Protein AF-R6BTG7-F1 (afdb_monomer_lite)

Foldseek 3Di:
DDDDDDDDDDDDDDDDDDDDDDDDDDDDDDDDDDDDDDDDDDDDDDDDDDDDDDDDDDDDDDDDDDDDDDPDPPPQDPLLVQLLVLLVPQDQPVPDDPPDPLVVNVVSLVSSVVSLVPDDPVSNVVHDPSSVVSSVSSVVCVVPDPDDDDDDDDDDDDDDDDDDPDDPLPFQWDFVVDTDSDPLVCLVPNQQTEIEGDEAEEQAQAAHERQEHYEYEQQLYEYEFALAPGGAHEHQEEYEYAYDNDNYEYEYPYFDPPDRRQHANHEYELYEYAYQEHEYYAADPCLARGKHEHYEFAENYEYHYQEYEQEISEESYDYDLVAAHQNTEYAAQEYEQEHPAYEHEEANHHYEYEANEYEQEYCQERYEHQYYEYEYEEYEFEYQVRHAQDCPPPLRGPWGGASYECANQSHEYEYHAAEYEFDYNDQVDANYEHTQNRDYAYEHAHEHYEGHGEHYYPNHAAAHEDEYANYEHNYEYEDDPRYAYEYEHAYEYCEAYDHDCPRYHYDQYHHVNDGPHDLAQWDWVVRHHNAPVVVQVPDDQCTEIEGPEAAEDAAEEHDANYEYEDVLHEYEHPAAAPADESYEYPEENYEYENYEFHDVQRYQWHYEYALYENYEYYAYEFAIYQAEDYEFELYEYEYEHYEFEYPHAEHYELHDDVVRLHRAAYEYEHYHYPPDQHFHYKYDPVRLCSCLVNPVVNVVPALVRSVVVCDPTRYHYDQCPQWDQDPPRMIGDGHDDDDPDDDDDDDDDDDDDDDDDDDDPLNVLLVVQDDDPVPPVSNVLNVVLVVLLVVLQVDAAQEEAEDEDDPPNFWHFLSSLVSCQVRQYKYWYCYPNDTATQHRNNRDNDDPPDGIDGPVNSCVRTVD

Structure (mmCIF, N/CA/C/O backbone):
data_AF-R6BTG7-F1
#
_entry.id   AF-R6BTG7-F1
#
loop_
_atom_site.group_PDB
_atom_site.id
_atom_site.type_symbol
_atom_site.label_atom_id
_atom_site.label_alt_id
_atom_site.label_comp_id
_atom_site.label_asym_id
_atom_site.label_entity_id
_atom_site.label_seq_id
_atom_site.pdbx_PDB_ins_code
_atom_site.Cartn_x
_atom_site.Cartn_y
_atom_site.Cartn_z
_atom_site.occupancy
_atom_site.B_iso_or_equiv
_atom_site.auth_seq_id
_atom_site.auth_comp_id
_atom_site.auth_asym_id
_atom_site.auth_atom_id
_atom_site.pdbx_PDB_model_num
ATOM 1 N N . MET A 1 1 ? -57.665 19.402 -19.559 1.00 34.81 1 MET A N 1
ATOM 2 C CA . MET A 1 1 ? -56.442 19.202 -20.372 1.00 34.81 1 MET A CA 1
ATOM 3 C C . MET A 1 1 ? -55.783 20.548 -20.628 1.00 34.81 1 MET A C 1
ATOM 5 O O . MET A 1 1 ? -56.499 21.537 -20.694 1.00 34.81 1 MET A O 1
ATOM 9 N N . ASN A 1 2 ? -54.457 20.547 -20.792 1.00 32.53 2 ASN A N 1
ATOM 10 C CA . ASN A 1 2 ? -53.566 21.692 -21.038 1.00 32.53 2 ASN A CA 1
ATOM 11 C C . ASN A 1 2 ? -53.445 22.725 -19.905 1.00 32.53 2 ASN A C 1
ATOM 13 O O . ASN A 1 2 ? -54.256 23.634 -19.765 1.00 32.53 2 ASN A O 1
ATOM 17 N N . GLY A 1 3 ? -52.331 22.637 -19.177 1.00 27.28 3 GLY A N 1
ATOM 18 C CA . GLY A 1 3 ? -51.845 23.685 -18.288 1.00 27.28 3 GLY A CA 1
ATOM 19 C C . GLY A 1 3 ? -50.392 23.429 -17.898 1.00 27.28 3 GLY A C 1
ATOM 20 O O . GLY A 1 3 ? -50.142 22.637 -17.001 1.00 27.28 3 GLY A O 1
ATOM 21 N N . LEU A 1 4 ? -49.442 24.096 -18.563 1.00 31.56 4 LEU A N 1
ATOM 22 C CA . LEU A 1 4 ? -48.061 24.195 -18.082 1.00 31.56 4 LEU A CA 1
ATOM 23 C C . LEU A 1 4 ? -47.431 25.535 -18.511 1.00 31.56 4 LEU A C 1
ATOM 25 O O . LEU A 1 4 ? -47.282 25.824 -19.698 1.00 31.56 4 LEU A O 1
ATOM 29 N N . LYS A 1 5 ? -47.065 26.356 -17.521 1.00 32.09 5 LYS A N 1
ATOM 30 C CA . LYS A 1 5 ? -46.128 27.492 -17.606 1.00 32.09 5 LYS A CA 1
ATOM 31 C C . LYS A 1 5 ? -45.255 27.393 -16.336 1.00 32.09 5 LYS A C 1
ATOM 33 O O . LYS A 1 5 ? -45.838 27.249 -15.273 1.00 32.09 5 LYS A O 1
ATOM 38 N N . LYS A 1 6 ? -43.924 27.234 -16.359 1.00 33.66 6 LYS A N 1
ATOM 39 C CA . LYS A 1 6 ? -42.805 28.058 -16.885 1.00 33.66 6 LYS A CA 1
ATOM 40 C C . LYS A 1 6 ? -42.257 29.064 -15.841 1.00 33.66 6 LYS A C 1
ATOM 42 O O . LYS A 1 6 ? -42.979 29.987 -15.481 1.00 33.66 6 LYS A O 1
ATOM 47 N N . THR A 1 7 ? -40.938 28.980 -15.573 1.00 30.56 7 THR A N 1
ATOM 48 C CA . THR A 1 7 ? -39.970 30.068 -15.205 1.00 30.56 7 THR A CA 1
ATOM 49 C C . THR A 1 7 ? -39.435 30.186 -13.748 1.00 30.56 7 THR A C 1
ATOM 51 O O . THR A 1 7 ? -40.100 30.746 -12.892 1.00 30.56 7 THR A O 1
ATOM 54 N N . LEU A 1 8 ? -38.181 29.733 -13.538 1.00 26.20 8 LEU A N 1
ATOM 55 C CA . LEU A 1 8 ? -36.972 30.440 -13.011 1.00 26.20 8 LEU A CA 1
ATOM 56 C C . LEU A 1 8 ? -37.038 31.476 -11.839 1.00 26.20 8 LEU A C 1
ATOM 58 O O . LEU A 1 8 ? -37.697 32.500 -12.009 1.00 26.20 8 LEU A O 1
ATOM 62 N N . SER A 1 9 ? -36.190 31.334 -10.784 1.00 25.41 9 SER A N 1
ATOM 63 C CA . SER A 1 9 ? -35.171 32.338 -10.299 1.00 25.41 9 SER A CA 1
ATOM 64 C C . SER A 1 9 ? -34.562 32.117 -8.878 1.00 25.41 9 SER A C 1
ATOM 66 O O . SER A 1 9 ? -35.274 32.148 -7.885 1.00 25.41 9 SER A O 1
ATOM 68 N N . ILE A 1 10 ? -33.228 31.956 -8.813 1.00 24.42 10 ILE A N 1
ATOM 69 C CA . ILE A 1 10 ? -32.170 32.695 -8.050 1.00 24.42 10 ILE A CA 1
ATOM 70 C C . ILE A 1 10 ? -32.403 33.317 -6.622 1.00 24.42 10 ILE A C 1
ATOM 72 O O . ILE A 1 10 ? -33.220 34.210 -6.451 1.00 24.42 10 ILE A O 1
ATOM 76 N N . MET A 1 11 ? -31.481 32.952 -5.696 1.00 22.34 11 MET A N 1
ATOM 77 C CA . MET A 1 11 ? -30.852 33.643 -4.518 1.00 22.34 11 MET A CA 1
ATOM 78 C C . MET A 1 11 ? -31.601 34.155 -3.248 1.00 22.34 11 MET A C 1
ATOM 80 O O . MET A 1 11 ? -32.319 35.144 -3.273 1.00 22.34 11 MET A O 1
ATOM 84 N N . LEU A 1 12 ? -31.155 33.595 -2.102 1.00 21.02 12 LEU A N 1
ATOM 85 C CA . LEU A 1 12 ? -30.466 34.242 -0.947 1.00 21.02 12 LEU A CA 1
ATOM 86 C C . LEU A 1 12 ? -31.159 35.356 -0.107 1.00 21.02 12 LEU A C 1
ATOM 88 O O . LEU A 1 12 ? -31.221 36.499 -0.546 1.00 21.02 12 LEU A O 1
ATOM 92 N N . CYS A 1 13 ? -31.491 35.064 1.171 1.00 22.72 13 CYS A N 1
ATOM 93 C CA . CYS A 1 13 ? -30.908 35.716 2.379 1.00 22.72 13 CYS A CA 1
ATOM 94 C C . CYS A 1 13 ? -31.596 35.361 3.727 1.00 22.72 13 CYS A C 1
ATOM 96 O O . CYS A 1 13 ? -32.776 35.622 3.922 1.00 22.72 13 CYS A O 1
ATOM 98 N N . VAL A 1 14 ? -30.786 34.850 4.666 1.00 24.12 14 VAL A N 1
ATOM 99 C CA . VAL A 1 14 ? -30.753 35.049 6.141 1.00 24.12 14 VAL A CA 1
ATOM 100 C C . VAL A 1 14 ? -32.021 35.495 6.906 1.00 24.12 14 VAL A C 1
ATOM 102 O O . VAL A 1 14 ? -32.418 36.654 6.826 1.00 24.12 14 VAL A O 1
ATOM 105 N N . ALA A 1 15 ? -32.460 34.656 7.859 1.00 25.41 15 ALA A N 1
ATOM 106 C CA . ALA A 1 15 ? -32.856 35.079 9.215 1.00 25.41 15 ALA A CA 1
ATOM 107 C C . ALA A 1 15 ? -32.770 33.902 10.215 1.00 25.41 15 ALA A C 1
ATOM 109 O O . ALA A 1 15 ? -33.318 32.833 9.963 1.00 25.41 15 ALA A O 1
ATOM 110 N N . MET A 1 16 ? -32.099 34.102 11.354 1.00 24.33 16 MET A N 1
ATOM 111 C CA . MET A 1 16 ? -32.200 33.221 12.531 1.00 24.33 16 MET A CA 1
ATOM 112 C C . MET A 1 16 ? -33.494 33.536 13.300 1.00 24.33 16 MET A C 1
ATOM 114 O O . MET A 1 16 ? -33.925 34.687 13.244 1.00 24.33 16 MET A O 1
ATOM 118 N N . ILE A 1 17 ? -34.027 32.591 14.094 1.00 25.89 17 ILE A N 1
ATOM 119 C CA . ILE A 1 17 ? -34.369 32.783 15.528 1.00 25.89 17 ILE A CA 1
ATOM 120 C C . ILE A 1 17 ? -35.011 31.518 16.145 1.00 25.89 17 ILE A C 1
ATOM 122 O O . ILE A 1 17 ? -36.030 31.030 15.679 1.00 25.89 17 ILE A O 1
ATOM 126 N N . ALA A 1 18 ? -34.380 31.074 17.237 1.00 23.28 18 ALA A N 1
ATOM 127 C CA . ALA A 1 18 ? -34.905 30.443 18.456 1.00 23.28 18 ALA A CA 1
ATOM 128 C C . ALA A 1 18 ? -35.813 29.184 18.447 1.00 23.28 18 ALA A C 1
ATOM 130 O O . ALA A 1 18 ? -36.958 29.191 18.015 1.00 23.28 18 ALA A O 1
ATOM 131 N N . SER A 1 19 ? -35.318 28.210 19.225 1.00 25.09 19 SER A N 1
ATOM 132 C CA . SER A 1 19 ? -35.998 27.531 20.346 1.00 25.09 19 SER A CA 1
ATOM 133 C C . SER A 1 19 ? -37.202 26.614 20.108 1.00 25.09 19 SER A C 1
ATOM 135 O O . SER A 1 19 ? -38.281 27.068 19.745 1.00 25.09 19 SER A O 1
ATOM 137 N N . GLY A 1 20 ? -37.080 25.409 20.673 1.00 23.72 20 GLY A N 1
ATOM 138 C CA . GLY A 1 20 ? -38.019 25.004 21.721 1.00 23.72 20 GLY A CA 1
ATOM 139 C C . GLY A 1 20 ? -38.918 23.810 21.416 1.00 23.72 20 GLY A C 1
ATOM 140 O O . GLY A 1 20 ? -39.994 23.984 20.866 1.00 23.72 20 GLY A O 1
ATOM 141 N N . SER A 1 21 ? -38.517 22.666 21.977 1.00 26.19 21 SER A N 1
ATOM 142 C CA . SER A 1 21 ? -39.392 21.717 22.685 1.00 26.19 21 SER A CA 1
ATOM 143 C C . SER A 1 21 ? -40.458 20.917 21.918 1.00 26.19 21 SER A C 1
ATOM 145 O O . SER A 1 21 ? -41.344 21.460 21.277 1.00 26.19 21 SER A O 1
ATOM 147 N N . PHE A 1 22 ? -40.439 19.604 22.180 1.00 23.61 22 PHE A N 1
ATOM 148 C CA . PHE A 1 22 ? -41.601 18.743 22.455 1.00 23.61 22 PHE A CA 1
ATOM 149 C C . PHE A 1 22 ? -42.935 19.035 21.740 1.00 23.61 22 PHE A C 1
ATOM 151 O O . PHE A 1 22 ? -43.674 19.931 22.146 1.00 23.61 22 PHE A O 1
ATOM 158 N N . MET A 1 23 ? -43.382 18.088 20.908 1.00 25.83 23 MET A N 1
ATOM 159 C CA . MET A 1 23 ? -44.721 17.505 21.086 1.00 25.83 23 MET A CA 1
ATOM 160 C C . MET A 1 23 ? -44.815 16.090 20.504 1.00 25.83 23 MET A C 1
ATOM 162 O O . MET A 1 23 ? -44.113 15.748 19.558 1.00 25.83 23 MET A O 1
ATOM 166 N N . ALA A 1 24 ? -45.667 15.274 21.124 1.00 25.50 24 ALA A N 1
ATOM 167 C CA . ALA A 1 24 ? -45.897 13.868 20.799 1.00 25.50 24 ALA A CA 1
ATOM 168 C C . ALA A 1 24 ? -47.214 13.662 20.016 1.00 25.50 24 ALA A C 1
ATOM 170 O O . ALA A 1 24 ? -47.931 14.624 19.743 1.00 25.50 24 ALA A O 1
ATOM 171 N N . PHE A 1 25 ? -47.547 12.384 19.788 1.00 23.81 25 PHE A N 1
ATOM 172 C CA . PHE A 1 25 ? -48.797 11.820 19.250 1.00 23.81 25 PHE A CA 1
ATOM 173 C C . PHE A 1 25 ? -49.016 11.840 17.729 1.00 23.81 25 PHE A C 1
ATOM 175 O O . PHE A 1 25 ? -49.333 12.866 17.133 1.00 23.81 25 PHE A O 1
ATOM 182 N N . ALA A 1 26 ? -49.083 10.631 17.164 1.00 25.66 26 ALA A N 1
ATOM 183 C CA . ALA A 1 26 ? -50.351 10.108 16.649 1.00 25.66 26 ALA A CA 1
ATOM 184 C C . ALA A 1 26 ? -50.382 8.572 16.784 1.00 25.66 26 ALA A C 1
ATOM 186 O O . ALA A 1 26 ? -49.476 7.890 16.313 1.00 25.66 26 ALA A O 1
ATOM 187 N N . GLU A 1 27 ? -51.415 8.036 17.436 1.00 26.48 27 GLU A N 1
ATOM 188 C CA . GLU A 1 27 ? -51.712 6.597 17.457 1.00 26.48 27 GLU A CA 1
ATOM 189 C C . GLU A 1 27 ? -52.338 6.161 16.120 1.00 26.48 27 GLU A C 1
ATOM 191 O O . GLU A 1 27 ? -53.011 6.950 15.451 1.00 26.48 27 GLU A O 1
ATOM 196 N N . GLY A 1 28 ? -52.163 4.890 15.752 1.00 26.06 28 GLY A N 1
ATOM 197 C CA . GLY A 1 28 ? -52.773 4.294 14.563 1.00 26.06 28 GLY A CA 1
ATOM 198 C C . GLY A 1 28 ? -53.038 2.804 14.757 1.00 26.06 28 GLY A C 1
ATOM 199 O O . GLY A 1 28 ? -52.202 1.975 14.413 1.00 26.06 28 GLY A O 1
ATOM 200 N N . GLU A 1 29 ? -54.201 2.461 15.312 1.00 27.89 29 GLU A N 1
ATOM 201 C CA . GLU A 1 29 ? -54.645 1.071 15.459 1.00 27.89 29 GLU A CA 1
ATOM 202 C C . GLU A 1 29 ? -54.853 0.386 14.095 1.00 27.89 29 GLU A C 1
ATOM 204 O O . GLU A 1 29 ? -55.521 0.933 13.216 1.00 27.89 29 GLU A O 1
ATOM 209 N N . SER A 1 30 ? -54.428 -0.875 13.955 1.00 30.17 30 SER A N 1
ATOM 210 C CA . SER A 1 30 ? -55.238 -1.878 13.244 1.00 30.17 30 SER A CA 1
ATOM 211 C C . SER A 1 30 ? -54.903 -3.315 13.672 1.00 30.17 30 SER A C 1
ATOM 213 O O . SER A 1 30 ? -53.763 -3.667 13.954 1.00 30.17 30 SER A O 1
ATOM 215 N N . ASN A 1 31 ? -55.956 -4.126 13.773 1.00 27.97 31 ASN A N 1
ATOM 216 C CA . ASN A 1 31 ? -56.001 -5.468 14.362 1.00 27.97 31 ASN A CA 1
ATOM 217 C C . ASN A 1 31 ? -55.638 -6.557 13.316 1.00 27.97 31 ASN A C 1
ATOM 219 O O . ASN A 1 31 ? -56.108 -6.444 12.179 1.00 27.97 31 ASN A O 1
ATOM 223 N N . PRO A 1 32 ? -54.871 -7.620 13.642 1.00 36.56 32 PRO A N 1
ATOM 224 C CA . PRO A 1 32 ? -54.453 -8.625 12.657 1.00 36.56 32 PRO A CA 1
ATOM 225 C C . PRO A 1 32 ? -55.571 -9.612 12.272 1.00 36.56 32 PRO A C 1
ATOM 227 O O . PRO A 1 32 ? -56.420 -9.968 13.092 1.00 36.56 32 PRO A O 1
ATOM 230 N N . GLN A 1 33 ? -55.529 -10.126 11.035 1.00 31.22 33 GLN A N 1
ATOM 231 C CA . GLN A 1 33 ? -56.348 -11.268 10.605 1.00 31.22 33 GLN A CA 1
ATOM 232 C C . GLN A 1 33 ? -55.513 -12.516 10.290 1.00 31.22 33 GLN A C 1
ATOM 234 O O . GLN A 1 33 ? -54.818 -12.604 9.285 1.00 31.22 33 GLN A O 1
ATOM 239 N N . ASN A 1 34 ? -55.676 -13.479 11.194 1.00 29.64 34 ASN A N 1
ATOM 240 C CA . ASN A 1 34 ? -55.625 -14.934 11.056 1.00 29.64 34 ASN A CA 1
ATOM 241 C C . ASN A 1 34 ? -55.550 -15.523 9.622 1.00 29.64 34 ASN A C 1
ATOM 243 O O . ASN A 1 34 ? -56.437 -15.277 8.804 1.00 29.64 34 ASN A O 1
ATOM 247 N N . VAL A 1 35 ? -54.598 -16.437 9.388 1.00 29.42 35 VAL A N 1
ATOM 248 C CA . VAL A 1 35 ? -54.652 -17.451 8.315 1.00 29.42 35 VAL A CA 1
ATOM 249 C C . VAL A 1 35 ? -54.320 -18.821 8.915 1.00 29.42 35 VAL A C 1
ATOM 251 O O . VAL A 1 35 ? -53.395 -18.963 9.709 1.00 29.42 35 VAL A O 1
ATOM 254 N N . THR A 1 36 ? -55.129 -19.818 8.564 1.00 29.22 36 THR A N 1
ATOM 255 C CA . THR A 1 36 ? -55.213 -21.133 9.214 1.00 29.22 36 THR A CA 1
ATOM 256 C C . THR A 1 36 ? -54.254 -22.189 8.669 1.00 29.22 36 THR A C 1
ATOM 258 O O . THR A 1 36 ? -54.065 -22.308 7.460 1.00 29.22 36 THR A O 1
ATOM 261 N N . VAL A 1 37 ? -53.780 -23.044 9.579 1.00 31.12 37 VAL A N 1
ATOM 262 C CA . VAL A 1 37 ? -53.170 -24.357 9.306 1.00 31.12 37 VAL A CA 1
ATOM 263 C C . VAL A 1 37 ? -54.214 -25.331 8.741 1.00 31.12 37 VAL A C 1
ATOM 265 O O . VAL A 1 37 ? -55.366 -25.312 9.176 1.00 31.12 37 VAL A O 1
ATOM 268 N N . VAL A 1 38 ? -53.805 -26.218 7.826 1.00 30.75 38 VAL A N 1
ATOM 269 C CA . VAL A 1 38 ? -54.540 -27.447 7.477 1.00 30.75 38 VAL A CA 1
ATOM 270 C C . VAL A 1 38 ? -53.547 -28.606 7.347 1.00 30.75 38 VAL A C 1
ATOM 272 O O . VAL A 1 38 ? -52.582 -28.517 6.592 1.00 30.75 38 VAL A O 1
ATOM 275 N N . GLU A 1 39 ? -53.793 -29.676 8.101 1.00 33.28 39 GLU A N 1
ATOM 276 C CA . GLU A 1 39 ? -53.030 -30.932 8.103 1.00 33.28 39 GLU A CA 1
ATOM 277 C C . GLU A 1 39 ? -53.445 -31.863 6.946 1.00 33.28 39 GLU A C 1
ATOM 279 O O . GLU A 1 39 ? -54.500 -31.685 6.332 1.00 33.28 39 GLU A O 1
ATOM 284 N N . GLY A 1 40 ? -52.650 -32.906 6.679 1.00 27.22 40 GLY A N 1
ATOM 285 C CA . GLY A 1 40 ? -52.986 -33.920 5.675 1.00 27.22 40 GLY A CA 1
ATOM 286 C C . GLY A 1 40 ? -52.105 -35.169 5.721 1.00 27.22 40 GLY A C 1
ATOM 287 O O . GLY A 1 40 ? -51.206 -35.324 4.900 1.00 27.22 40 GLY A O 1
ATOM 288 N N . GLU A 1 41 ? -52.386 -36.083 6.650 1.00 32.12 41 GLU A N 1
ATOM 289 C CA . GLU A 1 41 ? -51.869 -37.460 6.620 1.00 32.12 41 GLU A CA 1
ATOM 290 C C . GLU A 1 41 ? -52.525 -38.269 5.478 1.00 32.12 41 GLU A C 1
ATOM 292 O O . GLU A 1 41 ? -53.741 -38.175 5.306 1.00 32.12 41 GLU A O 1
ATOM 297 N N . ASN A 1 42 ? -51.795 -39.157 4.780 1.00 31.77 42 ASN A N 1
ATOM 298 C CA . ASN A 1 42 ? -51.914 -40.609 5.033 1.00 31.77 42 ASN A CA 1
ATOM 299 C C . ASN A 1 42 ? -51.026 -41.533 4.172 1.00 31.77 42 ASN A C 1
ATOM 301 O O . ASN A 1 42 ? -50.514 -41.177 3.116 1.00 31.77 42 ASN A O 1
ATOM 305 N N . ALA A 1 43 ? -50.898 -42.758 4.684 1.00 31.56 43 ALA A N 1
ATOM 306 C CA . ALA A 1 43 ? -50.074 -43.876 4.242 1.00 31.56 43 ALA A CA 1
ATOM 307 C C . ALA A 1 43 ? -50.335 -44.458 2.829 1.00 31.56 43 ALA A C 1
ATOM 309 O O . ALA A 1 43 ? -51.475 -44.613 2.407 1.00 31.56 43 ALA A O 1
ATOM 310 N N . GLY A 1 44 ? -49.241 -44.906 2.192 1.00 29.03 44 GLY A N 1
ATOM 311 C CA . GLY A 1 44 ? -48.946 -46.329 1.926 1.00 29.03 44 GLY A CA 1
ATOM 312 C C . GLY A 1 44 ? -49.741 -47.128 0.877 1.00 29.03 44 GLY A C 1
ATOM 313 O O . GLY A 1 44 ? -50.946 -47.287 0.997 1.00 29.03 44 GLY A O 1
ATOM 314 N N . GLU A 1 45 ? -49.019 -47.799 -0.035 1.00 30.45 45 GLU A N 1
ATOM 315 C CA . GLU A 1 45 ? -49.091 -49.268 -0.210 1.00 30.45 45 GLU A CA 1
ATOM 316 C C . GLU A 1 45 ? -47.924 -49.816 -1.066 1.00 30.45 45 GLU A C 1
ATOM 318 O O . GLU A 1 45 ? -47.110 -49.053 -1.584 1.00 30.45 45 GLU A O 1
ATOM 323 N N . ASN A 1 46 ? -47.786 -51.148 -1.130 1.00 33.25 46 ASN A N 1
ATOM 324 C CA . ASN A 1 46 ? -46.548 -51.871 -1.458 1.00 33.25 46 ASN A CA 1
ATOM 325 C C . ASN A 1 46 ? -46.777 -53.005 -2.484 1.00 33.25 46 ASN A C 1
ATOM 327 O O . ASN A 1 46 ? -47.629 -53.856 -2.247 1.00 33.25 46 ASN A O 1
ATOM 331 N N . VAL A 1 47 ? -45.990 -53.052 -3.569 1.00 34.81 47 VAL A N 1
ATOM 332 C CA . VAL A 1 47 ? -45.791 -54.184 -4.516 1.00 34.81 47 VAL A CA 1
ATOM 333 C C . VAL A 1 47 ? -44.593 -53.850 -5.432 1.00 34.81 47 VAL A C 1
ATOM 335 O O . VAL A 1 47 ? -44.445 -52.693 -5.805 1.00 34.81 47 VAL A O 1
ATOM 338 N N . GLY A 1 48 ? -43.722 -54.762 -5.884 1.00 30.14 48 GLY A N 1
ATOM 339 C CA . GLY A 1 48 ? -43.619 -56.216 -5.680 1.00 30.14 48 GLY A CA 1
ATOM 340 C C . GLY A 1 48 ? -43.103 -56.931 -6.952 1.00 30.14 48 GLY A C 1
ATOM 341 O O . GLY A 1 48 ? -43.656 -56.704 -8.023 1.00 30.14 48 GLY A O 1
ATOM 342 N N . GLY A 1 49 ? -42.093 -57.809 -6.826 1.00 30.69 49 GLY A N 1
ATOM 343 C CA . GLY A 1 49 ? -41.493 -58.631 -7.906 1.00 30.69 49 GLY A CA 1
ATOM 344 C C . GLY A 1 49 ? -40.151 -58.072 -8.422 1.00 30.69 49 GLY A C 1
ATOM 345 O O . GLY A 1 49 ? -40.111 -56.927 -8.855 1.00 30.69 49 GLY A O 1
ATOM 346 N N . GLU A 1 50 ? -38.975 -58.697 -8.272 1.00 33.12 50 GLU A N 1
ATOM 347 C CA . GLU A 1 50 ? -38.469 -60.079 -8.496 1.00 33.12 50 GLU A CA 1
ATOM 348 C C . GLU A 1 50 ? -37.727 -60.271 -9.841 1.00 33.12 50 GLU A C 1
ATOM 350 O O . GLU A 1 50 ? -38.324 -60.197 -10.908 1.00 33.12 50 GLU A O 1
ATOM 355 N N . GLU A 1 51 ? -36.422 -60.564 -9.698 1.00 33.03 51 GLU A N 1
ATOM 356 C CA . GLU A 1 51 ? -35.526 -61.446 -10.483 1.00 33.03 51 GLU A CA 1
ATOM 357 C C . GLU A 1 51 ? -35.345 -61.316 -12.016 1.00 33.03 51 GLU A C 1
ATOM 359 O O . GLU A 1 51 ? -36.295 -61.154 -12.775 1.00 33.03 51 GLU A O 1
ATOM 364 N N . GLY A 1 52 ? -34.106 -61.569 -12.503 1.00 30.20 52 GLY A N 1
ATOM 365 C CA . GLY A 1 52 ? -33.987 -62.120 -13.867 1.00 30.20 52 GLY A CA 1
ATOM 366 C C . GLY A 1 52 ? -32.685 -62.167 -14.694 1.00 30.20 52 GLY A C 1
ATOM 367 O O . GLY A 1 52 ? -32.823 -62.537 -15.852 1.00 30.20 52 GLY A O 1
ATOM 368 N N . GLY A 1 53 ? -31.464 -61.883 -14.204 1.00 29.78 53 GLY A N 1
ATOM 369 C CA . GLY A 1 53 ? -30.193 -62.199 -14.926 1.00 29.78 53 GLY A CA 1
ATOM 370 C C . GLY A 1 53 ? -29.976 -61.549 -16.322 1.00 29.78 53 GLY A C 1
ATOM 371 O O . GLY A 1 53 ? -30.773 -60.725 -16.752 1.00 29.78 53 GLY A O 1
ATOM 372 N N . ASN A 1 54 ? -28.934 -61.853 -17.114 1.00 32.41 54 ASN A N 1
ATOM 373 C CA . ASN A 1 54 ? -27.585 -62.417 -16.888 1.00 32.41 54 ASN A CA 1
ATOM 374 C C . ASN A 1 54 ? -26.729 -62.171 -18.174 1.00 32.41 54 ASN A C 1
ATOM 376 O O . ASN A 1 54 ? -27.320 -62.034 -19.240 1.00 32.41 54 ASN A O 1
ATOM 380 N N . GLU A 1 55 ? -25.387 -62.205 -18.078 1.00 33.69 55 GLU A N 1
ATOM 381 C CA . GLU A 1 55 ? -24.376 -62.248 -19.178 1.00 33.69 55 GLU A CA 1
ATOM 382 C C . GLU A 1 55 ? -24.317 -61.068 -20.198 1.00 33.69 55 GLU A C 1
ATOM 384 O O . GLU A 1 55 ? -25.325 -60.620 -20.729 1.00 33.69 55 GLU A O 1
ATOM 389 N N . GLY A 1 56 ? -23.148 -60.535 -20.592 1.00 31.67 56 GLY A N 1
ATOM 390 C CA . GLY A 1 56 ? -21.767 -60.747 -20.121 1.00 31.67 56 GLY A CA 1
ATOM 391 C C . GLY A 1 56 ? -20.701 -60.202 -21.104 1.00 31.67 56 GLY A C 1
ATOM 392 O O . GLY A 1 56 ? -20.987 -60.124 -22.293 1.00 31.67 56 GLY A O 1
ATOM 393 N N . ASN A 1 57 ? -19.478 -59.929 -20.601 1.00 34.09 57 ASN A N 1
ATOM 394 C CA . ASN A 1 57 ? -18.197 -59.717 -21.333 1.00 34.09 57 ASN A CA 1
ATOM 395 C C . ASN A 1 57 ? -18.120 -58.535 -22.351 1.00 34.09 57 ASN A C 1
ATOM 397 O O . ASN A 1 57 ? -19.123 -58.133 -22.920 1.00 34.09 57 ASN A O 1
ATOM 401 N N . GLU A 1 58 ? -16.994 -57.864 -22.643 1.00 35.78 58 GLU A N 1
ATOM 402 C CA . GLU A 1 58 ? -15.536 -57.983 -22.375 1.00 35.78 58 GLU A CA 1
ATOM 403 C C . GLU A 1 58 ? -15.013 -56.542 -22.055 1.00 35.78 58 GLU A C 1
ATOM 405 O O . GLU A 1 58 ? -15.681 -55.578 -22.415 1.00 35.78 58 GLU A O 1
ATOM 410 N N . GLY A 1 59 ? -13.880 -56.228 -21.415 1.00 30.23 59 GLY A N 1
ATOM 411 C CA . GLY A 1 59 ? -12.758 -57.021 -20.914 1.00 30.23 59 GLY A CA 1
ATOM 412 C C . GLY A 1 59 ? -11.402 -56.405 -21.314 1.00 30.23 59 GLY A C 1
ATOM 413 O O . GLY A 1 59 ? -10.902 -56.766 -22.367 1.00 30.23 59 GLY A O 1
ATOM 414 N N . GLU A 1 60 ? -10.789 -55.542 -20.483 1.00 34.09 60 GLU A N 1
ATOM 415 C CA . GLU A 1 60 ? -9.316 -55.358 -20.433 1.00 34.09 60 GLU A CA 1
ATOM 416 C C . GLU A 1 60 ? -8.844 -54.651 -19.132 1.00 34.09 60 GLU A C 1
ATOM 418 O O . GLU A 1 60 ? -9.072 -53.461 -18.923 1.00 34.09 60 GLU A O 1
ATOM 423 N N . ASN A 1 61 ? -8.195 -55.431 -18.249 1.00 33.19 61 ASN A N 1
ATOM 424 C CA . ASN A 1 61 ? -7.366 -54.994 -17.103 1.00 33.19 61 ASN A CA 1
ATOM 425 C C . ASN A 1 61 ? -6.174 -54.128 -17.596 1.00 33.19 61 ASN A C 1
ATOM 427 O O . ASN A 1 61 ? -5.809 -54.216 -18.764 1.00 33.19 61 ASN A O 1
ATOM 431 N N . VAL A 1 62 ? -5.486 -53.300 -16.798 1.00 34.44 62 VAL A N 1
ATOM 432 C CA . VAL A 1 62 ? -4.430 -53.614 -15.792 1.00 34.44 62 VAL A CA 1
ATOM 433 C C . VAL A 1 62 ? -3.976 -52.239 -15.226 1.00 34.44 62 VAL A C 1
ATOM 435 O O . VAL A 1 62 ? -3.880 -51.300 -16.014 1.00 34.44 62 VAL A O 1
ATOM 438 N N . ASP A 1 63 ? -3.680 -51.982 -13.943 1.00 33.69 63 ASP A N 1
ATOM 439 C CA . ASP A 1 63 ? -3.531 -52.822 -12.734 1.00 33.69 63 ASP A CA 1
ATOM 440 C C . ASP A 1 63 ? -4.009 -52.068 -11.460 1.00 33.69 63 ASP A C 1
ATOM 442 O O . ASP A 1 63 ? -4.348 -50.885 -11.529 1.00 33.69 63 ASP A O 1
ATOM 446 N N . GLU A 1 64 ? -3.940 -52.704 -10.284 1.00 34.06 64 GLU A N 1
ATOM 447 C CA . GLU A 1 64 ? -4.015 -52.054 -8.959 1.00 34.06 64 GLU A CA 1
ATOM 448 C C . GLU A 1 64 ? -2.723 -52.297 -8.154 1.00 34.06 64 GLU A C 1
ATOM 450 O O . GLU A 1 64 ? -2.223 -53.416 -8.123 1.00 34.06 64 GLU A O 1
ATOM 455 N N . ASN A 1 65 ? -2.253 -51.307 -7.384 1.00 33.75 65 ASN A N 1
ATOM 456 C CA . ASN A 1 65 ? -1.392 -51.561 -6.219 1.00 33.75 65 ASN A CA 1
ATOM 457 C C . ASN A 1 65 ? -2.232 -51.376 -4.946 1.00 33.75 65 ASN A C 1
ATOM 459 O O . ASN A 1 65 ? -2.286 -50.285 -4.378 1.00 33.75 65 ASN A O 1
ATOM 463 N N . LYS A 1 66 ? -2.907 -52.448 -4.510 1.00 32.81 66 LYS A N 1
ATOM 464 C CA . LYS A 1 66 ? -3.400 -52.563 -3.131 1.00 32.81 66 LYS A CA 1
ATOM 465 C C . LYS A 1 66 ? -2.243 -53.013 -2.246 1.00 32.81 66 LYS A C 1
ATOM 467 O O . LYS A 1 66 ? -1.693 -54.086 -2.474 1.00 32.81 66 LYS A O 1
ATOM 472 N N . GLU A 1 67 ? -1.912 -52.230 -1.227 1.00 32.78 67 GLU A N 1
ATOM 473 C CA . GLU A 1 67 ? -1.070 -52.707 -0.131 1.00 32.78 67 GLU A CA 1
ATOM 474 C C . GLU A 1 67 ? -1.976 -53.310 0.956 1.00 32.78 67 GLU A C 1
ATOM 476 O O . GLU A 1 67 ? -2.998 -52.731 1.331 1.00 32.78 67 GLU A O 1
ATOM 481 N N . GLU A 1 68 ? -1.656 -54.530 1.386 1.00 31.45 68 GLU A N 1
ATOM 482 C CA . GLU A 1 68 ? -2.479 -55.324 2.301 1.00 31.45 68 GLU A CA 1
ATOM 483 C C . GLU A 1 68 ? -2.377 -54.794 3.740 1.00 31.45 68 GLU A C 1
ATOM 485 O O . GLU A 1 68 ? -1.412 -55.096 4.446 1.00 31.45 68 GLU A O 1
ATOM 490 N N . ASN A 1 69 ? -3.406 -54.100 4.232 1.00 32.31 69 ASN A N 1
ATOM 491 C CA . ASN A 1 69 ? -3.637 -54.059 5.676 1.00 32.31 69 ASN A CA 1
ATOM 492 C C . ASN A 1 69 ? -4.335 -55.355 6.089 1.00 32.31 69 ASN A C 1
ATOM 494 O O . ASN A 1 69 ? -5.457 -55.638 5.673 1.00 32.31 69 ASN A O 1
ATOM 498 N N . LYS A 1 70 ? -3.631 -56.159 6.885 1.00 37.41 70 LYS A N 1
ATOM 499 C CA . LYS A 1 70 ? -4.158 -57.397 7.457 1.00 37.41 70 LYS A CA 1
ATOM 500 C C . LYS A 1 70 ? -5.214 -57.072 8.504 1.00 37.41 70 LYS A C 1
ATOM 502 O O . LYS A 1 70 ? -4.936 -56.302 9.422 1.00 37.41 70 LYS A O 1
ATOM 507 N N . ASP A 1 71 ? -6.341 -57.772 8.431 1.00 40.84 71 ASP A N 1
ATOM 508 C CA . ASP A 1 71 ? -7.178 -58.022 9.600 1.00 40.84 71 ASP A CA 1
ATOM 509 C C . ASP A 1 71 ? -6.369 -58.849 10.612 1.00 40.84 71 ASP A C 1
ATOM 511 O O . ASP A 1 71 ? -6.338 -60.082 10.579 1.00 40.84 71 ASP A O 1
ATOM 515 N N . GLU A 1 72 ? -5.675 -58.162 11.516 1.00 38.91 72 GLU A N 1
ATOM 516 C CA . GLU A 1 72 ? -5.435 -58.708 12.842 1.00 38.91 72 GLU A CA 1
ATOM 517 C C . GLU A 1 72 ? -6.657 -58.363 13.692 1.00 38.91 72 GLU A C 1
ATOM 519 O O . GLU A 1 72 ? -6.869 -57.197 14.026 1.00 38.91 72 GLU A O 1
ATOM 524 N N . ASP A 1 73 ? -7.424 -59.387 14.085 1.00 45.44 73 ASP A N 1
ATOM 525 C CA . ASP A 1 73 ? -8.322 -59.342 15.246 1.00 45.44 73 ASP A CA 1
ATOM 526 C C . ASP A 1 73 ? -7.470 -59.076 16.508 1.00 45.44 73 ASP A C 1
ATOM 528 O O . ASP A 1 73 ? -7.230 -59.955 17.345 1.00 45.44 73 ASP A O 1
ATOM 532 N N . LYS A 1 74 ? -6.969 -57.842 16.650 1.00 52.25 74 LYS A N 1
ATOM 533 C CA . LYS A 1 74 ? -6.483 -57.315 17.919 1.00 52.25 74 LYS A CA 1
ATOM 534 C C . LYS A 1 74 ? -7.706 -57.241 18.822 1.00 52.25 74 LYS A C 1
ATOM 536 O O . LYS A 1 74 ? -8.451 -56.264 18.793 1.00 52.25 74 LYS A O 1
ATOM 541 N N . GLN A 1 75 ? -7.906 -58.288 19.626 1.00 54.12 75 GLN A N 1
ATOM 542 C CA . GLN A 1 75 ? -8.751 -58.205 20.813 1.00 54.12 75 GLN A CA 1
ATOM 543 C C . GLN A 1 75 ? -8.382 -56.909 21.532 1.00 54.12 75 GLN A C 1
ATOM 545 O O . GLN A 1 75 ? -7.231 -56.750 21.946 1.00 54.12 75 GLN A O 1
ATOM 550 N N . GLN A 1 76 ? -9.334 -55.975 21.619 1.00 62.38 76 GLN A N 1
ATOM 551 C CA . GLN A 1 76 ? -9.143 -54.745 22.379 1.00 62.38 76 GLN A CA 1
ATOM 552 C C . GLN A 1 76 ? -8.676 -55.152 23.774 1.00 62.38 76 GLN A C 1
ATOM 554 O O . GLN A 1 76 ? -9.280 -56.034 24.392 1.00 62.38 76 GLN A O 1
ATOM 559 N N . SER A 1 77 ? -7.566 -54.577 24.240 1.00 81.56 77 SER A N 1
ATOM 560 C CA . SER A 1 77 ? -7.043 -54.940 25.551 1.00 81.56 77 SER A CA 1
ATOM 561 C C . SER A 1 77 ? -8.089 -54.622 26.620 1.00 81.56 77 SER A C 1
ATOM 563 O O . SER A 1 77 ? -8.893 -53.697 26.470 1.00 81.56 77 SER A O 1
ATOM 565 N N . GLU A 1 78 ? -8.081 -55.372 27.723 1.00 80.62 78 GLU A N 1
ATOM 566 C CA . GLU A 1 78 ? -8.983 -55.087 28.846 1.00 80.62 78 GLU A CA 1
ATOM 567 C C . GLU A 1 78 ? -8.788 -53.648 29.368 1.00 80.62 78 GLU A C 1
ATOM 569 O O . GLU A 1 78 ? -9.744 -53.040 29.842 1.00 80.62 78 GLU A O 1
ATOM 574 N N . ALA A 1 79 ? -7.588 -53.074 29.199 1.00 83.50 79 ALA A N 1
ATOM 575 C CA . ALA A 1 79 ? -7.285 -51.677 29.500 1.00 83.50 79 ALA A CA 1
ATOM 576 C C . ALA A 1 79 ? -7.957 -50.697 28.519 1.00 83.50 79 ALA A C 1
ATOM 578 O O . ALA A 1 79 ? -8.622 -49.767 28.968 1.00 83.50 79 ALA A O 1
ATOM 579 N N . LEU A 1 80 ? -7.860 -50.918 27.200 1.00 87.81 80 LEU A N 1
ATOM 580 C CA . LEU A 1 80 ? -8.514 -50.073 26.189 1.00 87.81 80 LEU A CA 1
ATOM 581 C C . LEU A 1 80 ? -10.044 -50.120 26.312 1.00 87.81 80 LEU A C 1
ATOM 583 O O . LEU A 1 80 ? -10.699 -49.079 26.276 1.00 87.81 80 LEU A O 1
ATOM 587 N N . LEU A 1 81 ? -10.612 -51.308 26.541 1.00 87.50 81 LEU A N 1
ATOM 588 C CA . LEU A 1 81 ? -12.038 -51.482 26.835 1.00 87.50 81 LEU A CA 1
ATOM 589 C C . LEU A 1 81 ? -12.459 -50.747 28.117 1.00 87.50 81 LEU A C 1
ATOM 591 O O . LEU A 1 81 ? -13.510 -50.104 28.133 1.00 87.50 81 LEU A O 1
ATOM 595 N N . ALA A 1 82 ? -11.648 -50.806 29.178 1.00 87.56 82 ALA A N 1
ATOM 596 C CA . ALA A 1 82 ? -11.920 -50.094 30.425 1.00 87.56 82 ALA A CA 1
ATOM 597 C C . ALA A 1 82 ? -11.823 -48.568 30.263 1.00 87.56 82 ALA A C 1
ATOM 599 O O . ALA A 1 82 ? -12.696 -47.858 30.758 1.00 87.56 82 ALA A O 1
ATOM 600 N N . ALA A 1 83 ? -10.824 -48.061 29.534 1.00 91.81 83 ALA A N 1
ATOM 601 C CA . ALA A 1 83 ? -10.649 -46.635 29.267 1.00 91.81 83 ALA A CA 1
ATOM 602 C C . ALA A 1 83 ? -11.789 -46.068 28.409 1.00 91.81 83 ALA A C 1
ATOM 604 O O . ALA A 1 83 ? -12.411 -45.079 28.791 1.00 91.81 83 ALA A O 1
ATOM 605 N N . ILE A 1 84 ? -12.142 -46.736 27.304 1.00 89.88 84 ILE A N 1
ATOM 606 C CA . ILE A 1 84 ? -13.298 -46.366 26.471 1.00 89.88 84 ILE A CA 1
ATOM 607 C C . ILE A 1 84 ? -14.601 -46.457 27.284 1.00 89.88 84 ILE A C 1
ATOM 609 O O . ILE A 1 84 ? -15.473 -45.599 27.152 1.00 89.88 84 ILE A O 1
ATOM 613 N N . GLY A 1 85 ? -14.741 -47.459 28.156 1.00 91.31 85 GLY A N 1
ATOM 614 C CA . GLY A 1 85 ? -15.879 -47.585 29.068 1.00 91.31 85 GLY A CA 1
ATOM 615 C C . GLY A 1 85 ? -15.977 -46.434 30.074 1.00 91.31 85 GLY A C 1
ATOM 616 O O . GLY A 1 85 ? -17.063 -45.895 30.276 1.00 91.31 85 GLY A O 1
ATOM 617 N N . ALA A 1 86 ? -14.859 -46.021 30.675 1.00 92.69 86 ALA A N 1
ATOM 618 C CA . ALA A 1 86 ? -14.810 -44.899 31.610 1.00 92.69 86 ALA A CA 1
ATOM 619 C C . ALA A 1 86 ? -15.127 -43.566 30.913 1.00 92.69 86 ALA A C 1
ATOM 621 O O . ALA A 1 86 ? -15.999 -42.834 31.374 1.00 92.69 86 ALA A O 1
ATOM 622 N N . LEU A 1 87 ? -14.508 -43.304 29.756 1.00 92.81 87 LEU A N 1
ATOM 623 C CA . LEU A 1 87 ? -14.758 -42.118 28.931 1.00 92.81 87 LEU A CA 1
ATOM 624 C C . LEU A 1 87 ? -16.212 -42.026 28.438 1.00 92.81 87 LEU A C 1
ATOM 626 O O . LEU A 1 87 ? -16.770 -40.935 28.370 1.00 92.81 87 LEU A O 1
ATOM 630 N N . ASN A 1 88 ? -16.852 -43.156 28.119 1.00 91.44 88 ASN A N 1
ATOM 631 C CA . ASN A 1 88 ? -18.262 -43.190 27.711 1.00 91.44 88 ASN A CA 1
ATOM 632 C C . ASN A 1 88 ? -19.259 -42.981 28.858 1.00 91.44 88 ASN A C 1
ATOM 634 O O . ASN A 1 88 ? -20.415 -42.666 28.585 1.00 91.44 88 ASN A O 1
ATOM 638 N N . ASN A 1 89 ? -18.838 -43.168 30.111 1.00 91.44 89 ASN A N 1
ATOM 639 C CA . ASN A 1 89 ? -19.672 -42.918 31.287 1.00 91.44 89 ASN A CA 1
ATOM 640 C C . ASN A 1 89 ? -19.578 -41.469 31.790 1.00 91.44 89 ASN A C 1
ATOM 642 O O . ASN A 1 89 ? -20.357 -41.095 32.666 1.00 91.44 89 ASN A O 1
ATOM 646 N N . LEU A 1 90 ? -18.659 -40.657 31.255 1.00 91.94 90 LEU A N 1
ATOM 647 C CA . LEU A 1 90 ? -18.630 -39.224 31.533 1.00 91.94 90 LEU A CA 1
ATOM 648 C C . LEU A 1 90 ? -19.846 -38.543 30.877 1.00 91.94 90 LEU A C 1
ATOM 650 O O . LEU A 1 90 ? -20.136 -38.821 29.708 1.00 91.94 90 LEU A O 1
ATOM 654 N N . PRO A 1 91 ? -20.547 -37.631 31.577 1.00 87.75 91 PRO A N 1
ATOM 655 C CA . PRO A 1 91 ? -21.518 -36.757 30.931 1.00 87.75 91 PRO A CA 1
ATOM 656 C C . PRO A 1 91 ? -20.817 -35.870 29.893 1.00 87.75 91 PRO A C 1
ATOM 658 O O . PRO A 1 91 ? -19.617 -35.602 29.991 1.00 87.75 91 PRO A O 1
ATOM 661 N N . LEU A 1 92 ? -21.570 -35.383 28.906 1.00 83.56 92 LEU A N 1
ATOM 662 C CA . LEU A 1 92 ? -21.068 -34.327 28.028 1.00 83.56 92 LEU A CA 1
ATOM 663 C C . LEU A 1 92 ? -20.932 -33.033 28.834 1.00 83.56 92 LEU A C 1
ATOM 665 O O . LEU A 1 92 ? -21.817 -32.733 29.639 1.00 83.56 92 LEU A O 1
ATOM 669 N N . PHE A 1 93 ? -19.875 -32.259 28.602 1.00 76.88 93 PHE A N 1
ATOM 670 C CA . PHE A 1 93 ? -19.653 -30.994 29.306 1.00 76.88 93 PHE A CA 1
ATOM 671 C C . PHE A 1 93 ? -20.868 -30.045 29.204 1.00 76.88 93 PHE A C 1
ATOM 673 O O . PHE A 1 93 ? -21.369 -29.566 30.220 1.00 76.88 93 PHE A O 1
ATOM 680 N N . ASP A 1 94 ? -21.452 -29.916 28.010 1.00 72.69 94 ASP A N 1
ATOM 681 C CA . ASP A 1 94 ? -22.661 -29.112 27.749 1.00 72.69 94 ASP A CA 1
ATOM 682 C C . ASP A 1 94 ? -23.953 -29.654 28.404 1.00 72.69 94 ASP A C 1
ATOM 684 O O . ASP A 1 94 ? -25.009 -29.028 28.315 1.00 72.69 94 ASP A O 1
ATOM 688 N N . SER A 1 95 ? -23.908 -30.836 29.033 1.00 77.50 95 SER A N 1
ATOM 689 C CA . SER A 1 95 ? -25.056 -31.463 29.714 1.00 77.50 95 SER A CA 1
ATOM 690 C C . SER A 1 95 ? -25.042 -31.308 31.239 1.00 77.50 95 SER A C 1
ATOM 692 O O . SER A 1 95 ? -25.949 -31.801 31.913 1.00 77.50 95 SER A O 1
ATOM 694 N N . LEU A 1 96 ? -24.033 -30.628 31.792 1.00 77.12 96 LEU A N 1
ATOM 695 C CA . LEU A 1 96 ? -23.938 -30.354 33.223 1.00 77.12 96 LEU A CA 1
ATOM 696 C C . LEU A 1 96 ? -24.998 -29.338 33.677 1.00 77.12 96 LEU A C 1
ATOM 698 O O . LEU A 1 96 ? -25.295 -28.358 32.999 1.00 77.12 96 LEU A O 1
ATOM 702 N N . THR A 1 97 ? -25.549 -29.565 34.868 1.00 72.50 97 THR A N 1
ATOM 703 C CA . THR A 1 97 ? -26.555 -28.698 35.513 1.00 72.50 97 THR A CA 1
ATOM 704 C C . THR A 1 97 ? -26.207 -28.453 36.981 1.00 72.50 97 THR A C 1
ATOM 706 O O . THR A 1 97 ? -25.407 -29.196 37.552 1.00 72.50 97 THR A O 1
ATOM 709 N N . GLU A 1 98 ? -26.838 -27.463 37.619 1.00 57.16 98 GLU A N 1
ATOM 710 C CA . GLU A 1 98 ? -26.647 -27.147 39.049 1.00 57.16 98 GLU A CA 1
ATOM 711 C C . GLU A 1 98 ? -26.955 -28.330 39.993 1.00 57.16 98 GLU A C 1
ATOM 713 O O . GLU A 1 98 ? -26.374 -28.415 41.072 1.00 57.16 98 GLU A O 1
ATOM 718 N N . ASP A 1 99 ? -27.805 -29.276 39.569 1.00 62.41 99 ASP A N 1
ATOM 719 C CA . ASP A 1 99 ? -28.143 -30.503 40.310 1.00 62.41 99 ASP A CA 1
ATOM 720 C C . ASP A 1 99 ? -27.091 -31.630 40.163 1.00 62.41 99 ASP A C 1
ATOM 722 O O . ASP A 1 99 ? -27.253 -32.720 40.720 1.00 62.41 99 ASP A O 1
ATOM 726 N N . THR A 1 100 ? -26.019 -31.417 39.391 1.00 74.56 100 THR A N 1
ATOM 727 C CA . THR A 1 100 ? -24.997 -32.448 39.145 1.00 74.56 100 THR A CA 1
ATOM 728 C C . THR A 1 100 ? -24.072 -32.583 40.350 1.00 74.56 100 THR A C 1
ATOM 730 O O . THR A 1 100 ? -23.409 -31.622 40.738 1.00 74.56 100 THR A O 1
ATOM 733 N N . ASP A 1 101 ? -23.974 -33.789 40.917 1.00 80.94 101 ASP A N 1
ATOM 734 C CA . ASP A 1 101 ? -23.054 -34.090 42.020 1.00 80.94 101 ASP A CA 1
ATOM 735 C C . ASP A 1 101 ? -21.596 -33.932 41.557 1.00 80.94 101 ASP A C 1
ATOM 737 O O . ASP A 1 101 ? -21.004 -34.814 40.929 1.00 80.94 101 ASP A O 1
ATOM 741 N N . ALA A 1 102 ? -21.035 -32.760 41.848 1.00 74.88 102 ALA A N 1
ATOM 742 C CA . ALA A 1 102 ? -19.717 -32.352 41.392 1.00 74.88 102 ALA A CA 1
ATOM 743 C C . ALA A 1 102 ? -18.581 -33.178 42.015 1.00 74.88 102 ALA A C 1
ATOM 745 O O . ALA A 1 102 ? -17.518 -33.292 41.408 1.00 74.88 102 ALA A O 1
ATOM 746 N N . ASP A 1 103 ? -18.787 -33.777 43.188 1.00 78.50 103 ASP A N 1
ATOM 747 C CA . ASP A 1 103 ? -17.751 -34.555 43.869 1.00 78.50 103 ASP A CA 1
ATOM 748 C C . ASP A 1 103 ? -17.767 -36.011 43.370 1.00 78.50 103 ASP A C 1
ATOM 750 O O . ASP A 1 103 ? -16.709 -36.602 43.130 1.00 78.50 103 ASP A O 1
ATOM 754 N N . ALA A 1 104 ? -18.955 -36.562 43.090 1.00 82.81 104 ALA A N 1
ATOM 755 C CA . ALA A 1 104 ? -19.096 -37.822 42.362 1.00 82.81 104 ALA A CA 1
ATOM 756 C C . ALA A 1 104 ? -18.575 -37.718 40.916 1.00 82.81 104 ALA A C 1
ATOM 758 O O . ALA A 1 104 ? -17.915 -38.642 40.434 1.00 82.81 104 ALA A O 1
ATOM 759 N N . LEU A 1 105 ? -18.826 -36.596 40.233 1.00 87.25 105 LEU A N 1
ATOM 760 C CA . LEU A 1 105 ? -18.326 -36.349 38.880 1.00 87.25 105 LEU A CA 1
ATOM 761 C C . LEU A 1 105 ? -16.801 -36.154 38.853 1.00 87.25 105 LEU A C 1
ATOM 763 O O . LEU A 1 105 ? -16.141 -36.731 37.992 1.00 87.25 105 LEU A O 1
ATOM 767 N N . LEU A 1 106 ? -16.217 -35.430 39.816 1.00 87.12 106 LEU A N 1
ATOM 768 C CA . LEU A 1 106 ? -14.759 -35.299 39.937 1.00 87.12 106 LEU A CA 1
ATOM 769 C C . LEU A 1 106 ? -14.079 -36.670 40.074 1.00 87.12 106 LEU A C 1
ATOM 771 O O . LEU A 1 106 ? -13.073 -36.930 39.413 1.00 87.12 106 LEU A O 1
ATOM 775 N N . ALA A 1 107 ? -14.655 -37.574 40.873 1.00 87.75 107 ALA A N 1
ATOM 776 C CA . ALA A 1 107 ? -14.153 -38.939 41.010 1.00 87.75 107 ALA A CA 1
ATOM 777 C C . ALA A 1 107 ? -14.255 -39.749 39.699 1.00 87.75 107 ALA A C 1
ATOM 779 O O . ALA A 1 107 ? -13.367 -40.549 39.404 1.00 87.75 107 ALA A O 1
ATOM 780 N N . GLN A 1 108 ? -15.299 -39.535 38.887 1.00 92.19 108 GLN A N 1
ATOM 781 C CA . GLN A 1 108 ? -15.434 -40.167 37.566 1.00 92.19 108 GLN A CA 1
ATOM 782 C C . GLN A 1 108 ? -14.407 -39.633 36.559 1.00 92.19 108 GLN A C 1
ATOM 784 O O . GLN A 1 108 ? -13.791 -40.426 35.850 1.00 92.19 108 GLN A O 1
ATOM 789 N N . VAL A 1 109 ? -14.183 -38.316 36.529 1.00 90.62 109 VAL A N 1
ATOM 790 C CA . VAL A 1 109 ? -13.173 -37.659 35.679 1.00 90.62 109 VAL A CA 1
ATOM 791 C C . VAL A 1 109 ? -11.771 -38.164 36.019 1.00 90.62 109 VAL A C 1
ATOM 793 O O . VAL A 1 109 ? -11.038 -38.589 35.128 1.00 90.62 109 VAL A O 1
ATOM 796 N N . GLN A 1 110 ? -11.425 -38.223 37.309 1.00 91.00 110 GLN A N 1
ATOM 797 C CA . GLN A 1 110 ? -10.144 -38.767 37.770 1.00 91.00 110 GLN A CA 1
ATOM 798 C C . GLN A 1 110 ? -9.974 -40.246 37.389 1.00 91.00 110 GLN A C 1
ATOM 800 O O . GLN A 1 110 ? -8.935 -40.619 36.850 1.00 91.00 110 GLN A O 1
ATOM 805 N N . ALA A 1 111 ? -11.003 -41.080 37.576 1.00 91.31 111 ALA A N 1
ATOM 806 C CA . ALA A 1 111 ? -10.953 -42.492 37.189 1.00 91.31 111 ALA A CA 1
ATOM 807 C C . ALA A 1 111 ? -10.833 -42.697 35.664 1.00 91.31 111 ALA A C 1
ATOM 809 O O . ALA A 1 111 ? -10.118 -43.594 35.215 1.00 91.31 111 ALA A O 1
ATOM 810 N N . ALA A 1 112 ? -11.501 -41.866 34.856 1.00 92.62 112 ALA A N 1
ATOM 811 C CA . ALA A 1 112 ? -11.376 -41.896 33.399 1.00 92.62 112 ALA A CA 1
ATOM 812 C C . ALA A 1 112 ? -9.978 -41.461 32.936 1.00 92.62 112 ALA A C 1
ATOM 814 O O . ALA A 1 112 ? -9.415 -42.084 32.033 1.00 92.62 112 ALA A O 1
ATOM 815 N N . ARG A 1 113 ? -9.381 -40.462 33.600 1.00 95.06 113 ARG A N 1
ATOM 816 C CA . ARG A 1 113 ? -8.002 -40.046 33.344 1.00 95.06 113 ARG A CA 1
ATOM 817 C C . ARG A 1 113 ? -6.990 -41.130 33.704 1.00 95.06 113 ARG A C 1
ATOM 819 O O . ARG A 1 113 ? -6.150 -41.464 32.874 1.00 95.06 113 ARG A O 1
ATOM 826 N N . GLU A 1 114 ? -7.100 -41.732 34.887 1.00 92.19 114 GLU A N 1
ATOM 827 C CA . GLU A 1 114 ? -6.235 -42.847 35.299 1.00 92.19 114 GLU A CA 1
ATOM 828 C C . GLU A 1 114 ? -6.331 -44.039 34.330 1.00 92.19 114 GLU A C 1
ATOM 830 O O . GLU A 1 114 ? -5.312 -44.647 33.997 1.00 92.19 114 GLU A O 1
ATOM 835 N N . ALA A 1 115 ? -7.532 -44.346 33.825 1.00 91.25 115 ALA A N 1
ATOM 836 C CA . ALA A 1 115 ? -7.728 -45.401 32.833 1.00 91.25 115 ALA A CA 1
ATOM 837 C C . ALA A 1 115 ? -7.105 -45.062 31.464 1.00 91.25 115 ALA A C 1
ATOM 839 O O . ALA A 1 115 ? -6.536 -45.946 30.826 1.00 91.25 115 ALA A O 1
ATOM 840 N N . TYR A 1 116 ? -7.174 -43.801 31.021 1.00 92.50 116 TYR A N 1
ATOM 841 C CA . TYR A 1 116 ? -6.558 -43.343 29.770 1.00 92.50 116 TYR A CA 1
ATOM 842 C C . TYR A 1 116 ? -5.022 -43.275 29.852 1.00 92.50 116 TYR A C 1
ATOM 844 O O . TYR A 1 116 ? -4.328 -43.724 28.938 1.00 92.50 116 TYR A O 1
ATOM 852 N N . ASP A 1 117 ? -4.467 -42.774 30.959 1.00 92.06 117 ASP A N 1
ATOM 853 C CA . ASP A 1 117 ? -3.014 -42.690 31.159 1.00 92.06 117 ASP A CA 1
ATOM 854 C C . ASP A 1 117 ? -2.357 -44.077 31.312 1.00 92.06 117 ASP A C 1
ATOM 856 O O . ASP A 1 117 ? -1.163 -44.222 31.036 1.00 92.06 117 ASP A O 1
ATOM 860 N N . ALA A 1 118 ? -3.130 -45.108 31.679 1.00 89.75 118 ALA A N 1
ATOM 861 C CA . ALA A 1 118 ? -2.694 -46.505 31.721 1.00 89.75 118 ALA A CA 1
ATOM 862 C C . ALA A 1 118 ? -2.588 -47.189 30.338 1.00 89.75 118 ALA A C 1
ATOM 864 O O . ALA A 1 118 ? -2.055 -48.300 30.258 1.00 89.75 118 ALA A O 1
ATOM 865 N N . LEU A 1 119 ? -3.075 -46.560 29.261 1.00 90.88 119 LEU A N 1
ATOM 866 C CA . LEU A 1 119 ? -2.966 -47.080 27.893 1.00 90.88 119 LEU A CA 1
ATOM 867 C C . LEU A 1 119 ? -1.552 -46.920 27.324 1.00 90.88 119 LEU A C 1
ATOM 869 O O . LEU A 1 119 ? -0.846 -45.950 27.613 1.00 90.88 119 LEU A O 1
ATOM 873 N N . THR A 1 120 ? -1.155 -47.832 26.435 1.00 89.00 120 THR A N 1
ATOM 874 C CA . THR A 1 120 ? 0.037 -47.630 25.600 1.00 89.00 120 THR A CA 1
ATOM 875 C C . THR A 1 120 ? -0.212 -46.563 24.528 1.00 89.00 120 THR A C 1
ATOM 877 O O . THR A 1 120 ? -1.348 -46.293 24.145 1.00 89.00 120 THR A O 1
ATOM 880 N N . GLU A 1 121 ? 0.854 -45.965 23.991 1.00 86.50 121 GLU A N 1
ATOM 881 C CA . GLU A 1 121 ? 0.738 -44.916 22.963 1.00 86.50 121 GLU A CA 1
ATOM 882 C C . GLU A 1 121 ? 0.071 -45.410 21.659 1.00 86.50 121 GLU A C 1
ATOM 884 O O . GLU A 1 121 ? -0.582 -44.628 20.974 1.00 86.50 121 GLU A O 1
ATOM 889 N N . GLU A 1 122 ? 0.160 -46.711 21.340 1.00 82.19 122 GLU A N 1
ATOM 890 C CA . GLU A 1 122 ? -0.595 -47.322 20.229 1.00 82.19 122 GLU A CA 1
ATOM 891 C C . GLU A 1 122 ? -2.102 -47.428 20.528 1.00 82.19 122 GLU A C 1
ATOM 893 O O . GLU A 1 122 ? -2.919 -47.325 19.618 1.00 82.19 122 GLU A O 1
ATOM 898 N N . GLU A 1 123 ? -2.483 -47.630 21.792 1.00 85.50 123 GLU A N 1
ATOM 899 C CA . GLU A 1 123 ? -3.883 -47.751 22.223 1.00 85.50 123 GLU A CA 1
ATOM 900 C C . GLU A 1 123 ? -4.556 -46.387 22.402 1.00 85.50 123 GLU A C 1
ATOM 902 O O . GLU A 1 123 ? -5.739 -46.253 22.097 1.00 85.50 123 GLU A O 1
ATOM 907 N N . LYS A 1 124 ? -3.813 -45.356 22.825 1.00 86.38 124 LYS A N 1
ATOM 908 C CA . LYS A 1 124 ? -4.315 -43.970 22.894 1.00 86.38 124 LYS A CA 1
ATOM 909 C C . LYS A 1 124 ? -4.774 -43.455 21.530 1.00 86.38 124 LYS A C 1
ATOM 911 O O . LYS A 1 124 ? -5.788 -42.772 21.452 1.00 86.38 124 LYS A O 1
ATOM 916 N N . LEU A 1 125 ? -4.093 -43.853 20.452 1.00 85.44 125 LEU A N 1
ATOM 917 C CA . LEU A 1 125 ? -4.470 -43.517 19.072 1.00 85.44 125 LEU A CA 1
ATOM 918 C C . LEU A 1 125 ? -5.799 -44.165 18.620 1.00 85.44 125 LEU A C 1
ATOM 920 O O . LEU A 1 125 ? -6.354 -43.773 17.598 1.00 85.44 125 LEU A O 1
ATOM 924 N N . LEU A 1 126 ? -6.315 -45.150 19.367 1.00 84.88 126 LEU A N 1
ATOM 925 C CA . LEU A 1 126 ? -7.606 -45.807 19.118 1.00 84.88 126 LEU A CA 1
ATOM 926 C C . LEU A 1 126 ? -8.759 -45.205 19.943 1.00 84.88 126 LEU A C 1
ATOM 928 O O . LEU A 1 126 ? -9.896 -45.662 19.822 1.00 84.88 126 LEU A O 1
ATOM 932 N N . VAL A 1 127 ? -8.488 -44.203 20.786 1.00 83.94 127 VAL A N 1
ATOM 933 C CA . VAL A 1 127 ? -9.512 -43.470 21.540 1.00 83.94 127 VAL A CA 1
ATOM 934 C C . VAL A 1 127 ? -10.057 -42.335 20.673 1.00 83.94 127 VAL A C 1
ATOM 936 O O . VAL A 1 127 ? -9.298 -41.555 20.106 1.00 83.94 127 VAL A O 1
ATOM 939 N N . GLU A 1 128 ? -11.384 -42.229 20.571 1.00 84.69 128 GLU A N 1
ATOM 940 C CA . GLU A 1 128 ? -12.042 -41.167 19.803 1.00 84.69 128 GLU A CA 1
ATOM 941 C C . GLU A 1 128 ? -11.672 -39.773 20.338 1.00 84.69 128 GLU A C 1
ATOM 943 O O . GLU A 1 128 ? -11.875 -39.473 21.516 1.00 84.69 128 GLU A O 1
ATOM 948 N N . GLU A 1 129 ? -11.204 -38.890 19.453 1.00 80.44 129 GLU A N 1
ATOM 949 C CA . GLU A 1 129 ? -10.759 -37.528 19.786 1.00 80.44 129 GLU A CA 1
ATOM 950 C C . GLU A 1 129 ? -11.827 -36.730 20.556 1.00 80.44 129 GLU A C 1
ATOM 952 O O . GLU A 1 129 ? -11.530 -36.101 21.568 1.00 80.44 129 GLU A O 1
ATOM 957 N N . ALA A 1 130 ? -13.102 -36.848 20.167 1.00 73.12 130 ALA A N 1
ATOM 958 C CA . ALA A 1 130 ? -14.220 -36.202 20.859 1.00 73.12 130 ALA A CA 1
ATOM 959 C C . ALA A 1 130 ? -14.394 -36.658 22.325 1.00 73.12 130 ALA A C 1
ATOM 961 O O . ALA A 1 130 ? -14.867 -35.887 23.159 1.00 73.12 130 ALA A O 1
ATOM 962 N N . LYS A 1 131 ? -14.008 -37.897 22.660 1.00 86.44 131 LYS A N 1
ATOM 963 C CA . LYS A 1 131 ? -14.074 -38.435 24.031 1.00 86.44 131 LYS A CA 1
ATOM 964 C C . LYS A 1 131 ? -12.927 -37.913 24.885 1.00 86.44 131 LYS A C 1
ATOM 966 O O . LYS A 1 131 ? -13.141 -37.591 26.051 1.00 86.44 131 LYS A O 1
ATOM 971 N N . LEU A 1 132 ? -11.737 -37.803 24.294 1.00 87.50 132 LEU A N 1
ATOM 972 C CA . LEU A 1 132 ? -10.581 -37.198 24.946 1.00 87.50 132 LEU A CA 1
ATOM 973 C C . LEU A 1 132 ? -10.808 -35.699 25.185 1.00 87.50 132 LEU A C 1
ATOM 975 O O . LEU A 1 132 ? -10.552 -35.227 26.287 1.00 87.50 132 LEU A O 1
ATOM 979 N N . ASN A 1 133 ? -11.368 -34.979 24.210 1.00 79.25 133 ASN A N 1
ATOM 980 C CA . ASN A 1 133 ? -11.715 -33.564 24.358 1.00 79.25 133 ASN A CA 1
ATOM 981 C C . ASN A 1 133 ? -12.730 -33.356 25.494 1.00 79.25 133 ASN A C 1
ATOM 983 O O . ASN A 1 133 ? -12.457 -32.577 26.398 1.00 79.25 133 ASN A O 1
ATOM 987 N N . ASN A 1 134 ? -13.809 -34.148 25.558 1.00 86.44 134 ASN A N 1
ATOM 988 C CA . ASN A 1 134 ? -14.772 -34.062 26.664 1.00 86.44 134 ASN A CA 1
ATOM 989 C C . ASN A 1 134 ? -14.148 -34.362 28.046 1.00 86.44 134 ASN A C 1
ATOM 991 O O . ASN A 1 134 ? -14.549 -33.762 29.040 1.00 86.44 134 ASN A O 1
ATOM 995 N N . LEU A 1 135 ? -13.161 -35.268 28.133 1.00 87.62 135 LEU A N 1
ATOM 996 C CA . LEU A 1 135 ? -12.392 -35.469 29.369 1.00 87.62 135 LEU A CA 1
ATOM 997 C C . LEU A 1 135 ? -11.560 -34.223 29.718 1.00 87.62 135 LEU A C 1
ATOM 999 O O . LEU A 1 135 ? -11.570 -33.804 30.872 1.00 87.62 135 LEU A O 1
ATOM 1003 N N . LEU A 1 136 ? -10.873 -33.623 28.743 1.00 86.50 136 LEU A N 1
ATOM 1004 C CA . LEU A 1 136 ? -10.058 -32.419 28.942 1.00 86.50 136 LEU A CA 1
ATOM 1005 C C . LEU A 1 136 ? -10.905 -31.199 29.341 1.00 86.50 136 LEU A C 1
ATOM 1007 O O . LEU A 1 136 ? -10.496 -30.448 30.224 1.00 86.50 136 LEU A O 1
ATOM 1011 N N . ASP A 1 137 ? -12.096 -31.032 28.762 1.00 76.38 137 ASP A N 1
ATOM 1012 C CA . ASP A 1 137 ? -13.038 -29.962 29.113 1.00 76.38 137 ASP A CA 1
ATOM 1013 C C . ASP A 1 137 ? -13.545 -30.118 30.560 1.00 76.38 137 ASP A C 1
ATOM 1015 O O . ASP A 1 137 ? -13.588 -29.154 31.328 1.00 76.38 137 ASP A O 1
ATOM 1019 N N . LEU A 1 138 ? -13.847 -31.353 30.981 1.00 81.81 138 LEU A N 1
ATOM 1020 C CA . LEU A 1 138 ? -14.220 -31.671 32.363 1.00 81.81 138 LEU A CA 1
ATOM 1021 C C . LEU A 1 138 ? -13.050 -31.496 33.349 1.00 81.81 138 LEU A C 1
ATOM 1023 O O . LEU A 1 138 ? -13.242 -30.959 34.441 1.00 81.81 138 LEU A O 1
ATOM 1027 N N . GLU A 1 139 ? -11.831 -31.902 32.986 1.00 83.06 139 GLU A N 1
ATOM 1028 C CA . GLU A 1 139 ? -10.624 -31.634 33.782 1.00 83.06 139 GLU A CA 1
ATOM 1029 C C . GLU A 1 139 ? -10.383 -30.127 33.941 1.00 83.06 139 GLU A C 1
ATOM 1031 O O . GLU A 1 139 ? -10.104 -29.660 35.047 1.00 83.06 139 GLU A O 1
ATOM 1036 N N . PHE A 1 140 ? -10.539 -29.356 32.861 1.00 74.56 140 PHE A N 1
ATOM 1037 C CA . PHE A 1 140 ? -10.413 -27.902 32.864 1.00 74.56 140 PHE A CA 1
ATOM 1038 C C . PHE A 1 140 ? -11.488 -27.241 33.738 1.00 74.56 140 PHE A C 1
ATOM 1040 O O . PHE A 1 140 ? -11.181 -26.329 34.508 1.00 74.56 140 PHE A O 1
ATOM 1047 N N . PHE A 1 141 ? -12.729 -27.731 33.700 1.00 75.25 141 PHE A N 1
ATOM 1048 C CA . PHE A 1 141 ? -13.799 -27.285 34.593 1.00 75.25 141 PHE A CA 1
ATOM 1049 C C . PHE A 1 141 ? -13.445 -27.487 36.073 1.00 75.25 141 PHE A C 1
ATOM 1051 O O . PHE A 1 141 ? -13.567 -26.555 36.869 1.00 75.25 141 PHE A O 1
ATOM 1058 N N . PHE A 1 142 ? -12.941 -28.665 36.455 1.00 75.75 142 PHE A N 1
ATOM 1059 C CA . PHE A 1 142 ? -12.554 -28.921 37.847 1.00 75.75 142 PHE A CA 1
ATOM 1060 C C . PHE A 1 142 ? -11.274 -28.201 38.277 1.00 75.75 142 PHE A C 1
ATOM 1062 O O . PHE A 1 142 ? -11.193 -27.770 39.427 1.00 75.75 142 PHE A O 1
ATOM 1069 N N . ALA A 1 143 ? -10.308 -28.006 37.376 1.00 68.38 143 ALA A N 1
ATOM 1070 C CA . ALA A 1 143 ? -9.108 -27.212 37.641 1.00 68.38 143 ALA A CA 1
ATOM 1071 C C . ALA A 1 143 ? -9.428 -25.733 37.930 1.00 68.38 143 ALA A C 1
ATOM 1073 O O . ALA A 1 143 ? -8.691 -25.083 38.671 1.00 68.38 143 ALA A O 1
ATOM 1074 N N . ASN A 1 144 ? -10.539 -25.223 37.385 1.00 53.31 144 ASN A N 1
ATOM 1075 C CA . ASN A 1 144 ? -11.002 -23.845 37.555 1.00 53.31 144 ASN A CA 1
ATOM 1076 C C . ASN A 1 144 ? -12.206 -23.703 38.516 1.00 53.31 144 ASN A C 1
ATOM 1078 O O . ASN A 1 144 ? -12.750 -22.607 38.662 1.00 53.31 144 ASN A O 1
ATOM 1082 N N . ARG A 1 145 ? -12.629 -24.775 39.209 1.00 54.72 145 ARG A N 1
ATOM 1083 C CA . ARG A 1 145 ? -13.725 -24.724 40.197 1.00 54.72 145 ARG A CA 1
ATOM 1084 C C . ARG A 1 145 ? -13.262 -23.985 41.468 1.00 54.72 145 ARG A C 1
ATOM 1086 O O . ARG A 1 145 ? -12.298 -24.425 42.098 1.00 54.72 145 ARG A O 1
ATOM 1093 N N . PRO A 1 146 ? -13.950 -22.919 41.926 1.00 40.62 146 PRO A N 1
ATOM 1094 C CA . PRO A 1 146 ? -13.612 -22.262 43.187 1.00 40.62 146 PRO A CA 1
ATOM 1095 C C . PRO A 1 146 ? -13.822 -23.210 44.383 1.00 40.62 146 PRO A C 1
ATOM 1097 O O . PRO A 1 146 ? -14.878 -23.825 44.546 1.00 40.62 146 PRO A O 1
ATOM 1100 N N . SER A 1 147 ? -12.794 -23.330 45.226 1.00 37.38 147 SER A N 1
ATOM 1101 C CA . SER A 1 147 ? -12.728 -24.286 46.342 1.00 37.38 147 SER A CA 1
ATOM 1102 C C . SER A 1 147 ? -13.688 -23.936 47.489 1.00 37.38 147 SER A C 1
ATOM 1104 O O . SER A 1 147 ? -13.345 -23.124 48.349 1.00 37.38 147 SER A O 1
ATOM 1106 N N . ASN A 1 148 ? -14.824 -24.634 47.580 1.00 39.22 148 ASN A N 1
ATOM 1107 C CA . ASN A 1 148 ? -15.777 -24.522 48.689 1.00 39.22 148 ASN A CA 1
ATOM 1108 C C . ASN A 1 148 ? -16.114 -25.889 49.314 1.00 39.22 148 ASN A C 1
ATOM 1110 O O . ASN A 1 148 ? -17.005 -26.580 48.832 1.00 39.22 148 ASN A O 1
ATOM 1114 N N . THR A 1 149 ? -15.483 -26.221 50.449 1.00 33.06 149 THR A N 1
ATOM 1115 C CA . THR A 1 149 ? -16.009 -27.225 51.402 1.00 33.06 149 THR A CA 1
ATOM 1116 C C . THR A 1 149 ? -15.529 -26.959 52.836 1.00 33.06 149 THR A C 1
ATOM 1118 O O . THR A 1 149 ? -14.357 -27.183 53.143 1.00 33.06 149 THR A O 1
ATOM 1121 N N . PRO A 1 150 ? -16.420 -26.529 53.747 1.00 37.78 150 PRO A N 1
ATOM 1122 C CA . PRO A 1 150 ? -16.278 -26.709 55.191 1.00 37.78 150 PRO A CA 1
ATOM 1123 C C . PRO A 1 150 ? -16.866 -28.068 55.617 1.00 37.78 150 PRO A C 1
ATOM 1125 O O . PRO A 1 150 ? -17.903 -28.467 55.093 1.00 37.78 150 PRO A O 1
ATOM 1128 N N . ALA A 1 151 ? -16.271 -28.746 56.608 1.00 32.50 151 ALA A N 1
ATOM 1129 C CA . ALA A 1 151 ? -16.804 -30.005 57.149 1.00 32.50 151 ALA A CA 1
ATOM 1130 C C . ALA A 1 151 ? -16.837 -30.042 58.696 1.00 32.50 151 ALA A C 1
ATOM 1132 O O . ALA A 1 151 ? -15.807 -29.933 59.356 1.00 32.50 151 ALA A O 1
ATOM 1133 N N . ASP A 1 152 ? -18.053 -30.222 59.223 1.00 28.09 152 ASP A N 1
ATOM 1134 C CA . ASP A 1 152 ? -18.471 -30.835 60.500 1.00 28.09 152 ASP A CA 1
ATOM 1135 C C . ASP A 1 152 ? -17.933 -30.354 61.874 1.00 28.09 152 ASP A C 1
ATOM 1137 O O . ASP A 1 152 ? -16.961 -30.859 62.429 1.00 28.09 152 ASP A O 1
ATOM 1141 N N . ALA A 1 153 ? -18.699 -29.418 62.463 1.00 31.98 153 ALA A N 1
ATOM 1142 C CA . ALA A 1 153 ? -19.495 -29.529 63.714 1.00 31.98 153 ALA A CA 1
ATOM 1143 C C . ALA A 1 153 ? -18.970 -30.369 64.925 1.00 31.98 153 ALA A C 1
ATOM 1145 O O . ALA A 1 153 ? -18.476 -31.483 64.766 1.00 31.98 153 ALA A O 1
ATOM 1146 N N . PRO A 1 154 ? -19.205 -29.921 66.187 1.00 36.06 154 PRO A N 1
ATOM 1147 C CA . PRO A 1 154 ? -20.558 -30.023 66.760 1.00 36.06 154 PRO A CA 1
ATOM 1148 C C . PRO A 1 154 ? -21.041 -28.823 67.605 1.00 36.06 154 PRO A C 1
ATOM 1150 O O . PRO A 1 154 ? -20.269 -28.027 68.134 1.00 36.06 154 PRO A O 1
ATOM 1153 N N . VAL A 1 155 ? -22.364 -28.747 67.767 1.00 37.78 155 VAL A N 1
ATOM 1154 C CA . VA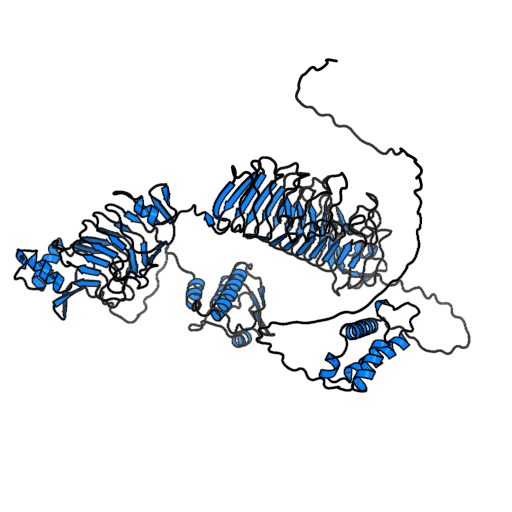L A 1 155 ? -23.099 -27.738 68.549 1.00 37.78 155 VAL A CA 1
ATOM 1155 C C . VAL A 1 155 ? -23.272 -28.200 70.000 1.00 37.78 155 VAL A C 1
ATOM 1157 O O . VAL A 1 155 ? -23.825 -29.279 70.189 1.00 37.78 155 VAL A O 1
ATOM 1160 N N . ASP A 1 156 ? -22.916 -27.373 71.000 1.00 30.11 156 ASP A N 1
ATOM 1161 C CA . ASP A 1 156 ? -23.842 -27.070 72.113 1.00 30.11 156 ASP A CA 1
ATOM 1162 C C . ASP A 1 156 ? -23.428 -25.910 73.059 1.00 30.11 156 ASP A C 1
ATOM 1164 O O . ASP A 1 156 ? -22.254 -25.663 73.315 1.00 30.11 156 ASP A O 1
ATOM 1168 N N . GLN A 1 157 ? -24.456 -25.293 73.655 1.00 29.50 157 GLN A N 1
ATOM 1169 C CA . GLN A 1 157 ? -24.490 -24.507 74.910 1.00 29.50 157 GLN A CA 1
ATOM 1170 C C . GLN A 1 157 ? -23.892 -23.075 75.054 1.00 29.50 157 GLN A C 1
ATOM 1172 O O . GLN A 1 157 ? -22.789 -22.857 75.539 1.00 29.50 157 GLN A O 1
ATOM 1177 N N . VAL A 1 158 ? -24.802 -22.104 74.861 1.00 28.36 158 VAL A N 1
ATOM 1178 C CA . VAL A 1 158 ? -25.138 -20.930 75.718 1.00 28.36 158 VAL A CA 1
ATOM 1179 C C . VAL A 1 158 ? -24.036 -19.954 76.208 1.00 28.36 158 VAL A C 1
ATOM 1181 O O . VAL A 1 158 ? -23.300 -20.237 77.145 1.00 28.36 158 VAL A O 1
ATOM 1184 N N . VAL A 1 159 ? -24.094 -18.695 75.745 1.00 28.98 159 VAL A N 1
ATOM 1185 C CA . VAL A 1 159 ? -24.550 -17.480 76.487 1.00 28.98 159 VAL A CA 1
ATOM 1186 C C . VAL A 1 159 ? -24.103 -16.217 75.733 1.00 28.98 159 VAL A C 1
ATOM 1188 O O . VAL A 1 159 ? -22.964 -16.087 75.305 1.00 28.98 159 VAL A O 1
ATOM 1191 N N . ALA A 1 160 ? -25.032 -15.271 75.618 1.00 37.22 160 ALA A N 1
ATOM 1192 C CA . ALA A 1 160 ? -24.916 -13.971 74.969 1.00 37.22 160 ALA A CA 1
ATOM 1193 C C . ALA A 1 160 ? -23.615 -13.166 75.191 1.00 37.22 160 ALA A C 1
ATOM 1195 O O . ALA A 1 160 ? -23.287 -12.799 76.318 1.00 37.22 160 ALA A O 1
ATOM 1196 N N . THR A 1 161 ? -23.069 -12.663 74.082 1.00 27.78 161 THR A N 1
ATOM 1197 C CA . THR A 1 161 ? -22.646 -11.258 73.957 1.00 27.78 161 THR A CA 1
ATOM 1198 C C . THR A 1 161 ? -23.087 -10.722 72.601 1.00 27.78 161 THR A C 1
ATOM 1200 O O . THR A 1 161 ? -22.799 -11.332 71.576 1.00 27.78 161 THR A O 1
ATOM 1203 N N . GLN A 1 162 ? -23.767 -9.575 72.598 1.00 41.03 162 GLN A N 1
ATOM 1204 C CA . GLN A 1 162 ? -23.910 -8.761 71.393 1.00 41.03 162 GLN A CA 1
ATOM 1205 C C . GLN A 1 162 ? -22.519 -8.312 70.937 1.00 41.03 162 GLN A C 1
ATOM 1207 O O . GLN A 1 162 ? -21.737 -7.855 71.767 1.00 41.03 162 GLN A O 1
ATOM 1212 N N . ASN A 1 163 ? -22.248 -8.404 69.641 1.00 30.12 163 ASN A N 1
ATOM 1213 C CA . ASN A 1 163 ? -21.397 -7.464 68.923 1.00 30.12 163 ASN A CA 1
ATOM 1214 C C . ASN A 1 163 ? -21.815 -7.484 67.455 1.00 30.12 163 ASN A C 1
ATOM 1216 O O . ASN A 1 163 ? -22.186 -8.527 66.919 1.00 30.12 163 ASN A O 1
ATOM 1220 N N . GLU A 1 164 ? -21.793 -6.309 66.845 1.00 43.31 164 GLU A N 1
ATOM 1221 C CA . GLU A 1 164 ? -22.152 -6.084 65.452 1.00 43.31 164 GLU A CA 1
ATOM 1222 C C . GLU A 1 164 ? -21.124 -6.783 64.552 1.00 43.31 164 GLU A C 1
ATOM 1224 O O . GLU A 1 164 ? -19.984 -6.338 64.437 1.00 43.31 164 GLU A O 1
ATOM 1229 N N . THR A 1 165 ? -21.513 -7.885 63.909 1.00 33.88 165 THR A N 1
ATOM 1230 C CA . THR A 1 165 ? -20.832 -8.343 62.696 1.00 33.88 165 THR A CA 1
ATOM 1231 C C . THR A 1 165 ? -21.366 -7.497 61.554 1.00 33.88 165 THR A C 1
ATOM 1233 O O . THR A 1 165 ? -22.419 -7.807 60.995 1.00 33.88 165 THR A O 1
ATOM 1236 N N . GLY A 1 166 ? -20.678 -6.392 61.267 1.00 37.22 166 GLY A N 1
ATOM 1237 C CA . GLY A 1 166 ? -20.868 -5.706 59.997 1.00 37.22 166 GLY A CA 1
ATOM 1238 C C . GLY A 1 166 ? -20.586 -6.680 58.858 1.00 37.22 166 GLY A C 1
ATOM 1239 O O . GLY A 1 166 ? -19.682 -7.512 58.964 1.00 37.22 166 GLY A O 1
ATOM 1240 N N . GLU A 1 167 ? -21.368 -6.580 57.790 1.00 43.31 167 GLU A N 1
ATOM 1241 C CA . GLU A 1 167 ? -20.962 -7.119 56.499 1.00 43.31 167 GLU A CA 1
ATOM 1242 C C . GLU A 1 167 ? -19.620 -6.450 56.153 1.00 43.31 167 GLU A C 1
ATOM 1244 O O . GLU A 1 167 ? -19.508 -5.223 56.197 1.00 43.31 167 GLU A O 1
ATOM 1249 N N . GLU A 1 168 ? -18.568 -7.235 55.896 1.00 49.75 168 GLU A N 1
ATOM 1250 C CA . GLU A 1 168 ? -17.377 -6.676 55.256 1.00 49.75 168 GLU A CA 1
ATOM 1251 C C . GLU A 1 168 ? -17.803 -6.290 53.841 1.00 49.75 168 GLU A C 1
ATOM 1253 O O . GLU A 1 168 ? -17.995 -7.171 53.004 1.00 49.75 168 GLU A O 1
ATOM 1258 N N . ASP A 1 169 ? -18.005 -4.989 53.600 1.00 58.56 169 ASP A N 1
ATOM 1259 C CA . ASP A 1 169 ? -18.374 -4.472 52.284 1.00 58.56 169 ASP A CA 1
ATOM 1260 C C . ASP A 1 169 ? -17.379 -5.003 51.237 1.00 58.56 169 ASP A C 1
ATOM 1262 O O . ASP A 1 169 ? -16.202 -4.626 51.206 1.00 58.56 169 ASP A O 1
ATOM 1266 N N . GLU A 1 170 ? -17.850 -5.922 50.397 1.00 85.62 170 GLU A N 1
ATOM 1267 C CA . GLU A 1 170 ? -16.990 -6.731 49.540 1.00 85.62 170 GLU A CA 1
ATOM 1268 C C . GLU A 1 170 ? -16.297 -5.848 48.490 1.00 85.62 170 GLU A C 1
ATOM 1270 O O . GLU A 1 170 ? -16.941 -5.332 47.569 1.00 85.62 170 GLU A O 1
ATOM 1275 N N . VAL A 1 171 ? -14.975 -5.693 48.628 1.00 94.81 171 VAL A N 1
ATOM 1276 C CA . VAL A 1 171 ? -14.146 -4.773 47.835 1.00 94.81 171 VAL A CA 1
ATOM 1277 C C . VAL A 1 171 ? -14.365 -4.974 46.332 1.00 94.81 171 VAL A C 1
ATOM 1279 O O . VAL A 1 171 ? -14.052 -6.022 45.778 1.00 94.81 171 VAL A O 1
ATOM 1282 N N . VAL A 1 172 ? -14.855 -3.928 45.666 1.00 97.12 172 VAL A N 1
ATOM 1283 C CA . VAL A 1 172 ? -15.084 -3.877 44.215 1.00 97.12 172 VAL A CA 1
ATOM 1284 C C . VAL A 1 172 ? -13.797 -3.551 43.462 1.00 97.12 172 VAL A C 1
ATOM 1286 O O . VAL A 1 172 ? -13.504 -4.167 42.441 1.00 97.12 172 VAL A O 1
ATOM 1289 N N . ALA A 1 173 ? -13.029 -2.571 43.941 1.00 97.81 173 ALA A N 1
ATOM 1290 C CA . ALA A 1 173 ? -11.861 -2.059 43.231 1.00 97.81 173 ALA A CA 1
ATOM 1291 C C . ALA A 1 173 ? -10.793 -1.501 44.181 1.00 97.81 173 ALA A C 1
ATOM 1293 O O . ALA A 1 173 ? -11.069 -1.189 45.340 1.00 97.81 173 ALA A O 1
ATOM 1294 N N . LYS A 1 174 ? -9.564 -1.335 43.681 1.00 98.00 174 LYS A N 1
ATOM 1295 C CA . LYS A 1 174 ? -8.441 -0.719 44.405 1.00 98.00 174 LYS A CA 1
ATOM 1296 C C . LYS A 1 174 ? -7.787 0.406 43.612 1.00 98.00 174 LYS A C 1
ATOM 1298 O O . LYS A 1 174 ? -7.674 0.319 42.395 1.00 98.00 174 LYS A O 1
ATOM 1303 N N . VAL A 1 175 ? -7.302 1.435 44.309 1.00 97.94 175 VAL A N 1
ATOM 1304 C CA . VAL A 1 175 ? -6.426 2.483 43.750 1.00 97.94 175 VAL A CA 1
ATOM 1305 C C . VAL A 1 175 ? -5.212 2.621 44.663 1.00 97.94 175 VAL A C 1
ATOM 1307 O O . VAL A 1 175 ? -5.298 3.207 45.746 1.00 97.94 175 VAL A O 1
ATOM 1310 N N . GLY A 1 176 ? -4.086 2.037 44.249 1.00 94.62 176 GLY A N 1
ATOM 1311 C CA . GLY A 1 176 ? -2.955 1.802 45.150 1.00 94.62 176 GLY A CA 1
ATOM 1312 C C . GLY A 1 176 ? -3.387 0.945 46.345 1.00 94.62 176 GLY A C 1
ATOM 1313 O O . GLY A 1 176 ? -4.087 -0.050 46.174 1.00 94.62 176 GLY A O 1
ATOM 1314 N N . ASP A 1 177 ? -3.028 1.369 47.558 1.00 93.56 177 ASP A N 1
ATOM 1315 C CA . ASP A 1 177 ? -3.379 0.664 48.801 1.00 93.56 177 ASP A CA 1
ATOM 1316 C C . ASP A 1 177 ? -4.828 0.912 49.280 1.00 93.56 177 ASP A C 1
ATOM 1318 O O . ASP A 1 177 ? -5.254 0.337 50.283 1.00 93.56 177 ASP A O 1
ATOM 1322 N N . LYS A 1 178 ? -5.599 1.787 48.614 1.00 96.88 178 LYS A N 1
ATOM 1323 C CA . LYS A 1 178 ? -6.999 2.061 48.979 1.00 96.88 178 LYS A CA 1
ATOM 1324 C C . LYS A 1 178 ? -7.947 1.056 48.327 1.00 96.88 178 LYS A C 1
ATOM 1326 O O . LYS A 1 178 ? -7.969 0.955 47.102 1.00 96.88 178 LYS A O 1
ATOM 1331 N N . SER A 1 179 ? -8.795 0.422 49.133 1.00 97.19 179 SER A N 1
ATOM 1332 C CA . SER A 1 179 ? -9.948 -0.371 48.684 1.00 97.19 179 SER A CA 1
ATOM 1333 C C . SER A 1 179 ? -11.212 0.485 48.565 1.00 97.19 179 SER A C 1
ATOM 1335 O O . SER A 1 179 ? -11.436 1.375 49.384 1.00 97.19 179 SER A O 1
ATOM 1337 N N . TYR A 1 180 ? -12.054 0.166 47.583 1.00 97.31 180 TYR A N 1
ATOM 1338 C CA . TYR A 1 180 ? -13.351 0.788 47.326 1.00 97.31 180 TYR A CA 1
ATOM 1339 C C . TYR A 1 180 ? -14.425 -0.284 47.167 1.00 97.31 180 TYR A C 1
ATOM 1341 O O . TYR A 1 180 ? -14.187 -1.341 46.583 1.00 97.31 180 TYR A O 1
ATOM 1349 N N . THR A 1 181 ? -15.619 0.020 47.657 1.00 96.38 181 THR A N 1
ATOM 1350 C CA . THR A 1 181 ? -16.803 -0.854 47.649 1.00 96.38 181 THR A CA 1
ATOM 1351 C C . THR A 1 181 ? -17.759 -0.521 46.496 1.00 96.38 181 THR A C 1
ATOM 1353 O O . THR A 1 181 ? -18.774 -1.181 46.315 1.00 96.38 181 THR A O 1
ATOM 1356 N N . ASP A 1 182 ? -17.401 0.483 45.690 1.00 95.19 182 ASP A N 1
ATOM 1357 C CA . ASP A 1 182 ? -18.100 0.956 44.497 1.00 95.19 182 ASP A CA 1
ATOM 1358 C C . ASP A 1 182 ? -17.070 1.380 43.429 1.00 95.19 182 ASP A C 1
ATOM 1360 O O . ASP A 1 182 ? -16.089 2.076 43.723 1.00 95.19 182 ASP A O 1
ATOM 1364 N N . LEU A 1 183 ? -17.305 0.972 42.179 1.00 98.06 183 LEU A N 1
ATOM 1365 C CA . LEU A 1 183 ? -16.437 1.272 41.039 1.00 98.06 183 LEU A CA 1
ATOM 1366 C C . LEU A 1 183 ? -16.501 2.754 40.639 1.00 98.06 183 LEU A C 1
ATOM 1368 O O . LEU A 1 183 ? -15.473 3.339 40.288 1.00 98.06 183 LEU A O 1
ATOM 1372 N N . GLN A 1 184 ? -17.676 3.387 40.715 1.00 98.19 184 GLN A N 1
ATOM 1373 C CA . GLN A 1 184 ? -17.839 4.784 40.308 1.00 98.19 184 GLN A CA 1
ATOM 1374 C C . GLN A 1 184 ? -17.050 5.726 41.230 1.00 98.19 184 GLN A C 1
ATOM 1376 O O . GLN A 1 184 ? -16.408 6.668 40.756 1.00 98.19 184 GLN A O 1
ATOM 1381 N N . THR A 1 185 ? -17.036 5.447 42.533 1.00 97.75 185 THR A N 1
ATOM 1382 C CA . THR A 1 185 ? -16.235 6.156 43.538 1.00 97.75 185 THR A CA 1
ATOM 1383 C C . THR A 1 185 ? -14.738 5.945 43.310 1.00 97.75 185 THR A C 1
ATOM 1385 O O . THR A 1 185 ? -13.987 6.922 43.316 1.00 97.75 185 THR A O 1
ATOM 1388 N N . ALA A 1 186 ? -14.298 4.715 43.017 1.00 98.19 186 ALA A N 1
ATOM 1389 C CA . ALA A 1 186 ? -12.896 4.430 42.696 1.00 98.19 186 ALA A CA 1
ATOM 1390 C C . ALA A 1 186 ? -12.410 5.213 41.459 1.00 98.19 186 ALA A C 1
ATOM 1392 O O . ALA A 1 186 ? -11.336 5.815 41.485 1.00 98.19 186 ALA A O 1
ATOM 1393 N N . ILE A 1 187 ? -13.229 5.269 40.402 1.00 98.31 187 ILE A N 1
ATOM 1394 C CA . ILE A 1 187 ? -12.971 6.049 39.180 1.00 98.31 187 ILE A CA 1
ATOM 1395 C C . ILE A 1 187 ? -12.907 7.556 39.467 1.00 98.31 187 ILE A C 1
ATOM 1397 O O . ILE A 1 187 ? -12.010 8.235 38.966 1.00 98.31 187 ILE A O 1
ATOM 1401 N N . ASN A 1 188 ? -13.798 8.078 40.315 1.00 97.50 188 ASN A N 1
ATOM 1402 C CA . ASN A 1 188 ? -13.795 9.490 40.712 1.00 97.50 188 ASN A CA 1
ATOM 1403 C C . ASN A 1 188 ? -12.548 9.870 41.538 1.00 97.50 188 ASN A C 1
ATOM 1405 O O . ASN A 1 188 ? -12.022 10.973 41.383 1.00 97.50 188 ASN A O 1
ATOM 1409 N N . GLU A 1 189 ? -12.049 8.973 42.397 1.00 96.81 189 GLU A N 1
ATOM 1410 C CA . GLU A 1 189 ? -10.837 9.203 43.200 1.00 96.81 189 GLU A CA 1
ATOM 1411 C C . GLU A 1 189 ? -9.520 8.861 42.480 1.00 96.81 189 GLU A C 1
ATOM 1413 O O . GLU A 1 189 ? -8.450 9.248 42.964 1.00 96.81 189 GLU A O 1
ATOM 1418 N N . ALA A 1 190 ? -9.563 8.194 41.321 1.00 96.00 190 ALA A N 1
ATOM 1419 C CA . ALA A 1 190 ? -8.381 7.702 40.610 1.00 96.00 190 ALA A CA 1
ATOM 1420 C C . ALA A 1 190 ? -7.328 8.793 40.346 1.00 96.00 190 ALA A C 1
ATOM 1422 O O . ALA A 1 190 ? -6.136 8.567 40.566 1.00 96.00 190 ALA A O 1
ATOM 1423 N N . ASN A 1 191 ? -7.755 9.987 39.913 1.00 93.06 191 ASN A N 1
ATOM 1424 C CA . ASN A 1 191 ? -6.882 11.139 39.629 1.00 93.06 191 ASN A CA 1
ATOM 1425 C C . ASN A 1 191 ? -5.677 10.793 38.721 1.00 93.06 191 ASN A C 1
ATOM 1427 O O . ASN A 1 191 ? -4.552 11.240 38.943 1.00 93.06 191 ASN A O 1
ATOM 1431 N N . GLY A 1 192 ? -5.914 9.976 37.694 1.00 91.81 192 GLY A N 1
ATOM 1432 C CA . GLY A 1 192 ? -4.915 9.493 36.736 1.00 91.81 192 GLY A CA 1
ATOM 1433 C C . GLY A 1 192 ? -4.212 8.189 37.117 1.00 91.81 192 GLY A C 1
ATOM 1434 O O . GLY A 1 192 ? -3.435 7.677 36.316 1.00 91.81 192 GLY A O 1
ATOM 1435 N N . GLN A 1 193 ? -4.479 7.637 38.301 1.00 97.62 193 GLN A N 1
ATOM 1436 C CA . GLN A 1 193 ? -3.974 6.325 38.713 1.00 97.62 193 GLN A CA 1
ATOM 1437 C C . GLN A 1 193 ? -4.801 5.180 38.107 1.00 97.62 193 GLN A C 1
ATOM 1439 O O . GLN A 1 193 ? -5.867 5.391 37.522 1.00 97.62 193 GLN A O 1
ATOM 1444 N N . THR A 1 194 ? -4.300 3.955 38.274 1.00 98.50 194 THR A N 1
ATOM 1445 C CA . THR A 1 194 ? -5.013 2.730 37.908 1.00 98.50 194 THR A CA 1
ATOM 1446 C C . THR A 1 194 ? -6.006 2.329 38.999 1.00 98.50 194 THR A C 1
ATOM 1448 O O . THR A 1 194 ? -5.622 2.124 40.151 1.00 98.50 194 THR A O 1
ATOM 1451 N N . VAL A 1 195 ? -7.269 2.194 38.604 1.00 98.81 195 VAL A N 1
ATOM 1452 C CA . VAL A 1 195 ? -8.327 1.462 39.296 1.00 98.81 195 VAL A CA 1
ATOM 1453 C C . VAL A 1 195 ? -8.202 -0.002 38.889 1.00 98.81 195 VAL A C 1
ATOM 1455 O O . VAL A 1 195 ? -8.368 -0.316 37.715 1.00 98.81 195 VAL A O 1
ATOM 1458 N N . VAL A 1 196 ? -7.884 -0.881 39.834 1.00 98.62 196 VAL A N 1
ATOM 1459 C CA . VAL A 1 196 ? -7.781 -2.330 39.610 1.00 98.62 196 VAL A CA 1
ATOM 1460 C C . VAL A 1 196 ? -9.054 -2.989 40.116 1.00 98.62 196 VAL A C 1
ATOM 1462 O O . VAL A 1 196 ? -9.378 -2.870 41.300 1.00 98.62 196 VAL A O 1
ATOM 1465 N N . LEU A 1 197 ? -9.784 -3.651 39.224 1.00 98.44 197 LEU A N 1
ATOM 1466 C CA . LEU A 1 197 ? -11.016 -4.367 39.538 1.00 98.44 197 LEU A CA 1
ATOM 1467 C C . LEU A 1 197 ? -10.707 -5.606 40.402 1.00 98.44 197 LEU A C 1
ATOM 1469 O O . LEU A 1 197 ? -9.626 -6.184 40.299 1.00 98.44 197 LEU A O 1
ATOM 1473 N N . GLN A 1 198 ? -11.598 -5.971 41.326 1.00 97.94 198 GLN A N 1
ATOM 1474 C CA . GLN A 1 198 ? -11.379 -7.068 42.290 1.00 97.94 198 GLN A CA 1
ATOM 1475 C C . GLN A 1 198 ? -12.462 -8.155 42.252 1.00 97.94 198 GLN A C 1
ATOM 1477 O O . GLN A 1 198 ? -12.289 -9.188 42.893 1.00 97.94 198 GLN A O 1
ATOM 1482 N N . LYS A 1 199 ? -13.551 -7.920 41.515 1.00 97.06 199 LYS A N 1
ATOM 1483 C CA . LYS A 1 199 ? -14.640 -8.859 41.223 1.00 97.06 199 LYS A CA 1
ATOM 1484 C C . LYS A 1 199 ? -15.443 -8.340 40.026 1.00 97.06 199 LYS A C 1
ATOM 1486 O O . LYS A 1 199 ? -15.321 -7.165 39.680 1.00 97.06 199 LYS A O 1
ATOM 1491 N N . ASN A 1 200 ? -16.298 -9.176 39.443 1.00 98.25 200 ASN A N 1
ATOM 1492 C CA . ASN A 1 200 ? -17.219 -8.751 38.383 1.00 98.25 200 ASN A CA 1
ATOM 1493 C C . ASN A 1 200 ? -18.183 -7.659 38.888 1.00 98.25 200 ASN A C 1
ATOM 1495 O O . ASN A 1 200 ? -18.635 -7.705 40.034 1.00 98.25 200 ASN A O 1
ATOM 1499 N N . VAL A 1 201 ? -18.523 -6.693 38.032 1.00 97.88 201 VAL A N 1
ATOM 1500 C CA . VAL A 1 201 ? -19.407 -5.562 38.367 1.00 97.88 201 VAL A CA 1
ATOM 1501 C C . VAL A 1 201 ? -20.505 -5.407 37.322 1.00 97.88 201 VAL A C 1
ATOM 1503 O O . VAL A 1 201 ? -20.250 -5.464 36.123 1.00 97.88 201 VAL A O 1
ATOM 1506 N N . ASP A 1 202 ? -21.728 -5.141 37.776 1.00 98.31 202 ASP A N 1
ATOM 1507 C CA . ASP A 1 202 ? -22.826 -4.707 36.914 1.00 98.31 202 ASP A CA 1
ATOM 1508 C C . ASP A 1 202 ? -23.061 -3.199 37.096 1.00 98.31 202 ASP A C 1
ATOM 1510 O O . ASP A 1 202 ? -23.386 -2.737 38.190 1.00 98.31 202 ASP A O 1
ATOM 1514 N N . VAL A 1 203 ? -22.860 -2.430 36.023 1.00 98.31 203 VAL A N 1
ATOM 1515 C CA . VAL A 1 203 ? -23.181 -0.995 35.928 1.00 98.31 203 VAL A CA 1
ATOM 1516 C C . VAL A 1 203 ? -24.334 -0.725 34.953 1.00 98.31 203 VAL A C 1
ATOM 1518 O O . VAL A 1 203 ? -24.621 0.429 34.647 1.00 98.31 203 VAL A O 1
ATOM 1521 N N . SER A 1 204 ? -25.017 -1.757 34.446 1.00 98.06 204 SER A N 1
ATOM 1522 C CA . SER A 1 204 ? -25.989 -1.644 33.347 1.00 98.06 204 SER A CA 1
ATOM 1523 C C . SER A 1 204 ? -27.237 -0.803 33.652 1.00 98.06 204 SER A C 1
ATOM 1525 O O . SER A 1 204 ? -27.927 -0.392 32.720 1.00 98.06 204 SER A O 1
ATOM 1527 N N . SER A 1 205 ? -27.516 -0.494 34.921 1.00 96.75 205 SER A N 1
ATOM 1528 C CA . SER A 1 205 ? -28.616 0.388 35.338 1.00 96.75 205 SER A CA 1
ATOM 1529 C C . SER A 1 205 ? -28.244 1.878 35.405 1.00 96.75 205 SER A C 1
ATOM 1531 O O . SER A 1 205 ? -29.034 2.716 34.976 1.00 96.75 205 SER A O 1
ATOM 1533 N N . GLU A 1 206 ? -27.061 2.220 35.926 1.00 95.88 206 GLU A N 1
ATOM 1534 C CA . GLU A 1 206 ? -26.652 3.603 36.273 1.00 95.88 206 GLU A CA 1
ATOM 1535 C C . GLU A 1 206 ? -25.459 4.139 35.451 1.00 95.88 206 GLU A C 1
ATOM 1537 O O . GLU A 1 206 ? -25.143 5.344 35.488 1.00 95.88 206 GLU A O 1
ATOM 1542 N N . GLY A 1 207 ? -24.804 3.231 34.722 1.00 97.81 207 GLY A N 1
ATOM 1543 C CA . GLY A 1 207 ? -23.637 3.459 33.882 1.00 97.81 207 GLY A CA 1
ATOM 1544 C C . GLY A 1 207 ? -22.356 3.705 34.669 1.00 97.81 207 GLY A C 1
ATOM 1545 O O . GLY A 1 207 ? -22.313 3.646 35.898 1.00 97.81 207 GLY A O 1
ATOM 1546 N N . LEU A 1 208 ? -21.292 4.036 33.939 1.00 98.56 208 LEU A N 1
ATOM 1547 C CA . LEU A 1 208 ? -20.030 4.486 34.524 1.00 98.56 208 LEU A CA 1
ATOM 1548 C C . LEU A 1 208 ? -19.624 5.818 33.900 1.00 98.56 208 LEU A C 1
ATOM 1550 O O . LEU A 1 208 ? -19.391 5.908 32.698 1.00 98.56 208 LEU A O 1
ATOM 1554 N N . LYS A 1 209 ? -19.535 6.869 34.714 1.00 98.38 209 LYS A N 1
ATOM 1555 C CA . LYS A 1 209 ? -19.229 8.233 34.267 1.00 98.38 209 LYS A CA 1
ATOM 1556 C C . LYS A 1 209 ? -17.758 8.535 34.527 1.00 98.38 209 LYS A C 1
ATOM 1558 O O . LYS A 1 209 ? -17.326 8.591 35.678 1.00 98.38 209 LYS A O 1
ATOM 1563 N N . VAL A 1 210 ? -16.998 8.767 33.458 1.00 98.44 210 VAL A N 1
ATOM 1564 C CA . VAL A 1 210 ? -15.574 9.129 33.522 1.00 98.44 210 VAL A CA 1
ATOM 1565 C C . VAL A 1 210 ? -15.408 10.583 33.093 1.00 98.44 210 VAL A C 1
ATOM 1567 O O . VAL A 1 210 ? -15.307 10.887 31.906 1.00 98.44 210 VAL A O 1
ATOM 1570 N N . THR A 1 211 ? -15.405 11.493 34.069 1.00 97.69 211 THR A N 1
ATOM 1571 C CA . THR A 1 211 ? -15.239 12.949 33.868 1.00 97.69 211 THR A CA 1
ATOM 1572 C C . THR A 1 211 ? -13.813 13.434 34.155 1.00 97.69 211 THR A C 1
ATOM 1574 O O . THR A 1 211 ? -13.392 14.469 33.644 1.00 97.69 211 THR A O 1
ATOM 1577 N N . GLY A 1 212 ? -13.058 12.688 34.968 1.00 95.75 212 GLY A N 1
ATOM 1578 C CA . GLY A 1 212 ? -11.637 12.912 35.240 1.00 95.75 212 GLY A CA 1
ATOM 1579 C C . GLY A 1 212 ? -10.724 12.055 34.360 1.00 95.75 212 GLY A C 1
ATOM 1580 O O . GLY A 1 212 ? -11.155 11.474 33.368 1.00 95.75 212 GLY A O 1
ATOM 1581 N N . THR A 1 213 ? -9.451 11.946 34.742 1.00 98.00 213 THR A N 1
ATOM 1582 C CA . THR A 1 213 ? -8.517 10.975 34.150 1.00 98.00 213 THR A CA 1
ATOM 1583 C C . THR A 1 213 ? -8.458 9.727 35.031 1.00 98.00 213 THR A C 1
ATOM 1585 O O . THR A 1 213 ? -8.262 9.853 36.240 1.00 98.00 213 THR A O 1
ATOM 1588 N N . ALA A 1 214 ? -8.570 8.538 34.444 1.00 97.81 214 ALA A N 1
ATOM 1589 C CA . ALA A 1 214 ? -8.390 7.256 35.125 1.00 97.81 214 ALA A CA 1
ATOM 1590 C C . ALA A 1 214 ? -7.827 6.200 34.163 1.00 97.81 214 ALA A C 1
ATOM 1592 O O . ALA A 1 214 ? -8.142 6.203 32.970 1.00 97.81 214 ALA A O 1
ATOM 1593 N N . ALA A 1 215 ? -7.036 5.266 34.687 1.00 98.44 215 ALA A N 1
ATOM 1594 C CA . ALA A 1 215 ? -6.829 3.980 34.032 1.00 98.44 215 ALA A CA 1
ATOM 1595 C C . ALA A 1 215 ? -7.684 2.928 34.748 1.00 98.44 215 ALA A C 1
ATOM 1597 O O . ALA A 1 215 ? -7.697 2.893 35.972 1.00 98.44 215 ALA A O 1
ATOM 1598 N N . LEU A 1 216 ? -8.397 2.094 34.004 1.00 98.75 216 LEU A N 1
ATOM 1599 C CA . LEU A 1 216 ? -9.189 0.978 34.497 1.00 98.75 216 LEU A CA 1
ATOM 1600 C C . LEU A 1 216 ? -8.509 -0.315 34.058 1.00 98.75 216 LEU A C 1
ATOM 1602 O O . LEU A 1 216 ? -8.263 -0.518 32.871 1.00 98.75 216 LEU A O 1
ATOM 1606 N N . ASP A 1 217 ? -8.183 -1.151 35.031 1.00 98.81 217 ASP A N 1
ATOM 1607 C CA . ASP A 1 217 ? -7.631 -2.480 34.840 1.00 98.81 217 ASP A CA 1
ATOM 1608 C C . ASP A 1 217 ? -8.689 -3.512 35.215 1.00 98.81 217 ASP A C 1
ATOM 1610 O O . ASP A 1 217 ? -9.079 -3.597 36.383 1.00 98.81 217 ASP A O 1
ATOM 1614 N N . LEU A 1 218 ? -9.161 -4.258 34.217 1.00 98.75 218 LEU A N 1
ATOM 1615 C CA . LEU A 1 218 ? -10.167 -5.302 34.393 1.00 98.75 218 LEU A CA 1
ATOM 1616 C C . LEU A 1 218 ? -9.651 -6.456 35.259 1.00 98.75 218 LEU A C 1
ATOM 1618 O O . LEU A 1 218 ? -10.450 -7.073 35.951 1.00 98.75 218 LEU A O 1
ATOM 1622 N N . ASN A 1 219 ? -8.335 -6.707 35.290 1.00 98.00 219 ASN A N 1
ATOM 1623 C CA . ASN A 1 219 ? -7.715 -7.722 36.150 1.00 98.00 219 ASN A CA 1
ATOM 1624 C C . ASN A 1 219 ? -8.418 -9.102 36.049 1.00 98.00 219 ASN A C 1
ATOM 1626 O O . ASN A 1 219 ? -8.663 -9.758 37.061 1.00 98.00 219 ASN A O 1
ATOM 1630 N N . GLY A 1 220 ? -8.794 -9.512 34.835 1.00 97.88 220 GLY A N 1
ATOM 1631 C CA . GLY A 1 220 ? -9.535 -10.748 34.564 1.00 97.88 220 GLY A CA 1
ATOM 1632 C C . GLY A 1 220 ? -11.002 -10.782 35.008 1.00 97.88 220 GLY A C 1
ATOM 1633 O O . GLY A 1 220 ? -11.614 -11.846 34.976 1.00 97.88 220 GLY A O 1
ATOM 1634 N N . TYR A 1 221 ? -11.574 -9.645 35.414 1.00 98.56 221 TYR A N 1
ATOM 1635 C CA . TYR A 1 221 ? -12.976 -9.510 35.811 1.00 98.56 221 TYR A CA 1
ATOM 1636 C C . TYR A 1 221 ? -13.805 -8.730 34.789 1.00 98.56 221 TYR A C 1
ATOM 1638 O O . TYR A 1 221 ? -13.307 -7.868 34.061 1.00 98.56 221 TYR A O 1
ATOM 1646 N N . ASP A 1 222 ? -15.106 -8.997 34.803 1.00 98.69 222 ASP A N 1
ATOM 1647 C CA . ASP A 1 222 ? -16.052 -8.457 33.837 1.00 98.69 222 ASP A CA 1
ATOM 1648 C C . ASP A 1 222 ? -16.809 -7.228 34.347 1.00 98.69 222 ASP A C 1
ATOM 1650 O O . ASP A 1 222 ? -17.151 -7.112 35.527 1.00 98.69 222 ASP A O 1
ATOM 1654 N N . ILE A 1 223 ? -17.150 -6.337 33.414 1.00 98.81 223 ILE A N 1
ATOM 1655 C CA . ILE A 1 223 ? -18.072 -5.221 33.629 1.00 98.81 223 ILE A CA 1
ATOM 1656 C C . ILE A 1 223 ? -19.262 -5.372 32.684 1.00 98.81 223 ILE A C 1
ATOM 1658 O O . ILE A 1 223 ? -19.135 -5.210 31.469 1.00 98.81 223 ILE A O 1
ATOM 1662 N N . LYS A 1 224 ? -20.444 -5.616 33.247 1.00 98.81 224 LYS A N 1
ATOM 1663 C CA . LYS A 1 224 ? -21.706 -5.566 32.507 1.00 98.81 224 LYS A CA 1
ATOM 1664 C C . LYS A 1 224 ? -22.198 -4.124 32.418 1.00 98.81 224 LYS A C 1
ATOM 1666 O O . LYS A 1 224 ? -22.364 -3.457 33.436 1.00 98.81 224 LYS A O 1
ATOM 1671 N N . ALA A 1 225 ? -22.449 -3.647 31.206 1.00 98.69 225 ALA A N 1
ATOM 1672 C CA . ALA A 1 225 ? -22.994 -2.324 30.911 1.00 98.69 225 ALA A CA 1
ATOM 1673 C C . ALA A 1 225 ? -24.204 -2.437 29.964 1.00 98.69 225 ALA A C 1
ATOM 1675 O O . ALA A 1 225 ? -24.481 -3.504 29.408 1.00 98.69 225 ALA A O 1
ATOM 1676 N N . ALA A 1 226 ? -24.939 -1.343 29.757 1.00 98.25 226 ALA A N 1
ATOM 1677 C CA . ALA A 1 226 ? -26.038 -1.288 28.791 1.00 98.25 226 ALA A CA 1
ATOM 1678 C C . ALA A 1 226 ? -25.793 -0.245 27.696 1.00 98.25 226 ALA A C 1
ATOM 1680 O O . ALA A 1 226 ? -25.371 0.870 27.987 1.00 98.25 226 ALA A O 1
ATOM 1681 N N . SER A 1 227 ? -26.162 -0.567 26.455 1.00 97.44 227 SER A N 1
ATOM 1682 C CA . SER A 1 227 ? -26.201 0.356 25.307 1.00 97.44 227 SER A CA 1
ATOM 1683 C C . SER A 1 227 ? -27.370 1.352 25.398 1.00 97.44 227 SER A C 1
ATOM 1685 O O . SER A 1 227 ? -28.102 1.581 24.440 1.00 97.44 227 SER A O 1
ATOM 1687 N N . THR A 1 228 ? -27.587 1.938 26.575 1.00 97.94 228 THR A N 1
ATOM 1688 C CA . THR A 1 228 ? -28.664 2.895 26.868 1.00 97.94 228 THR A CA 1
ATOM 1689 C C . THR A 1 228 ? -28.084 4.196 27.405 1.00 97.94 228 THR A C 1
ATOM 1691 O O . THR A 1 228 ? -26.946 4.230 27.870 1.00 97.94 228 THR A O 1
ATOM 1694 N N . GLU A 1 229 ? -28.871 5.276 27.406 1.00 96.38 229 GLU A N 1
ATOM 1695 C CA . GLU A 1 229 ? -28.408 6.557 27.951 1.00 96.38 229 GLU A CA 1
ATOM 1696 C C . GLU A 1 229 ? -27.944 6.432 29.417 1.00 96.38 229 GLU A C 1
ATOM 1698 O O . GLU A 1 229 ? -26.921 7.010 29.786 1.00 96.38 229 GLU A O 1
ATOM 1703 N N . ALA A 1 230 ? -28.654 5.653 30.240 1.00 96.69 230 ALA A N 1
ATOM 1704 C CA . ALA A 1 230 ? -28.306 5.469 31.645 1.00 96.69 230 ALA A CA 1
ATOM 1705 C C . ALA A 1 230 ? -27.114 4.517 31.839 1.00 96.69 230 ALA A C 1
ATOM 1707 O O . ALA A 1 230 ? -26.148 4.896 32.491 1.00 96.69 230 ALA A O 1
ATOM 1708 N N . GLY A 1 231 ? -27.168 3.313 31.259 1.00 98.06 231 GLY A N 1
ATOM 1709 C CA . GLY A 1 231 ? -26.282 2.197 31.611 1.00 98.06 231 GLY A CA 1
ATOM 1710 C C . GLY A 1 231 ? -24.936 2.112 30.886 1.00 98.06 231 GLY A C 1
ATOM 1711 O O . GLY A 1 231 ? -24.198 1.147 31.100 1.00 98.06 231 GLY A O 1
ATOM 1712 N N . ARG A 1 232 ? -24.611 3.075 30.017 1.00 98.25 232 ARG A N 1
ATOM 1713 C CA . ARG A 1 232 ? -23.365 3.079 29.230 1.00 98.25 232 ARG A CA 1
ATOM 1714 C C . ARG A 1 232 ? -22.150 3.557 30.024 1.00 98.25 232 ARG A C 1
ATOM 1716 O O . ARG A 1 232 ? -22.271 4.274 31.021 1.00 98.25 232 ARG A O 1
ATOM 1723 N N . ILE A 1 233 ? -20.953 3.235 29.538 1.00 98.75 233 ILE A N 1
ATOM 1724 C CA . ILE A 1 233 ? -19.714 3.847 30.029 1.00 98.75 233 ILE A CA 1
ATOM 1725 C C . ILE A 1 233 ? -19.521 5.176 29.297 1.00 98.75 233 ILE A C 1
ATOM 1727 O O . ILE A 1 233 ? -19.080 5.217 28.152 1.00 98.75 233 ILE A O 1
ATOM 1731 N N . HIS A 1 234 ? -19.878 6.277 29.954 1.00 98.50 234 HIS A N 1
ATOM 1732 C CA . HIS A 1 234 ? -19.870 7.614 29.374 1.00 98.50 234 HIS A CA 1
ATOM 1733 C C . HIS A 1 234 ? -18.570 8.360 29.706 1.00 98.50 234 HIS A C 1
ATOM 1735 O O . HIS A 1 234 ? -18.311 8.710 30.864 1.00 98.50 234 HIS A O 1
ATOM 1741 N N . VAL A 1 235 ? -17.752 8.625 28.684 1.00 98.75 235 VAL A N 1
ATOM 1742 C CA . VAL A 1 235 ? -16.415 9.220 28.835 1.00 98.75 235 VAL A CA 1
ATOM 1743 C C . VAL A 1 235 ? -16.408 10.665 28.336 1.00 98.75 235 VAL A C 1
ATOM 1745 O O . VAL A 1 235 ? -16.558 10.929 27.147 1.00 98.75 235 VAL A O 1
ATOM 1748 N N . THR A 1 236 ? -16.178 11.601 29.256 1.00 98.19 236 THR A N 1
ATOM 1749 C CA . THR A 1 236 ? -15.981 13.041 28.975 1.00 98.19 236 THR A CA 1
ATOM 1750 C C . THR A 1 236 ? -14.623 13.564 29.454 1.00 98.19 236 THR A C 1
ATOM 1752 O O . THR A 1 236 ? -14.185 14.634 29.042 1.00 98.19 236 THR A O 1
ATOM 1755 N N . GLY A 1 237 ? -13.941 12.800 30.311 1.00 98.12 237 GLY A N 1
ATOM 1756 C CA . GLY A 1 237 ? -12.548 12.990 30.698 1.00 98.12 237 GLY A CA 1
ATOM 1757 C C . GLY A 1 237 ? -11.612 12.097 29.883 1.00 98.12 237 GLY A C 1
ATOM 1758 O O . GLY A 1 237 ? -11.691 12.058 28.659 1.00 98.12 237 GLY A O 1
ATOM 1759 N N . ASN A 1 238 ? -10.718 11.365 30.549 1.00 98.38 238 ASN A N 1
ATOM 1760 C CA . ASN A 1 238 ? -9.764 10.464 29.899 1.00 98.38 238 ASN A CA 1
ATOM 1761 C C . ASN A 1 238 ? -9.798 9.075 30.551 1.00 98.38 238 ASN A C 1
ATOM 1763 O O . ASN A 1 238 ? -9.406 8.933 31.709 1.00 98.38 238 ASN A O 1
ATOM 1767 N N . LEU A 1 239 ? -10.211 8.050 29.805 1.00 98.81 239 LEU A N 1
ATOM 1768 C CA . LEU A 1 239 ? -10.211 6.654 30.245 1.00 98.81 239 LEU A CA 1
ATOM 1769 C C . LEU A 1 239 ? -9.137 5.860 29.495 1.00 98.81 239 LEU A C 1
ATOM 1771 O O . LEU A 1 239 ? -9.124 5.841 28.266 1.00 98.81 239 LEU A O 1
ATOM 1775 N N . THR A 1 240 ? -8.259 5.172 30.224 1.00 98.81 240 THR A N 1
ATOM 1776 C CA . THR A 1 240 ? -7.388 4.123 29.664 1.00 98.81 240 THR A CA 1
ATOM 1777 C C . THR A 1 240 ? -7.873 2.760 30.138 1.00 98.81 240 THR A C 1
ATOM 1779 O O . THR A 1 240 ? -7.881 2.522 31.337 1.00 98.81 240 THR A O 1
ATOM 1782 N N . LEU A 1 241 ? -8.275 1.877 29.231 1.00 98.81 241 LEU A N 1
ATOM 1783 C CA . LEU A 1 241 ? -8.655 0.499 29.520 1.00 98.81 241 LEU A CA 1
ATOM 1784 C C . LEU A 1 241 ? -7.462 -0.436 29.317 1.00 98.81 241 LEU A C 1
ATOM 1786 O O . LEU A 1 241 ? -6.792 -0.389 28.281 1.00 98.81 241 LEU A O 1
ATOM 1790 N N . LYS A 1 242 ? -7.240 -1.311 30.292 1.00 98.31 242 LYS A N 1
ATOM 1791 C CA . LYS A 1 242 ? -6.375 -2.479 30.177 1.00 98.31 242 LYS A CA 1
ATOM 1792 C C . LYS A 1 242 ? -6.978 -3.659 30.928 1.00 98.31 242 LYS A C 1
ATOM 1794 O O . LYS A 1 242 ? -7.912 -3.516 31.710 1.00 98.31 242 LYS A O 1
ATOM 1799 N N . ASP A 1 243 ? -6.383 -4.810 30.704 1.00 98.06 243 ASP A N 1
ATOM 1800 C CA . ASP A 1 243 ? -6.577 -6.030 31.465 1.00 98.06 243 ASP A CA 1
ATOM 1801 C C . ASP A 1 243 ? -5.198 -6.669 31.661 1.00 98.06 243 ASP A C 1
ATOM 1803 O O . ASP A 1 243 ? -4.518 -6.984 30.675 1.00 98.06 243 ASP A O 1
ATOM 1807 N N . THR A 1 244 ? -4.740 -6.740 32.913 1.00 95.12 244 THR A N 1
ATOM 1808 C CA . THR A 1 244 ? -3.408 -7.261 33.268 1.00 95.12 244 THR A CA 1
ATOM 1809 C C . THR A 1 244 ? -3.376 -8.783 33.381 1.00 95.12 244 THR A C 1
ATOM 1811 O O . THR A 1 244 ? -2.380 -9.382 32.982 1.00 95.12 244 THR A O 1
ATOM 1814 N N . GLU A 1 245 ? -4.442 -9.402 33.896 1.00 91.94 245 GLU A N 1
ATOM 1815 C CA . GLU A 1 245 ? -4.501 -10.858 34.112 1.00 91.94 245 GLU A CA 1
ATOM 1816 C C . GLU A 1 245 ? -5.079 -11.598 32.891 1.00 91.94 245 GLU A C 1
ATOM 1818 O O . GLU A 1 245 ? -4.731 -12.753 32.648 1.00 91.94 245 GLU A O 1
ATOM 1823 N N . GLY A 1 246 ? -5.884 -10.917 32.066 1.00 88.81 246 GLY A N 1
ATOM 1824 C CA . GLY A 1 246 ? -6.492 -11.488 30.865 1.00 88.81 246 GLY A CA 1
ATOM 1825 C C . GLY A 1 246 ? -7.885 -12.074 31.119 1.00 88.81 246 GLY A C 1
ATOM 1826 O O . GLY A 1 246 ? -8.236 -12.406 32.245 1.00 88.81 246 GLY A O 1
ATOM 1827 N N . GLN A 1 247 ? -8.651 -12.258 30.037 1.00 91.00 247 GLN A N 1
ATOM 1828 C CA . GLN A 1 247 ? -10.057 -12.711 29.997 1.00 91.00 247 GLN A CA 1
ATOM 1829 C C . GLN A 1 247 ? -11.121 -11.699 30.454 1.00 91.00 247 GLN A C 1
ATOM 1831 O O . GLN A 1 247 ? -12.290 -11.905 30.137 1.00 91.00 247 GLN A O 1
ATOM 1836 N N . GLY A 1 248 ? -10.754 -10.598 31.112 1.00 97.19 248 GLY A N 1
ATOM 1837 C CA . GLY A 1 248 ? -11.714 -9.592 31.561 1.00 97.19 248 GLY A CA 1
ATOM 1838 C C . GLY A 1 248 ? -12.328 -8.825 30.388 1.00 97.19 248 GLY A C 1
ATOM 1839 O O . GLY A 1 248 ? -11.621 -8.369 29.475 1.00 97.19 248 GLY A O 1
ATOM 1840 N N . LYS A 1 249 ? -13.651 -8.638 30.417 1.00 98.38 249 LYS A N 1
ATOM 1841 C CA . LYS A 1 249 ? -14.379 -7.914 29.365 1.00 98.38 249 LYS A CA 1
ATOM 1842 C C . LYS A 1 249 ? -15.394 -6.896 29.871 1.00 98.38 249 LYS A C 1
ATOM 1844 O O . LYS A 1 249 ? -16.050 -7.065 30.892 1.00 98.38 249 LYS A O 1
ATOM 1849 N N . ILE A 1 250 ? -15.590 -5.850 29.075 1.00 98.88 250 ILE A N 1
ATOM 1850 C CA . ILE A 1 250 ? -16.764 -4.978 29.167 1.00 98.88 250 ILE A CA 1
ATOM 1851 C C . ILE A 1 250 ? -17.797 -5.512 28.174 1.00 98.88 250 ILE A C 1
ATOM 1853 O O . ILE A 1 250 ? -17.491 -5.605 26.988 1.00 98.88 250 ILE A O 1
ATOM 1857 N N . TYR A 1 251 ? -19.006 -5.859 28.610 1.00 98.69 251 TYR A N 1
ATOM 1858 C CA . TYR A 1 251 ? -20.013 -6.452 27.720 1.00 98.69 251 TYR A CA 1
ATOM 1859 C C . TYR A 1 251 ? -21.414 -5.871 27.908 1.00 98.69 251 TYR A C 1
ATOM 1861 O O . TYR A 1 251 ? -21.703 -5.215 28.911 1.00 98.69 251 TYR A O 1
ATOM 1869 N N . THR A 1 252 ? -22.299 -6.122 26.938 1.00 98.12 252 THR A N 1
ATOM 1870 C CA . THR A 1 252 ? -23.719 -5.775 27.052 1.00 98.12 252 THR A CA 1
ATOM 1871 C C . THR A 1 252 ? -24.669 -6.875 26.586 1.00 98.12 252 THR A C 1
ATOM 1873 O O . THR A 1 252 ? -24.398 -7.610 25.642 1.00 98.12 252 THR A O 1
ATOM 1876 N N . GLU A 1 253 ? -25.836 -6.914 27.227 1.00 96.75 253 GLU A N 1
ATOM 1877 C CA . GLU A 1 253 ? -27.009 -7.720 26.863 1.00 96.75 253 GLU A CA 1
ATOM 1878 C C . GLU A 1 253 ? -28.177 -6.821 26.400 1.00 96.75 253 GLU A C 1
ATOM 1880 O O . GLU A 1 253 ? -29.346 -7.182 26.509 1.00 96.75 253 GLU A O 1
ATOM 1885 N N . THR A 1 254 ? -27.884 -5.611 25.912 1.00 96.88 254 THR A N 1
ATOM 1886 C CA . THR A 1 254 ? -28.907 -4.687 25.385 1.00 96.88 254 THR A CA 1
ATOM 1887 C C . THR A 1 254 ? -29.222 -5.041 23.937 1.00 96.88 254 THR A C 1
ATOM 1889 O O . THR A 1 254 ? -28.307 -5.089 23.119 1.00 96.88 254 THR A O 1
ATOM 1892 N N . ASP A 1 255 ? -30.473 -5.345 23.589 1.00 95.38 255 ASP A N 1
ATOM 1893 C CA . ASP A 1 255 ? -30.867 -5.537 22.181 1.00 95.38 255 ASP A CA 1
ATOM 1894 C C . ASP A 1 255 ? -31.158 -4.176 21.554 1.00 95.38 255 ASP A C 1
ATOM 1896 O O . ASP A 1 255 ? -31.655 -3.268 22.230 1.00 95.38 255 ASP A O 1
ATOM 1900 N N . TYR A 1 256 ? -30.825 -4.000 20.276 1.00 92.75 256 TYR A N 1
ATOM 1901 C CA . TYR A 1 256 ? -31.193 -2.771 19.587 1.00 92.75 256 TYR A CA 1
ATOM 1902 C C . TYR A 1 256 ? -32.694 -2.751 19.275 1.00 92.75 256 TYR A C 1
ATOM 1904 O O . TYR A 1 256 ? -33.229 -3.593 18.568 1.00 92.75 256 TYR A O 1
ATOM 1912 N N . THR A 1 257 ? -33.372 -1.731 19.789 1.00 92.44 257 THR A N 1
ATOM 1913 C CA . THR A 1 257 ? -34.813 -1.474 19.630 1.00 92.44 257 THR A CA 1
ATOM 1914 C C . THR A 1 257 ? -35.091 -0.049 19.128 1.00 92.44 257 THR A C 1
ATOM 1916 O O . THR A 1 257 ? -36.204 0.467 19.244 1.00 92.44 257 THR A O 1
ATOM 1919 N N . GLY A 1 258 ? -34.070 0.615 18.573 1.00 88.88 258 GLY A N 1
ATOM 1920 C CA . GLY A 1 258 ? -34.095 2.022 18.170 1.00 88.88 258 GLY A CA 1
ATOM 1921 C C . GLY A 1 258 ? -33.290 2.941 19.096 1.00 88.88 258 GLY A C 1
ATOM 1922 O O . GLY A 1 258 ? -32.476 2.500 19.909 1.00 88.88 258 GLY A O 1
ATOM 1923 N N . GLY A 1 259 ? -33.551 4.249 18.986 1.00 87.69 259 GLY A N 1
ATOM 1924 C CA . GLY A 1 259 ? -32.813 5.321 19.672 1.00 87.69 259 GLY A CA 1
ATOM 1925 C C . GLY A 1 259 ? -32.550 5.145 21.182 1.00 87.69 259 GLY A C 1
ATOM 1926 O O . GLY A 1 259 ? -31.419 5.395 21.591 1.00 87.69 259 GLY A O 1
ATOM 1927 N N . PRO A 1 260 ? -33.504 4.682 22.022 1.00 93.75 260 PRO A N 1
ATOM 1928 C CA . PRO A 1 260 ? -33.262 4.468 23.460 1.00 93.75 260 PRO A CA 1
ATOM 1929 C C . PRO A 1 260 ? -32.141 3.464 23.778 1.00 93.75 260 PRO A C 1
ATOM 1931 O O . PRO A 1 260 ? -31.546 3.521 24.853 1.00 93.75 260 PRO A O 1
ATOM 1934 N N . THR A 1 261 ? -31.861 2.565 22.834 1.00 94.12 261 THR A N 1
ATOM 1935 C CA . THR A 1 261 ? -30.845 1.502 22.893 1.00 94.12 261 THR A CA 1
ATOM 1936 C C . THR A 1 261 ? -29.738 1.687 21.843 1.00 94.12 261 THR A C 1
ATOM 1938 O O . THR A 1 261 ? -29.001 0.752 21.546 1.00 94.12 261 THR A O 1
ATOM 1941 N N . GLY A 1 262 ? -29.662 2.867 21.218 1.00 91.94 262 GLY A N 1
ATOM 1942 C CA . GLY A 1 262 ? -28.753 3.167 20.107 1.00 91.94 262 GLY A CA 1
ATOM 1943 C C . GLY A 1 262 ? -27.410 3.761 20.531 1.00 91.94 262 GLY A C 1
ATOM 1944 O O . GLY A 1 262 ? -26.803 4.487 19.748 1.00 91.94 262 GLY A O 1
ATOM 1945 N N . TYR A 1 263 ? -26.973 3.510 21.765 1.00 95.88 263 TYR A N 1
ATOM 1946 C CA . TYR A 1 263 ? -25.714 4.022 22.307 1.00 95.88 263 TYR A CA 1
ATOM 1947 C C . TYR A 1 263 ? -24.617 2.961 22.210 1.00 95.88 263 TYR A C 1
ATOM 1949 O O . TYR A 1 263 ? -24.888 1.770 22.322 1.00 95.88 263 TYR A O 1
ATOM 1957 N N . ALA A 1 264 ? -23.362 3.376 22.049 1.00 97.88 264 ALA A N 1
ATOM 1958 C CA . ALA A 1 264 ? -22.244 2.453 22.209 1.00 97.88 264 ALA A CA 1
ATOM 1959 C C . ALA A 1 264 ? -22.056 2.050 23.680 1.00 97.88 264 ALA A C 1
ATOM 1961 O O . ALA A 1 264 ? -22.387 2.816 24.589 1.00 97.88 264 ALA A O 1
ATOM 1962 N N . VAL A 1 265 ? -21.481 0.866 23.916 1.00 98.44 265 VAL A N 1
ATOM 1963 C CA . VAL A 1 265 ? -21.173 0.381 25.275 1.00 98.44 265 VAL A CA 1
ATOM 1964 C C . VAL A 1 265 ? -20.179 1.316 25.977 1.00 98.44 265 VAL A C 1
ATOM 1966 O O . VAL A 1 265 ? -20.360 1.648 27.152 1.00 98.44 265 VAL A O 1
ATOM 1969 N N . VAL A 1 266 ? -19.166 1.791 25.243 1.00 98.81 266 VAL A N 1
ATOM 1970 C CA . VAL A 1 266 ? -18.260 2.873 25.660 1.00 98.81 266 VAL A CA 1
ATOM 1971 C C . VAL A 1 266 ? -18.490 4.083 24.759 1.00 98.81 266 VAL A C 1
ATOM 1973 O O . VAL A 1 266 ? -18.215 4.031 23.565 1.00 98.81 266 VAL A O 1
ATOM 1976 N N . ASP A 1 267 ? -18.985 5.182 25.316 1.00 98.12 267 ASP A N 1
ATOM 1977 C CA . ASP A 1 267 ? -19.545 6.295 24.548 1.00 98.12 267 ASP A CA 1
ATOM 1978 C C . ASP A 1 267 ? -18.868 7.625 24.918 1.00 98.12 267 ASP A C 1
ATOM 1980 O O . ASP A 1 267 ? -19.031 8.149 26.031 1.00 98.12 267 ASP A O 1
ATOM 1984 N N . VAL A 1 268 ? -18.054 8.149 23.996 1.00 98.62 268 VAL A N 1
ATOM 1985 C CA . VAL A 1 268 ? -17.090 9.232 24.255 1.00 98.62 268 VAL A CA 1
ATOM 1986 C C . VAL A 1 268 ? -17.598 10.563 23.697 1.00 98.62 268 VAL A C 1
ATOM 1988 O O . VAL A 1 268 ? -18.077 10.613 22.565 1.00 98.62 268 VAL A O 1
ATOM 1991 N N . TYR A 1 269 ? -17.492 11.634 24.493 1.00 96.50 269 TYR A N 1
ATOM 1992 C CA . TYR A 1 269 ? -17.876 13.011 24.142 1.00 96.50 269 TYR A CA 1
ATOM 1993 C C . TYR A 1 269 ? -16.825 14.002 24.653 1.00 96.50 269 TYR A C 1
ATOM 1995 O O . TYR A 1 269 ? -16.689 14.189 25.860 1.00 96.50 269 TYR A O 1
ATOM 2003 N N . GLY A 1 270 ? -16.075 14.646 23.758 1.00 94.00 270 GLY A N 1
ATOM 2004 C CA . GLY A 1 270 ? -15.046 15.642 24.101 1.00 94.00 270 GLY A CA 1
ATOM 2005 C C . GLY A 1 270 ? -13.837 15.107 24.884 1.00 94.00 270 GLY A C 1
ATOM 2006 O O . GLY A 1 270 ? -12.933 15.876 25.212 1.00 94.00 270 GLY A O 1
ATOM 2007 N N . GLY A 1 271 ? -13.834 13.812 25.204 1.00 97.06 271 GLY A N 1
ATOM 2008 C CA . GLY A 1 271 ? -12.836 13.135 26.024 1.00 97.06 271 GLY A CA 1
ATOM 2009 C C . GLY A 1 271 ? -11.918 12.210 25.226 1.00 97.06 271 GLY A C 1
ATOM 2010 O O . GLY A 1 271 ? -12.019 12.088 24.003 1.00 97.06 271 GLY A O 1
ATOM 2011 N N . THR A 1 272 ? -11.034 11.514 25.942 1.00 98.81 272 THR A N 1
ATOM 2012 C CA . THR A 1 272 ? -10.144 10.494 25.371 1.00 98.81 272 THR A CA 1
ATOM 2013 C C . THR A 1 272 ? -10.499 9.102 25.884 1.00 98.81 272 THR A C 1
ATOM 2015 O O . THR A 1 272 ? -10.516 8.879 27.093 1.00 98.81 272 THR A O 1
ATOM 2018 N N . PHE A 1 273 ? -10.669 8.134 24.986 1.00 98.94 273 PHE A N 1
ATOM 2019 C CA . PHE A 1 273 ? -10.633 6.710 25.319 1.00 98.94 273 PHE A CA 1
ATOM 2020 C C . PHE A 1 273 ? -9.374 6.069 24.731 1.00 98.94 273 PHE A C 1
ATOM 2022 O O . PHE A 1 273 ? -9.023 6.305 23.577 1.00 98.94 273 PHE A O 1
ATOM 2029 N N . THR A 1 274 ? -8.663 5.272 25.523 1.00 98.88 274 THR A N 1
ATOM 2030 C CA . THR A 1 274 ? -7.477 4.525 25.090 1.00 98.88 274 THR A CA 1
ATOM 2031 C C . THR A 1 274 ? -7.610 3.071 25.509 1.00 98.88 274 THR A C 1
ATOM 2033 O O . THR A 1 274 ? -7.779 2.812 26.691 1.00 98.88 274 THR A O 1
ATOM 2036 N N . MET A 1 275 ? -7.495 2.130 24.578 1.00 98.69 275 MET A N 1
ATOM 2037 C CA . MET A 1 275 ? -7.532 0.694 24.854 1.00 98.69 275 MET A CA 1
ATOM 2038 C C . MET A 1 275 ? -6.142 0.092 24.640 1.00 98.69 275 MET A C 1
ATOM 2040 O O . MET A 1 275 ? -5.576 0.194 23.549 1.00 98.69 275 MET A O 1
ATOM 2044 N N . GLU A 1 276 ? -5.571 -0.490 25.695 1.00 98.38 276 GLU A N 1
ATOM 2045 C CA . GLU A 1 276 ? -4.242 -1.117 25.674 1.00 98.38 276 GLU A CA 1
ATOM 2046 C C . GLU A 1 276 ? -4.330 -2.651 25.650 1.00 98.38 276 GLU A C 1
ATOM 2048 O O . GLU A 1 276 ? -3.568 -3.293 24.927 1.00 98.38 276 GLU A O 1
ATOM 2053 N N . SER A 1 277 ? -5.281 -3.232 26.387 1.00 98.12 277 SER A N 1
ATOM 2054 C CA . SER A 1 277 ? -5.630 -4.662 26.378 1.00 98.12 277 SER A CA 1
ATOM 2055 C C . SER A 1 277 ? -7.063 -4.875 26.906 1.00 98.12 277 SER A C 1
ATOM 2057 O O . SER A 1 277 ? -7.777 -3.901 27.156 1.00 98.12 277 SER A O 1
ATOM 2059 N N . GLY A 1 278 ? -7.484 -6.136 27.056 1.00 97.31 278 GLY A N 1
ATOM 2060 C CA . GLY A 1 278 ? -8.846 -6.527 27.444 1.00 97.31 278 GLY A CA 1
ATOM 2061 C C . GLY A 1 278 ? -9.796 -6.667 26.252 1.00 97.31 278 GLY A C 1
ATOM 2062 O O . GLY A 1 278 ? -9.378 -6.536 25.094 1.00 97.31 278 GLY A O 1
ATOM 2063 N N . SER A 1 279 ? -11.072 -6.919 26.544 1.00 98.56 279 SER A N 1
ATOM 2064 C CA . SER A 1 279 ? -12.123 -7.108 25.536 1.00 98.56 279 SER A CA 1
ATOM 2065 C C . SER A 1 279 ? -13.326 -6.178 25.739 1.00 98.56 279 SER A C 1
ATOM 2067 O O . SER A 1 279 ? -13.702 -5.863 26.868 1.00 98.56 279 SER A O 1
ATOM 2069 N N . ILE A 1 280 ? -13.960 -5.766 24.638 1.00 98.88 280 ILE A N 1
ATOM 2070 C CA . ILE A 1 280 ? -15.290 -5.138 24.619 1.00 98.88 280 ILE A CA 1
ATOM 2071 C C . ILE A 1 280 ? -16.211 -5.997 23.745 1.00 98.88 280 ILE A C 1
ATOM 2073 O O . ILE A 1 280 ? -15.916 -6.202 22.567 1.00 98.88 280 ILE A O 1
ATOM 2077 N N . GLU A 1 281 ? -17.318 -6.488 24.305 1.00 98.31 281 GLU A N 1
ATOM 2078 C CA . GLU A 1 281 ? -18.264 -7.395 23.641 1.00 98.31 281 GLU A CA 1
ATOM 2079 C C . GLU A 1 281 ? -19.672 -6.786 23.535 1.00 98.31 281 GLU A C 1
ATOM 2081 O O . GLU A 1 281 ? -20.436 -6.720 24.497 1.00 98.31 281 GLU A O 1
ATOM 2086 N N . ALA A 1 282 ? -20.026 -6.375 22.320 1.00 97.50 282 ALA A N 1
ATOM 2087 C CA . ALA A 1 282 ? -21.323 -5.824 21.933 1.00 97.50 282 ALA A CA 1
ATOM 2088 C C . ALA A 1 282 ? -21.994 -6.682 20.837 1.00 97.50 282 ALA A C 1
ATOM 2090 O O . ALA A 1 282 ? -22.599 -6.159 19.901 1.00 97.50 282 ALA A O 1
ATOM 2091 N N . VAL A 1 283 ? -21.828 -8.008 20.903 1.00 96.50 283 VAL A N 1
ATOM 2092 C CA . VAL A 1 283 ? -22.428 -8.978 19.967 1.00 96.50 283 VAL A CA 1
ATOM 2093 C C . VAL A 1 283 ? -23.734 -9.506 20.543 1.00 96.50 283 VAL A C 1
ATOM 2095 O O . VAL A 1 283 ? -23.766 -9.930 21.697 1.00 96.50 283 VAL A O 1
ATOM 2098 N N . ARG A 1 284 ? -24.796 -9.540 19.733 1.00 94.56 284 ARG A N 1
ATOM 2099 C CA . ARG A 1 284 ? -26.077 -10.161 20.097 1.00 94.56 284 ARG A CA 1
ATOM 2100 C C . ARG A 1 284 ? -26.318 -11.453 19.303 1.00 94.56 284 ARG A C 1
ATOM 2102 O O . ARG A 1 284 ? -25.730 -11.595 18.234 1.00 94.56 284 ARG A O 1
ATOM 2109 N N . PRO A 1 285 ? -27.141 -12.399 19.809 1.00 90.62 285 PRO A N 1
ATOM 2110 C CA . PRO A 1 285 ? -27.413 -13.666 19.118 1.00 90.62 285 PRO A CA 1
ATOM 2111 C C . PRO A 1 285 ? -27.965 -13.480 17.701 1.00 90.62 285 PRO A C 1
ATOM 2113 O O . PRO A 1 285 ? -27.641 -14.253 16.808 1.00 90.62 285 PRO A O 1
ATOM 2116 N N . ASP A 1 286 ? -28.756 -12.426 17.507 1.00 91.25 286 ASP A N 1
ATOM 2117 C CA . ASP A 1 286 ? -29.229 -11.952 16.212 1.00 91.25 286 ASP A CA 1
ATOM 2118 C C . ASP A 1 286 ? -28.586 -10.589 15.916 1.00 91.25 286 ASP A C 1
ATOM 2120 O O . ASP A 1 286 ? -29.158 -9.525 16.155 1.00 91.25 286 ASP A O 1
ATOM 2124 N N . ALA A 1 287 ? -27.326 -10.630 15.482 1.00 90.56 287 ALA A N 1
ATOM 2125 C CA . ALA A 1 287 ? -26.520 -9.438 15.234 1.00 90.56 287 ALA A CA 1
ATOM 2126 C C . ALA A 1 287 ? -26.977 -8.620 14.012 1.00 90.56 287 ALA A C 1
ATOM 2128 O O . ALA A 1 287 ? -26.588 -7.459 13.907 1.00 90.56 287 ALA A O 1
ATOM 2129 N N . ASN A 1 288 ? -27.780 -9.202 13.114 1.00 88.31 288 ASN A N 1
ATOM 2130 C CA . ASN A 1 288 ? -28.269 -8.518 11.918 1.00 88.31 288 ASN A CA 1
ATOM 2131 C C . ASN A 1 288 ? -29.376 -7.525 12.289 1.00 88.31 288 ASN A C 1
ATOM 2133 O O . ASN A 1 288 ? -29.232 -6.334 12.019 1.00 88.31 288 ASN A O 1
ATOM 2137 N N . ASP A 1 289 ? -30.428 -7.996 12.969 1.00 87.69 289 ASP A N 1
ATOM 2138 C CA . ASP A 1 289 ? -31.579 -7.161 13.334 1.00 87.69 289 ASP A CA 1
ATOM 2139 C C . ASP A 1 289 ? -31.400 -6.437 14.685 1.00 87.69 289 ASP A C 1
ATOM 2141 O O . ASP A 1 289 ? -31.951 -5.353 14.878 1.00 87.69 289 ASP A O 1
ATOM 2145 N N . ASN A 1 290 ? -30.608 -6.993 15.615 1.00 90.88 290 ASN A N 1
ATOM 2146 C CA . ASN A 1 290 ? -30.448 -6.488 16.991 1.00 90.88 290 ASN A CA 1
ATOM 2147 C C . ASN A 1 290 ? -28.991 -6.115 17.345 1.00 90.88 290 ASN A C 1
ATOM 2149 O O . ASN A 1 290 ? -28.613 -6.105 18.522 1.00 90.88 290 ASN A O 1
ATOM 2153 N N . GLY A 1 291 ? -28.154 -5.838 16.339 1.00 91.12 291 GLY A N 1
ATOM 2154 C CA . GLY A 1 291 ? -26.733 -5.530 16.508 1.00 91.12 291 GLY A CA 1
ATOM 2155 C C . GLY A 1 291 ? -26.453 -4.326 17.418 1.00 91.12 291 GLY A C 1
ATOM 2156 O O . GLY A 1 291 ? -27.258 -3.412 17.554 1.00 91.12 291 GLY A O 1
ATOM 2157 N N . GLN A 1 292 ? -25.286 -4.320 18.067 1.00 95.06 292 GLN A N 1
ATOM 2158 C CA . GLN A 1 292 ? -24.861 -3.239 18.965 1.00 95.06 292 GLN A CA 1
ATOM 2159 C C . GLN A 1 292 ? -23.482 -2.682 18.607 1.00 95.06 292 GLN A C 1
ATOM 2161 O O . GLN A 1 292 ? -22.743 -3.281 17.819 1.00 95.06 292 GLN A O 1
ATOM 2166 N N . PHE A 1 293 ? -23.150 -1.522 19.184 1.00 97.00 293 PHE A N 1
ATOM 2167 C CA . PHE A 1 293 ? -21.905 -0.791 18.930 1.00 97.00 293 PHE A CA 1
ATOM 2168 C C . PHE A 1 293 ? -20.910 -0.902 20.094 1.00 97.00 293 PHE A C 1
ATOM 2170 O O . PHE A 1 293 ? -21.279 -0.720 21.255 1.00 97.00 293 PHE A O 1
ATOM 2177 N N . GLY A 1 294 ? -19.632 -1.139 19.786 1.00 98.50 294 GLY A N 1
ATOM 2178 C CA . GLY A 1 294 ? -18.565 -1.236 20.789 1.00 98.50 294 GLY A CA 1
ATOM 2179 C C . GLY A 1 294 ? -18.192 0.121 21.394 1.00 98.50 294 GLY A C 1
ATOM 2180 O O . GLY A 1 294 ? -18.460 0.381 22.569 1.00 98.50 294 GLY A O 1
ATOM 2181 N N . VAL A 1 295 ? -17.571 0.986 20.584 1.00 98.88 295 VAL A N 1
ATOM 2182 C CA . VAL A 1 295 ? -17.070 2.309 20.997 1.00 98.88 295 VAL A CA 1
ATOM 2183 C C . VAL A 1 295 ? -17.664 3.424 20.130 1.00 98.88 295 VAL A C 1
ATOM 2185 O O . VAL A 1 295 ? -17.552 3.385 18.907 1.00 98.88 295 VAL A O 1
ATOM 2188 N N . GLY A 1 296 ? -18.259 4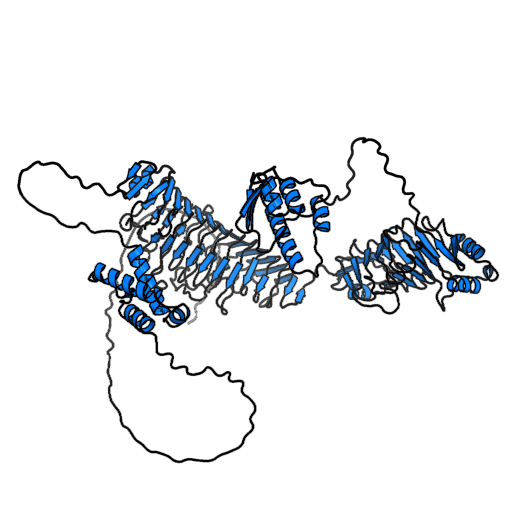.432 20.769 1.00 98.38 296 GLY A N 1
ATOM 2189 C CA . GLY A 1 296 ? -18.908 5.579 20.129 1.00 98.38 296 GLY A CA 1
ATOM 2190 C C . GLY A 1 296 ? -18.011 6.816 20.064 1.00 98.38 296 GLY A C 1
ATOM 2191 O O . GLY A 1 296 ? -17.390 7.202 21.058 1.00 98.38 296 GLY A O 1
ATOM 2192 N N . VAL A 1 297 ? -17.966 7.455 18.893 1.00 98.25 297 VAL A N 1
ATOM 2193 C CA . VAL A 1 297 ? -17.208 8.685 18.621 1.00 98.25 297 VAL A CA 1
ATOM 2194 C C . VAL A 1 297 ? -18.165 9.854 18.393 1.00 98.25 297 VAL A C 1
ATOM 2196 O O . VAL A 1 297 ? -18.768 9.977 17.324 1.00 98.25 297 VAL A O 1
ATOM 2199 N N . ASN A 1 298 ? -18.268 10.731 19.391 1.00 95.81 298 ASN A N 1
ATOM 2200 C CA . ASN A 1 298 ? -19.087 11.944 19.341 1.00 95.81 298 ASN A CA 1
ATOM 2201 C C . ASN A 1 298 ? -18.224 13.209 19.492 1.00 95.81 298 ASN A C 1
ATOM 2203 O O . ASN A 1 298 ? -17.003 13.126 19.636 1.00 95.81 298 ASN A O 1
ATOM 2207 N N . GLU A 1 299 ? -18.875 14.374 19.512 1.00 94.94 299 GLU A N 1
ATOM 2208 C CA . GLU A 1 299 ? -18.262 15.702 19.380 1.00 94.94 299 GLU A CA 1
ATOM 2209 C C . GLU A 1 299 ? -16.978 15.904 20.205 1.00 94.94 299 GLU A C 1
ATOM 2211 O O . GLU A 1 299 ? -17.001 15.961 21.433 1.00 94.94 299 GLU A O 1
ATOM 2216 N N . GLY A 1 300 ? -15.851 16.070 19.509 1.00 95.62 300 GLY A N 1
ATOM 2217 C CA . GLY A 1 300 ? -14.542 16.407 20.076 1.00 95.62 300 GLY A CA 1
ATOM 2218 C C . GLY A 1 300 ? -13.751 15.231 20.659 1.00 95.62 300 GLY A C 1
ATOM 2219 O O . GLY A 1 300 ? -12.823 15.466 21.431 1.00 95.62 300 GLY A O 1
ATOM 2220 N N . SER A 1 301 ? -14.105 13.986 20.340 1.00 98.12 301 SER A N 1
ATOM 2221 C CA . SER A 1 301 ? -13.533 12.797 20.990 1.00 98.12 301 SER A CA 1
ATOM 2222 C C . SER A 1 301 ? -12.221 12.311 20.372 1.00 98.12 301 SER A C 1
ATOM 2224 O O . SER A 1 301 ? -12.011 12.383 19.160 1.00 98.12 301 SER A O 1
ATOM 2226 N N . THR A 1 302 ? -11.352 11.734 21.207 1.00 98.75 302 THR A N 1
ATOM 2227 C CA . THR A 1 302 ? -10.139 11.020 20.776 1.00 98.75 302 THR A CA 1
ATOM 2228 C C . THR A 1 302 ? -10.195 9.550 21.194 1.00 98.75 302 THR A C 1
ATOM 2230 O O . THR A 1 302 ? -10.260 9.243 22.381 1.00 98.75 302 THR A O 1
ATOM 2233 N N . ILE A 1 303 ? -10.119 8.627 20.237 1.00 98.94 303 ILE A N 1
ATOM 2234 C CA . ILE A 1 303 ? -10.056 7.178 20.474 1.00 98.94 303 ILE A CA 1
ATOM 2235 C C . ILE A 1 303 ? -8.663 6.664 20.103 1.00 98.94 303 ILE A C 1
ATOM 2237 O O . ILE A 1 303 ? -8.177 6.958 19.015 1.00 98.94 303 ILE A O 1
ATOM 2241 N N . ASN A 1 304 ? -8.029 5.872 20.969 1.00 98.88 304 ASN A N 1
ATOM 2242 C CA . ASN A 1 304 ? -6.724 5.253 20.715 1.00 98.88 304 ASN A CA 1
ATOM 2243 C C . ASN A 1 304 ? -6.777 3.741 20.980 1.00 98.88 304 ASN A C 1
ATOM 2245 O O . ASN A 1 304 ? -6.735 3.320 22.134 1.00 98.88 304 ASN A O 1
ATOM 2249 N N . ILE A 1 305 ? -6.818 2.917 19.937 1.00 98.88 305 ILE A N 1
ATOM 2250 C CA . ILE A 1 305 ? -6.746 1.456 20.047 1.00 98.88 305 ILE A CA 1
ATOM 2251 C C . ILE A 1 305 ? -5.298 1.018 19.806 1.00 98.88 305 ILE A C 1
ATOM 2253 O O . ILE A 1 305 ? -4.783 1.108 18.690 1.00 98.88 305 ILE A O 1
ATOM 2257 N N . LYS A 1 306 ? -4.621 0.582 20.873 1.00 98.31 306 LYS A N 1
ATOM 2258 C CA . LYS A 1 306 ? -3.241 0.061 20.834 1.00 98.31 306 LYS A CA 1
ATOM 2259 C C . LYS A 1 306 ? -3.196 -1.469 20.874 1.00 98.31 306 LYS A C 1
ATOM 2261 O O . LYS A 1 306 ? -2.205 -2.063 20.457 1.00 98.31 306 LYS A O 1
ATOM 2266 N N . GLY A 1 307 ? -4.239 -2.097 21.410 1.00 95.06 307 GLY A N 1
ATOM 2267 C CA . GLY A 1 307 ? -4.325 -3.529 21.675 1.00 95.06 307 GLY A CA 1
ATOM 2268 C C . GLY A 1 307 ? -5.710 -3.918 22.196 1.00 95.06 307 GLY A C 1
ATOM 2269 O O . GLY A 1 307 ? -6.602 -3.074 22.273 1.00 95.06 307 GLY A O 1
ATOM 2270 N N . GLY A 1 308 ? -5.876 -5.194 22.550 1.00 98.06 308 GLY A N 1
ATOM 2271 C CA . GLY A 1 308 ? -7.165 -5.764 22.954 1.00 98.06 308 GLY A CA 1
ATOM 2272 C C . GLY A 1 308 ? -8.111 -6.046 21.780 1.00 98.06 308 GLY A C 1
ATOM 2273 O O . GLY A 1 308 ? -7.738 -5.882 20.614 1.00 98.06 308 GLY A O 1
ATOM 2274 N N . THR A 1 309 ? -9.330 -6.481 22.102 1.00 98.75 309 THR A N 1
ATOM 2275 C CA . THR A 1 309 ? -10.356 -6.865 21.119 1.00 98.75 309 THR A CA 1
ATOM 2276 C C . THR A 1 309 ? -11.643 -6.076 21.335 1.00 98.75 309 THR A C 1
ATOM 2278 O O . THR A 1 309 ? -12.175 -6.048 22.439 1.00 98.75 309 THR A O 1
ATOM 2281 N N . ILE A 1 310 ? -12.198 -5.487 20.278 1.00 98.88 310 ILE A N 1
ATOM 2282 C CA . ILE A 1 310 ? -13.556 -4.931 20.280 1.00 98.88 310 ILE A CA 1
ATOM 2283 C C . ILE A 1 310 ? -14.377 -5.759 19.299 1.00 98.88 310 ILE A C 1
ATOM 2285 O O . ILE A 1 310 ? -14.099 -5.735 18.103 1.00 98.88 310 ILE A O 1
ATOM 2289 N N . LYS A 1 311 ? -15.376 -6.493 19.791 1.00 98.62 311 LYS A N 1
ATOM 2290 C CA . LYS A 1 311 ? -16.247 -7.353 18.985 1.00 98.62 311 LYS A CA 1
ATOM 2291 C C . LYS A 1 311 ? -17.687 -6.870 19.108 1.00 98.62 311 LYS A C 1
ATOM 2293 O O . LYS A 1 311 ? -18.227 -6.823 20.209 1.00 98.62 311 LYS A O 1
ATOM 2298 N N . ALA A 1 312 ? -18.309 -6.515 17.992 1.00 98.19 312 ALA A N 1
ATOM 2299 C CA . ALA A 1 312 ? -19.622 -5.879 17.956 1.00 98.19 312 ALA A CA 1
ATOM 2300 C C . ALA A 1 312 ? -20.583 -6.572 16.980 1.00 98.19 312 ALA A C 1
ATOM 2302 O O . ALA A 1 312 ? -20.157 -7.292 16.073 1.00 98.19 312 ALA A O 1
ATOM 2303 N N . GLY A 1 313 ? -21.884 -6.339 17.164 1.00 95.50 313 GLY A N 1
ATOM 2304 C CA . GLY A 1 313 ? -22.913 -6.683 16.185 1.00 95.50 313 GLY A CA 1
ATOM 2305 C C . GLY A 1 313 ? -22.686 -5.901 14.896 1.00 95.50 313 GLY A C 1
ATOM 2306 O O . GLY A 1 313 ? -22.243 -6.467 13.899 1.00 95.50 313 GLY A O 1
ATOM 2307 N N . TRP A 1 314 ? -22.893 -4.582 14.964 1.00 95.19 314 TRP A N 1
ATOM 2308 C CA . TRP A 1 314 ? -22.762 -3.691 13.811 1.00 95.19 314 TRP A CA 1
ATOM 2309 C C . TRP A 1 314 ? -21.393 -3.025 13.720 1.00 95.19 314 TRP A C 1
ATOM 2311 O O . TRP A 1 314 ? -20.632 -3.378 12.835 1.00 95.19 314 TRP A O 1
ATOM 2321 N N . TYR A 1 315 ? -21.024 -2.111 14.621 1.00 97.50 315 TYR A N 1
ATOM 2322 C CA . TYR A 1 315 ? -19.763 -1.363 14.495 1.00 97.50 315 TYR A CA 1
ATOM 2323 C C . TYR A 1 315 ? -18.888 -1.538 15.739 1.00 97.50 315 TYR A C 1
ATOM 2325 O O . TYR A 1 315 ? -19.315 -1.228 16.854 1.00 97.50 315 TYR A O 1
ATOM 2333 N N . ALA A 1 316 ? -17.639 -1.984 15.565 1.00 98.75 316 ALA A N 1
ATOM 2334 C CA . ALA A 1 316 ? -16.662 -1.985 16.656 1.00 98.75 316 ALA A CA 1
ATOM 2335 C C . ALA A 1 316 ? -16.325 -0.540 17.062 1.00 98.75 316 ALA A C 1
ATOM 2337 O O . ALA A 1 316 ? -16.267 -0.227 18.252 1.00 98.75 316 ALA A O 1
ATOM 2338 N N . ILE A 1 317 ? -16.203 0.356 16.075 1.00 98.81 317 ILE A N 1
ATOM 2339 C CA . ILE A 1 317 ? -16.185 1.810 16.277 1.00 98.81 317 ILE A CA 1
ATOM 2340 C C . ILE A 1 317 ? -17.284 2.457 15.425 1.00 98.81 317 ILE A C 1
ATOM 2342 O O . ILE A 1 317 ? -17.233 2.389 14.195 1.00 98.81 317 ILE A O 1
ATOM 2346 N N . SER A 1 318 ? -18.247 3.112 16.079 1.00 96.62 318 SER A N 1
ATOM 2347 C CA . SER A 1 318 ? -19.320 3.894 15.453 1.00 96.62 318 SER A CA 1
ATOM 2348 C C . SER A 1 318 ? -19.094 5.396 15.631 1.00 96.62 318 SER A C 1
ATOM 2350 O O . SER A 1 318 ? -18.636 5.853 16.676 1.00 96.62 318 SER A O 1
ATOM 2352 N N . GLY A 1 319 ? -19.446 6.192 14.624 1.00 95.50 319 GLY A N 1
ATOM 2353 C CA . GLY A 1 319 ? -19.488 7.654 14.719 1.00 95.50 319 GLY A CA 1
ATOM 2354 C C . GLY A 1 319 ? -20.827 8.235 14.266 1.00 95.50 319 GLY A C 1
ATOM 2355 O O . GLY A 1 319 ? -21.703 7.511 13.799 1.00 95.50 319 GLY A O 1
ATOM 2356 N N . ASN A 1 320 ? -20.985 9.558 14.375 1.00 89.88 320 ASN A N 1
ATOM 2357 C CA . ASN A 1 320 ? -22.247 10.255 14.096 1.00 89.88 320 ASN A CA 1
ATOM 2358 C C . ASN A 1 320 ? -22.132 11.253 12.923 1.00 89.88 320 ASN A C 1
ATOM 2360 O O . ASN A 1 320 ? -21.393 12.232 12.993 1.00 89.88 320 ASN A O 1
ATOM 2364 N N . GLY A 1 321 ? -22.907 11.053 11.849 1.00 89.25 321 GLY A N 1
ATOM 2365 C CA . GLY A 1 321 ? -22.861 11.893 10.638 1.00 89.25 321 GLY A CA 1
ATOM 2366 C C . GLY A 1 321 ? -23.318 13.343 10.820 1.00 89.25 321 GLY A C 1
ATOM 2367 O O . GLY A 1 321 ? -22.993 14.208 9.995 1.00 89.25 321 GLY A O 1
ATOM 2368 N N . THR A 1 322 ? -24.029 13.637 11.911 1.00 91.38 322 THR A N 1
ATOM 2369 C CA . THR A 1 322 ? -24.430 15.007 12.268 1.00 91.38 322 THR A CA 1
ATOM 2370 C C . THR A 1 322 ? -23.297 15.808 12.915 1.00 91.38 322 THR A C 1
ATOM 2372 O O . THR A 1 322 ? -23.359 17.037 12.919 1.00 91.38 322 THR A O 1
ATOM 2375 N N . ASP A 1 323 ? -22.240 15.142 13.390 1.00 93.62 323 ASP A N 1
ATOM 2376 C CA . ASP A 1 323 ? -21.089 15.783 14.018 1.00 93.62 323 ASP A CA 1
ATOM 2377 C C . ASP A 1 323 ? -20.120 16.367 12.972 1.00 93.62 323 ASP A C 1
ATOM 2379 O O . ASP A 1 323 ? -19.660 15.697 12.037 1.00 93.62 323 ASP A O 1
ATOM 2383 N N . LEU A 1 324 ? -19.828 17.659 13.137 1.00 95.69 324 LEU A N 1
ATOM 2384 C CA . LEU A 1 324 ? -18.987 18.474 12.260 1.00 95.69 324 LEU A CA 1
ATOM 2385 C C . LEU A 1 324 ? -17.653 18.879 12.912 1.00 95.69 324 LEU A C 1
ATOM 2387 O O . LEU A 1 324 ? -16.927 19.694 12.341 1.00 95.69 324 LEU A O 1
ATOM 2391 N N . ASN A 1 325 ? -17.311 18.346 14.088 1.00 94.00 325 ASN A N 1
ATOM 2392 C CA . ASN A 1 325 ? -16.089 18.714 14.796 1.00 94.00 325 ASN A CA 1
ATOM 2393 C C . ASN A 1 325 ? -14.841 18.066 14.169 1.00 94.00 325 ASN A C 1
ATOM 2395 O O . ASN A 1 325 ? -14.539 16.898 14.387 1.00 94.00 325 ASN A O 1
ATOM 2399 N N . GLU A 1 326 ? -14.060 18.855 13.427 1.00 94.50 326 GLU A N 1
ATOM 2400 C CA . GLU A 1 326 ? -12.821 18.400 12.771 1.00 94.50 326 GLU A CA 1
ATOM 2401 C C . GLU A 1 326 ? -11.730 17.901 13.747 1.00 94.50 326 GLU A C 1
ATOM 2403 O O . GLU A 1 326 ? -10.750 17.307 13.302 1.00 94.50 326 GLU A O 1
ATOM 2408 N N . SER A 1 327 ? -11.890 18.107 15.062 1.00 95.50 327 SER A N 1
ATOM 2409 C CA . SER A 1 327 ? -10.949 17.637 16.094 1.00 95.50 327 SER A CA 1
ATOM 2410 C C . SER A 1 327 ? -11.106 16.150 16.437 1.00 95.50 327 SER A C 1
ATOM 2412 O O . SER A 1 327 ? -10.224 15.587 17.088 1.00 95.50 327 SER A O 1
ATOM 2414 N N . ASN A 1 328 ? -12.210 15.511 16.028 1.00 98.25 328 ASN A N 1
ATOM 2415 C CA . ASN A 1 328 ? -12.429 14.086 16.274 1.00 98.25 328 ASN A CA 1
ATOM 2416 C C . ASN A 1 328 ? -11.288 13.258 15.682 1.00 98.25 328 ASN A C 1
ATOM 2418 O O . ASN A 1 328 ? -10.958 13.387 14.500 1.00 98.25 328 ASN A O 1
ATOM 2422 N N . THR A 1 329 ? -10.711 12.378 16.493 1.00 98.62 329 THR A N 1
ATOM 2423 C CA . THR A 1 329 ? -9.564 11.565 16.087 1.00 98.62 329 THR A CA 1
ATOM 2424 C C . THR A 1 329 ? -9.760 10.120 16.524 1.00 98.62 329 THR A C 1
ATOM 2426 O O . THR A 1 329 ? -10.010 9.850 17.693 1.00 98.62 329 THR A O 1
ATOM 2429 N N . VAL A 1 330 ? -9.603 9.177 15.599 1.00 98.94 330 VAL A N 1
ATOM 2430 C CA . VAL A 1 330 ? -9.540 7.740 15.894 1.00 98.94 330 VAL A CA 1
ATOM 2431 C C . VAL A 1 330 ? -8.177 7.234 15.444 1.00 98.94 330 VAL A C 1
ATOM 2433 O O . VAL A 1 330 ? -7.824 7.388 14.282 1.00 98.94 330 VAL A O 1
ATOM 2436 N N . ASN A 1 331 ? -7.409 6.642 16.353 1.00 98.88 331 ASN A N 1
ATOM 2437 C CA . ASN A 1 331 ? -6.082 6.090 16.099 1.00 98.88 331 ASN A CA 1
ATOM 2438 C C . ASN A 1 331 ? -6.102 4.585 16.380 1.00 98.88 331 ASN A C 1
ATOM 2440 O O . ASN A 1 331 ? -6.404 4.184 17.502 1.00 98.88 331 ASN A O 1
ATOM 2444 N N . VAL A 1 332 ? -5.754 3.761 15.396 1.00 98.88 332 VAL A N 1
ATOM 2445 C CA . VAL A 1 332 ? -5.633 2.303 15.522 1.00 98.88 332 VAL A CA 1
ATOM 2446 C C . VAL A 1 332 ? -4.193 1.916 15.199 1.00 98.88 332 VAL A C 1
ATOM 2448 O O . VAL A 1 332 ? -3.791 1.909 14.040 1.00 98.88 332 VAL A O 1
ATOM 2451 N N . SER A 1 333 ? -3.388 1.634 16.222 1.00 98.00 333 SER A N 1
ATOM 2452 C CA . SER A 1 333 ? -1.996 1.176 16.071 1.00 98.00 333 SER A CA 1
ATOM 2453 C C . SER A 1 333 ? -1.808 -0.309 16.393 1.00 98.00 333 SER A C 1
ATOM 2455 O O . SER A 1 333 ? -0.745 -0.874 16.138 1.00 98.00 333 SER A O 1
ATOM 2457 N N . GLY A 1 334 ? -2.857 -0.963 16.890 1.00 95.12 334 GLY A N 1
ATOM 2458 C CA . GLY A 1 334 ? -2.912 -2.395 17.151 1.00 95.12 334 GLY A CA 1
ATOM 2459 C C . GLY A 1 334 ? -4.322 -2.831 17.547 1.00 95.12 334 GLY A C 1
ATOM 2460 O O . GLY A 1 334 ? -5.278 -2.074 17.393 1.00 95.12 334 GLY A O 1
ATOM 2461 N N . GLY A 1 335 ? -4.435 -4.045 18.082 1.00 97.88 335 GLY A N 1
ATOM 2462 C CA . GLY A 1 335 ? -5.711 -4.638 18.489 1.00 97.88 335 GLY A CA 1
ATOM 2463 C C . GLY A 1 335 ? -6.513 -5.248 17.337 1.00 97.88 335 GLY A C 1
ATOM 2464 O O . GLY A 1 335 ? -6.085 -5.246 16.179 1.00 97.88 335 GLY A O 1
ATOM 2465 N N . THR A 1 336 ? -7.674 -5.792 17.693 1.00 98.81 336 THR A N 1
ATOM 2466 C CA . THR A 1 336 ? -8.574 -6.521 16.795 1.00 98.81 336 THR A CA 1
ATOM 2467 C C . THR A 1 336 ? -9.977 -5.928 16.890 1.00 98.81 336 THR A C 1
ATOM 2469 O O . THR A 1 336 ? -10.589 -5.938 17.956 1.00 98.81 336 THR A O 1
ATOM 2472 N N . LEU A 1 337 ? -10.485 -5.385 15.787 1.00 98.94 337 LEU A N 1
ATOM 2473 C CA . LEU A 1 337 ? -11.781 -4.721 15.698 1.00 98.94 337 LEU A CA 1
ATOM 2474 C C . LEU A 1 337 ? -12.681 -5.561 14.794 1.00 98.94 337 LEU A C 1
ATOM 2476 O O . LEU A 1 337 ? -12.424 -5.647 13.596 1.00 98.94 337 LEU A O 1
ATOM 2480 N N . ILE A 1 338 ? -13.706 -6.186 15.371 1.00 98.81 338 ILE A N 1
ATOM 2481 C CA . ILE A 1 338 ? -14.579 -7.141 14.688 1.00 98.81 338 ILE A CA 1
ATOM 2482 C C . ILE A 1 338 ? -16.014 -6.624 14.630 1.00 98.81 338 ILE A C 1
ATOM 2484 O O . ILE A 1 338 ? -16.606 -6.306 15.665 1.00 98.81 338 ILE A O 1
ATOM 2488 N N . SER A 1 339 ? -16.596 -6.647 13.433 1.00 98.38 339 SER A N 1
ATOM 2489 C CA . SER A 1 339 ? -18.048 -6.615 13.242 1.00 98.38 339 SER A CA 1
ATOM 2490 C C . SER A 1 339 ? -18.563 -7.981 12.803 1.00 98.38 339 SER A C 1
ATOM 2492 O O . SER A 1 339 ? -17.973 -8.625 11.937 1.00 98.38 339 SER A O 1
ATOM 2494 N N . THR A 1 340 ? -19.669 -8.417 13.402 1.00 97.19 340 THR A N 1
ATOM 2495 C CA . THR A 1 340 ? -20.286 -9.725 13.128 1.00 97.19 340 THR A CA 1
ATOM 2496 C C . THR A 1 340 ? -21.437 -9.671 12.123 1.00 97.19 340 THR A C 1
ATOM 2498 O O . THR A 1 340 ? -21.794 -10.723 11.600 1.00 97.19 340 THR A O 1
ATOM 2501 N N . ALA A 1 341 ? -21.950 -8.480 11.792 1.00 95.38 341 ALA A N 1
ATOM 2502 C CA . ALA A 1 341 ? -22.992 -8.278 10.778 1.00 95.38 341 ALA A CA 1
ATOM 2503 C C . ALA A 1 341 ? -22.661 -7.185 9.738 1.00 95.38 341 ALA A C 1
ATOM 2505 O O . ALA A 1 341 ? -23.016 -7.331 8.575 1.00 95.38 341 ALA A O 1
ATOM 2506 N N . ASP A 1 342 ? -21.931 -6.128 10.097 1.00 95.44 342 ASP A N 1
ATOM 2507 C CA . ASP A 1 342 ? -21.788 -4.907 9.284 1.00 95.44 342 ASP A CA 1
ATOM 2508 C C . ASP A 1 342 ? -20.289 -4.563 9.049 1.00 95.44 342 ASP A C 1
ATOM 2510 O O . ASP A 1 342 ? -19.450 -5.453 8.853 1.00 95.44 342 ASP A O 1
ATOM 2514 N N . TYR A 1 343 ? -19.932 -3.279 9.010 1.00 97.19 343 TYR A N 1
ATOM 2515 C CA . TYR A 1 343 ? -18.567 -2.778 8.901 1.00 97.19 343 TYR A CA 1
ATOM 2516 C C . TYR A 1 343 ? -17.849 -2.768 10.263 1.00 97.19 343 TYR A C 1
ATOM 2518 O O . TYR A 1 343 ? -18.432 -2.411 11.277 1.00 97.19 343 TYR A O 1
ATOM 2526 N N . ALA A 1 344 ? -16.552 -3.070 10.341 1.00 98.62 344 ALA A N 1
ATOM 2527 C CA . ALA A 1 344 ? -15.831 -2.963 11.618 1.00 98.62 344 ALA A CA 1
ATOM 2528 C C . ALA A 1 344 ? -15.716 -1.503 12.114 1.00 98.62 344 ALA A C 1
ATOM 2530 O O . ALA A 1 344 ? -15.864 -1.244 13.313 1.00 98.62 344 ALA A O 1
ATOM 2531 N N . ILE A 1 345 ? -15.507 -0.538 11.208 1.00 98.75 345 ILE A N 1
ATOM 2532 C CA . ILE A 1 345 ? -15.468 0.901 11.521 1.00 98.75 345 ILE A CA 1
ATOM 2533 C C . ILE A 1 345 ? -16.417 1.690 10.609 1.00 98.75 345 ILE A C 1
ATOM 2535 O O . ILE A 1 345 ? -16.265 1.685 9.384 1.00 98.75 345 ILE A O 1
ATOM 2539 N N . TYR A 1 346 ? -17.321 2.465 11.214 1.00 97.50 346 TYR A N 1
ATOM 2540 C CA . TYR A 1 346 ? -18.172 3.441 10.529 1.00 97.50 346 TYR A CA 1
ATOM 2541 C C . TYR A 1 346 ? -17.768 4.868 10.928 1.00 97.50 346 TYR A C 1
ATOM 2543 O O . TYR A 1 346 ? -17.898 5.249 12.091 1.00 97.50 346 TYR A O 1
ATOM 2551 N N . HIS A 1 347 ? -17.267 5.664 9.971 1.00 97.69 347 HIS A N 1
ATOM 2552 C CA . HIS A 1 347 ? -16.741 7.019 10.217 1.00 97.69 347 HIS A CA 1
ATOM 2553 C C . HIS A 1 347 ? -17.498 8.102 9.409 1.00 97.69 347 HIS A C 1
ATOM 2555 O O . HIS A 1 347 ? -17.046 8.529 8.337 1.00 97.69 347 HIS A O 1
ATOM 2561 N N . PRO A 1 348 ? -18.689 8.526 9.875 1.00 95.81 348 PRO A N 1
ATOM 2562 C CA . PRO A 1 348 ? -19.508 9.567 9.243 1.00 95.81 348 PRO A CA 1
ATOM 2563 C C . PRO A 1 348 ? -19.292 10.999 9.758 1.00 95.81 348 PRO A C 1
ATOM 2565 O O . PRO A 1 348 ? -19.645 11.960 9.065 1.00 95.81 348 PRO A O 1
ATOM 2568 N N . GLN A 1 349 ? -18.720 11.157 10.948 1.00 96.19 349 GLN A N 1
ATOM 2569 C CA . GLN A 1 349 ? -18.388 12.444 11.555 1.00 96.19 349 GLN A CA 1
ATOM 2570 C C . GLN A 1 349 ? -17.292 13.182 10.770 1.00 96.19 349 GLN A C 1
ATOM 2572 O O . GLN A 1 349 ? -16.536 12.592 9.997 1.00 96.19 349 GLN A O 1
ATOM 2577 N N . ALA A 1 350 ? -17.175 14.497 10.962 1.00 97.06 350 ALA A N 1
ATOM 2578 C CA . ALA A 1 350 ? -15.929 15.178 10.607 1.00 97.06 350 ALA A CA 1
ATOM 2579 C C . ALA A 1 350 ? -14.808 14.715 11.549 1.00 97.06 350 ALA A C 1
ATOM 2581 O O . ALA A 1 350 ? -15.082 14.423 12.710 1.00 97.06 350 ALA A O 1
ATOM 2582 N N . GLY A 1 351 ? -13.567 14.660 11.059 1.00 98.12 351 GLY A N 1
ATOM 2583 C CA . GLY A 1 351 ? -12.423 14.195 11.841 1.00 98.12 351 GLY A CA 1
ATOM 2584 C C . GLY A 1 351 ? -11.365 13.471 11.013 1.00 98.12 351 GLY A C 1
ATOM 2585 O O . GLY A 1 351 ? -11.326 13.574 9.778 1.00 98.12 351 GLY A O 1
ATOM 2586 N N . THR A 1 352 ? -10.501 12.743 11.721 1.00 98.81 352 THR A N 1
ATOM 2587 C CA . THR A 1 352 ? -9.438 11.905 11.154 1.00 98.81 352 THR A CA 1
ATOM 2588 C C . THR A 1 352 ? -9.478 10.485 11.726 1.00 98.81 352 THR A C 1
ATOM 2590 O O . THR A 1 352 ? -9.539 10.302 12.941 1.00 98.81 352 THR A O 1
ATOM 2593 N N . LEU A 1 353 ? -9.376 9.481 10.854 1.00 98.94 353 LEU A N 1
ATOM 2594 C CA . LEU A 1 353 ? -9.104 8.083 11.185 1.00 98.94 353 LEU A CA 1
ATOM 2595 C C . LEU A 1 353 ? -7.672 7.740 10.749 1.00 98.94 353 LEU A C 1
ATOM 2597 O O . LEU A 1 353 ? -7.351 7.826 9.567 1.00 98.94 353 LEU A O 1
ATOM 2601 N N . ASN A 1 354 ? -6.818 7.354 11.693 1.00 98.88 354 ASN A N 1
ATOM 2602 C CA . ASN A 1 354 ? -5.446 6.908 11.467 1.00 98.88 354 ASN A CA 1
ATOM 2603 C C . ASN A 1 354 ? -5.340 5.408 11.770 1.00 98.88 354 ASN A C 1
ATOM 2605 O O . ASN A 1 354 ? -5.696 4.983 12.868 1.00 98.88 354 ASN A O 1
ATOM 2609 N N . ILE A 1 355 ? -4.830 4.618 10.826 1.00 98.88 355 ILE A N 1
ATOM 2610 C CA . ILE A 1 355 ? -4.613 3.174 10.967 1.00 98.88 355 ILE A CA 1
ATOM 2611 C C . ILE A 1 355 ? -3.133 2.880 10.690 1.00 98.88 355 ILE A C 1
ATOM 2613 O O . ILE A 1 355 ? -2.664 2.930 9.554 1.00 98.88 355 ILE A O 1
ATOM 2617 N N . GLU A 1 356 ? -2.382 2.606 11.750 1.00 97.69 356 GLU A N 1
ATOM 2618 C CA . GLU A 1 356 ? -0.957 2.254 11.709 1.00 97.69 356 GLU A CA 1
ATOM 2619 C C . GLU A 1 356 ? -0.736 0.736 11.836 1.00 97.69 356 GLU A C 1
ATOM 2621 O O . GLU A 1 356 ? 0.320 0.221 11.468 1.00 97.69 356 GLU A O 1
ATOM 2626 N N . GLY A 1 357 ? -1.732 0.007 12.347 1.00 93.06 357 GLY A N 1
ATOM 2627 C CA . GLY A 1 357 ? -1.662 -1.426 12.612 1.00 93.06 357 GLY A CA 1
ATOM 2628 C C . GLY A 1 357 ? -3.011 -2.010 13.033 1.00 93.06 357 GLY A C 1
ATOM 2629 O O . GLY A 1 357 ? -4.041 -1.351 12.931 1.00 93.06 357 GLY A O 1
ATOM 2630 N N . GLY A 1 358 ? -2.988 -3.247 13.532 1.00 97.25 358 GLY A N 1
ATOM 2631 C CA . GLY A 1 358 ? -4.181 -3.978 13.973 1.00 97.25 358 GLY A CA 1
ATOM 2632 C C . GLY A 1 358 ? -4.876 -4.779 12.866 1.00 97.25 358 GLY A C 1
ATOM 2633 O O . GLY A 1 358 ? -4.454 -4.771 11.708 1.00 97.25 358 GLY A O 1
ATOM 2634 N N . THR A 1 359 ? -5.929 -5.494 13.261 1.00 98.69 359 THR A N 1
ATOM 2635 C CA . THR A 1 359 ? -6.829 -6.244 12.369 1.00 98.69 359 THR A CA 1
ATOM 2636 C C . THR A 1 359 ? -8.220 -5.629 12.451 1.00 98.69 359 THR A C 1
ATOM 2638 O O . THR A 1 359 ? -8.773 -5.512 13.543 1.00 98.69 359 THR A O 1
ATOM 2641 N N . ILE A 1 360 ? -8.772 -5.220 11.313 1.00 98.94 360 ILE A N 1
ATOM 2642 C CA . ILE A 1 360 ? -10.082 -4.578 11.184 1.00 98.94 360 ILE A CA 1
ATOM 2643 C C . ILE A 1 360 ? -10.920 -5.472 10.268 1.00 98.94 360 ILE A C 1
ATOM 2645 O O . ILE A 1 360 ? -10.716 -5.490 9.056 1.00 98.94 360 ILE A O 1
ATOM 2649 N N . ASP A 1 361 ? -11.812 -6.252 10.869 1.00 98.38 361 ASP A N 1
ATOM 2650 C CA . ASP A 1 361 ? -12.479 -7.398 10.254 1.00 98.38 361 ASP A CA 1
ATOM 2651 C C . ASP A 1 361 ? -13.997 -7.280 10.403 1.00 98.38 361 ASP A C 1
ATOM 2653 O O . ASP A 1 361 ? -14.539 -7.474 11.489 1.00 98.38 361 ASP A O 1
ATOM 2657 N N . GLY A 1 362 ? -14.701 -6.900 9.338 1.00 98.19 362 GLY A N 1
ATOM 2658 C CA . GLY A 1 362 ? -16.159 -6.811 9.380 1.00 98.19 362 GLY A CA 1
ATOM 2659 C C . GLY A 1 362 ? -16.833 -7.807 8.458 1.00 98.19 362 GLY A C 1
ATOM 2660 O O . GLY A 1 362 ? -16.427 -7.997 7.309 1.00 98.19 362 GLY A O 1
ATOM 2661 N N . ALA A 1 363 ? -17.921 -8.395 8.952 1.00 96.62 363 ALA A N 1
ATOM 2662 C CA . ALA A 1 363 ? -18.748 -9.323 8.197 1.00 96.62 363 ALA A CA 1
ATOM 2663 C C . ALA A 1 363 ? -19.158 -8.751 6.829 1.00 96.62 363 ALA A C 1
ATOM 2665 O O . ALA A 1 363 ? -19.076 -9.457 5.820 1.00 96.62 363 ALA A O 1
ATOM 2666 N N . LYS A 1 364 ? -19.517 -7.457 6.762 1.00 94.75 364 LYS A N 1
ATOM 2667 C CA . LYS A 1 364 ? -19.772 -6.758 5.493 1.00 94.75 364 LYS A CA 1
ATOM 2668 C C . LYS A 1 364 ? -18.625 -5.870 5.026 1.00 94.75 364 LYS A C 1
ATOM 2670 O O . LYS A 1 364 ? -18.417 -5.770 3.817 1.00 94.75 364 LYS A O 1
ATOM 2675 N N . GLY A 1 365 ? -17.839 -5.274 5.921 1.00 96.75 365 GLY A N 1
ATOM 2676 C CA . GLY A 1 365 ? -16.670 -4.517 5.477 1.00 96.75 365 GLY A CA 1
ATOM 2677 C C . GLY A 1 365 ? -15.695 -4.046 6.544 1.00 96.75 365 GLY A C 1
ATOM 2678 O O . GLY A 1 365 ? -15.977 -4.063 7.733 1.00 96.75 365 GLY A O 1
ATOM 2679 N N . GLY A 1 366 ? -14.522 -3.587 6.127 1.00 98.31 366 GLY A N 1
ATOM 2680 C CA . GLY A 1 366 ? -13.512 -3.116 7.073 1.00 98.31 366 GLY A CA 1
ATOM 2681 C C . GLY A 1 366 ? -13.823 -1.707 7.580 1.00 98.31 366 GLY A C 1
ATOM 2682 O O . GLY A 1 366 ? -14.143 -1.499 8.751 1.00 98.31 366 GLY A O 1
ATOM 2683 N N . VAL A 1 367 ? -13.751 -0.722 6.681 1.00 98.69 367 VAL A N 1
ATOM 2684 C CA . VAL A 1 367 ? -13.930 0.704 6.997 1.00 98.69 367 VAL A CA 1
ATOM 2685 C C . VAL A 1 367 ? -14.885 1.377 6.011 1.00 98.69 367 VAL A C 1
ATOM 2687 O O . VAL A 1 367 ? -14.670 1.334 4.800 1.00 98.69 367 VAL A O 1
ATOM 2690 N N . SER A 1 368 ? -15.895 2.079 6.530 1.00 97.62 368 SER A N 1
ATOM 2691 C CA . SER A 1 368 ? -16.799 2.932 5.748 1.00 97.62 368 SER A CA 1
ATOM 2692 C C . SER A 1 368 ? -16.555 4.413 6.065 1.00 97.62 368 SER A C 1
ATOM 2694 O O . SER A 1 368 ? -16.982 4.936 7.100 1.00 97.62 368 SER A O 1
ATOM 2696 N N . MET A 1 369 ? -15.828 5.095 5.170 1.00 97.94 369 MET A N 1
ATOM 2697 C CA . MET A 1 369 ? -15.466 6.513 5.297 1.00 97.94 369 MET A CA 1
ATOM 2698 C C . MET A 1 369 ? -16.515 7.402 4.633 1.00 97.94 369 MET A C 1
ATOM 2700 O O . MET A 1 369 ? -16.593 7.486 3.406 1.00 97.94 369 MET A O 1
ATOM 2704 N N . ASN A 1 370 ? -17.284 8.131 5.439 1.00 96.94 370 ASN A N 1
ATOM 2705 C CA . ASN A 1 370 ? -18.404 8.945 4.961 1.00 96.94 370 ASN A CA 1
ATOM 2706 C C . ASN A 1 370 ? -18.142 10.461 5.017 1.00 96.94 370 ASN A C 1
ATOM 2708 O O . ASN A 1 370 ? -18.843 11.234 4.358 1.00 96.94 370 ASN A O 1
ATOM 2712 N N . ARG A 1 371 ? -17.099 10.887 5.739 1.00 96.81 371 ARG A N 1
ATOM 2713 C CA . ARG A 1 371 ? -16.541 12.248 5.751 1.00 96.81 371 ARG A CA 1
ATOM 2714 C C . ARG A 1 371 ? -15.105 12.200 6.305 1.00 96.81 371 ARG A C 1
ATOM 2716 O O . ARG A 1 371 ? -14.739 11.251 6.985 1.00 96.81 371 ARG A O 1
ATOM 2723 N N . GLY A 1 372 ? -14.298 13.227 6.038 1.00 98.19 372 GLY A N 1
ATOM 2724 C CA . GLY A 1 372 ? -13.058 13.487 6.782 1.00 98.19 372 GLY A CA 1
ATOM 2725 C C . GLY A 1 372 ? -11.798 12.917 6.132 1.00 98.19 372 GLY A C 1
ATOM 2726 O O . GLY A 1 372 ? -11.718 12.794 4.906 1.00 98.19 372 GLY A O 1
ATOM 2727 N N . THR A 1 373 ? -10.791 12.622 6.954 1.00 98.81 373 THR A N 1
ATOM 2728 C CA . THR A 1 373 ? -9.491 12.108 6.494 1.00 98.81 373 THR A CA 1
ATOM 2729 C C . THR A 1 373 ? -9.251 10.689 6.996 1.00 98.81 373 THR A C 1
ATOM 2731 O O . THR A 1 373 ? -9.321 10.440 8.193 1.00 98.81 373 THR A O 1
ATOM 2734 N N . LEU A 1 374 ? -8.917 9.776 6.089 1.00 98.94 374 LEU A N 1
ATOM 2735 C CA . LEU A 1 374 ? -8.385 8.450 6.385 1.00 98.94 374 LEU A CA 1
ATOM 2736 C C . LEU A 1 374 ? -6.879 8.461 6.111 1.00 98.94 374 LEU A C 1
ATOM 2738 O O . LEU A 1 374 ? -6.465 8.771 4.996 1.00 98.94 374 LEU A O 1
ATOM 2742 N N . ASN A 1 375 ? -6.063 8.089 7.089 1.00 98.81 375 ASN A N 1
ATOM 2743 C CA . ASN A 1 375 ? -4.640 7.829 6.902 1.00 98.81 375 ASN A CA 1
ATOM 2744 C C . ASN A 1 375 ? -4.363 6.362 7.241 1.00 98.81 375 ASN A C 1
ATOM 2746 O O . ASN A 1 375 ? -4.738 5.912 8.321 1.00 98.81 375 ASN A O 1
ATOM 2750 N N . VAL A 1 376 ? -3.705 5.620 6.349 1.00 98.81 376 VAL A N 1
ATOM 2751 C CA . VAL A 1 376 ? -3.335 4.213 6.591 1.00 98.81 376 VAL A CA 1
ATOM 2752 C C . VAL A 1 376 ? -1.861 4.011 6.275 1.00 98.81 376 VAL A C 1
ATOM 2754 O O . VAL A 1 376 ? -1.427 4.326 5.171 1.00 98.81 376 VAL A O 1
ATOM 2757 N N . SER A 1 377 ? -1.089 3.485 7.221 1.00 95.06 377 SER A N 1
ATOM 2758 C CA . SER A 1 377 ? 0.328 3.133 7.035 1.00 95.06 377 SER A CA 1
ATOM 2759 C C . SER A 1 377 ? 0.623 1.650 7.287 1.00 95.06 377 SER A C 1
ATOM 2761 O O . SER A 1 377 ? 1.705 1.176 6.939 1.00 95.06 377 SER A O 1
ATOM 2763 N N . GLY A 1 378 ? -0.337 0.902 7.836 1.00 89.94 378 GLY A N 1
ATOM 2764 C CA . GLY A 1 378 ? -0.219 -0.523 8.130 1.00 89.94 378 GLY A CA 1
ATOM 2765 C C . GLY A 1 378 ? -1.551 -1.141 8.559 1.00 89.94 378 GLY A C 1
ATOM 2766 O O . GLY A 1 378 ? -2.597 -0.507 8.456 1.00 89.94 378 GLY A O 1
ATOM 2767 N N . GLY A 1 379 ? -1.494 -2.382 9.046 1.00 97.06 379 GLY A N 1
ATOM 2768 C CA . GLY A 1 379 ? -2.666 -3.160 9.464 1.00 97.06 379 GLY A CA 1
ATOM 2769 C C . GLY A 1 379 ? -3.322 -3.966 8.338 1.00 97.06 379 GLY A C 1
ATOM 2770 O O . GLY A 1 379 ? -3.006 -3.795 7.155 1.00 97.06 379 GLY A O 1
ATOM 2771 N N . THR A 1 380 ? -4.235 -4.851 8.736 1.00 98.69 380 THR A N 1
ATOM 2772 C CA . THR A 1 380 ? -5.093 -5.635 7.837 1.00 98.69 380 THR A CA 1
ATOM 2773 C C . THR A 1 380 ? -6.519 -5.119 7.956 1.00 98.69 380 THR A C 1
ATOM 2775 O O . THR A 1 380 ? -7.050 -5.033 9.062 1.00 98.69 380 THR A O 1
ATOM 2778 N N . ILE A 1 381 ? -7.134 -4.777 6.827 1.00 98.88 381 ILE A N 1
ATOM 2779 C CA . ILE A 1 381 ? -8.519 -4.306 6.743 1.00 98.88 381 ILE A CA 1
ATOM 2780 C C . ILE A 1 381 ? -9.260 -5.243 5.794 1.00 98.88 381 ILE A C 1
ATOM 2782 O O . ILE A 1 381 ? -8.811 -5.432 4.666 1.00 98.88 381 ILE A O 1
ATOM 2786 N N . GLN A 1 382 ? -10.373 -5.836 6.215 1.00 97.88 382 GLN A N 1
ATOM 2787 C CA . GLN A 1 382 ? -11.028 -6.878 5.425 1.00 97.88 382 GLN A CA 1
ATOM 2788 C C . GLN A 1 382 ? -12.554 -6.875 5.527 1.00 97.88 382 GLN A C 1
ATOM 2790 O O . GLN A 1 382 ? -13.125 -6.468 6.542 1.00 97.88 382 GLN A O 1
ATOM 2795 N N . ASN A 1 383 ? -13.198 -7.349 4.458 1.00 95.69 383 ASN A N 1
ATOM 2796 C CA . ASN A 1 383 ? -14.558 -7.878 4.513 1.00 95.69 383 ASN A CA 1
ATOM 2797 C C . ASN A 1 383 ? -14.522 -9.413 4.631 1.00 95.69 383 ASN A C 1
ATOM 2799 O O . ASN A 1 383 ? -13.542 -10.045 4.231 1.00 95.69 383 ASN A O 1
ATOM 2803 N N . GLN A 1 384 ? -15.601 -10.006 5.144 1.00 95.06 384 GLN A N 1
ATOM 2804 C CA . GLN A 1 384 ? -15.819 -11.462 5.110 1.00 95.06 384 GLN A CA 1
ATOM 2805 C C . GLN A 1 384 ? -16.874 -11.887 4.074 1.00 95.06 384 GLN A C 1
ATOM 2807 O O . GLN A 1 384 ? -17.004 -13.072 3.786 1.00 95.06 384 GLN A O 1
ATOM 2812 N N . GLY A 1 385 ? -17.677 -10.949 3.554 1.00 91.31 385 GLY A N 1
ATOM 2813 C CA . GLY A 1 385 ? -18.816 -11.227 2.662 1.00 91.31 385 GLY A CA 1
ATOM 2814 C C . GLY A 1 385 ? -20.112 -11.631 3.359 1.00 91.31 385 GLY A C 1
ATOM 2815 O O . GLY A 1 385 ? -21.203 -11.423 2.829 1.00 91.31 385 GLY A O 1
ATOM 2816 N N . THR A 1 386 ? -19.997 -12.177 4.566 1.00 91.50 386 THR A N 1
ATOM 2817 C CA . THR A 1 386 ? -21.073 -12.840 5.315 1.00 91.50 386 THR A CA 1
ATOM 2818 C C . THR A 1 386 ? -22.118 -11.897 5.909 1.00 91.50 386 THR A C 1
ATOM 2820 O O . THR A 1 386 ? -23.178 -12.359 6.322 1.00 91.50 386 THR A O 1
ATOM 2823 N N . GLY A 1 387 ? -21.825 -10.598 5.975 1.00 90.69 387 GLY A N 1
ATOM 2824 C CA . GLY A 1 387 ? -22.653 -9.612 6.664 1.00 90.69 387 GLY A CA 1
ATOM 2825 C C . GLY A 1 387 ? -23.846 -9.064 5.876 1.00 90.69 387 GLY A C 1
ATOM 2826 O O . GLY A 1 387 ? -23.916 -9.157 4.645 1.00 90.69 387 GLY A O 1
ATOM 2827 N N . ASP A 1 388 ? -24.739 -8.395 6.598 1.00 90.00 388 ASP A N 1
ATOM 2828 C CA . ASP A 1 388 ? -25.826 -7.571 6.080 1.00 90.00 388 ASP A CA 1
ATOM 2829 C C . ASP A 1 388 ? -25.803 -6.203 6.784 1.00 90.00 388 ASP A C 1
ATOM 2831 O O . ASP A 1 388 ? -25.732 -6.122 8.007 1.00 90.00 388 ASP A O 1
ATOM 2835 N N . THR A 1 389 ? -25.861 -5.120 6.004 1.00 88.81 389 THR A N 1
ATOM 2836 C CA . THR A 1 389 ? -25.938 -3.743 6.537 1.00 88.81 389 THR A CA 1
ATOM 2837 C C . THR A 1 389 ? -27.383 -3.288 6.763 1.00 88.81 389 THR A C 1
ATOM 2839 O O . THR A 1 389 ? -27.621 -2.134 7.116 1.00 88.81 389 THR A O 1
ATOM 2842 N N . GLY A 1 390 ? -28.368 -4.160 6.517 1.00 85.25 390 GLY A N 1
ATOM 2843 C CA . GLY A 1 390 ? -29.788 -3.857 6.659 1.00 85.25 390 GLY A CA 1
ATOM 2844 C C . GLY A 1 390 ? -30.253 -2.736 5.726 1.00 85.25 390 GLY A C 1
ATOM 2845 O O . GLY A 1 390 ? -29.621 -2.414 4.716 1.00 85.25 390 GLY A O 1
ATOM 2846 N N . ASN A 1 391 ? -31.387 -2.112 6.051 1.00 83.00 391 ASN A N 1
ATOM 2847 C CA . ASN A 1 391 ? -31.853 -0.907 5.361 1.00 83.00 391 ASN A CA 1
ATOM 2848 C C . ASN A 1 391 ? -32.670 -0.012 6.302 1.00 83.00 391 ASN A C 1
ATOM 2850 O O . ASN A 1 391 ? -33.893 -0.120 6.395 1.00 83.00 391 ASN A O 1
ATOM 2854 N N . TRP A 1 392 ? -31.969 0.886 6.988 1.00 73.50 392 TRP A N 1
ATOM 2855 C CA . TRP A 1 392 ? -32.504 1.699 8.085 1.00 73.50 392 TRP A CA 1
ATOM 2856 C C . TRP A 1 392 ? -33.165 3.014 7.629 1.00 73.50 392 TRP A C 1
ATOM 2858 O O . TRP A 1 392 ? -33.795 3.710 8.421 1.00 73.50 392 TRP A O 1
ATOM 2868 N N . GLY A 1 393 ? -33.066 3.357 6.337 1.00 66.62 393 GLY A N 1
ATOM 2869 C CA . GLY A 1 393 ? -33.712 4.536 5.741 1.00 66.62 393 GLY A CA 1
ATOM 2870 C C . GLY A 1 393 ? -33.074 5.897 6.066 1.00 66.62 393 GLY A C 1
ATOM 2871 O O . GLY A 1 393 ? -33.570 6.918 5.590 1.00 66.62 393 GLY A O 1
ATOM 2872 N N . ASP A 1 394 ? -31.979 5.925 6.829 1.00 65.88 394 ASP A N 1
ATOM 2873 C CA . ASP A 1 394 ? -31.244 7.124 7.267 1.00 65.88 394 ASP A CA 1
ATOM 2874 C C . ASP A 1 394 ? -29.854 7.298 6.604 1.00 65.88 394 ASP A C 1
ATOM 2876 O O . ASP A 1 394 ? -29.141 8.262 6.896 1.00 65.88 394 ASP A O 1
ATOM 2880 N N . GLY A 1 395 ? -29.486 6.383 5.699 1.00 65.56 395 GLY A N 1
ATOM 2881 C CA . GLY A 1 395 ? -28.179 6.324 5.023 1.00 65.56 395 GLY A CA 1
ATOM 2882 C C . GLY A 1 395 ? -27.169 5.362 5.665 1.00 65.56 395 GLY A C 1
ATOM 2883 O O . GLY A 1 395 ? -26.097 5.142 5.111 1.00 65.56 395 GLY A O 1
ATOM 2884 N N . THR A 1 396 ? -27.492 4.739 6.804 1.00 67.81 396 THR A N 1
ATOM 2885 C CA . THR A 1 396 ? -26.573 3.813 7.500 1.00 67.81 396 THR A CA 1
ATOM 2886 C C . THR A 1 396 ? -26.642 2.360 7.007 1.00 67.81 396 THR A C 1
ATOM 2888 O O . THR A 1 396 ? -25.837 1.544 7.438 1.00 67.81 396 THR A O 1
ATOM 2891 N N . GLY A 1 397 ? -27.553 2.022 6.085 1.00 80.19 397 GLY A N 1
ATOM 2892 C CA . GLY A 1 397 ? -27.740 0.658 5.567 1.00 80.19 397 GLY A CA 1
ATOM 2893 C C . GLY A 1 397 ? -27.738 0.561 4.039 1.00 80.19 397 GLY A C 1
ATOM 2894 O O . GLY A 1 397 ? -27.760 1.566 3.331 1.00 80.19 397 GLY A O 1
ATOM 2895 N N . GLY A 1 398 ? -27.724 -0.666 3.516 1.00 85.75 398 GLY A N 1
ATOM 2896 C CA . GLY A 1 398 ? -27.658 -0.958 2.080 1.00 85.75 398 GLY A CA 1
ATOM 2897 C C . GLY A 1 398 ? -26.263 -0.792 1.463 1.00 85.75 398 GLY A C 1
ATOM 2898 O O . GLY A 1 398 ? -26.129 -0.711 0.238 1.00 85.75 398 GLY A O 1
ATOM 2899 N N . MET A 1 399 ? -25.214 -0.731 2.286 1.00 89.06 399 MET A N 1
ATOM 2900 C CA . MET A 1 399 ? -23.829 -0.649 1.832 1.00 89.06 399 MET A CA 1
ATOM 2901 C C . MET A 1 399 ? -23.358 -1.996 1.260 1.00 89.06 399 MET A C 1
ATOM 2903 O O . MET A 1 399 ? -23.495 -3.050 1.881 1.00 89.06 399 MET A O 1
ATOM 2907 N N . ALA A 1 400 ? -22.773 -1.955 0.059 1.00 90.38 400 ALA A N 1
ATOM 2908 C CA . ALA A 1 400 ? -22.107 -3.108 -0.545 1.00 90.38 400 ALA A CA 1
ATOM 2909 C C . ALA A 1 400 ? -20.840 -3.473 0.249 1.00 90.38 400 ALA A C 1
ATOM 2911 O O . ALA A 1 400 ? -20.273 -2.617 0.934 1.00 90.38 400 ALA A O 1
ATOM 2912 N N . GLY A 1 401 ? -20.405 -4.733 0.171 1.00 92.94 401 GLY A N 1
ATOM 2913 C CA . GLY A 1 401 ? -19.236 -5.195 0.918 1.00 92.94 401 GLY A CA 1
ATOM 2914 C C . GLY A 1 401 ? -17.917 -4.676 0.343 1.00 92.94 401 GLY A C 1
ATOM 2915 O O . GLY A 1 401 ? -17.801 -4.519 -0.868 1.00 92.94 401 GLY A O 1
ATOM 2916 N N . SER A 1 402 ? -16.942 -4.377 1.209 1.00 97.44 402 SER A N 1
ATOM 2917 C CA . SER A 1 402 ? -15.582 -3.950 0.817 1.00 97.44 402 SER A CA 1
ATOM 2918 C C . SER A 1 402 ? -14.628 -3.887 2.013 1.00 97.44 402 SER A C 1
ATOM 2920 O O . SER A 1 402 ? -15.067 -3.670 3.144 1.00 97.44 402 SER A O 1
ATOM 2922 N N . ALA A 1 403 ? -13.316 -3.987 1.791 1.00 98.50 403 ALA A N 1
ATOM 2923 C CA . ALA A 1 403 ? -12.350 -3.630 2.831 1.00 98.50 403 ALA A CA 1
ATOM 2924 C C . ALA A 1 403 ? -12.403 -2.120 3.134 1.00 98.50 403 ALA A C 1
ATOM 2926 O O . ALA A 1 403 ? -12.457 -1.728 4.301 1.00 98.50 403 ALA A O 1
ATOM 2927 N N . ILE A 1 404 ? -12.438 -1.268 2.100 1.00 98.69 404 ILE A N 1
ATOM 2928 C CA . ILE A 1 404 ? -12.580 0.189 2.240 1.00 98.69 404 ILE A CA 1
ATOM 2929 C C . ILE A 1 404 ? -13.686 0.719 1.323 1.00 98.69 404 ILE A C 1
ATOM 2931 O O . ILE A 1 404 ? -13.577 0.690 0.097 1.00 98.69 404 ILE A O 1
ATOM 2935 N N . ASN A 1 405 ? -14.698 1.337 1.923 1.00 97.94 405 ASN A N 1
ATOM 2936 C CA . ASN A 1 405 ? -15.736 2.076 1.218 1.00 97.94 405 ASN A CA 1
ATOM 2937 C C . ASN A 1 405 ? -15.456 3.583 1.306 1.00 97.94 405 ASN A C 1
ATOM 2939 O O . ASN A 1 405 ? -15.529 4.190 2.379 1.00 97.94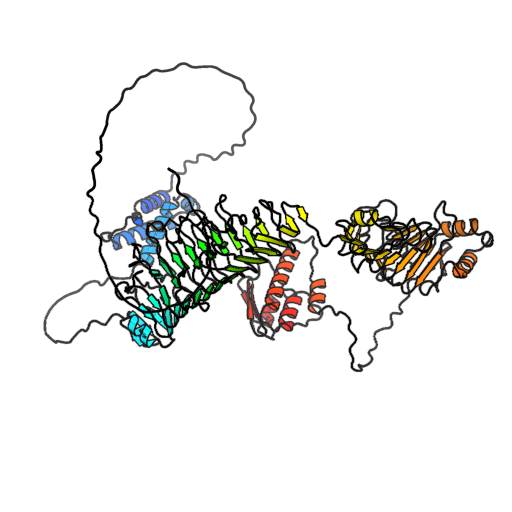 405 ASN A O 1
ATOM 2943 N N . LEU A 1 406 ? -15.149 4.205 0.164 1.00 97.94 406 LEU A N 1
ATOM 2944 C CA . LEU A 1 406 ? -14.933 5.650 0.012 1.00 97.94 406 LEU A CA 1
ATOM 2945 C C . LEU A 1 406 ? -16.275 6.391 -0.131 1.00 97.94 406 LEU A C 1
ATOM 2947 O O . LEU A 1 406 ? -16.464 7.205 -1.037 1.00 97.94 406 LEU A O 1
ATOM 2951 N N . ALA A 1 407 ? -17.214 6.074 0.760 1.00 94.50 407 ALA A N 1
ATOM 2952 C CA . ALA A 1 407 ? -18.623 6.417 0.649 1.00 94.50 407 ALA A CA 1
ATOM 2953 C C . ALA A 1 407 ? -18.886 7.924 0.548 1.00 94.50 407 ALA A C 1
ATOM 2955 O O . ALA A 1 407 ? -19.737 8.320 -0.237 1.00 94.50 407 ALA A O 1
ATOM 2956 N N . ALA A 1 408 ? -18.163 8.783 1.273 1.00 96.38 408 ALA A N 1
ATOM 2957 C CA . ALA A 1 408 ? -18.273 10.248 1.154 1.00 96.38 408 ALA A CA 1
ATOM 2958 C C . ALA A 1 408 ? -19.731 10.787 1.145 1.00 96.38 408 ALA A C 1
ATOM 2960 O O . ALA A 1 408 ? -20.077 11.730 0.418 1.00 96.38 408 ALA A O 1
ATOM 2961 N N . GLU A 1 409 ? -20.624 10.157 1.915 1.00 94.38 409 GLU A N 1
ATOM 2962 C CA . GLU A 1 409 ? -22.046 10.495 1.942 1.00 94.38 409 GLU A CA 1
ATOM 2963 C C . GLU A 1 409 ? -22.284 11.848 2.615 1.00 94.38 409 GLU A C 1
ATOM 2965 O O . GLU A 1 409 ? -22.836 12.762 2.002 1.00 94.38 409 GLU A O 1
ATOM 2970 N N . TYR A 1 410 ? -21.764 12.040 3.827 1.00 94.81 410 TYR A N 1
ATOM 2971 C CA . TYR A 1 410 ? -21.983 13.261 4.604 1.00 94.81 410 TYR A CA 1
ATOM 2972 C C . TYR A 1 410 ? -20.965 14.372 4.308 1.00 94.81 410 TYR A C 1
ATOM 2974 O O . TYR A 1 410 ? -21.195 15.537 4.651 1.00 94.81 410 TYR A O 1
ATOM 2982 N N . GLY A 1 411 ? -19.832 14.063 3.678 1.00 96.38 411 GLY A N 1
ATOM 2983 C CA . GLY A 1 411 ? -18.884 15.074 3.218 1.00 96.38 411 GLY A CA 1
ATOM 2984 C C . GLY A 1 411 ? -17.744 14.508 2.381 1.00 96.38 411 GLY A C 1
ATOM 2985 O O . GLY A 1 411 ? -17.676 13.317 2.102 1.00 96.38 411 GLY A O 1
ATOM 2986 N N . LYS A 1 412 ? -16.820 15.383 1.969 1.00 98.00 412 LYS A N 1
ATOM 2987 C CA . LYS A 1 412 ? -15.623 14.969 1.221 1.00 98.00 412 LYS A CA 1
ATOM 2988 C C . LYS A 1 412 ? -14.775 14.009 2.057 1.00 98.00 412 LYS A C 1
ATOM 2990 O O . LYS A 1 412 ? -14.626 14.220 3.261 1.00 98.00 412 LYS A O 1
ATOM 2995 N N . VAL A 1 413 ? -14.167 13.036 1.385 1.00 98.81 413 VAL A N 1
ATOM 2996 C CA . VAL A 1 413 ? -13.214 12.083 1.970 1.00 98.81 413 VAL A CA 1
ATOM 2997 C C . VAL A 1 413 ? -11.837 12.284 1.345 1.00 98.81 413 VAL A C 1
ATOM 2999 O O . VAL A 1 413 ? -11.716 12.370 0.123 1.00 98.81 413 VAL A O 1
ATOM 3002 N N . THR A 1 414 ? -10.795 12.332 2.170 1.00 98.81 414 THR A N 1
ATOM 3003 C CA . THR A 1 414 ? -9.398 12.248 1.715 1.00 98.81 414 THR A CA 1
ATOM 3004 C C . THR A 1 414 ? -8.773 10.991 2.299 1.00 98.81 414 THR A C 1
ATOM 3006 O O . THR A 1 414 ? -8.716 10.869 3.514 1.00 98.81 414 THR A O 1
ATOM 3009 N N . ALA A 1 415 ? -8.311 10.066 1.460 1.00 98.88 415 ALA A N 1
ATOM 3010 C CA . ALA A 1 415 ? -7.604 8.864 1.890 1.00 98.88 415 ALA A CA 1
ATOM 3011 C C . ALA A 1 415 ? -6.121 8.965 1.500 1.00 98.88 415 ALA A C 1
ATOM 3013 O O . ALA A 1 415 ? -5.797 9.068 0.316 1.00 98.88 415 ALA A O 1
ATOM 3014 N N . ASN A 1 416 ? -5.228 8.941 2.489 1.00 97.62 416 ASN A N 1
ATOM 3015 C CA . ASN A 1 416 ? -3.778 8.925 2.312 1.00 97.62 416 ASN A CA 1
ATOM 3016 C C . ASN A 1 416 ? -3.250 7.578 2.808 1.00 97.62 416 ASN A C 1
ATOM 3018 O O . ASN A 1 416 ? -3.127 7.346 4.009 1.00 97.62 416 ASN A O 1
ATOM 3022 N N . ILE A 1 417 ? -2.972 6.677 1.878 1.00 98.62 417 ILE A N 1
ATOM 3023 C CA . ILE A 1 417 ? -2.582 5.303 2.168 1.00 98.62 417 ILE A CA 1
ATOM 3024 C C . ILE A 1 417 ? -1.125 5.117 1.734 1.00 98.62 417 ILE A C 1
ATOM 3026 O O . ILE A 1 417 ? -0.770 5.363 0.581 1.00 98.62 417 ILE A O 1
ATOM 3030 N N . THR A 1 418 ? -0.271 4.715 2.670 1.00 91.94 418 THR A N 1
ATOM 3031 C CA . THR A 1 418 ? 1.176 4.506 2.488 1.00 91.94 418 THR A CA 1
ATOM 3032 C C . THR A 1 418 ? 1.637 3.092 2.846 1.00 91.94 418 THR A C 1
ATOM 3034 O O . THR A 1 418 ? 2.836 2.814 2.788 1.00 91.94 418 THR A O 1
ATOM 3037 N N . GLY A 1 419 ? 0.692 2.212 3.187 1.00 86.94 419 GLY A N 1
ATOM 3038 C CA . GLY A 1 419 ? 0.879 0.794 3.473 1.00 86.94 419 GLY A CA 1
ATOM 3039 C C . GLY A 1 419 ? -0.443 0.141 3.892 1.00 86.94 419 GLY A C 1
ATOM 3040 O O . GLY A 1 419 ? -1.493 0.783 3.852 1.00 86.94 419 GLY A O 1
ATOM 3041 N N . GLY A 1 420 ? -0.378 -1.121 4.320 1.00 96.69 420 GLY A N 1
ATOM 3042 C CA . GLY A 1 420 ? -1.537 -1.918 4.747 1.00 96.69 420 GLY A CA 1
ATOM 3043 C C . GLY A 1 420 ? -1.974 -2.967 3.719 1.00 96.69 420 GLY A C 1
ATOM 3044 O O . GLY A 1 420 ? -1.576 -2.919 2.553 1.00 96.69 420 GLY A O 1
ATOM 3045 N N . THR A 1 421 ? -2.764 -3.940 4.183 1.00 98.62 421 THR A N 1
ATOM 3046 C CA . THR A 1 421 ? -3.336 -5.025 3.364 1.00 98.62 421 THR A CA 1
ATOM 3047 C C . THR A 1 421 ? -4.858 -4.941 3.390 1.00 98.62 421 THR A C 1
ATOM 3049 O O . THR A 1 421 ? -5.445 -4.957 4.473 1.00 98.62 421 THR A O 1
ATOM 3052 N N . PHE A 1 422 ? -5.499 -4.843 2.224 1.00 98.81 422 PHE A N 1
ATOM 3053 C CA . PHE A 1 422 ? -6.952 -4.690 2.087 1.00 98.81 422 PHE A CA 1
ATOM 3054 C C . PHE A 1 422 ? -7.539 -5.918 1.403 1.00 98.81 422 PHE A C 1
ATOM 3056 O O . PHE A 1 422 ? -7.141 -6.219 0.282 1.00 98.81 422 PHE A O 1
ATOM 3063 N N . ILE A 1 423 ? -8.451 -6.632 2.062 1.00 98.44 423 ILE A N 1
ATOM 3064 C CA . ILE A 1 423 ? -8.916 -7.949 1.609 1.00 98.44 423 ILE A CA 1
ATOM 3065 C C . ILE A 1 423 ? -10.425 -7.946 1.370 1.00 98.44 423 ILE A C 1
ATOM 3067 O O . ILE A 1 423 ? -11.215 -7.697 2.282 1.00 98.44 423 ILE A O 1
ATOM 3071 N N . SER A 1 424 ? -10.812 -8.265 0.140 1.00 96.44 424 SER A N 1
ATOM 3072 C CA . SER A 1 424 ? -12.147 -8.739 -0.196 1.00 96.44 424 SER A CA 1
ATOM 3073 C C . SER A 1 424 ? -12.140 -10.265 -0.140 1.00 96.44 424 SER A C 1
ATOM 3075 O O . SER A 1 424 ? -11.466 -10.906 -0.945 1.00 96.44 424 SER A O 1
ATOM 3077 N N . SER A 1 425 ? -12.831 -10.850 0.836 1.00 93.06 425 SER A N 1
ATOM 3078 C CA . SER A 1 425 ? -12.949 -12.311 0.977 1.00 93.06 425 SER A CA 1
ATOM 3079 C C . SER A 1 425 ? -14.114 -12.879 0.159 1.00 93.06 425 SER A C 1
ATOM 3081 O O . SER A 1 425 ? -14.146 -14.075 -0.126 1.00 93.06 425 SER A O 1
ATOM 3083 N N . ASP A 1 426 ? -15.059 -12.021 -0.231 1.00 88.88 426 ASP A N 1
ATOM 3084 C CA . ASP A 1 426 ? -16.190 -12.351 -1.095 1.00 88.88 426 ASP A CA 1
ATOM 3085 C C . ASP A 1 426 ? -15.839 -12.074 -2.568 1.00 88.88 426 ASP A C 1
ATOM 3087 O O . ASP A 1 426 ? -15.575 -10.914 -2.909 1.00 88.88 426 ASP A O 1
ATOM 3091 N N . PRO A 1 427 ? -15.841 -13.103 -3.444 1.00 83.69 427 PRO A N 1
ATOM 3092 C CA . PRO A 1 427 ? -15.475 -12.964 -4.853 1.00 83.69 427 PRO A CA 1
ATOM 3093 C C . PRO A 1 427 ? -16.437 -12.083 -5.660 1.00 83.69 427 PRO A C 1
ATOM 3095 O O . PRO A 1 427 ? -16.047 -11.614 -6.727 1.00 83.69 427 PRO A O 1
ATOM 3098 N N . ASP A 1 428 ? -17.656 -11.836 -5.168 1.00 87.12 428 ASP A N 1
ATOM 3099 C CA . ASP A 1 428 ? -18.631 -10.943 -5.801 1.00 87.12 428 ASP A CA 1
ATOM 3100 C C . ASP A 1 428 ? -18.472 -9.475 -5.333 1.00 87.12 428 ASP A C 1
ATOM 3102 O O . ASP A 1 428 ? -19.290 -8.616 -5.679 1.00 87.12 428 ASP A O 1
ATOM 3106 N N . THR A 1 429 ? -17.425 -9.152 -4.553 1.00 91.44 429 THR A N 1
ATOM 3107 C CA . THR A 1 429 ? -17.165 -7.792 -4.044 1.00 91.44 429 THR A CA 1
ATOM 3108 C C . THR A 1 429 ? -15.729 -7.307 -4.242 1.00 91.44 429 THR A C 1
ATOM 3110 O O . THR A 1 429 ? -14.753 -8.048 -4.121 1.00 91.44 429 THR A O 1
ATOM 3113 N N . ASP A 1 430 ? -15.592 -6.004 -4.471 1.00 97.12 430 ASP A N 1
ATOM 3114 C CA . ASP A 1 430 ? -14.313 -5.316 -4.629 1.00 97.12 430 ASP A CA 1
ATOM 3115 C C . ASP A 1 430 ? -13.706 -4.887 -3.281 1.00 97.12 430 ASP A C 1
ATOM 3117 O O . ASP A 1 430 ? -14.404 -4.470 -2.353 1.00 97.12 430 ASP A O 1
ATOM 3121 N N . ALA A 1 431 ? -12.374 -4.903 -3.186 1.00 98.38 431 ALA A N 1
ATOM 3122 C CA . ALA A 1 431 ? -11.666 -4.522 -1.965 1.00 98.38 431 ALA A CA 1
ATOM 3123 C C . ALA A 1 431 ? -11.817 -3.025 -1.647 1.00 98.38 431 ALA A C 1
ATOM 3125 O O . ALA A 1 431 ? -11.903 -2.648 -0.476 1.00 98.38 431 ALA A O 1
ATOM 3126 N N . ILE A 1 432 ? -11.872 -2.170 -2.676 1.00 98.69 432 ILE A N 1
ATOM 3127 C CA . ILE A 1 432 ? -12.159 -0.738 -2.527 1.00 98.69 432 ILE A CA 1
ATOM 3128 C C . ILE A 1 432 ? -13.345 -0.347 -3.406 1.00 98.69 432 ILE A C 1
ATOM 3130 O O . ILE A 1 432 ? -13.294 -0.508 -4.625 1.00 98.69 432 ILE A O 1
ATOM 3134 N N . ILE A 1 433 ? -14.377 0.249 -2.805 1.00 98.12 433 ILE A N 1
ATOM 3135 C CA . ILE A 1 433 ? -15.583 0.695 -3.519 1.00 98.12 433 ILE A CA 1
ATOM 3136 C C . ILE A 1 433 ? -15.890 2.175 -3.308 1.00 98.12 433 ILE A C 1
ATOM 3138 O O . ILE A 1 433 ? -15.436 2.817 -2.358 1.00 98.12 433 ILE A O 1
ATOM 3142 N N . VAL A 1 434 ? -16.763 2.689 -4.172 1.00 97.62 434 VAL A N 1
ATOM 3143 C CA . VAL A 1 434 ? -17.539 3.910 -3.942 1.00 97.62 434 VAL A CA 1
ATOM 3144 C C . VAL A 1 434 ? -19.017 3.520 -3.863 1.00 97.62 434 VAL A C 1
ATOM 3146 O O . VAL A 1 434 ? -19.578 3.017 -4.838 1.00 97.62 434 VAL A O 1
ATOM 3149 N N . HIS A 1 435 ? -19.650 3.724 -2.707 1.00 92.81 435 HIS A N 1
ATOM 3150 C CA . HIS A 1 435 ? -21.045 3.343 -2.464 1.00 92.81 435 HIS A CA 1
ATOM 3151 C C . HIS A 1 435 ? -22.068 4.142 -3.309 1.00 92.81 435 HIS A C 1
ATOM 3153 O O . HIS A 1 435 ? -21.826 5.266 -3.741 1.00 92.81 435 HIS A O 1
ATOM 3159 N N . SER A 1 436 ? -23.250 3.574 -3.556 1.00 91.88 436 SER A N 1
ATOM 3160 C CA . SER A 1 436 ? -24.333 4.230 -4.306 1.00 91.88 436 SER A CA 1
ATOM 3161 C C . SER A 1 436 ? -24.899 5.464 -3.589 1.00 91.88 436 SER A C 1
ATOM 3163 O O . SER A 1 436 ? -25.237 6.445 -4.256 1.00 91.88 436 SER A O 1
ATOM 3165 N N . GLY A 1 437 ? -24.927 5.454 -2.252 1.00 89.31 437 GLY A N 1
ATOM 3166 C CA . GLY A 1 437 ? -25.299 6.585 -1.393 1.00 89.31 437 GLY A CA 1
ATOM 3167 C C . GLY A 1 437 ? -24.340 7.781 -1.430 1.00 89.31 437 GLY A C 1
ATOM 3168 O O . GLY A 1 437 ? -24.720 8.867 -0.994 1.00 89.31 437 GLY A O 1
ATOM 3169 N N . THR A 1 438 ? -23.143 7.658 -2.026 1.00 94.12 438 THR A N 1
ATOM 3170 C CA . THR A 1 438 ? -22.171 8.759 -2.139 1.00 94.12 438 THR A CA 1
ATOM 3171 C C . THR A 1 438 ? -22.812 10.047 -2.653 1.00 94.12 438 THR A C 1
ATOM 3173 O O . THR A 1 438 ? -23.430 10.044 -3.717 1.00 94.12 438 THR A O 1
ATOM 3176 N N . GLN A 1 439 ? -22.589 11.171 -1.962 1.00 95.06 439 GLN A N 1
ATOM 3177 C CA . GLN A 1 439 ? -23.047 12.506 -2.388 1.00 95.06 439 GLN A CA 1
ATOM 3178 C C . GLN A 1 439 ? -21.890 13.463 -2.705 1.00 95.06 439 GLN A C 1
ATOM 3180 O O . GLN A 1 439 ? -22.051 14.386 -3.506 1.00 95.06 439 GLN A O 1
ATOM 3185 N N . HIS A 1 440 ? -20.710 13.236 -2.126 1.00 97.50 440 HIS A N 1
ATOM 3186 C CA . HIS A 1 440 ? -19.542 14.098 -2.285 1.00 97.50 440 HIS A CA 1
ATOM 3187 C C . HIS A 1 440 ? -18.412 13.394 -3.042 1.00 97.50 440 HIS A C 1
ATOM 3189 O O . HIS A 1 440 ? -18.447 12.198 -3.313 1.00 97.50 440 HIS A O 1
ATOM 3195 N N . LYS A 1 441 ? -17.388 14.162 -3.416 1.00 97.94 441 LYS A N 1
ATOM 3196 C CA . LYS A 1 441 ? -16.180 13.627 -4.051 1.00 97.94 441 LYS A CA 1
ATOM 3197 C C . LYS A 1 441 ? -15.169 13.140 -3.014 1.00 97.94 441 LYS A C 1
ATOM 3199 O O . LYS A 1 441 ? -15.032 13.760 -1.954 1.00 97.94 441 LYS A O 1
ATOM 3204 N N . TYR A 1 442 ? -14.404 12.114 -3.369 1.00 98.69 442 TYR A N 1
ATOM 3205 C CA . TYR A 1 442 ? -13.254 11.644 -2.595 1.00 98.69 442 TYR A CA 1
ATOM 3206 C C . TYR A 1 442 ? -11.925 12.004 -3.282 1.00 98.69 442 TYR A C 1
ATOM 3208 O O . TYR A 1 442 ? -11.870 12.414 -4.446 1.00 98.69 442 TYR A O 1
ATOM 3216 N N . THR A 1 443 ? -10.816 11.858 -2.569 1.00 98.81 443 THR A N 1
ATOM 3217 C CA . THR A 1 443 ? -9.466 11.856 -3.143 1.00 98.81 443 THR A CA 1
ATOM 3218 C C . THR A 1 443 ? -8.655 10.795 -2.416 1.00 98.81 443 THR A C 1
ATOM 3220 O O . THR A 1 443 ? -8.368 10.953 -1.234 1.00 98.81 443 THR A O 1
ATOM 3223 N N . ALA A 1 444 ? -8.324 9.712 -3.112 1.00 98.81 444 ALA A N 1
ATOM 3224 C CA . ALA A 1 444 ? -7.538 8.599 -2.600 1.00 98.81 444 ALA A CA 1
ATOM 3225 C C . ALA A 1 444 ? -6.145 8.612 -3.240 1.00 98.81 444 ALA A C 1
ATOM 3227 O O . ALA A 1 444 ? -6.012 8.561 -4.464 1.00 98.81 444 ALA A O 1
ATOM 3228 N N . ASN A 1 445 ? -5.109 8.686 -2.410 1.00 97.69 445 ASN A N 1
ATOM 3229 C CA . ASN A 1 445 ? -3.718 8.519 -2.806 1.00 97.69 445 ASN A CA 1
ATOM 3230 C C . ASN A 1 445 ? -3.206 7.267 -2.096 1.00 97.69 445 ASN A C 1
ATOM 3232 O O . ASN A 1 445 ? -3.085 7.272 -0.873 1.00 97.69 445 ASN A O 1
ATOM 3236 N N . ILE A 1 446 ? -2.968 6.200 -2.851 1.00 98.69 446 ILE A N 1
ATOM 3237 C CA . ILE A 1 446 ? -2.602 4.881 -2.343 1.00 98.69 446 ILE A CA 1
ATOM 3238 C C . ILE A 1 446 ? -1.189 4.558 -2.801 1.00 98.69 446 ILE A C 1
ATOM 3240 O O . ILE A 1 446 ? -0.858 4.715 -3.975 1.00 98.69 446 ILE A O 1
ATOM 3244 N N . SER A 1 447 ? -0.359 4.118 -1.861 1.00 91.19 447 SER A N 1
ATOM 3245 C CA . SER A 1 447 ? 1.016 3.724 -2.122 1.00 91.19 447 SER A CA 1
ATOM 3246 C C . SER A 1 447 ? 1.490 2.602 -1.210 1.00 91.19 447 SER A C 1
ATOM 3248 O O . SER A 1 447 ? 1.079 2.541 -0.055 1.00 91.19 447 SER A O 1
ATOM 3250 N N . ASN A 1 448 ? 2.346 1.715 -1.730 1.00 87.81 448 ASN A N 1
ATOM 3251 C CA . ASN A 1 448 ? 2.944 0.576 -1.007 1.00 87.81 448 ASN A CA 1
ATOM 3252 C C . ASN A 1 448 ? 1.936 -0.365 -0.308 1.00 87.81 448 ASN A C 1
ATOM 3254 O O . ASN A 1 448 ? 2.287 -1.030 0.666 1.00 87.81 448 ASN A O 1
ATOM 3258 N N . ALA A 1 449 ? 0.690 -0.402 -0.783 1.00 95.31 449 ALA A N 1
ATOM 3259 C CA . ALA A 1 449 ? -0.381 -1.235 -0.239 1.00 95.31 449 ALA A CA 1
ATOM 3260 C C . ALA A 1 449 ? -0.576 -2.522 -1.059 1.00 95.31 449 ALA A C 1
ATOM 3262 O O . ALA A 1 449 ? -0.295 -2.555 -2.263 1.00 95.31 449 ALA A O 1
ATOM 3263 N N . GLU A 1 450 ? -1.095 -3.556 -0.400 1.00 98.25 450 GLU A N 1
ATOM 3264 C CA . GLU A 1 450 ? -1.504 -4.828 -1.000 1.00 98.25 450 GLU A CA 1
ATOM 3265 C C . GLU A 1 450 ? -3.037 -4.902 -0.994 1.00 98.25 450 GLU A C 1
ATOM 3267 O O . GLU A 1 450 ? -3.658 -4.883 0.067 1.00 98.25 450 GLU A O 1
ATOM 3272 N N . ILE A 1 451 ? -3.660 -4.940 -2.171 1.00 98.81 451 ILE A N 1
ATOM 3273 C CA . ILE A 1 451 ? -5.118 -4.949 -2.335 1.00 98.81 451 ILE A CA 1
ATOM 3274 C C . ILE A 1 451 ? -5.515 -6.294 -2.946 1.00 98.81 451 ILE A C 1
ATOM 3276 O O . ILE A 1 451 ? -5.095 -6.610 -4.057 1.00 98.81 451 ILE A O 1
ATOM 3280 N N . LYS A 1 452 ? -6.299 -7.090 -2.216 1.00 98.00 452 LYS A N 1
ATOM 3281 C CA . LYS A 1 452 ? -6.776 -8.422 -2.611 1.00 98.00 452 LYS A CA 1
ATOM 3282 C C . LYS A 1 452 ? -8.250 -8.336 -2.966 1.00 98.00 452 LYS A C 1
ATOM 3284 O O . LYS A 1 452 ? -9.081 -8.224 -2.070 1.00 98.00 452 LYS A O 1
ATOM 3289 N N . GLY A 1 453 ? -8.551 -8.311 -4.260 1.00 97.69 453 GLY A N 1
ATOM 3290 C CA . GLY A 1 453 ? -9.835 -7.886 -4.816 1.00 97.69 453 GLY A CA 1
ATOM 3291 C C . GLY A 1 453 ? -9.701 -6.609 -5.654 1.00 97.69 453 GLY A C 1
ATOM 3292 O O . GLY A 1 453 ? -8.681 -5.917 -5.608 1.00 97.69 453 GLY A O 1
ATOM 3293 N N . GLY A 1 454 ? -10.736 -6.305 -6.439 1.00 98.12 454 GLY A N 1
ATOM 3294 C CA . GLY A 1 454 ? -10.746 -5.171 -7.364 1.00 98.12 454 GLY A CA 1
ATOM 3295 C C . GLY A 1 454 ? -10.940 -3.799 -6.707 1.00 98.12 454 GLY A C 1
ATOM 3296 O O . GLY A 1 454 ? -11.037 -3.656 -5.482 1.00 98.12 454 GLY A O 1
ATOM 3297 N N . ILE A 1 455 ? -10.981 -2.765 -7.552 1.00 98.75 455 ILE A N 1
ATOM 3298 C CA . ILE A 1 455 ? -11.281 -1.380 -7.173 1.00 98.75 455 ILE A CA 1
ATOM 3299 C C . ILE A 1 455 ? -12.389 -0.835 -8.076 1.00 98.75 455 ILE A C 1
ATOM 3301 O O . ILE A 1 455 ? -12.184 -0.637 -9.274 1.00 98.75 455 ILE A O 1
ATOM 3305 N N . ASN A 1 456 ? -13.536 -0.494 -7.492 1.00 98.25 456 ASN A N 1
ATOM 3306 C CA . ASN A 1 456 ? -14.743 -0.164 -8.243 1.00 98.25 456 ASN A CA 1
ATOM 3307 C C . ASN A 1 456 ? -15.233 1.257 -7.969 1.00 98.25 456 ASN A C 1
ATOM 3309 O O . ASN A 1 456 ? -15.747 1.595 -6.898 1.00 98.25 456 ASN A O 1
ATOM 3313 N N . LEU A 1 457 ? -15.067 2.115 -8.977 1.00 98.38 457 LEU A N 1
ATOM 3314 C CA . LEU A 1 457 ? -15.315 3.551 -8.872 1.00 98.38 457 LEU A CA 1
ATOM 3315 C C . LEU A 1 457 ? -16.685 3.965 -9.432 1.00 98.38 457 LEU A C 1
ATOM 3317 O O . LEU A 1 457 ? -16.923 5.163 -9.606 1.00 98.38 457 LEU A O 1
ATOM 3321 N N . THR A 1 458 ? -17.590 3.016 -9.699 1.00 96.81 458 THR A N 1
ATOM 3322 C CA . THR A 1 458 ? -18.842 3.228 -10.458 1.00 96.81 458 THR A CA 1
ATOM 3323 C C . THR A 1 458 ? -19.674 4.426 -9.978 1.00 96.81 458 THR A C 1
ATOM 3325 O O . THR A 1 458 ? -20.173 5.200 -10.795 1.00 96.81 458 THR A O 1
ATOM 3328 N N . ASN A 1 459 ? -19.785 4.645 -8.663 1.00 96.94 459 ASN A N 1
ATOM 3329 C CA . ASN A 1 459 ? -20.632 5.703 -8.087 1.00 96.94 459 ASN A CA 1
ATOM 3330 C C . ASN A 1 459 ? -19.919 7.057 -7.859 1.00 96.94 459 ASN A C 1
ATOM 3332 O O . ASN A 1 459 ? -20.495 7.973 -7.250 1.00 96.94 459 ASN A O 1
ATOM 3336 N N . SER A 1 460 ? -18.685 7.207 -8.358 1.00 98.00 460 SER A N 1
ATOM 3337 C CA . SER A 1 460 ? -17.856 8.408 -8.176 1.00 98.00 460 SER A CA 1
ATOM 3338 C C . SER A 1 460 ? -18.535 9.691 -8.645 1.00 98.00 460 SER A C 1
ATOM 3340 O O . SER A 1 460 ? -19.125 9.767 -9.728 1.00 98.00 460 SER A O 1
ATOM 3342 N N . LYS A 1 461 ? -18.381 10.748 -7.845 1.00 97.94 461 LYS A N 1
ATOM 3343 C CA . LYS A 1 461 ? -18.838 12.103 -8.176 1.00 97.94 461 LYS A CA 1
ATOM 3344 C C . LYS A 1 461 ? -17.755 12.896 -8.894 1.00 97.94 461 LYS A C 1
ATOM 3346 O O . LYS A 1 461 ? -16.569 12.632 -8.711 1.00 97.94 461 LYS A O 1
ATOM 3351 N N . GLU A 1 462 ? -18.178 13.864 -9.702 1.00 97.69 462 GLU A N 1
ATOM 3352 C CA . GLU A 1 462 ? -17.304 14.675 -10.555 1.00 97.69 462 GLU A CA 1
ATOM 3353 C C . GLU A 1 462 ? -16.116 15.278 -9.782 1.00 97.69 462 GLU A C 1
ATOM 3355 O O . GLU A 1 462 ? -16.264 15.892 -8.719 1.00 97.69 462 GLU A O 1
ATOM 3360 N N . GLY A 1 463 ? -14.913 15.095 -10.329 1.00 96.69 463 GLY A N 1
ATOM 3361 C CA . GLY A 1 463 ? -13.672 15.585 -9.734 1.00 96.69 463 GLY A CA 1
ATOM 3362 C C . GLY A 1 463 ? -13.211 14.788 -8.510 1.00 96.69 463 GLY A C 1
ATOM 3363 O O . GLY A 1 463 ? -12.470 15.344 -7.684 1.00 96.69 463 GLY A O 1
ATOM 3364 N N . SER A 1 464 ? -13.661 13.535 -8.380 1.00 98.69 464 SER A N 1
ATOM 3365 C CA . SER A 1 464 ? -13.014 12.534 -7.523 1.00 98.69 464 SER A CA 1
ATOM 3366 C C . SER A 1 464 ? -11.685 12.081 -8.136 1.00 98.69 464 SER A C 1
ATOM 3368 O O . SER A 1 464 ? -11.449 12.269 -9.332 1.00 98.69 464 SER A O 1
ATOM 3370 N N . LYS A 1 465 ? -10.786 11.521 -7.321 1.00 98.75 465 LYS A N 1
ATOM 3371 C CA . LYS A 1 465 ? -9.475 11.056 -7.795 1.00 98.75 465 LYS A CA 1
ATOM 3372 C C . LYS A 1 465 ? -9.019 9.791 -7.077 1.00 98.75 465 LYS A C 1
ATOM 3374 O O . LYS A 1 465 ? -9.064 9.747 -5.849 1.00 98.75 465 LYS A O 1
ATOM 3379 N N . LEU A 1 466 ? -8.490 8.837 -7.838 1.00 98.88 466 LEU A N 1
ATOM 3380 C CA . LEU A 1 466 ? -7.660 7.731 -7.362 1.00 98.88 466 LEU A CA 1
ATOM 3381 C C . LEU A 1 466 ? -6.224 7.886 -7.894 1.00 98.88 466 LEU A C 1
ATOM 3383 O O . LEU A 1 466 ? -6.016 8.183 -9.070 1.00 98.88 466 LEU A O 1
ATOM 3387 N N . THR A 1 467 ? -5.234 7.668 -7.033 1.00 98.56 467 THR A N 1
ATOM 3388 C CA . THR A 1 467 ? -3.818 7.512 -7.400 1.00 98.56 467 THR A CA 1
ATOM 3389 C C . THR A 1 467 ? -3.320 6.200 -6.804 1.00 98.56 467 THR A C 1
ATOM 3391 O O . THR A 1 467 ? -3.491 6.009 -5.603 1.00 98.56 467 THR A O 1
ATOM 3394 N N . LEU A 1 468 ? -2.712 5.331 -7.610 1.00 98.50 468 LEU A N 1
ATOM 3395 C CA . LEU A 1 468 ? -2.019 4.109 -7.194 1.00 98.50 468 LEU A CA 1
ATOM 3396 C C . LEU A 1 468 ? -0.526 4.277 -7.507 1.00 98.50 468 LEU A C 1
ATOM 3398 O O . LEU A 1 468 ? -0.184 4.643 -8.631 1.00 98.50 468 LEU A O 1
ATOM 3402 N N . ASN A 1 469 ? 0.355 4.056 -6.532 1.00 92.88 469 ASN A N 1
ATOM 3403 C CA . ASN A 1 469 ? 1.793 4.307 -6.651 1.00 92.88 469 ASN A CA 1
ATOM 3404 C C . ASN A 1 469 ? 2.584 3.203 -5.930 1.00 92.88 469 ASN A C 1
ATOM 3406 O O . ASN A 1 469 ? 2.528 3.108 -4.708 1.00 92.88 469 ASN A O 1
ATOM 3410 N N . ASN A 1 470 ? 3.317 2.357 -6.659 1.00 91.88 470 ASN A N 1
ATOM 3411 C CA . ASN A 1 470 ? 3.950 1.158 -6.090 1.00 91.88 470 ASN A CA 1
ATOM 3412 C C . ASN A 1 470 ? 2.942 0.287 -5.296 1.00 91.88 470 ASN A C 1
ATOM 3414 O O . ASN A 1 470 ? 3.211 -0.142 -4.174 1.00 91.88 470 ASN A O 1
ATOM 3418 N N . THR A 1 471 ? 1.736 0.099 -5.843 1.00 97.00 471 THR A N 1
ATOM 3419 C CA . THR A 1 471 ? 0.610 -0.612 -5.205 1.00 97.00 471 THR A CA 1
ATOM 3420 C C . THR A 1 471 ? 0.273 -1.886 -5.976 1.00 97.00 471 THR A C 1
ATOM 3422 O O . THR A 1 471 ? 0.242 -1.858 -7.206 1.00 97.00 471 THR A O 1
ATOM 3425 N N . SER A 1 472 ? -0.018 -2.986 -5.275 1.00 98.06 472 SER A N 1
ATOM 3426 C CA . SER A 1 472 ? -0.490 -4.236 -5.891 1.00 98.06 472 SER A CA 1
ATOM 3427 C C . SER A 1 472 ? -2.008 -4.364 -5.764 1.00 98.06 472 SER A C 1
ATOM 3429 O O . SER A 1 472 ? -2.542 -4.109 -4.686 1.00 98.06 472 SER A O 1
ATOM 3431 N N . VAL A 1 473 ? -2.687 -4.772 -6.839 1.00 98.69 473 VAL A N 1
ATOM 3432 C CA . VAL A 1 473 ? -4.137 -5.025 -6.893 1.00 98.69 473 VAL A CA 1
ATOM 3433 C C . VAL A 1 473 ? -4.394 -6.383 -7.542 1.00 98.69 473 VAL A C 1
ATOM 3435 O O . VAL A 1 473 ? -4.084 -6.589 -8.717 1.00 98.69 473 VAL A O 1
ATOM 3438 N N . GLU A 1 474 ? -4.973 -7.304 -6.776 1.00 97.38 474 GLU A N 1
ATOM 3439 C CA . GLU A 1 474 ? -5.409 -8.623 -7.234 1.00 97.38 474 GLU A CA 1
ATOM 3440 C C . GLU A 1 474 ? -6.863 -8.555 -7.727 1.00 97.38 474 GLU A C 1
ATOM 3442 O O . GLU A 1 474 ? -7.782 -9.051 -7.079 1.00 97.38 474 GLU A O 1
ATOM 3447 N N . GLY A 1 475 ? -7.077 -7.884 -8.859 1.00 96.88 475 GLY A N 1
ATOM 3448 C CA . GLY A 1 475 ? -8.397 -7.671 -9.451 1.00 96.88 475 GLY A CA 1
ATOM 3449 C C . GLY A 1 475 ? -8.385 -6.626 -10.566 1.00 96.88 475 GLY A C 1
ATOM 3450 O O . GLY A 1 475 ? -7.321 -6.158 -10.983 1.00 96.88 475 GLY A O 1
ATOM 3451 N N . ASP A 1 476 ? -9.575 -6.273 -11.047 1.00 98.00 476 ASP A N 1
ATOM 3452 C CA . ASP A 1 476 ? -9.795 -5.196 -12.015 1.00 98.00 476 ASP A CA 1
ATOM 3453 C C . ASP A 1 476 ? -9.855 -3.810 -11.340 1.00 98.00 476 ASP A C 1
ATOM 3455 O O . ASP A 1 476 ? -10.067 -3.678 -10.132 1.00 98.00 476 ASP A O 1
ATOM 3459 N N . VAL A 1 477 ? -9.683 -2.750 -12.136 1.00 98.56 477 VAL A N 1
ATOM 3460 C CA . VAL A 1 477 ? -9.945 -1.360 -11.733 1.00 98.56 477 VAL A CA 1
ATOM 3461 C C . VAL A 1 477 ? -11.015 -0.767 -12.652 1.00 98.56 477 VAL A C 1
ATOM 3463 O O . VAL A 1 477 ? -10.726 -0.368 -13.783 1.00 98.56 477 VAL A O 1
ATOM 3466 N N . THR A 1 478 ? -12.250 -0.668 -12.162 1.00 98.44 478 THR A N 1
ATOM 3467 C CA . THR A 1 478 ? -13.386 -0.106 -12.909 1.00 98.44 478 THR A CA 1
ATOM 3468 C C . THR A 1 478 ? -13.399 1.418 -12.794 1.00 98.44 478 THR A C 1
ATOM 3470 O O . THR A 1 478 ? -13.740 1.984 -11.750 1.00 98.44 478 THR A O 1
ATOM 3473 N N . ALA A 1 479 ? -13.028 2.103 -13.878 1.00 98.19 479 ALA A N 1
ATOM 3474 C CA . ALA A 1 479 ? -12.955 3.558 -13.975 1.00 98.19 479 ALA A CA 1
ATOM 3475 C C . ALA A 1 479 ? -14.243 4.189 -14.542 1.00 98.19 479 ALA A C 1
ATOM 3477 O O . ALA A 1 479 ? -15.020 3.564 -15.265 1.00 98.19 479 ALA A O 1
ATOM 3478 N N . VAL A 1 480 ? -14.465 5.470 -14.233 1.00 97.75 480 VAL A N 1
ATOM 3479 C CA . VAL A 1 480 ? -15.597 6.263 -14.744 1.00 97.75 480 VAL A CA 1
ATOM 3480 C C . VAL A 1 480 ? -15.168 7.695 -15.059 1.00 97.75 480 VAL A C 1
ATOM 3482 O O . VAL A 1 480 ? -14.331 8.253 -14.352 1.00 97.75 480 VAL A O 1
ATOM 3485 N N . ALA A 1 481 ? -15.816 8.343 -16.035 1.00 96.75 481 ALA A N 1
ATOM 3486 C CA . ALA A 1 481 ? -15.520 9.722 -16.451 1.00 96.75 481 ALA A CA 1
ATOM 3487 C C . ALA A 1 481 ? -15.476 10.743 -15.297 1.00 96.75 481 ALA A C 1
ATOM 3489 O O . ALA A 1 481 ? -14.710 11.705 -15.343 1.00 96.75 481 ALA A O 1
ATOM 3490 N N . ASN A 1 482 ? -16.280 10.536 -14.250 1.00 96.19 482 ASN A N 1
ATOM 3491 C CA . ASN A 1 482 ? -16.351 11.419 -13.084 1.00 96.19 482 ASN A CA 1
ATOM 3492 C C . ASN A 1 482 ? -15.092 11.396 -12.195 1.00 96.19 482 ASN A C 1
ATOM 3494 O O . ASN A 1 482 ? -14.927 12.301 -11.372 1.00 96.19 482 ASN A O 1
ATOM 3498 N N . SER A 1 483 ? -14.231 10.382 -12.331 1.00 97.19 483 SER A N 1
ATOM 3499 C CA . SER A 1 483 ? -13.012 10.212 -11.540 1.00 97.19 483 SER A CA 1
ATOM 3500 C C . SER A 1 483 ? -11.768 10.301 -12.423 1.00 97.19 483 SER A C 1
ATOM 3502 O O . SER A 1 483 ? -11.753 9.820 -13.553 1.00 97.19 483 SER A O 1
ATOM 3504 N N . THR A 1 484 ? -10.702 10.908 -11.908 1.00 98.44 484 THR A N 1
ATOM 3505 C CA . THR A 1 484 ? -9.362 10.769 -12.493 1.00 98.44 484 THR A CA 1
ATOM 3506 C C . THR A 1 484 ? -8.664 9.583 -11.843 1.00 98.44 484 THR A C 1
ATOM 3508 O O . THR A 1 484 ? -8.581 9.529 -10.616 1.00 98.44 484 THR A O 1
ATOM 3511 N N . VAL A 1 485 ? -8.117 8.673 -12.645 1.00 98.62 485 VAL A N 1
ATOM 3512 C CA . VAL A 1 485 ? -7.331 7.531 -12.160 1.00 98.62 485 VAL A CA 1
ATOM 3513 C C . VAL A 1 485 ? -5.897 7.675 -12.654 1.00 98.62 485 VAL A C 1
ATOM 3515 O O . VAL A 1 485 ? -5.654 7.844 -13.846 1.00 98.62 485 VAL A O 1
ATOM 3518 N N . VAL A 1 486 ? -4.936 7.619 -11.739 1.00 97.38 486 VAL A N 1
ATOM 3519 C CA . VAL A 1 486 ? -3.504 7.606 -12.060 1.00 97.38 486 VAL A CA 1
ATOM 3520 C C . VAL A 1 486 ? -2.899 6.339 -11.476 1.00 97.38 486 VAL A C 1
ATOM 3522 O O . VAL A 1 486 ? -3.042 6.098 -10.282 1.00 97.38 486 VAL A O 1
AT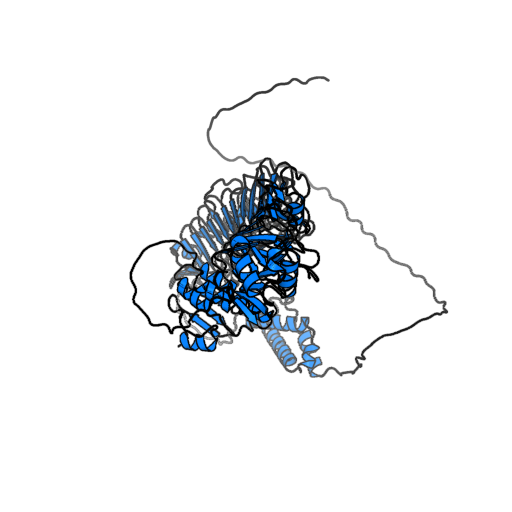OM 3525 N N . ILE A 1 487 ? -2.236 5.539 -12.305 1.00 97.12 487 ILE A N 1
ATOM 3526 C CA . ILE A 1 487 ? -1.555 4.305 -11.906 1.00 97.12 487 ILE A CA 1
ATOM 3527 C C . ILE A 1 487 ? -0.085 4.466 -12.280 1.00 97.12 487 ILE A C 1
ATOM 3529 O O . ILE A 1 487 ? 0.244 4.614 -13.456 1.00 97.12 487 ILE A O 1
ATOM 3533 N N . GLU A 1 488 ? 0.796 4.520 -11.287 1.00 91.56 488 GLU A N 1
ATOM 3534 C CA . GLU A 1 488 ? 2.184 4.931 -11.481 1.00 91.56 488 GLU A CA 1
ATOM 3535 C C . GLU A 1 488 ? 3.205 4.125 -10.660 1.00 91.56 488 GLU A C 1
ATOM 3537 O O . GLU A 1 488 ? 2.859 3.392 -9.729 1.00 91.56 488 GLU A O 1
ATOM 3542 N N . ASN A 1 489 ? 4.487 4.305 -10.994 1.00 83.94 489 ASN A N 1
ATOM 3543 C CA . ASN A 1 489 ? 5.644 3.940 -10.169 1.00 83.94 489 ASN A CA 1
ATOM 3544 C C . ASN A 1 489 ? 5.669 2.467 -9.715 1.00 83.94 489 ASN A C 1
ATOM 3546 O O . ASN A 1 489 ? 5.712 2.180 -8.524 1.00 83.94 489 ASN A O 1
ATOM 3550 N N . ASN A 1 490 ? 5.689 1.533 -10.667 1.00 86.00 490 ASN A N 1
ATOM 3551 C CA . ASN A 1 490 ? 5.695 0.079 -10.451 1.00 86.00 490 ASN A CA 1
ATOM 3552 C C . ASN A 1 490 ? 4.441 -0.469 -9.748 1.00 86.00 490 ASN A C 1
ATOM 3554 O O . ASN A 1 490 ? 4.507 -1.501 -9.083 1.00 86.00 490 ASN A O 1
ATOM 3558 N N . SER A 1 491 ? 3.287 0.186 -9.907 1.00 95.12 491 SER A N 1
ATOM 3559 C CA . SER A 1 491 ? 2.015 -0.433 -9.516 1.00 95.12 491 SER A CA 1
ATOM 3560 C C . SER A 1 491 ? 1.732 -1.670 -10.378 1.00 95.12 491 SER A C 1
ATOM 3562 O O . SER A 1 491 ? 2.104 -1.713 -11.551 1.00 95.12 491 SER A O 1
ATOM 3564 N N . ASN A 1 492 ? 1.076 -2.677 -9.806 1.00 96.38 492 ASN A N 1
ATOM 3565 C CA . ASN A 1 492 ? 0.786 -3.953 -10.453 1.00 96.38 492 ASN A CA 1
ATOM 3566 C C . ASN A 1 492 ? -0.697 -4.303 -10.292 1.00 96.38 492 ASN A C 1
ATOM 3568 O O . ASN A 1 492 ? -1.142 -4.600 -9.188 1.00 96.38 492 ASN A O 1
ATOM 3572 N N . ILE A 1 493 ? -1.442 -4.278 -11.392 1.00 98.19 493 ILE A N 1
ATOM 3573 C CA . ILE A 1 493 ? -2.847 -4.674 -11.475 1.00 98.19 493 ILE A CA 1
ATOM 3574 C C . ILE A 1 493 ? -2.886 -6.020 -12.201 1.00 98.19 493 ILE A C 1
ATOM 3576 O O . ILE A 1 493 ? -2.483 -6.109 -13.365 1.00 98.19 493 ILE A O 1
ATOM 3580 N N . THR A 1 494 ? -3.320 -7.084 -11.522 1.00 97.19 494 THR A N 1
ATOM 3581 C CA . THR A 1 494 ? -3.351 -8.429 -12.124 1.00 97.19 494 THR A CA 1
ATOM 3582 C C . THR A 1 494 ? -4.488 -8.589 -13.132 1.00 97.19 494 THR A C 1
ATOM 3584 O O . THR A 1 494 ? -4.321 -9.320 -14.110 1.00 97.19 494 THR A O 1
ATOM 3587 N N . GLY A 1 495 ? -5.606 -7.890 -12.916 1.00 96.19 495 GLY A N 1
ATOM 3588 C CA . GLY A 1 495 ? -6.701 -7.750 -13.867 1.00 96.19 495 GLY A CA 1
ATOM 3589 C C . GLY A 1 495 ? -6.460 -6.627 -14.877 1.00 96.19 495 GLY A C 1
ATOM 3590 O O . GLY A 1 495 ? -5.335 -6.335 -15.292 1.00 96.19 495 GLY A O 1
ATOM 3591 N N . THR A 1 496 ? -7.546 -5.997 -15.293 1.00 96.56 496 THR A N 1
ATOM 3592 C CA . THR A 1 496 ? -7.613 -4.955 -16.315 1.00 96.56 496 THR A CA 1
ATOM 3593 C C . THR A 1 496 ? -7.972 -3.591 -15.721 1.00 96.56 496 THR A C 1
ATOM 3595 O O . THR A 1 496 ? -8.304 -3.462 -14.544 1.00 96.56 496 THR A O 1
ATOM 3598 N N . VAL A 1 497 ? -7.890 -2.541 -16.543 1.00 97.00 497 VAL A N 1
ATOM 3599 C CA . VAL A 1 497 ? -8.502 -1.242 -16.235 1.00 97.00 497 VAL A CA 1
ATOM 3600 C C . VAL A 1 497 ? -9.630 -1.029 -17.233 1.00 97.00 497 VAL A C 1
ATOM 3602 O O . VAL A 1 497 ? -9.387 -0.952 -18.439 1.00 97.00 497 VAL A O 1
ATOM 3605 N N . GLU A 1 498 ? -10.856 -0.967 -16.730 1.00 96.69 498 GLU A N 1
ATOM 3606 C CA . GLU A 1 498 ? -12.085 -1.041 -17.523 1.00 96.69 498 GLU A CA 1
ATOM 3607 C C . GLU A 1 498 ? -13.058 0.110 -17.204 1.00 96.69 498 GLU A C 1
ATOM 3609 O O . GLU A 1 498 ? -12.708 1.068 -16.513 1.00 96.69 498 GLU A O 1
ATOM 3614 N N . GLY A 1 499 ? -14.271 0.067 -17.763 1.00 96.50 499 GLY A N 1
ATOM 3615 C CA . GLY A 1 499 ? -15.242 1.162 -17.685 1.00 96.50 499 GLY A CA 1
ATOM 3616 C C . GLY A 1 499 ? -14.915 2.319 -18.639 1.00 96.50 499 GLY A C 1
ATOM 3617 O O . GLY A 1 499 ? -14.562 2.098 -19.799 1.00 96.50 499 GLY A O 1
ATOM 3618 N N . ASP A 1 500 ? -15.062 3.565 -18.177 1.00 95.25 500 ASP A N 1
ATOM 3619 C CA . ASP A 1 500 ? -14.686 4.755 -18.954 1.00 95.25 500 ASP A CA 1
ATOM 3620 C C . ASP A 1 500 ? -13.259 5.191 -18.605 1.00 95.25 500 ASP A C 1
ATOM 3622 O O . ASP A 1 500 ? -12.999 5.819 -17.575 1.00 95.25 500 ASP A O 1
ATOM 3626 N N . THR A 1 501 ? -12.331 4.863 -19.503 1.00 94.12 501 THR A N 1
ATOM 3627 C CA . THR A 1 501 ? -10.898 5.105 -19.327 1.00 94.12 501 THR A CA 1
ATOM 3628 C C . THR A 1 501 ? -10.429 6.483 -19.811 1.00 94.12 501 THR A C 1
ATOM 3630 O O . THR A 1 501 ? -9.230 6.753 -19.810 1.00 94.12 501 THR A O 1
ATOM 3633 N N . THR A 1 502 ? -11.339 7.400 -20.176 1.00 94.00 502 THR A N 1
ATOM 3634 C CA . THR A 1 502 ? -10.994 8.732 -20.726 1.00 94.00 502 THR A CA 1
ATOM 3635 C C . THR A 1 502 ? -10.088 9.555 -19.799 1.00 94.00 502 THR A C 1
ATOM 3637 O O . THR A 1 502 ? -9.258 10.329 -20.272 1.00 94.00 502 THR A O 1
ATOM 3640 N N . ASN A 1 503 ? -10.230 9.374 -18.481 1.00 93.94 503 ASN A N 1
ATOM 3641 C CA . ASN A 1 503 ? -9.468 10.074 -17.441 1.00 93.94 503 ASN A CA 1
ATOM 3642 C C . ASN A 1 503 ? -8.482 9.150 -16.693 1.00 93.94 503 ASN A C 1
ATOM 3644 O O . ASN A 1 503 ? -8.159 9.403 -15.527 1.00 93.94 503 ASN A O 1
ATOM 3648 N N . VAL A 1 504 ? -8.018 8.079 -17.348 1.00 96.25 504 VAL A N 1
ATOM 3649 C CA . VAL A 1 504 ? -7.018 7.135 -16.826 1.00 96.25 504 VAL A CA 1
ATOM 3650 C C . VAL A 1 504 ? -5.634 7.450 -17.405 1.00 96.25 504 VAL A C 1
ATOM 3652 O O . VAL A 1 504 ? -5.459 7.499 -18.621 1.00 96.25 504 VAL A O 1
ATOM 3655 N N . THR A 1 505 ? -4.631 7.580 -16.537 1.00 93.44 505 THR A N 1
ATOM 3656 C CA . THR A 1 505 ? -3.207 7.647 -16.909 1.00 93.44 505 THR A CA 1
ATOM 3657 C C . THR A 1 505 ? -2.464 6.478 -16.274 1.00 93.44 505 THR A C 1
ATOM 3659 O O . THR A 1 505 ? -2.584 6.269 -15.067 1.00 93.44 505 THR A O 1
ATOM 3662 N N . ILE A 1 506 ? -1.674 5.742 -17.062 1.00 92.19 506 ILE A N 1
ATOM 3663 C CA . ILE A 1 506 ? -0.871 4.605 -16.588 1.00 92.19 506 ILE A CA 1
ATOM 3664 C C . ILE A 1 506 ? 0.596 4.818 -16.990 1.00 92.19 506 ILE A C 1
ATOM 3666 O O . ILE A 1 506 ? 0.892 5.035 -18.165 1.00 92.19 506 ILE A O 1
ATOM 3670 N N . THR A 1 507 ? 1.493 4.769 -16.007 1.00 82.88 507 THR A N 1
ATOM 3671 C CA . THR A 1 507 ? 2.902 5.185 -16.093 1.00 82.88 507 THR A CA 1
ATOM 3672 C C . THR A 1 507 ? 3.775 4.144 -15.396 1.00 82.88 507 THR A C 1
ATOM 3674 O O . THR A 1 507 ? 3.600 3.891 -14.208 1.00 82.88 507 THR A O 1
ATOM 3677 N N . ASP A 1 508 ? 4.727 3.535 -16.100 1.00 80.19 508 ASP A N 1
ATOM 3678 C CA . ASP A 1 508 ? 5.738 2.619 -15.542 1.00 80.19 508 ASP A CA 1
ATOM 3679 C C . ASP A 1 508 ? 5.152 1.565 -14.572 1.00 80.19 508 ASP A C 1
ATOM 3681 O O . ASP A 1 508 ? 5.635 1.379 -13.459 1.00 80.19 508 ASP A O 1
ATOM 3685 N N . SER A 1 509 ? 4.049 0.928 -14.972 1.00 90.56 509 SER A N 1
ATOM 3686 C CA . SER A 1 509 ? 3.241 0.010 -14.152 1.00 90.56 509 SER A CA 1
ATOM 3687 C C . SER A 1 509 ? 2.880 -1.247 -14.951 1.00 90.56 509 SER A C 1
ATOM 3689 O O . SER A 1 509 ? 3.093 -1.291 -16.161 1.00 90.56 509 SER A O 1
ATOM 3691 N N . VAL A 1 510 ? 2.361 -2.286 -14.299 1.00 90.88 510 VAL A N 1
ATOM 3692 C CA . VAL A 1 510 ? 1.940 -3.546 -14.934 1.00 90.88 510 VAL A CA 1
ATOM 3693 C C . VAL A 1 510 ? 0.423 -3.678 -14.850 1.00 90.88 510 VAL A C 1
ATOM 3695 O O . VAL A 1 510 ? -0.132 -3.557 -13.765 1.00 90.88 510 VAL A O 1
ATOM 3698 N N . ILE A 1 511 ? -0.236 -3.933 -15.982 1.00 94.50 511 ILE A N 1
ATOM 3699 C CA . ILE A 1 511 ? -1.684 -4.174 -16.094 1.00 94.50 511 ILE A CA 1
ATOM 3700 C C . ILE A 1 511 ? -1.887 -5.487 -16.851 1.00 94.50 511 ILE A C 1
ATOM 3702 O O . ILE A 1 511 ? -1.390 -5.619 -17.972 1.00 94.50 511 ILE A O 1
ATOM 3706 N N . GLY A 1 512 ? -2.572 -6.473 -16.270 1.00 92.38 512 GLY A N 1
ATOM 3707 C CA . GLY A 1 512 ? -2.822 -7.766 -16.922 1.00 92.38 512 GLY A CA 1
ATOM 3708 C C . GLY A 1 512 ? -1.536 -8.477 -17.365 1.00 92.38 512 GLY A C 1
ATOM 3709 O O . GLY A 1 512 ? -1.478 -9.058 -18.448 1.00 92.38 512 GLY A O 1
ATOM 3710 N N . GLY A 1 513 ? -0.452 -8.328 -16.592 1.00 86.25 513 GLY A N 1
ATOM 3711 C CA . GLY A 1 513 ? 0.889 -8.818 -16.940 1.00 86.25 513 GLY A CA 1
ATOM 3712 C C . GLY A 1 513 ? 1.639 -8.013 -18.017 1.00 86.25 513 GLY A C 1
ATOM 3713 O O . GLY A 1 513 ? 2.772 -8.358 -18.348 1.00 86.25 513 GLY A O 1
ATOM 3714 N N . THR A 1 514 ? 1.060 -6.933 -18.551 1.00 83.44 514 THR A N 1
ATOM 3715 C CA . THR A 1 514 ? 1.687 -6.055 -19.556 1.00 83.44 514 THR A CA 1
ATOM 3716 C C . THR A 1 514 ? 2.249 -4.792 -18.908 1.00 83.44 514 THR A C 1
ATOM 3718 O O . THR A 1 514 ? 1.514 -4.033 -18.281 1.00 83.44 514 THR A O 1
ATOM 3721 N N . THR A 1 515 ? 3.545 -4.522 -19.084 1.00 79.06 515 THR A N 1
ATOM 3722 C CA . THR A 1 515 ? 4.183 -3.297 -18.572 1.00 79.06 515 THR A CA 1
ATOM 3723 C C . THR A 1 515 ? 3.917 -2.090 -19.476 1.00 79.06 515 THR A C 1
ATOM 3725 O O . THR A 1 515 ? 4.285 -2.090 -20.651 1.00 79.06 515 THR A O 1
ATOM 3728 N N . THR A 1 516 ? 3.347 -1.023 -18.921 1.00 70.88 516 THR A N 1
ATOM 3729 C CA . THR A 1 516 ? 3.164 0.279 -19.575 1.00 70.88 516 THR A CA 1
ATOM 3730 C C . THR A 1 516 ? 4.385 1.176 -19.328 1.00 70.88 516 THR A C 1
ATOM 3732 O O . THR A 1 516 ? 4.361 2.060 -18.474 1.00 70.88 516 THR A O 1
ATOM 3735 N N . ASP A 1 517 ? 5.483 0.938 -20.043 1.00 63.50 517 ASP A N 1
ATOM 3736 C CA . ASP A 1 517 ? 6.691 1.777 -19.964 1.00 63.50 517 ASP A CA 1
ATOM 3737 C C . ASP A 1 517 ? 6.459 3.143 -20.638 1.00 63.50 517 ASP A C 1
ATOM 3739 O O . ASP A 1 517 ? 6.092 3.212 -21.813 1.00 63.50 517 ASP A O 1
ATOM 3743 N N . THR A 1 518 ? 6.671 4.231 -19.893 1.00 58.50 518 THR A N 1
ATOM 3744 C CA . THR A 1 518 ? 6.506 5.624 -20.364 1.00 58.50 518 THR A CA 1
ATOM 3745 C C . THR A 1 518 ? 7.741 6.497 -20.102 1.00 58.50 518 THR A C 1
ATOM 3747 O O . THR A 1 518 ? 7.878 7.607 -20.637 1.00 58.50 518 THR A O 1
ATOM 3750 N N . THR A 1 519 ? 8.698 5.998 -19.315 1.00 63.72 519 THR A N 1
ATOM 3751 C CA . THR A 1 519 ? 10.051 6.566 -19.255 1.00 63.72 519 THR A CA 1
ATOM 3752 C C . THR A 1 519 ? 10.802 6.353 -20.563 1.00 63.72 519 THR A C 1
ATOM 3754 O O . THR A 1 519 ? 11.512 7.266 -20.993 1.00 63.72 519 THR A O 1
ATOM 3757 N N . GLY A 1 520 ? 10.564 5.221 -21.231 1.00 73.62 520 GLY A N 1
ATOM 3758 C CA . GLY A 1 520 ? 11.271 4.808 -22.436 1.00 73.62 520 GLY A CA 1
ATOM 3759 C C . GLY A 1 520 ? 12.666 4.272 -22.110 1.00 73.62 520 GLY A C 1
ATOM 3760 O O . GLY A 1 520 ? 13.280 4.617 -21.102 1.00 73.62 520 GLY A O 1
ATOM 3761 N N . VAL A 1 521 ? 13.195 3.408 -22.971 1.00 85.25 521 VAL A N 1
ATOM 3762 C CA . VAL A 1 521 ? 14.571 2.899 -22.860 1.00 85.25 521 VAL A CA 1
ATOM 3763 C C . VAL A 1 521 ? 15.584 3.957 -23.303 1.00 85.25 521 VAL A C 1
ATOM 3765 O O . VAL A 1 521 ? 16.657 4.092 -22.710 1.00 85.25 521 VAL A O 1
ATOM 3768 N N . ALA A 1 522 ? 15.241 4.735 -24.328 1.00 92.12 522 ALA A N 1
ATOM 3769 C CA . ALA A 1 522 ? 16.070 5.813 -24.845 1.00 92.12 522 ALA A CA 1
ATOM 3770 C C . ALA A 1 522 ? 15.216 6.911 -25.497 1.00 92.12 522 ALA A C 1
ATOM 3772 O O . ALA A 1 522 ? 14.034 6.710 -25.786 1.00 92.12 522 ALA A O 1
ATOM 3773 N N . GLN A 1 523 ? 15.819 8.074 -25.744 1.00 94.31 523 GLN A N 1
ATOM 3774 C CA . GLN A 1 523 ? 15.165 9.197 -26.420 1.00 94.31 523 GLN A CA 1
ATOM 3775 C C . GLN A 1 523 ? 16.057 9.860 -27.477 1.00 94.31 523 GLN A C 1
ATOM 3777 O O . GLN A 1 523 ? 17.285 9.774 -27.409 1.00 94.31 523 GLN A O 1
ATOM 3782 N N . ILE A 1 524 ? 15.421 10.533 -28.439 1.00 96.19 524 ILE A N 1
ATOM 3783 C CA . ILE A 1 524 ? 16.053 11.387 -29.455 1.00 96.19 524 ILE A CA 1
ATOM 3784 C C . ILE A 1 524 ? 15.328 12.735 -29.431 1.00 96.19 524 ILE A C 1
ATOM 3786 O O . ILE A 1 524 ? 14.152 12.821 -29.790 1.00 96.19 524 ILE A O 1
ATOM 3790 N N . GLY A 1 525 ? 16.016 13.788 -28.982 1.00 93.12 525 GLY A N 1
ATOM 3791 C CA . GLY A 1 525 ? 15.344 15.034 -28.599 1.00 93.12 525 GLY A CA 1
ATOM 3792 C C . GLY A 1 525 ? 14.327 14.765 -27.486 1.00 93.12 525 GLY A C 1
ATOM 3793 O O . GLY A 1 525 ? 14.645 14.059 -26.531 1.00 93.12 525 GLY A O 1
ATOM 3794 N N . ASP A 1 526 ? 13.104 15.270 -27.647 1.00 85.56 526 ASP A N 1
ATOM 3795 C CA . ASP A 1 526 ? 11.994 15.043 -26.708 1.00 85.56 526 ASP A CA 1
ATOM 3796 C C . ASP A 1 526 ? 11.245 13.710 -26.952 1.00 85.56 526 ASP A C 1
ATOM 3798 O O . ASP A 1 526 ? 10.375 13.329 -26.169 1.00 85.56 526 ASP A O 1
ATOM 3802 N N . GLN A 1 527 ? 11.544 12.993 -28.046 1.00 86.94 527 GLN A N 1
ATOM 3803 C CA . GLN A 1 527 ? 10.840 11.762 -28.419 1.00 86.94 527 GLN A CA 1
ATOM 3804 C C . GLN A 1 527 ? 11.450 10.546 -27.712 1.00 86.94 527 GLN A C 1
ATOM 3806 O O . GLN A 1 527 ? 12.581 10.154 -28.003 1.00 86.94 527 GLN A O 1
ATOM 3811 N N . LYS A 1 528 ? 10.662 9.911 -26.843 1.00 88.31 528 LYS A N 1
ATOM 3812 C CA . LYS A 1 528 ? 10.988 8.648 -26.167 1.00 88.31 528 LYS A CA 1
ATOM 3813 C C . LYS A 1 528 ? 10.618 7.424 -27.011 1.00 88.31 528 LYS A C 1
ATOM 3815 O O . LYS A 1 528 ? 9.692 7.477 -27.823 1.00 88.31 528 LYS A O 1
ATOM 3820 N N . TYR A 1 529 ? 11.334 6.326 -26.778 1.00 86.12 529 TYR A N 1
ATOM 3821 C CA . TYR A 1 529 ? 11.158 5.029 -27.434 1.00 86.12 529 TYR A CA 1
ATOM 3822 C C . TYR A 1 529 ? 11.196 3.900 -26.401 1.00 86.12 529 TYR A C 1
ATOM 3824 O O . TYR A 1 529 ? 12.037 3.901 -25.498 1.00 86.12 529 TYR A O 1
ATOM 3832 N N . ASN A 1 530 ? 10.315 2.912 -26.556 1.00 80.56 530 ASN A N 1
ATOM 3833 C CA . ASN A 1 530 ? 10.137 1.840 -25.573 1.00 80.56 530 ASN A CA 1
ATOM 3834 C C . ASN A 1 530 ? 11.237 0.775 -25.667 1.00 80.56 530 ASN A C 1
ATOM 3836 O O . ASN A 1 530 ? 11.540 0.115 -24.680 1.00 80.56 530 ASN A O 1
ATOM 3840 N N . THR A 1 531 ? 11.893 0.643 -26.822 1.00 86.19 531 THR A N 1
ATOM 3841 C CA . THR A 1 531 ? 13.050 -0.241 -26.996 1.00 86.19 531 THR A CA 1
ATOM 3842 C C . THR A 1 531 ? 14.252 0.479 -27.608 1.00 86.19 531 THR A C 1
ATOM 3844 O O . THR A 1 531 ? 14.141 1.414 -28.410 1.00 86.19 531 THR A O 1
ATOM 3847 N N . PHE A 1 532 ? 15.449 -0.010 -27.279 1.00 91.94 532 PHE A N 1
ATOM 3848 C CA . PHE A 1 532 ? 16.682 0.470 -27.903 1.00 91.94 532 PHE A CA 1
ATOM 3849 C C . PHE A 1 532 ? 16.719 0.162 -29.413 1.00 91.94 532 PHE A C 1
ATOM 3851 O O . PHE A 1 532 ? 17.230 0.964 -30.190 1.00 91.94 532 PHE A O 1
ATOM 3858 N N . GLU A 1 533 ? 16.110 -0.946 -29.853 1.00 90.38 533 GLU A N 1
ATOM 3859 C CA . GLU A 1 533 ? 16.037 -1.324 -31.270 1.00 90.38 533 GLU A CA 1
ATOM 3860 C C . GLU A 1 533 ? 15.171 -0.356 -32.098 1.00 90.38 533 GLU A C 1
ATOM 3862 O O . GLU A 1 533 ? 15.579 0.057 -33.183 1.00 90.38 533 GLU A O 1
ATOM 3867 N N . GLU A 1 534 ? 14.004 0.058 -31.592 1.00 89.25 534 GLU A N 1
ATOM 3868 C CA . GLU A 1 534 ? 13.183 1.101 -32.231 1.00 89.25 534 GLU A CA 1
ATOM 3869 C C . GLU A 1 534 ? 13.939 2.426 -32.324 1.00 89.25 534 GLU A C 1
ATOM 3871 O O . GLU A 1 534 ? 13.919 3.077 -33.369 1.00 89.25 534 GLU A O 1
ATOM 3876 N N . THR A 1 535 ? 14.664 2.786 -31.261 1.00 95.00 535 THR A N 1
ATOM 3877 C CA . THR A 1 535 ? 15.471 4.012 -31.224 1.00 95.00 535 THR A CA 1
ATOM 3878 C C . THR A 1 535 ? 16.552 3.999 -32.308 1.00 95.00 535 THR A C 1
ATOM 3880 O O . THR A 1 535 ? 16.702 4.964 -33.056 1.00 95.00 535 THR A O 1
ATOM 3883 N N . LEU A 1 536 ? 17.271 2.879 -32.450 1.00 95.38 536 LEU A N 1
ATOM 3884 C CA . LEU A 1 536 ? 18.297 2.683 -33.480 1.00 95.38 536 LEU A CA 1
ATOM 3885 C C . LEU A 1 536 ? 17.721 2.718 -34.905 1.00 95.38 536 LEU A C 1
ATOM 3887 O O . LEU A 1 536 ? 18.375 3.233 -35.808 1.00 95.38 536 LEU A O 1
ATOM 3891 N N . LYS A 1 537 ? 16.500 2.203 -35.113 1.00 95.12 537 LYS A N 1
ATOM 3892 C CA . LYS A 1 537 ? 15.786 2.275 -36.403 1.00 95.12 537 LYS A CA 1
ATOM 3893 C C . LYS A 1 537 ? 15.299 3.689 -36.736 1.00 95.12 537 LYS A C 1
ATOM 3895 O O . LYS A 1 537 ? 15.202 4.030 -37.913 1.00 95.12 537 LYS A O 1
ATOM 3900 N N . ALA A 1 538 ? 14.958 4.488 -35.725 1.00 94.56 538 ALA A N 1
ATOM 3901 C CA . ALA A 1 538 ? 14.462 5.851 -35.898 1.00 94.56 538 ALA A CA 1
ATOM 3902 C C . ALA A 1 538 ? 15.581 6.884 -36.123 1.00 94.56 538 ALA A C 1
ATOM 3904 O O . ALA A 1 538 ? 15.357 7.874 -36.828 1.00 94.56 538 ALA A O 1
ATOM 3905 N N . ALA A 1 539 ? 16.762 6.645 -35.541 1.00 97.19 539 ALA A N 1
ATOM 3906 C CA . ALA A 1 539 ? 17.902 7.555 -35.557 1.00 97.19 539 ALA A CA 1
ATOM 3907 C C . ALA A 1 539 ? 18.496 7.790 -36.957 1.00 97.19 539 ALA A C 1
ATOM 3909 O O . ALA A 1 539 ? 18.658 6.878 -37.771 1.00 97.19 539 ALA A O 1
ATOM 3910 N N . LYS A 1 540 ? 18.866 9.043 -37.218 1.00 96.62 540 LYS A N 1
ATOM 3911 C CA . LYS A 1 540 ? 19.415 9.553 -38.479 1.00 96.62 540 LYS A CA 1
ATOM 3912 C C . LYS A 1 540 ? 20.737 10.278 -38.226 1.00 96.62 540 LYS A C 1
ATOM 3914 O O . LYS A 1 540 ? 21.049 10.676 -37.110 1.00 96.62 540 LYS A O 1
ATOM 3919 N N . SER A 1 541 ? 21.512 10.492 -39.288 1.00 97.00 541 SER A N 1
ATOM 3920 C CA . SER A 1 541 ? 22.763 11.258 -39.217 1.00 97.00 541 SER A CA 1
ATOM 3921 C C . SER A 1 541 ? 22.540 12.643 -38.595 1.00 97.00 541 SER A C 1
ATOM 3923 O O . SER A 1 541 ? 21.805 13.455 -39.155 1.00 97.00 541 SER A O 1
ATOM 3925 N N . GLY A 1 542 ? 23.229 12.922 -37.487 1.00 96.12 542 GLY A N 1
ATOM 3926 C CA . GLY A 1 542 ? 23.087 14.132 -36.674 1.00 96.12 542 GLY A CA 1
ATOM 3927 C C . GLY A 1 542 ? 22.320 13.927 -35.362 1.00 96.12 542 GLY A C 1
ATOM 3928 O O . GLY A 1 542 ? 22.456 14.755 -34.462 1.00 96.12 542 GLY A O 1
ATOM 3929 N N . ASP A 1 543 ? 21.566 12.834 -35.218 1.00 98.44 543 ASP A N 1
ATOM 3930 C CA . ASP A 1 543 ? 20.803 12.550 -34.002 1.00 98.44 543 ASP A CA 1
ATOM 3931 C C . ASP A 1 543 ? 21.710 12.114 -32.840 1.00 98.44 543 ASP A C 1
ATOM 3933 O O . ASP A 1 543 ? 22.749 11.468 -33.016 1.00 98.44 543 ASP A O 1
ATOM 3937 N N . THR A 1 544 ? 21.272 12.437 -31.621 1.00 98.38 544 THR A N 1
ATOM 3938 C CA . THR A 1 544 ? 21.827 11.883 -30.382 1.00 98.38 544 THR A CA 1
ATOM 3939 C C . THR A 1 544 ? 20.781 10.997 -29.719 1.00 98.38 544 THR A C 1
ATOM 3941 O O . THR A 1 544 ? 19.724 11.484 -29.323 1.00 98.38 544 THR A O 1
ATOM 3944 N N . ILE A 1 545 ? 21.094 9.711 -29.592 1.00 98.38 545 ILE A N 1
ATOM 3945 C CA . ILE A 1 545 ? 20.359 8.753 -28.768 1.00 98.38 545 ILE A CA 1
ATOM 3946 C C . ILE A 1 545 ? 20.851 8.913 -27.330 1.00 98.38 545 ILE A C 1
ATOM 3948 O O . ILE A 1 545 ? 22.050 8.778 -27.093 1.00 98.38 545 ILE A O 1
ATOM 3952 N N . VAL A 1 546 ? 19.950 9.167 -26.380 1.00 97.69 546 VAL A N 1
ATOM 3953 C CA . VAL A 1 546 ? 20.274 9.236 -24.944 1.00 97.69 546 VAL A CA 1
ATOM 3954 C C . VAL A 1 546 ? 19.563 8.104 -24.208 1.00 97.69 546 VAL A C 1
ATOM 3956 O O . VAL A 1 546 ? 18.330 8.098 -24.142 1.00 97.69 546 VAL A O 1
ATOM 3959 N N . LEU A 1 547 ? 20.317 7.156 -23.645 1.00 95.75 547 LEU A N 1
ATOM 3960 C CA . LEU A 1 547 ? 19.745 6.101 -22.797 1.00 95.75 547 LEU A CA 1
ATOM 3961 C C . LEU A 1 547 ? 19.146 6.701 -21.518 1.00 95.75 547 LEU A C 1
ATOM 3963 O O . LEU A 1 547 ? 19.723 7.617 -20.938 1.00 95.75 547 LEU A O 1
ATOM 3967 N N . GLN A 1 548 ? 17.989 6.185 -21.098 1.00 91.88 548 GLN A N 1
ATOM 3968 C CA . GLN A 1 548 ? 17.300 6.594 -19.861 1.00 91.88 548 GLN A CA 1
ATOM 3969 C C . GLN A 1 548 ? 17.434 5.557 -18.732 1.00 91.88 548 GLN A C 1
ATOM 3971 O O . GLN A 1 548 ? 17.076 5.832 -17.589 1.00 91.88 548 GLN A O 1
ATOM 3976 N N . LYS A 1 549 ? 17.901 4.349 -19.067 1.00 86.88 549 LYS A N 1
ATOM 3977 C CA . LYS A 1 549 ? 18.131 3.220 -18.160 1.00 86.88 549 LYS A CA 1
ATOM 3978 C C . LYS A 1 549 ? 19.101 2.221 -18.786 1.00 86.88 549 LYS A C 1
ATOM 3980 O O . LYS A 1 549 ? 19.417 2.313 -19.975 1.00 86.88 549 LYS A O 1
ATOM 3985 N N . ASP A 1 550 ? 19.563 1.270 -17.981 1.00 88.75 550 ASP A N 1
ATOM 3986 C CA . ASP A 1 550 ? 20.406 0.167 -18.444 1.00 88.75 550 ASP A CA 1
ATOM 3987 C C . ASP A 1 550 ? 19.660 -0.703 -19.469 1.00 88.75 550 ASP A C 1
ATOM 3989 O O . ASP A 1 550 ? 18.452 -0.929 -19.371 1.00 88.75 550 ASP A O 1
ATOM 3993 N N . VAL A 1 551 ? 20.391 -1.204 -20.464 1.00 88.69 551 VAL A N 1
ATOM 3994 C CA . VAL A 1 551 ? 19.844 -1.935 -21.613 1.00 88.69 551 VAL A CA 1
ATOM 3995 C C . VAL A 1 551 ? 20.485 -3.309 -21.709 1.00 88.69 551 VAL A C 1
ATOM 3997 O O . VAL A 1 551 ? 21.706 -3.430 -21.696 1.00 88.69 551 VAL A O 1
ATOM 4000 N N . SER A 1 552 ? 19.673 -4.349 -21.893 1.00 91.19 552 SER A N 1
ATOM 4001 C CA . SER A 1 552 ? 20.141 -5.685 -22.280 1.00 91.19 552 SER A CA 1
ATOM 4002 C C . SER A 1 552 ? 19.670 -6.002 -23.697 1.00 91.19 552 SER A C 1
ATOM 4004 O O . SER A 1 552 ? 18.472 -5.965 -23.962 1.00 91.19 552 SER A O 1
ATOM 4006 N N . THR A 1 553 ? 20.594 -6.287 -24.618 1.00 91.25 553 THR A N 1
ATOM 4007 C CA . THR A 1 553 ? 20.279 -6.442 -26.050 1.00 91.25 553 THR A CA 1
ATOM 4008 C C . THR A 1 553 ? 21.220 -7.416 -26.772 1.00 91.25 553 THR A C 1
ATOM 4010 O O . THR A 1 553 ? 22.269 -7.798 -26.244 1.00 91.25 553 THR A O 1
ATOM 4013 N N . GLY A 1 554 ? 20.823 -7.839 -27.976 1.00 91.88 554 GLY A N 1
ATOM 4014 C CA . GLY A 1 554 ? 21.655 -8.594 -28.915 1.00 91.88 554 GLY A CA 1
ATOM 4015 C C . GLY A 1 554 ? 22.616 -7.684 -29.692 1.00 91.88 554 GLY A C 1
ATOM 4016 O O . GLY A 1 554 ? 22.852 -6.544 -29.306 1.00 91.88 554 GLY A O 1
ATOM 4017 N N . ALA A 1 555 ? 23.180 -8.174 -30.800 1.00 95.19 555 ALA A N 1
ATOM 4018 C CA . ALA A 1 555 ? 24.149 -7.411 -31.595 1.00 95.19 555 ALA A CA 1
ATOM 4019 C C . ALA A 1 555 ? 23.590 -6.055 -32.079 1.00 95.19 555 ALA A C 1
ATOM 4021 O O . ALA A 1 555 ? 22.505 -5.987 -32.657 1.00 95.19 555 ALA A O 1
ATOM 4022 N N . VAL A 1 556 ? 24.361 -4.984 -31.880 1.00 96.06 556 VAL A N 1
ATOM 4023 C CA . VAL A 1 556 ? 23.991 -3.600 -32.206 1.00 96.06 556 VAL A CA 1
ATOM 4024 C C . VAL A 1 556 ? 24.790 -3.111 -33.410 1.00 96.06 556 VAL A C 1
ATOM 4026 O O . VAL A 1 556 ? 26.018 -3.192 -33.414 1.00 96.06 556 VAL A O 1
ATOM 4029 N N . THR A 1 557 ? 24.112 -2.509 -34.388 1.00 96.81 557 THR A N 1
ATOM 4030 C CA . THR A 1 557 ? 24.751 -1.738 -35.466 1.00 96.81 557 THR A CA 1
ATOM 4031 C C . THR A 1 557 ? 24.335 -0.277 -35.354 1.00 96.81 557 THR A C 1
ATOM 4033 O O . THR A 1 557 ? 23.142 0.023 -35.347 1.00 96.81 557 THR A O 1
ATOM 4036 N N . LEU A 1 558 ? 25.304 0.635 -35.265 1.00 96.94 558 LEU A N 1
ATOM 4037 C CA . LEU A 1 558 ? 25.044 2.072 -35.138 1.00 96.94 558 LEU A CA 1
ATOM 4038 C C . LEU A 1 558 ? 24.883 2.733 -36.522 1.00 96.94 558 LEU A C 1
ATOM 4040 O O . LEU A 1 558 ? 25.749 2.530 -37.382 1.00 96.94 558 LEU A O 1
ATOM 4044 N N . PRO A 1 559 ? 23.820 3.532 -36.762 1.00 96.19 559 PRO A N 1
ATOM 4045 C CA . PRO A 1 559 ? 23.654 4.254 -38.023 1.00 96.19 559 PRO A CA 1
ATOM 4046 C C . PRO A 1 559 ? 24.727 5.335 -38.223 1.00 96.19 559 PRO A C 1
ATOM 4048 O O . PRO A 1 559 ? 25.218 5.930 -37.265 1.00 96.19 559 PRO A O 1
ATOM 4051 N N . ALA A 1 560 ? 25.066 5.624 -39.482 1.00 96.69 560 ALA A N 1
ATOM 4052 C CA . ALA A 1 560 ? 26.052 6.649 -39.828 1.00 96.69 560 ALA A CA 1
ATOM 4053 C C . ALA A 1 560 ? 25.661 8.035 -39.276 1.00 96.69 560 ALA A C 1
ATOM 4055 O O . ALA A 1 560 ? 24.506 8.450 -39.379 1.00 96.69 560 ALA A O 1
ATOM 4056 N N . GLY A 1 561 ? 26.636 8.758 -38.725 1.00 97.38 561 GLY A N 1
ATOM 4057 C CA . GLY A 1 561 ? 26.467 10.102 -38.171 1.00 97.38 561 GLY A CA 1
ATOM 4058 C C . GLY A 1 561 ? 25.685 10.190 -36.855 1.00 97.38 561 GLY A C 1
ATOM 4059 O O . GLY A 1 561 ? 25.348 11.301 -36.451 1.00 97.38 561 GLY A O 1
ATOM 4060 N N . VAL A 1 562 ? 25.363 9.068 -36.202 1.00 98.25 562 VAL A N 1
ATOM 4061 C CA . VAL A 1 562 ? 24.641 9.046 -34.917 1.00 98.25 562 VAL A CA 1
ATOM 4062 C C . VAL A 1 562 ? 25.607 9.126 -33.734 1.00 98.25 562 VAL A C 1
ATOM 4064 O O . VAL A 1 562 ? 26.676 8.509 -33.726 1.00 98.25 562 VAL A O 1
ATOM 4067 N N . THR A 1 563 ? 25.194 9.854 -32.695 1.00 98.56 563 THR A N 1
ATOM 4068 C CA . THR A 1 563 ? 25.816 9.802 -31.367 1.00 98.56 563 THR A CA 1
ATOM 4069 C C . THR A 1 563 ? 24.982 8.938 -30.424 1.00 98.56 563 THR A C 1
ATOM 4071 O O . THR A 1 563 ? 23.793 9.187 -30.250 1.00 98.56 563 THR A O 1
ATOM 4074 N N . LEU A 1 564 ? 25.605 7.956 -29.778 1.00 98.38 564 LEU A N 1
ATOM 4075 C CA . LEU A 1 564 ? 25.042 7.209 -28.656 1.00 98.38 564 LEU A CA 1
ATOM 4076 C C . LEU A 1 564 ? 25.617 7.766 -27.348 1.00 98.38 564 LEU A C 1
ATOM 4078 O O . LEU A 1 564 ? 26.786 7.540 -27.036 1.00 98.38 564 LEU A O 1
ATOM 4082 N N . ASP A 1 565 ? 24.801 8.502 -26.596 1.00 98.31 565 ASP A N 1
ATOM 4083 C CA . ASP A 1 565 ? 25.095 8.920 -25.226 1.00 98.31 565 ASP A CA 1
ATOM 4084 C C . ASP A 1 565 ? 24.491 7.902 -24.254 1.00 98.31 565 ASP A C 1
ATOM 4086 O O . ASP A 1 565 ? 23.272 7.732 -24.170 1.00 98.31 565 ASP A O 1
ATOM 4090 N N . GLY A 1 566 ? 25.353 7.194 -23.531 1.00 95.75 566 GLY A N 1
ATOM 4091 C CA . GLY A 1 566 ? 24.927 6.195 -22.564 1.00 95.75 566 GLY A CA 1
ATOM 4092 C C . GLY A 1 566 ? 24.306 6.787 -21.302 1.00 95.75 566 GLY A C 1
ATOM 4093 O O . GLY A 1 566 ? 23.733 6.030 -20.536 1.00 95.75 566 GLY A O 1
ATOM 4094 N N . GLY A 1 567 ? 24.422 8.093 -21.028 1.00 92.56 567 GLY A N 1
ATOM 4095 C CA . GLY A 1 567 ? 23.883 8.680 -19.789 1.00 92.56 567 GLY A CA 1
ATOM 4096 C C . GLY A 1 567 ? 24.527 8.144 -18.495 1.00 92.56 567 GLY A C 1
ATOM 4097 O O . GLY A 1 567 ? 24.019 8.388 -17.405 1.00 92.56 567 GLY A O 1
ATOM 4098 N N . ASN A 1 568 ? 25.671 7.460 -18.607 1.00 88.94 568 ASN A N 1
ATOM 4099 C CA . ASN A 1 568 ? 26.340 6.606 -17.612 1.00 88.94 568 ASN A CA 1
ATOM 4100 C C . ASN A 1 568 ? 25.684 5.231 -17.355 1.00 88.94 568 ASN A C 1
ATOM 4102 O O . ASN A 1 568 ? 26.128 4.512 -16.461 1.00 88.94 568 ASN A O 1
ATOM 4106 N N . HIS A 1 569 ? 24.702 4.833 -18.166 1.00 93.25 569 HIS A N 1
ATOM 4107 C CA . HIS A 1 569 ? 24.065 3.516 -18.123 1.00 93.25 569 HIS A CA 1
ATOM 4108 C C . HIS A 1 569 ? 24.916 2.394 -18.736 1.00 93.25 569 HIS A C 1
ATOM 4110 O O . HIS A 1 569 ? 25.890 2.615 -19.474 1.00 93.25 569 HIS A O 1
ATOM 4116 N N . VAL A 1 570 ? 24.521 1.161 -18.419 1.00 91.81 570 VAL A N 1
ATOM 4117 C CA . VAL A 1 570 ? 25.145 -0.076 -18.895 1.00 91.81 570 VAL A CA 1
ATOM 4118 C C . VAL A 1 570 ? 24.392 -0.638 -20.103 1.00 91.81 570 VAL A C 1
ATOM 4120 O O . VAL A 1 570 ? 23.176 -0.798 -20.076 1.00 91.81 570 VAL A O 1
ATOM 4123 N N . ILE A 1 571 ? 25.128 -1.006 -21.151 1.00 96.94 571 ILE A N 1
ATOM 4124 C CA . ILE A 1 571 ? 24.638 -1.754 -22.313 1.00 96.94 571 ILE A CA 1
ATOM 4125 C C . ILE A 1 571 ? 25.213 -3.169 -22.214 1.00 96.94 571 ILE A C 1
ATOM 4127 O O . ILE A 1 571 ? 26.421 -3.354 -22.354 1.00 96.94 571 ILE A O 1
ATOM 4131 N N . THR A 1 572 ? 24.366 -4.163 -21.959 1.00 95.62 572 THR A N 1
ATOM 4132 C CA . THR A 1 572 ? 24.754 -5.557 -21.695 1.00 95.62 572 THR A CA 1
ATOM 4133 C C . THR A 1 572 ? 24.382 -6.479 -22.853 1.00 95.62 572 THR A C 1
ATOM 4135 O O . THR A 1 572 ? 23.251 -6.465 -23.340 1.00 95.62 572 THR A O 1
ATOM 4138 N N . CYS A 1 573 ? 25.326 -7.322 -23.271 1.00 94.38 573 CYS A N 1
ATOM 4139 C CA . CYS A 1 573 ? 25.101 -8.351 -24.278 1.00 94.38 573 CYS A CA 1
ATOM 4140 C C . CYS A 1 573 ? 24.278 -9.502 -23.679 1.00 94.38 573 CYS A C 1
ATOM 4142 O O . CYS A 1 573 ? 24.722 -10.194 -22.758 1.00 94.38 573 CYS A O 1
ATOM 4144 N N . ASN A 1 574 ? 23.070 -9.727 -24.198 1.00 89.25 574 ASN A N 1
ATOM 4145 C CA . ASN A 1 574 ? 22.177 -10.797 -23.733 1.00 89.25 574 ASN A CA 1
ATOM 4146 C C . ASN A 1 574 ? 22.220 -12.064 -24.611 1.00 89.25 574 ASN A C 1
ATOM 4148 O O . ASN A 1 574 ? 21.702 -13.099 -24.207 1.00 89.25 574 ASN A O 1
ATOM 4152 N N . THR A 1 575 ? 22.859 -11.993 -25.783 1.00 90.06 575 THR A N 1
ATOM 4153 C CA . THR A 1 575 ? 22.872 -13.052 -26.805 1.00 90.06 575 THR A CA 1
ATOM 4154 C C . THR A 1 575 ? 24.308 -13.455 -27.146 1.00 90.06 575 THR A C 1
ATOM 4156 O O . THR A 1 575 ? 25.187 -12.600 -27.210 1.00 90.06 575 THR A O 1
ATOM 4159 N N . GLU A 1 576 ? 24.552 -14.744 -27.395 1.00 95.06 576 GLU A N 1
ATOM 4160 C CA . GLU A 1 576 ? 25.852 -15.256 -27.853 1.00 95.06 576 GLU A CA 1
ATOM 4161 C C . GLU A 1 576 ? 26.124 -14.842 -29.315 1.00 95.06 576 GLU A C 1
ATOM 4163 O O . GLU A 1 576 ? 25.395 -15.218 -30.235 1.00 95.06 576 GLU A O 1
ATOM 4168 N N . ILE A 1 577 ? 27.200 -14.088 -29.547 1.00 95.44 577 ILE A N 1
ATOM 4169 C CA . ILE A 1 577 ? 27.608 -13.578 -30.863 1.00 95.44 577 ILE A CA 1
ATOM 4170 C C . ILE A 1 577 ? 28.822 -14.383 -31.338 1.00 95.44 577 ILE A C 1
ATOM 4172 O O . ILE A 1 577 ? 29.982 -14.043 -31.093 1.00 95.44 577 ILE A O 1
ATOM 4176 N N . ALA A 1 578 ? 28.545 -15.477 -32.053 1.00 89.31 578 ALA A N 1
ATOM 4177 C CA . ALA A 1 578 ? 29.562 -16.424 -32.522 1.00 89.31 578 ALA A CA 1
ATOM 4178 C C . ALA A 1 578 ? 30.650 -15.786 -33.417 1.00 89.31 578 ALA A C 1
ATOM 4180 O O . ALA A 1 578 ? 31.796 -16.246 -33.442 1.00 89.31 578 ALA A O 1
ATOM 4181 N N . ASN A 1 579 ? 30.310 -14.725 -34.157 1.00 88.31 579 ASN A N 1
ATOM 4182 C CA . ASN A 1 579 ? 31.225 -13.979 -35.021 1.00 88.31 579 ASN A CA 1
ATOM 4183 C C . ASN A 1 579 ? 30.926 -12.475 -34.965 1.00 88.31 579 ASN A C 1
ATOM 4185 O O . ASN A 1 579 ? 29.779 -12.084 -35.147 1.00 88.31 579 ASN A O 1
ATOM 4189 N N . GLY A 1 580 ? 31.965 -11.651 -34.795 1.00 91.38 580 GLY A N 1
ATOM 4190 C CA . GLY A 1 580 ? 31.860 -10.187 -34.773 1.00 91.38 580 GLY A CA 1
ATOM 4191 C C . GLY A 1 580 ? 31.904 -9.571 -33.372 1.00 91.38 580 GLY A C 1
ATOM 4192 O O . GLY A 1 580 ? 32.281 -10.224 -32.392 1.00 91.38 580 GLY A O 1
ATOM 4193 N N . ALA A 1 581 ? 31.564 -8.286 -33.306 1.00 96.75 581 ALA A N 1
ATOM 4194 C CA . ALA A 1 581 ? 31.494 -7.505 -32.077 1.00 96.75 581 ALA A CA 1
ATOM 4195 C C . ALA A 1 581 ? 30.069 -7.416 -31.520 1.00 96.75 581 ALA A C 1
ATOM 4197 O O . ALA A 1 581 ? 29.099 -7.656 -32.237 1.00 96.75 581 ALA A O 1
ATOM 4198 N N . PHE A 1 582 ? 29.949 -7.019 -30.252 1.00 98.00 582 PHE A N 1
ATOM 4199 C CA . PHE A 1 582 ? 28.657 -6.689 -29.654 1.00 98.00 582 PHE A CA 1
ATOM 4200 C C . PHE A 1 582 ? 28.070 -5.393 -30.236 1.00 98.00 582 PHE A C 1
ATOM 4202 O O . PHE A 1 582 ? 26.913 -5.385 -30.651 1.00 98.00 582 PHE A O 1
ATOM 4209 N N . ILE A 1 583 ? 28.872 -4.328 -30.339 1.00 98.25 583 ILE A N 1
ATOM 4210 C CA . ILE A 1 583 ? 28.487 -3.063 -30.982 1.00 98.25 583 ILE A CA 1
ATOM 4211 C C . ILE A 1 583 ? 29.362 -2.840 -32.219 1.00 98.25 583 ILE A C 1
ATOM 4213 O O . ILE A 1 583 ? 30.587 -2.884 -32.131 1.00 98.25 583 ILE A O 1
ATOM 4217 N N . THR A 1 584 ? 28.751 -2.575 -33.372 1.00 97.81 584 THR A N 1
ATOM 4218 C CA . THR A 1 584 ? 29.453 -2.366 -34.646 1.00 97.81 584 THR A CA 1
ATOM 4219 C C . THR A 1 584 ? 29.086 -1.021 -35.275 1.00 97.81 584 THR A C 1
ATOM 4221 O O . THR A 1 584 ? 27.914 -0.672 -35.395 1.00 97.81 584 THR A O 1
ATOM 4224 N N . ALA A 1 585 ? 30.092 -0.280 -35.733 1.00 97.06 585 ALA A N 1
ATOM 4225 C CA . ALA A 1 585 ? 29.947 0.897 -36.580 1.00 97.06 585 ALA A CA 1
ATOM 4226 C C . ALA A 1 585 ? 30.508 0.593 -37.980 1.00 97.06 585 ALA A C 1
ATOM 4228 O O . ALA A 1 585 ? 31.693 0.284 -38.129 1.00 97.06 585 ALA A O 1
ATOM 4229 N N . THR A 1 586 ? 29.648 0.690 -38.998 1.00 93.50 586 THR A N 1
ATOM 4230 C CA . THR A 1 586 ? 29.985 0.488 -40.425 1.00 93.50 586 THR A CA 1
ATOM 4231 C C . THR A 1 586 ? 29.722 1.729 -41.286 1.00 93.50 586 THR A C 1
ATOM 4233 O O . THR A 1 586 ? 29.798 1.655 -42.509 1.00 93.50 586 THR A O 1
ATOM 4236 N N . GLY A 1 587 ? 29.359 2.856 -40.667 1.00 92.19 587 GLY A N 1
ATOM 4237 C CA . GLY A 1 587 ? 29.173 4.148 -41.322 1.00 92.19 587 GLY A CA 1
ATOM 4238 C C . GLY A 1 587 ? 29.963 5.255 -40.626 1.00 92.19 587 GLY A C 1
ATOM 4239 O O . GLY A 1 587 ? 30.280 5.151 -39.442 1.00 92.19 587 GLY A O 1
ATOM 4240 N N . ASP A 1 588 ? 30.284 6.308 -41.373 1.00 97.25 588 ASP A N 1
ATOM 4241 C CA . ASP A 1 588 ? 31.121 7.417 -40.903 1.00 97.25 588 ASP A CA 1
ATOM 4242 C C . ASP A 1 588 ? 30.481 8.224 -39.758 1.00 97.25 588 ASP A C 1
ATOM 4244 O O . ASP A 1 588 ? 29.260 8.273 -39.605 1.00 97.25 588 ASP A O 1
ATOM 4248 N N . ASN A 1 589 ? 31.323 8.928 -38.997 1.00 97.44 589 ASN A N 1
ATOM 4249 C CA . ASN A 1 589 ? 30.976 9.909 -37.962 1.00 97.44 589 ASN A CA 1
ATOM 4250 C C . ASN A 1 589 ? 30.137 9.369 -36.784 1.00 97.44 589 ASN A C 1
ATOM 4252 O O . ASN A 1 589 ? 29.369 10.112 -36.174 1.00 97.44 589 ASN A O 1
ATOM 4256 N N . VAL A 1 590 ? 30.284 8.085 -36.447 1.00 98.19 590 VAL A N 1
ATOM 4257 C CA . VAL A 1 590 ? 29.633 7.466 -35.279 1.00 98.19 590 VAL A CA 1
ATOM 4258 C C . VAL A 1 590 ? 30.386 7.793 -33.989 1.00 98.19 590 VAL A C 1
ATOM 4260 O O . VAL A 1 590 ? 31.592 7.563 -33.893 1.00 98.19 590 VAL A O 1
ATOM 4263 N N . THR A 1 591 ? 29.668 8.265 -32.968 1.00 98.56 591 THR A N 1
ATOM 4264 C CA . THR A 1 591 ? 30.218 8.542 -31.627 1.00 98.56 591 THR A CA 1
ATOM 4265 C C . THR A 1 591 ? 29.510 7.702 -30.569 1.00 98.56 591 THR A C 1
ATOM 4267 O O . THR A 1 591 ? 28.285 7.646 -30.554 1.00 98.56 591 THR A O 1
ATOM 4270 N N . ILE A 1 592 ? 30.261 7.093 -29.651 1.00 98.62 592 ILE A N 1
ATOM 4271 C CA . ILE A 1 592 ? 29.735 6.493 -28.416 1.00 98.62 592 ILE A CA 1
ATOM 4272 C C . ILE A 1 592 ? 30.360 7.243 -27.240 1.00 98.62 592 ILE A C 1
ATOM 4274 O O . ILE A 1 592 ? 31.577 7.446 -27.221 1.00 98.62 592 ILE A O 1
ATOM 4278 N N . LYS A 1 593 ? 29.552 7.660 -26.263 1.00 98.06 593 LYS A N 1
ATOM 4279 C CA . LYS A 1 593 ? 30.033 8.394 -25.087 1.00 98.06 593 LYS A CA 1
ATOM 4280 C C . LYS A 1 593 ? 29.275 8.067 -23.806 1.00 98.06 593 LYS A C 1
ATOM 4282 O O . LYS A 1 593 ? 28.132 7.632 -23.874 1.00 98.06 593 LYS A O 1
ATOM 4287 N N . ASN A 1 594 ? 29.913 8.294 -22.655 1.00 95.44 594 ASN A N 1
ATOM 4288 C CA . ASN A 1 594 ? 29.334 8.121 -21.310 1.00 95.44 594 ASN A CA 1
ATOM 4289 C C . ASN A 1 594 ? 28.581 6.790 -21.130 1.00 95.44 594 ASN A C 1
ATOM 4291 O O . ASN A 1 594 ? 27.460 6.765 -20.628 1.00 95.44 594 ASN A O 1
ATOM 4295 N N . ALA A 1 595 ? 29.153 5.685 -21.599 1.00 95.69 595 ALA A N 1
ATOM 4296 C CA . ALA A 1 595 ? 28.495 4.382 -21.610 1.00 95.69 595 ALA A CA 1
ATOM 4297 C C . ALA A 1 595 ? 29.394 3.320 -20.980 1.00 95.69 595 ALA A C 1
ATOM 4299 O O . ALA A 1 595 ? 30.618 3.382 -21.116 1.00 95.69 595 ALA A O 1
ATOM 4300 N N . THR A 1 596 ? 28.789 2.313 -20.353 1.00 96.75 596 THR A N 1
ATOM 4301 C CA . THR A 1 596 ? 29.490 1.077 -19.988 1.00 96.75 596 THR A CA 1
ATOM 4302 C C . THR A 1 596 ? 29.002 -0.058 -20.876 1.00 96.75 596 THR A C 1
ATOM 4304 O O . THR A 1 596 ? 27.843 -0.444 -20.813 1.00 96.75 596 THR A O 1
ATOM 4307 N N . VAL A 1 597 ? 29.878 -0.611 -21.709 1.00 97.31 597 VAL A N 1
ATOM 4308 C CA . VAL A 1 597 ? 29.574 -1.741 -22.594 1.00 97.31 597 VAL A CA 1
ATOM 4309 C C . VAL A 1 597 ? 30.019 -3.032 -21.913 1.00 97.31 597 VAL A C 1
ATOM 4311 O O . VAL A 1 597 ? 31.216 -3.255 -21.727 1.00 97.31 597 VAL A O 1
ATOM 4314 N N . ASN A 1 598 ? 29.061 -3.882 -21.543 1.00 95.25 598 ASN A N 1
ATOM 4315 C CA . ASN A 1 598 ? 29.304 -5.195 -20.957 1.00 95.25 598 ASN A CA 1
ATOM 4316 C C . ASN A 1 598 ? 29.075 -6.303 -21.991 1.00 95.25 598 ASN A C 1
ATOM 4318 O O . ASN A 1 598 ? 27.937 -6.612 -22.344 1.00 95.25 598 ASN A O 1
ATOM 4322 N N . VAL A 1 599 ? 30.153 -6.929 -22.463 1.00 93.81 599 VAL A N 1
ATOM 4323 C CA . VAL A 1 599 ? 30.059 -8.061 -23.397 1.00 93.81 599 VAL A CA 1
ATOM 4324 C C . VAL A 1 599 ? 29.739 -9.373 -22.679 1.00 93.81 599 VAL A C 1
ATOM 4326 O O . VAL A 1 599 ? 29.260 -10.304 -23.321 1.00 93.81 599 VAL A O 1
ATOM 4329 N N . ASP A 1 600 ? 30.017 -9.465 -21.374 1.00 88.12 600 ASP A N 1
ATOM 4330 C CA . ASP A 1 600 ? 29.801 -10.666 -20.553 1.00 88.12 600 ASP A CA 1
ATOM 4331 C C . ASP A 1 600 ? 30.354 -11.953 -21.208 1.00 88.12 600 ASP A C 1
ATOM 4333 O O . ASP A 1 600 ? 29.736 -13.014 -21.228 1.00 88.12 600 ASP A O 1
ATOM 4337 N N . GLY A 1 601 ? 31.505 -11.823 -21.879 1.00 88.62 601 GLY A N 1
ATOM 4338 C CA . GLY A 1 601 ? 32.151 -12.910 -22.615 1.00 8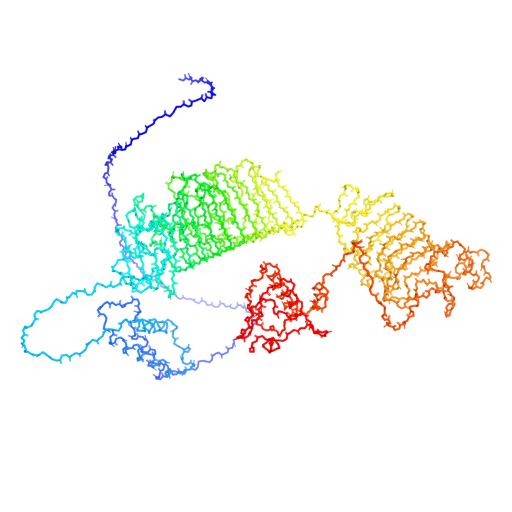8.62 601 GLY A CA 1
ATOM 4339 C C . GLY A 1 601 ? 31.402 -13.442 -23.847 1.00 88.62 601 GLY A C 1
ATOM 4340 O O . GLY A 1 601 ? 31.931 -14.347 -24.479 1.00 88.62 601 GLY A O 1
ATOM 4341 N N . LYS A 1 602 ? 30.239 -12.905 -24.238 1.00 93.19 602 LYS A N 1
ATOM 4342 C CA . LYS A 1 602 ? 29.354 -13.474 -25.283 1.00 93.19 602 LYS A CA 1
ATOM 4343 C C . LYS A 1 602 ? 29.730 -13.156 -26.734 1.00 93.19 602 LYS A C 1
ATOM 4345 O O . LYS A 1 602 ? 29.258 -13.826 -27.648 1.00 93.19 602 LYS A O 1
ATOM 4350 N N . ALA A 1 603 ? 30.580 -12.159 -26.979 1.00 96.56 603 ALA A N 1
ATOM 4351 C CA . ALA A 1 603 ? 31.051 -11.778 -28.318 1.00 96.56 603 ALA A CA 1
ATOM 4352 C C . ALA A 1 603 ? 32.579 -11.879 -28.438 1.00 96.56 603 ALA A C 1
ATOM 4354 O O . ALA A 1 603 ? 33.291 -11.924 -27.432 1.00 96.56 603 ALA A O 1
ATOM 4355 N N . LYS A 1 604 ? 33.118 -11.877 -29.667 1.00 95.31 604 LYS A N 1
ATOM 4356 C CA . LYS A 1 604 ? 34.580 -11.838 -29.882 1.00 95.31 604 LYS A CA 1
ATOM 4357 C C . LYS A 1 604 ? 35.167 -10.490 -29.467 1.00 95.31 604 LYS A C 1
ATOM 4359 O O . LYS A 1 604 ? 36.167 -10.456 -28.756 1.00 95.31 604 LYS A O 1
ATOM 4364 N N . HIS A 1 605 ? 34.515 -9.398 -29.849 1.00 96.00 605 HIS A N 1
ATOM 4365 C CA . HIS A 1 605 ? 34.961 -8.035 -29.555 1.00 96.00 605 HIS A CA 1
ATOM 4366 C C . HIS A 1 605 ? 33.843 -7.243 -28.866 1.00 96.00 605 HIS A C 1
ATOM 4368 O O . HIS A 1 605 ? 32.664 -7.545 -29.059 1.00 96.00 605 HIS A O 1
ATOM 4374 N N . GLY A 1 606 ? 34.190 -6.223 -28.080 1.00 96.75 606 GLY A N 1
ATOM 4375 C CA . GLY A 1 606 ? 33.191 -5.308 -27.520 1.00 96.75 606 GLY A CA 1
ATOM 4376 C C . GLY A 1 606 ? 32.643 -4.353 -28.566 1.00 96.75 606 GLY A C 1
ATOM 4377 O O . GLY A 1 606 ? 31.469 -4.433 -28.923 1.00 96.75 606 GLY A O 1
ATOM 4378 N N . ILE A 1 607 ? 33.511 -3.490 -29.088 1.00 98.44 607 ILE A N 1
ATOM 4379 C CA . ILE A 1 607 ? 33.157 -2.486 -30.093 1.00 98.44 607 ILE A CA 1
ATOM 4380 C C . ILE A 1 607 ? 34.018 -2.675 -31.346 1.00 98.44 607 ILE A C 1
ATOM 4382 O O . ILE A 1 607 ? 35.242 -2.753 -31.253 1.00 98.44 607 ILE A O 1
ATOM 4386 N N . GLN A 1 608 ? 33.395 -2.712 -32.523 1.00 97.88 608 GLN A N 1
ATOM 4387 C CA . GLN A 1 608 ? 34.077 -2.747 -33.817 1.00 97.88 608 GLN A CA 1
ATOM 4388 C C . GLN A 1 608 ? 33.784 -1.491 -34.631 1.00 97.88 608 GLN A C 1
ATOM 4390 O O . GLN A 1 608 ? 32.634 -1.196 -34.945 1.00 97.88 608 GLN A O 1
ATOM 4395 N N . PHE A 1 609 ? 34.843 -0.813 -35.061 1.00 98.31 609 PHE A N 1
ATOM 4396 C CA . PHE A 1 609 ? 34.793 0.185 -36.125 1.00 98.31 609 PHE A CA 1
ATOM 4397 C C . PHE A 1 609 ? 35.341 -0.462 -37.401 1.00 98.31 609 PHE A C 1
ATOM 4399 O O . PHE A 1 609 ? 36.495 -0.894 -37.421 1.00 98.31 609 PHE A O 1
ATOM 4406 N N . TYR A 1 610 ? 34.517 -0.574 -38.447 1.00 96.81 610 TYR A N 1
ATOM 4407 C CA . TYR A 1 610 ? 34.866 -1.278 -39.686 1.00 96.81 610 TYR A CA 1
ATOM 4408 C C . TYR A 1 610 ? 34.769 -0.357 -40.905 1.00 96.81 610 TYR A C 1
ATOM 4410 O O . TYR A 1 610 ? 33.670 0.005 -41.320 1.00 96.81 610 TYR A O 1
ATOM 4418 N N . CYS A 1 611 ? 35.921 0.003 -41.476 1.00 95.56 611 CYS A N 1
ATOM 4419 C CA . CYS A 1 611 ? 36.056 0.859 -42.662 1.00 95.56 611 CYS A CA 1
ATOM 4420 C C . CYS A 1 611 ? 35.354 2.233 -42.564 1.00 95.56 611 CYS A C 1
ATOM 4422 O O . CYS A 1 611 ? 34.947 2.785 -43.583 1.00 95.56 611 CYS A O 1
ATOM 4424 N N . VAL A 1 612 ? 35.215 2.786 -41.352 1.00 95.81 612 VAL A N 1
ATOM 4425 C CA . VAL A 1 612 ? 34.561 4.086 -41.104 1.00 95.81 612 VAL A CA 1
ATOM 4426 C C . VAL A 1 612 ? 35.561 5.223 -40.936 1.00 95.81 612 VAL A C 1
ATOM 4428 O O . VAL A 1 612 ? 36.688 5.006 -40.491 1.00 95.81 612 VAL A O 1
ATOM 4431 N N . LYS A 1 613 ? 35.129 6.455 -41.201 1.00 96.38 613 LYS A N 1
ATOM 4432 C CA . LYS A 1 613 ? 35.871 7.688 -40.907 1.00 96.38 613 LYS A CA 1
ATOM 4433 C C . LYS A 1 613 ? 35.236 8.454 -39.752 1.00 96.38 613 LYS A C 1
ATOM 4435 O O . LYS A 1 613 ? 34.016 8.561 -39.676 1.00 96.38 613 LYS A O 1
ATOM 4440 N N . GLY A 1 614 ? 36.058 9.002 -38.857 1.00 95.75 614 GLY A N 1
ATOM 4441 C CA . GLY A 1 614 ? 35.592 9.830 -37.740 1.00 95.75 614 GLY A CA 1
ATOM 4442 C C . GLY A 1 614 ? 34.837 9.069 -36.644 1.00 95.75 614 GLY A C 1
ATOM 4443 O O . GLY A 1 614 ? 33.946 9.644 -36.023 1.00 95.75 614 GLY A O 1
ATOM 4444 N N . GLY A 1 615 ? 35.160 7.792 -36.412 1.00 98.31 615 GLY A N 1
ATOM 4445 C CA . GLY A 1 615 ? 34.611 7.025 -35.291 1.00 98.31 615 GLY A CA 1
ATOM 4446 C C . GLY A 1 615 ? 35.134 7.538 -33.945 1.00 98.31 615 GLY A C 1
ATOM 4447 O O . GLY A 1 615 ? 36.310 7.894 -33.835 1.00 98.31 615 GLY A O 1
ATOM 4448 N N . LYS A 1 616 ? 34.297 7.585 -32.903 1.00 98.44 616 LYS A N 1
ATOM 4449 C CA . LYS A 1 616 ? 34.702 8.114 -31.590 1.00 98.44 616 LYS A CA 1
ATOM 4450 C C . LYS A 1 616 ? 34.223 7.289 -30.403 1.00 98.44 616 LYS A C 1
ATOM 4452 O O . LYS A 1 616 ? 33.069 6.870 -30.367 1.00 98.44 616 LYS A O 1
ATOM 4457 N N . LEU A 1 617 ? 35.097 7.158 -29.405 1.00 98.44 617 LEU A N 1
ATOM 4458 C CA . LEU A 1 617 ? 34.770 6.736 -28.042 1.00 98.44 617 LEU A CA 1
ATOM 4459 C C . LEU A 1 617 ? 35.183 7.851 -27.070 1.00 98.44 617 LEU A C 1
ATOM 4461 O O . LEU A 1 617 ? 36.365 8.191 -27.002 1.00 98.44 617 LEU A O 1
ATOM 4465 N N . GLU A 1 618 ? 34.236 8.416 -26.323 1.00 96.81 618 GLU A N 1
ATOM 4466 C CA . GLU A 1 618 ? 34.484 9.516 -25.377 1.00 96.81 618 GLU A CA 1
ATOM 4467 C C . GLU A 1 618 ? 33.966 9.140 -23.978 1.00 96.81 618 GLU A C 1
ATOM 4469 O O . GLU A 1 618 ? 32.759 9.051 -23.768 1.00 96.81 618 GLU A O 1
ATOM 4474 N N . ASN A 1 619 ? 34.857 8.905 -23.007 1.00 93.81 619 ASN A N 1
ATOM 4475 C CA . ASN A 1 619 ? 34.477 8.441 -21.661 1.00 93.81 619 ASN A CA 1
ATOM 4476 C C . ASN A 1 619 ? 33.605 7.160 -21.699 1.00 93.81 619 ASN A C 1
ATOM 4478 O O . ASN A 1 619 ? 32.492 7.119 -21.173 1.00 93.81 619 ASN A O 1
ATOM 4482 N N . VAL A 1 620 ? 34.095 6.114 -22.376 1.00 96.50 620 VAL A N 1
ATOM 4483 C CA . VAL A 1 620 ? 33.389 4.827 -22.523 1.00 96.50 620 VAL A CA 1
ATOM 4484 C C . VAL A 1 620 ? 34.145 3.732 -21.781 1.00 96.50 620 VAL A C 1
ATOM 4486 O O . VAL A 1 620 ? 35.326 3.504 -22.039 1.00 96.50 620 VAL A O 1
ATOM 4489 N N . ASN A 1 621 ? 33.459 3.022 -20.888 1.00 94.44 621 ASN A N 1
ATOM 4490 C CA . ASN A 1 621 ? 33.983 1.801 -20.288 1.00 94.44 621 ASN A CA 1
ATOM 4491 C C . ASN A 1 621 ? 33.608 0.607 -21.173 1.00 94.44 621 ASN A C 1
ATOM 4493 O O . ASN A 1 621 ? 32.458 0.495 -21.595 1.00 94.44 621 ASN A O 1
ATOM 4497 N N . VAL A 1 622 ? 34.540 -0.307 -21.439 1.00 95.38 622 VAL A N 1
ATOM 4498 C CA . VAL A 1 622 ? 34.269 -1.525 -22.220 1.00 95.38 622 VAL A CA 1
ATOM 4499 C C . VAL A 1 622 ? 34.852 -2.731 -21.500 1.00 95.38 622 VAL A C 1
ATOM 4501 O O . VAL A 1 622 ? 36.069 -2.901 -21.450 1.00 95.38 622 VAL A O 1
ATOM 4504 N N . MET A 1 623 ? 33.969 -3.587 -20.990 1.00 90.88 623 MET A N 1
ATOM 4505 C CA . MET A 1 623 ? 34.302 -4.937 -20.540 1.00 90.88 623 MET A CA 1
ATOM 4506 C C . MET A 1 623 ? 34.229 -5.850 -21.763 1.00 90.88 623 MET A C 1
ATOM 4508 O O . MET A 1 623 ? 33.149 -6.260 -22.190 1.00 90.88 623 MET A O 1
ATOM 4512 N N . GLY A 1 624 ? 35.388 -6.051 -22.387 1.00 83.25 624 GLY A N 1
ATOM 4513 C CA . GLY A 1 624 ? 35.550 -6.596 -23.729 1.00 83.25 624 GLY A CA 1
ATOM 4514 C C . GLY A 1 624 ? 35.157 -8.057 -23.921 1.00 83.25 624 GLY A C 1
ATOM 4515 O O . GLY A 1 624 ? 34.888 -8.803 -22.982 1.00 83.25 624 GLY A O 1
ATOM 4516 N N . GLY A 1 625 ? 35.157 -8.465 -25.189 1.00 85.75 625 GLY A N 1
ATOM 4517 C CA . GLY A 1 625 ? 34.823 -9.824 -25.598 1.00 85.75 625 GLY A CA 1
ATOM 4518 C C . GLY A 1 625 ? 35.962 -10.826 -25.408 1.00 85.75 625 GLY A C 1
ATOM 4519 O O . GLY A 1 625 ? 37.002 -10.530 -24.815 1.00 85.75 625 GLY A O 1
ATOM 4520 N N . LYS A 1 626 ? 35.762 -12.025 -25.969 1.00 92.44 626 LYS A N 1
ATOM 4521 C CA . LYS A 1 626 ? 36.706 -13.156 -25.916 1.00 92.44 626 LYS A CA 1
ATOM 4522 C C . LYS A 1 626 ? 38.086 -12.833 -26.506 1.00 92.44 626 LYS A C 1
ATOM 4524 O O . LYS A 1 626 ? 39.046 -13.517 -26.169 1.00 92.44 626 LYS A O 1
ATOM 4529 N N . TYR A 1 627 ? 38.186 -11.847 -27.402 1.00 92.88 627 TYR A N 1
ATOM 4530 C CA . TYR A 1 627 ? 39.414 -11.447 -28.100 1.00 92.88 627 TYR A CA 1
ATOM 4531 C C . TYR A 1 627 ? 39.876 -10.035 -27.717 1.00 92.88 627 TYR A C 1
ATOM 4533 O O . TYR A 1 627 ? 41.032 -9.891 -27.317 1.00 92.88 627 TYR A O 1
ATOM 4541 N N . THR A 1 628 ? 39.010 -9.015 -27.824 1.00 93.81 628 THR A N 1
ATOM 4542 C CA . THR A 1 628 ? 39.384 -7.616 -27.522 1.00 93.81 628 THR A CA 1
ATOM 4543 C C . THR A 1 628 ? 38.244 -6.778 -26.937 1.00 93.81 628 THR A C 1
ATOM 4545 O O . THR A 1 628 ? 37.063 -7.136 -27.025 1.00 93.81 628 THR A O 1
ATOM 4548 N N . ALA A 1 629 ? 38.585 -5.627 -26.347 1.00 94.00 629 ALA A N 1
ATOM 4549 C CA . ALA A 1 629 ? 37.603 -4.603 -25.985 1.00 94.00 629 ALA A CA 1
ATOM 4550 C C . ALA A 1 629 ? 37.148 -3.828 -27.226 1.00 94.00 629 ALA A C 1
ATOM 4552 O O . ALA A 1 629 ? 35.949 -3.719 -27.485 1.00 94.00 629 ALA A O 1
ATOM 4553 N N . VAL A 1 630 ? 38.105 -3.354 -28.027 1.00 97.19 630 VAL A N 1
ATOM 4554 C CA . VAL A 1 630 ? 37.853 -2.597 -29.259 1.00 97.19 630 VAL A CA 1
ATOM 4555 C C . VAL A 1 630 ? 38.642 -3.208 -30.420 1.00 97.19 630 VAL A C 1
ATOM 4557 O O . VAL A 1 630 ? 39.756 -3.698 -30.235 1.00 97.19 630 VAL A O 1
ATOM 4560 N N . ILE A 1 631 ? 38.078 -3.177 -31.625 1.00 96.75 631 ILE A N 1
ATOM 4561 C CA . ILE A 1 631 ? 38.792 -3.443 -32.879 1.00 96.75 631 ILE A CA 1
ATOM 4562 C C . ILE A 1 631 ? 38.589 -2.269 -33.848 1.00 96.75 631 ILE A C 1
ATOM 4564 O O . ILE A 1 631 ? 37.464 -1.845 -34.127 1.00 96.75 631 ILE A O 1
ATOM 4568 N N . VAL A 1 632 ? 39.701 -1.741 -34.357 1.00 97.50 632 VAL A N 1
ATOM 4569 C CA . VAL A 1 632 ? 39.771 -0.653 -35.338 1.00 97.50 632 VAL A CA 1
ATOM 4570 C C . VAL A 1 632 ? 40.236 -1.264 -36.654 1.00 97.50 632 VAL A C 1
ATOM 4572 O O . VAL A 1 632 ? 41.432 -1.446 -36.868 1.00 97.50 632 VAL A O 1
ATOM 4575 N N . ASN A 1 633 ? 39.285 -1.644 -37.509 1.00 96.31 633 ASN A N 1
ATOM 4576 C CA . ASN A 1 633 ? 39.544 -2.428 -38.713 1.00 96.31 633 ASN A CA 1
ATOM 4577 C C . ASN A 1 633 ? 39.360 -1.575 -39.977 1.00 96.31 633 ASN A C 1
ATOM 4579 O O . ASN A 1 633 ? 38.229 -1.297 -40.374 1.00 96.31 633 ASN A O 1
ATOM 4583 N N . GLY A 1 634 ? 40.461 -1.113 -40.577 1.00 96.00 634 GLY A N 1
ATOM 4584 C CA . GLY A 1 634 ? 40.437 -0.200 -41.735 1.00 96.00 634 GLY A CA 1
ATOM 4585 C C . GLY A 1 634 ? 39.806 1.172 -41.467 1.00 96.00 634 GLY A C 1
ATOM 4586 O O . GLY A 1 634 ? 39.429 1.865 -42.406 1.00 96.00 634 GLY A O 1
ATOM 4587 N N . ALA A 1 635 ? 39.619 1.534 -40.197 1.00 97.75 635 ALA A N 1
ATOM 4588 C CA . ALA A 1 635 ? 38.834 2.687 -39.768 1.00 97.75 635 ALA A CA 1
ATOM 4589 C C . ALA A 1 635 ? 39.708 3.814 -39.195 1.00 97.75 635 ALA A C 1
ATOM 4591 O O . ALA A 1 635 ? 40.794 3.561 -38.677 1.00 97.75 635 ALA A O 1
ATOM 4592 N N . GLU A 1 636 ? 39.204 5.047 -39.241 1.00 97.94 636 GLU A N 1
ATOM 4593 C CA . GLU A 1 636 ? 39.742 6.216 -38.541 1.00 97.94 636 GLU A CA 1
ATOM 4594 C C . GLU A 1 636 ? 38.934 6.471 -37.261 1.00 97.94 636 GLU A C 1
ATOM 4596 O O . GLU A 1 636 ? 37.751 6.818 -37.323 1.00 97.94 636 GLU A O 1
ATOM 4601 N N . VAL A 1 637 ? 39.578 6.271 -36.106 1.00 98.25 637 VAL A N 1
ATOM 4602 C CA . VAL A 1 637 ? 38.957 6.265 -34.775 1.00 98.25 637 VAL A CA 1
ATOM 4603 C C . VAL A 1 637 ? 39.748 7.115 -33.777 1.00 98.25 637 VAL A C 1
ATOM 4605 O O . VAL A 1 637 ? 40.976 7.027 -33.700 1.00 98.25 637 VAL A O 1
ATOM 4608 N N . SER A 1 638 ? 39.044 7.888 -32.946 1.00 97.94 638 SER A N 1
ATOM 4609 C CA . SER A 1 638 ? 39.606 8.533 -31.754 1.00 97.94 638 SER A CA 1
ATOM 4610 C C . SER A 1 638 ? 38.989 7.990 -30.464 1.00 97.94 638 SER A C 1
ATOM 4612 O O . SER A 1 638 ? 37.771 8.034 -30.297 1.00 97.94 638 SER A O 1
ATOM 4614 N N . ILE A 1 639 ? 39.823 7.540 -29.528 1.00 97.81 639 ILE A N 1
ATOM 4615 C CA . ILE A 1 639 ? 39.428 7.090 -28.188 1.00 97.81 639 ILE A CA 1
ATOM 4616 C C . ILE A 1 639 ? 39.968 8.103 -27.170 1.00 97.81 639 ILE A C 1
ATOM 4618 O O . ILE A 1 639 ? 41.173 8.364 -27.138 1.00 97.81 639 ILE A O 1
ATOM 4622 N N . ASN A 1 640 ? 39.092 8.690 -26.354 1.00 93.50 640 ASN A N 1
ATOM 4623 C CA . ASN A 1 640 ? 39.453 9.680 -25.342 1.00 93.50 640 ASN A CA 1
ATOM 4624 C C . ASN A 1 640 ? 38.755 9.405 -23.999 1.00 93.50 640 ASN A C 1
ATOM 4626 O O . ASN A 1 640 ? 37.570 9.700 -23.835 1.00 93.50 640 ASN A O 1
ATOM 4630 N N . GLY A 1 641 ? 39.511 8.895 -23.026 1.00 83.31 641 GLY A N 1
ATOM 4631 C CA . GLY A 1 641 ? 39.011 8.559 -21.690 1.00 83.31 641 GLY A CA 1
ATOM 4632 C C . GLY A 1 641 ? 38.166 7.280 -21.626 1.00 83.31 641 GLY A C 1
ATOM 4633 O O . GLY A 1 641 ? 37.614 6.823 -22.627 1.00 83.31 641 GLY A O 1
ATOM 4634 N N . GLY A 1 642 ? 38.038 6.734 -20.415 1.00 84.94 642 GLY A N 1
ATOM 4635 C CA . GLY A 1 642 ? 37.280 5.512 -20.123 1.00 84.94 642 GLY A CA 1
ATOM 4636 C C . GLY A 1 642 ? 38.161 4.289 -19.838 1.00 84.94 642 GLY A C 1
ATOM 4637 O O . GLY A 1 642 ? 39.357 4.278 -20.145 1.00 84.94 642 GLY A O 1
ATOM 4638 N N . ASN A 1 643 ? 37.560 3.270 -19.215 1.00 87.56 643 ASN A N 1
ATOM 4639 C CA . ASN A 1 643 ? 38.236 2.039 -18.802 1.00 87.56 643 ASN A CA 1
ATOM 4640 C C . ASN A 1 643 ? 37.991 0.906 -19.805 1.00 87.56 643 ASN A C 1
ATOM 4642 O O . ASN A 1 643 ? 36.865 0.426 -19.930 1.00 87.56 643 ASN A O 1
ATOM 4646 N N . LEU A 1 644 ? 39.036 0.427 -20.478 1.00 91.06 644 LEU A N 1
ATOM 4647 C CA . LEU A 1 644 ? 38.940 -0.689 -21.422 1.00 91.06 644 LEU A CA 1
ATOM 4648 C C . LEU A 1 644 ? 39.612 -1.939 -20.834 1.00 91.06 644 LEU A C 1
ATOM 4650 O O . LEU A 1 644 ? 40.785 -1.905 -20.469 1.00 91.06 644 LEU A O 1
ATOM 4654 N N . SER A 1 645 ? 38.891 -3.056 -20.755 1.00 87.44 645 SER A N 1
ATOM 4655 C CA . SER A 1 645 ? 39.412 -4.337 -20.259 1.00 87.44 645 SER A CA 1
ATOM 4656 C C . SER A 1 645 ? 39.005 -5.494 -21.171 1.00 87.44 645 SER A C 1
ATOM 4658 O O . SER A 1 645 ? 38.074 -5.391 -21.967 1.00 87.44 645 SER A O 1
ATOM 4660 N N . THR A 1 646 ? 39.725 -6.613 -21.106 1.00 85.00 646 THR A N 1
ATOM 4661 C CA . THR A 1 646 ? 39.424 -7.817 -21.890 1.00 85.00 646 THR A CA 1
ATOM 4662 C C . THR A 1 646 ? 39.991 -9.059 -21.209 1.00 85.00 646 THR A C 1
ATOM 4664 O O . THR A 1 646 ? 41.007 -8.976 -20.516 1.00 85.00 646 THR A O 1
ATOM 4667 N N . ASN A 1 647 ? 39.370 -10.209 -21.477 1.00 80.88 647 ASN A N 1
ATOM 4668 C CA . ASN A 1 647 ? 39.914 -11.534 -21.165 1.00 80.88 647 ASN A CA 1
ATOM 4669 C C . ASN A 1 647 ? 40.663 -12.164 -22.359 1.00 80.88 647 ASN A C 1
ATOM 4671 O O . ASN A 1 647 ? 41.191 -13.268 -22.236 1.00 80.88 647 ASN A O 1
ATOM 4675 N N . GLY A 1 648 ? 40.678 -11.493 -23.515 1.00 85.62 648 GLY A N 1
ATOM 4676 C CA . GLY A 1 648 ? 41.327 -11.961 -24.735 1.00 85.62 648 GLY A CA 1
ATOM 4677 C C . GLY A 1 648 ? 42.812 -11.606 -24.820 1.00 85.62 648 GLY A C 1
ATOM 4678 O O . GLY A 1 648 ? 43.521 -11.577 -23.815 1.00 85.62 648 GLY A O 1
ATOM 4679 N N . TYR A 1 649 ? 43.308 -11.370 -26.036 1.00 87.50 649 TYR A N 1
ATOM 4680 C CA . TYR A 1 649 ? 44.742 -11.179 -26.282 1.00 87.50 649 TYR A CA 1
ATOM 4681 C C . TYR A 1 649 ? 45.197 -9.714 -26.265 1.00 87.50 649 TYR A C 1
ATOM 4683 O O . TYR A 1 649 ? 46.386 -9.480 -26.068 1.00 87.50 649 TYR A O 1
ATOM 4691 N N . ALA A 1 650 ? 44.302 -8.738 -26.458 1.00 88.56 650 ALA A N 1
ATOM 4692 C CA . ALA A 1 650 ? 44.654 -7.315 -26.471 1.00 88.56 650 ALA A CA 1
ATOM 4693 C C . ALA A 1 650 ? 43.454 -6.404 -26.196 1.00 88.56 650 ALA A C 1
ATOM 4695 O O . ALA A 1 650 ? 42.329 -6.713 -26.581 1.00 88.56 650 ALA A O 1
ATOM 4696 N N . VAL A 1 651 ? 43.689 -5.249 -25.573 1.00 90.62 651 VAL A N 1
ATOM 4697 C CA . VAL A 1 651 ? 42.618 -4.294 -25.254 1.00 90.62 651 VAL A CA 1
ATOM 4698 C C . VAL A 1 651 ? 42.056 -3.659 -26.529 1.00 90.62 651 VAL A C 1
ATOM 4700 O O . VAL A 1 651 ? 40.856 -3.777 -26.793 1.00 90.62 651 VAL A O 1
ATOM 4703 N N . VAL A 1 652 ? 42.916 -3.049 -27.350 1.00 93.62 652 VAL A N 1
ATOM 4704 C CA . VAL A 1 652 ? 42.563 -2.537 -28.681 1.00 93.62 652 VAL A CA 1
ATOM 4705 C C . VAL A 1 652 ? 43.342 -3.294 -29.754 1.00 93.62 652 VAL A C 1
ATOM 4707 O O . VAL A 1 652 ? 44.569 -3.343 -29.726 1.00 93.62 652 VAL A O 1
ATOM 4710 N N . GLU A 1 653 ? 42.645 -3.848 -30.738 1.00 94.50 653 GLU A N 1
ATOM 4711 C CA . GLU A 1 653 ? 43.267 -4.375 -31.954 1.00 94.50 653 GLU A CA 1
ATOM 4712 C C . GLU A 1 653 ? 43.227 -3.318 -33.060 1.00 94.50 653 GLU A C 1
ATOM 4714 O O . GLU A 1 653 ? 42.165 -2.818 -33.436 1.00 94.50 653 GLU A O 1
ATOM 4719 N N . TYR A 1 654 ? 44.403 -2.982 -33.584 1.00 94.31 654 TYR A N 1
ATOM 4720 C CA . TYR A 1 654 ? 44.571 -2.200 -34.798 1.00 94.31 654 TYR A CA 1
ATOM 4721 C C . TYR A 1 654 ? 44.701 -3.191 -35.958 1.00 94.31 654 TYR A C 1
ATOM 4723 O O . TYR A 1 654 ? 45.717 -3.874 -36.093 1.00 94.31 654 TYR A O 1
ATOM 4731 N N . ALA A 1 655 ? 43.650 -3.298 -36.767 1.00 94.75 655 ALA A N 1
ATOM 4732 C CA . ALA A 1 655 ? 43.518 -4.317 -37.799 1.00 94.75 655 ALA A CA 1
ATOM 4733 C C . ALA A 1 655 ? 43.382 -3.702 -39.191 1.00 94.75 655 ALA A C 1
ATOM 4735 O O . ALA A 1 655 ? 42.708 -2.698 -39.405 1.00 94.75 655 ALA A O 1
ATOM 4736 N N . MET A 1 656 ? 43.938 -4.386 -40.178 1.00 94.06 656 MET A N 1
ATOM 4737 C CA . MET A 1 656 ? 43.570 -4.219 -41.577 1.00 94.06 656 MET A CA 1
ATOM 4738 C C . MET A 1 656 ? 43.118 -5.596 -42.035 1.00 94.06 656 MET A C 1
ATOM 4740 O O . MET A 1 656 ? 43.955 -6.473 -42.200 1.00 94.06 656 MET A O 1
ATOM 4744 N N . GLY A 1 657 ? 41.811 -5.845 -42.111 1.00 89.94 657 GLY A N 1
ATOM 4745 C CA . GLY A 1 657 ? 41.248 -7.170 -42.385 1.00 89.94 657 GLY A CA 1
ATOM 4746 C C . GLY A 1 657 ? 41.472 -7.672 -43.817 1.00 89.94 657 GLY A C 1
ATOM 4747 O O . GLY A 1 657 ? 41.970 -6.963 -44.689 1.00 89.94 657 GLY A O 1
ATOM 4748 N N . ASN A 1 658 ? 41.067 -8.915 -44.090 1.00 86.50 658 ASN A N 1
ATOM 4749 C CA . ASN A 1 658 ? 41.053 -9.426 -45.463 1.00 86.50 658 ASN A CA 1
ATOM 4750 C C . ASN A 1 658 ? 40.052 -8.626 -46.320 1.00 86.50 658 ASN A C 1
ATOM 4752 O O . ASN A 1 658 ? 38.897 -8.478 -45.928 1.00 86.50 658 ASN A O 1
ATOM 4756 N N . GLY A 1 659 ? 40.489 -8.126 -47.478 1.00 86.38 659 GLY A N 1
ATOM 4757 C CA . GLY A 1 659 ? 39.685 -7.255 -48.347 1.00 86.38 659 GLY A CA 1
ATOM 4758 C C . GLY A 1 659 ? 39.619 -5.780 -47.922 1.00 86.38 659 GLY A C 1
ATOM 4759 O O . GLY A 1 659 ? 38.968 -4.994 -48.605 1.00 86.38 659 GLY A O 1
ATOM 4760 N N . VAL A 1 660 ? 40.296 -5.387 -46.839 1.00 93.00 660 VAL A N 1
ATOM 4761 C CA . VAL A 1 660 ? 40.432 -3.985 -46.417 1.00 93.00 660 VAL A CA 1
ATOM 4762 C C . VAL A 1 660 ? 41.673 -3.380 -47.075 1.00 93.00 660 VAL A C 1
ATOM 4764 O O . VAL A 1 660 ? 42.762 -3.935 -46.951 1.00 93.00 660 VAL A O 1
ATOM 4767 N N . THR A 1 661 ? 41.511 -2.247 -47.764 1.00 91.75 661 THR A N 1
ATOM 4768 C CA . THR A 1 661 ? 42.592 -1.541 -48.487 1.00 91.75 661 THR A CA 1
ATOM 4769 C C . THR A 1 661 ? 43.015 -0.222 -47.839 1.00 91.75 661 THR A C 1
ATOM 4771 O O . THR A 1 661 ? 44.084 0.295 -48.144 1.00 91.75 661 THR A O 1
ATOM 4774 N N . GLU A 1 662 ? 42.199 0.327 -46.937 1.00 93.19 662 GLU A N 1
ATOM 4775 C CA . GLU A 1 662 ? 42.503 1.558 -46.201 1.00 93.19 662 GLU A CA 1
ATOM 4776 C C . GLU A 1 662 ? 43.392 1.257 -44.986 1.00 93.19 662 GLU A C 1
ATOM 4778 O O . GLU A 1 662 ? 43.098 0.358 -44.192 1.00 93.19 662 GLU A O 1
ATOM 4783 N N . VAL A 1 663 ? 44.475 2.023 -44.826 1.00 94.12 663 VAL A N 1
ATOM 4784 C CA . VAL A 1 663 ? 45.343 1.932 -43.643 1.00 94.12 663 VAL A CA 1
ATOM 4785 C C . VAL A 1 663 ? 44.611 2.577 -42.458 1.00 94.12 663 VAL A C 1
ATOM 4787 O O . VAL A 1 663 ? 44.244 3.752 -42.559 1.00 94.12 663 VAL A O 1
ATOM 4790 N N . PRO A 1 664 ? 44.399 1.872 -41.330 1.00 95.69 664 PRO A N 1
ATOM 4791 C CA . PRO A 1 664 ? 43.600 2.410 -40.233 1.00 95.69 664 PRO A CA 1
ATOM 4792 C C . PRO A 1 664 ? 44.255 3.639 -39.589 1.00 95.69 664 PRO A C 1
ATOM 4794 O O . PRO A 1 664 ? 45.463 3.873 -39.709 1.00 95.69 664 PRO A O 1
ATOM 4797 N N . LYS A 1 665 ? 43.475 4.412 -38.838 1.00 96.50 665 LYS A N 1
ATOM 4798 C CA . LYS A 1 665 ? 43.983 5.493 -37.991 1.00 96.50 665 LYS A CA 1
ATOM 4799 C C . LYS A 1 665 ? 43.414 5.361 -36.588 1.00 96.50 665 LYS A C 1
ATOM 4801 O O . LYS A 1 665 ? 42.205 5.261 -36.417 1.00 96.50 665 LYS A O 1
ATOM 4806 N N . LEU A 1 666 ? 44.282 5.397 -35.587 1.00 96.12 666 LEU A N 1
ATOM 4807 C CA . LEU A 1 666 ? 43.910 5.378 -34.181 1.00 96.12 666 LEU A CA 1
ATOM 4808 C C . LEU A 1 666 ? 44.583 6.547 -33.461 1.00 96.12 666 LEU A C 1
ATOM 4810 O O . LEU A 1 666 ? 45.808 6.649 -33.399 1.00 96.12 666 LEU A O 1
ATOM 4814 N N . THR A 1 667 ? 43.755 7.415 -32.889 1.00 95.44 667 THR A N 1
ATOM 4815 C CA . THR A 1 667 ? 44.179 8.433 -31.926 1.00 95.44 667 THR A CA 1
ATOM 4816 C C . THR A 1 667 ? 43.703 8.018 -30.541 1.00 95.44 667 THR A C 1
ATOM 4818 O O . THR A 1 667 ? 42.501 7.862 -30.349 1.00 95.44 667 THR A O 1
ATOM 4821 N N . MET A 1 668 ? 44.598 7.832 -29.570 1.00 92.94 668 MET A N 1
ATOM 4822 C CA . MET A 1 668 ? 44.220 7.290 -28.257 1.00 92.94 668 MET A CA 1
ATOM 4823 C C . MET A 1 668 ? 44.795 8.102 -27.095 1.00 92.94 668 MET A C 1
ATOM 4825 O O . MET A 1 668 ? 46.014 8.232 -26.952 1.00 92.94 668 MET A O 1
ATOM 4829 N N . ASN A 1 669 ? 43.903 8.664 -26.274 1.00 88.56 669 ASN A N 1
ATOM 4830 C CA . ASN A 1 669 ? 44.252 9.531 -25.154 1.00 88.56 669 ASN A CA 1
ATOM 4831 C C . ASN A 1 669 ? 43.490 9.188 -23.868 1.00 88.56 669 ASN A C 1
ATOM 4833 O O . ASN A 1 669 ? 42.296 8.904 -23.897 1.00 88.56 669 ASN A O 1
ATOM 4837 N N . ASN A 1 670 ? 44.163 9.323 -22.724 1.00 84.94 670 ASN A N 1
ATOM 4838 C CA . ASN A 1 670 ? 43.578 9.248 -21.379 1.00 84.94 670 ASN A CA 1
ATOM 4839 C C . ASN A 1 670 ? 42.830 7.935 -21.053 1.00 84.94 670 ASN A C 1
ATOM 4841 O O . ASN A 1 670 ? 42.034 7.900 -20.118 1.00 84.94 670 ASN A O 1
ATOM 4845 N N . VAL A 1 671 ? 43.073 6.864 -21.812 1.00 85.44 671 VAL A N 1
ATOM 4846 C CA . VAL A 1 671 ? 42.493 5.533 -21.593 1.00 85.44 671 VAL A CA 1
ATOM 4847 C C . VAL A 1 671 ? 43.196 4.838 -20.432 1.00 85.44 671 VAL A C 1
ATOM 4849 O O . VAL A 1 671 ? 44.427 4.857 -20.345 1.00 85.44 671 VAL A O 1
ATOM 4852 N N . THR A 1 672 ? 42.414 4.176 -19.585 1.00 81.75 672 THR A N 1
ATOM 4853 C CA . THR A 1 672 ? 42.879 3.308 -18.498 1.00 81.75 672 THR A CA 1
ATOM 4854 C C . THR A 1 672 ? 42.486 1.857 -18.761 1.00 81.75 672 THR A C 1
ATOM 4856 O O . THR A 1 672 ? 41.473 1.575 -19.399 1.00 81.75 672 THR A O 1
ATOM 4859 N N . THR A 1 673 ? 43.287 0.913 -18.267 1.00 75.75 673 THR A N 1
ATOM 4860 C CA . THR A 1 673 ? 43.056 -0.528 -18.466 1.00 75.75 673 THR A CA 1
ATOM 4861 C C . THR A 1 673 ? 43.181 -1.290 -17.147 1.00 75.75 673 THR A C 1
ATOM 4863 O O . THR A 1 673 ? 44.178 -1.980 -16.915 1.00 75.75 673 THR A O 1
ATOM 4866 N N . PRO A 1 674 ? 42.218 -1.119 -16.222 1.00 64.88 674 PRO A N 1
ATOM 4867 C CA . PRO A 1 674 ? 42.245 -1.823 -14.948 1.00 64.88 674 PRO A CA 1
ATOM 4868 C C . PRO A 1 674 ? 42.146 -3.339 -15.160 1.00 64.88 674 PRO A C 1
ATOM 4870 O O . PRO A 1 674 ? 41.407 -3.814 -16.023 1.00 64.88 674 PRO A O 1
ATOM 4873 N N . ASN A 1 675 ? 42.858 -4.093 -14.321 1.00 60.34 675 ASN A N 1
ATOM 4874 C CA . ASN A 1 675 ? 42.757 -5.552 -14.206 1.00 60.34 675 ASN A CA 1
ATOM 4875 C C . ASN A 1 675 ? 43.067 -6.344 -15.494 1.00 60.34 675 ASN A C 1
ATOM 4877 O O . ASN A 1 675 ? 42.522 -7.427 -15.691 1.00 60.34 675 ASN A O 1
ATOM 4881 N N . THR A 1 676 ? 43.955 -5.842 -16.359 1.00 64.44 676 THR A N 1
ATOM 4882 C CA . THR A 1 676 ? 44.464 -6.606 -17.508 1.00 64.44 676 THR A CA 1
ATOM 4883 C C . THR A 1 676 ? 45.988 -6.520 -17.614 1.00 64.44 676 THR A C 1
ATOM 4885 O O . THR A 1 676 ? 46.583 -5.454 -17.485 1.00 64.44 676 THR A O 1
ATOM 4888 N N . ASP A 1 677 ? 46.615 -7.671 -17.840 1.00 72.00 677 ASP A N 1
ATOM 4889 C CA . ASP A 1 677 ? 48.034 -7.867 -18.164 1.00 72.00 677 ASP A CA 1
ATOM 4890 C C . ASP A 1 677 ? 48.299 -7.801 -19.682 1.00 72.00 677 ASP A C 1
ATOM 4892 O O . ASP A 1 677 ? 49.431 -7.975 -20.136 1.00 72.00 677 ASP A O 1
ATOM 4896 N N . LYS A 1 678 ? 47.246 -7.603 -20.485 1.00 81.81 678 LYS A N 1
ATOM 4897 C CA . LYS A 1 678 ? 47.288 -7.700 -21.945 1.00 81.81 678 LYS A CA 1
ATOM 4898 C C . LYS A 1 678 ? 47.793 -6.402 -22.598 1.00 81.81 678 LYS A C 1
ATOM 4900 O O . LYS A 1 678 ? 47.597 -5.321 -22.042 1.00 81.81 678 LYS A O 1
ATOM 4905 N N . PRO A 1 679 ? 48.409 -6.480 -23.796 1.00 83.62 679 PRO A N 1
ATOM 4906 C CA . PRO A 1 679 ? 48.781 -5.312 -24.589 1.00 83.62 679 PRO A CA 1
ATOM 4907 C C . PRO A 1 679 ? 47.639 -4.305 -24.750 1.00 83.62 679 PRO A C 1
ATOM 4909 O O . PRO A 1 679 ? 46.504 -4.667 -25.068 1.00 83.62 679 PRO A O 1
ATOM 4912 N N . LEU A 1 680 ? 47.972 -3.026 -24.576 1.00 84.31 680 LEU A N 1
ATOM 4913 C CA . LEU A 1 680 ? 47.039 -1.908 -24.692 1.00 84.31 680 LEU A CA 1
ATOM 4914 C C . LEU A 1 680 ? 46.574 -1.715 -26.143 1.00 84.31 680 LEU A C 1
ATOM 4916 O O . LEU A 1 680 ? 45.390 -1.507 -26.403 1.00 84.31 680 LEU A O 1
ATOM 4920 N N . VAL A 1 681 ? 47.514 -1.834 -27.083 1.00 88.50 681 VAL A N 1
ATOM 4921 C CA . VAL A 1 681 ? 47.257 -1.917 -28.525 1.00 88.50 681 VAL A CA 1
ATOM 4922 C C . VAL A 1 681 ? 48.022 -3.106 -29.092 1.00 88.50 681 VAL A C 1
ATOM 4924 O O . VAL A 1 681 ? 49.155 -3.354 -28.672 1.00 88.50 681 VAL A O 1
ATOM 4927 N N . TYR A 1 682 ? 47.411 -3.811 -30.040 1.00 89.62 682 TYR A N 1
ATOM 4928 C CA . TYR A 1 682 ? 47.975 -4.956 -30.752 1.00 89.62 682 TYR A CA 1
ATOM 4929 C C . TYR A 1 682 ? 47.809 -4.821 -32.268 1.00 89.62 682 TYR A C 1
ATOM 4931 O O . TYR A 1 682 ? 46.763 -4.372 -32.737 1.00 89.62 682 TYR A O 1
ATOM 4939 N N . MET A 1 683 ? 48.820 -5.255 -33.022 1.00 90.38 683 MET A N 1
ATOM 4940 C CA . MET A 1 683 ? 48.769 -5.408 -34.480 1.00 90.38 683 MET A CA 1
ATOM 4941 C C . MET A 1 683 ? 49.408 -6.739 -34.886 1.00 90.38 683 MET A C 1
ATOM 4943 O O . MET A 1 683 ? 50.545 -7.030 -34.494 1.00 90.38 683 MET A O 1
ATOM 4947 N N . ASP A 1 684 ? 48.689 -7.532 -35.681 1.00 88.25 684 ASP A N 1
ATOM 4948 C CA . ASP A 1 684 ? 49.156 -8.831 -36.165 1.00 88.25 684 ASP A CA 1
ATOM 4949 C C . ASP A 1 684 ? 50.052 -8.710 -37.413 1.00 88.25 684 ASP A C 1
ATOM 4951 O O . ASP A 1 684 ? 50.049 -7.706 -38.136 1.00 88.25 684 ASP A O 1
ATOM 4955 N N . LYS A 1 685 ? 50.820 -9.769 -37.705 1.00 87.62 685 LYS A N 1
ATOM 4956 C CA . LYS A 1 685 ? 51.709 -9.790 -38.877 1.00 87.62 685 LYS A CA 1
ATOM 4957 C C . LYS A 1 685 ? 50.935 -9.619 -40.189 1.00 87.62 685 LYS A C 1
ATOM 4959 O O . LYS A 1 685 ? 51.427 -8.958 -41.099 1.00 87.62 685 LYS A O 1
ATOM 4964 N N . ALA A 1 686 ? 49.734 -10.187 -40.299 1.00 90.31 686 ALA A N 1
ATOM 4965 C CA . ALA A 1 686 ? 48.979 -10.129 -41.543 1.00 90.31 686 ALA A CA 1
ATOM 4966 C C . ALA A 1 686 ? 48.443 -8.710 -41.822 1.00 90.31 686 ALA A C 1
ATOM 4968 O O . ALA A 1 686 ? 48.384 -8.305 -42.981 1.00 90.31 686 ALA A O 1
ATOM 4969 N N . THR A 1 687 ? 48.117 -7.930 -40.785 1.00 92.69 687 THR A N 1
ATOM 4970 C CA . THR A 1 687 ? 47.841 -6.490 -40.897 1.00 92.69 687 THR A CA 1
ATOM 4971 C C . THR A 1 687 ? 49.080 -5.728 -41.358 1.00 92.69 687 THR A C 1
ATOM 4973 O O . THR A 1 687 ? 48.980 -4.949 -42.302 1.00 92.69 687 THR A O 1
ATOM 4976 N N . ILE A 1 688 ? 50.256 -5.992 -40.778 1.00 89.75 688 ILE A N 1
ATOM 4977 C CA . ILE A 1 688 ? 51.520 -5.359 -41.201 1.00 89.75 688 ILE A CA 1
ATOM 4978 C C . ILE A 1 688 ? 51.816 -5.646 -42.681 1.00 89.75 688 ILE A C 1
ATOM 4980 O O . ILE A 1 688 ? 52.144 -4.725 -43.427 1.00 89.75 688 ILE A O 1
ATOM 4984 N N . ASP A 1 689 ? 51.675 -6.898 -43.123 1.00 90.62 689 ASP A N 1
ATOM 4985 C CA . ASP A 1 689 ? 51.897 -7.281 -44.522 1.00 90.62 689 ASP A CA 1
ATOM 4986 C C . ASP A 1 689 ? 50.913 -6.555 -45.461 1.00 90.62 689 ASP A C 1
ATOM 4988 O O . ASP A 1 689 ? 51.340 -5.944 -46.442 1.00 90.62 689 ASP A O 1
ATOM 4992 N N . ARG A 1 690 ? 49.616 -6.508 -45.117 1.00 93.69 690 ARG A N 1
ATOM 4993 C CA . ARG A 1 690 ? 48.599 -5.788 -45.908 1.00 93.69 690 ARG A CA 1
ATOM 4994 C C . ARG A 1 690 ? 48.827 -4.272 -45.941 1.00 93.69 690 ARG A C 1
ATOM 4996 O O . ARG A 1 690 ? 48.600 -3.658 -46.984 1.00 93.69 690 ARG A O 1
ATOM 5003 N N . ILE A 1 691 ? 49.346 -3.665 -44.871 1.00 92.88 691 ILE A N 1
ATOM 5004 C CA . ILE A 1 691 ? 49.743 -2.245 -44.869 1.00 92.88 691 ILE A CA 1
ATOM 5005 C C . ILE A 1 691 ? 50.880 -2.000 -45.873 1.00 92.88 691 ILE A C 1
ATOM 5007 O O . ILE A 1 691 ? 50.823 -1.020 -46.615 1.00 92.88 691 ILE A O 1
ATOM 5011 N N . LYS A 1 692 ? 51.875 -2.896 -45.964 1.00 92.69 692 LYS A N 1
ATOM 5012 C CA . LYS A 1 692 ? 52.961 -2.799 -46.963 1.00 92.69 692 LYS A CA 1
ATOM 5013 C C . LYS A 1 692 ? 52.465 -2.989 -48.395 1.00 92.69 692 LYS A C 1
ATOM 5015 O O . LYS A 1 692 ? 52.937 -2.306 -49.298 1.00 92.69 692 LYS A O 1
ATOM 5020 N N . GLU A 1 693 ? 51.514 -3.896 -48.609 1.00 90.94 693 GLU A N 1
ATOM 5021 C CA . GLU A 1 693 ? 50.904 -4.131 -49.925 1.00 90.94 693 GLU A CA 1
ATOM 5022 C C . GLU A 1 693 ? 50.100 -2.921 -50.425 1.00 90.94 693 GLU A C 1
ATOM 5024 O O . GLU A 1 693 ? 50.158 -2.599 -51.613 1.00 90.94 693 GLU A O 1
ATOM 5029 N N . ASN A 1 694 ? 49.388 -2.232 -49.526 1.00 89.06 694 ASN A N 1
ATOM 5030 C CA . ASN A 1 694 ? 48.522 -1.095 -49.861 1.00 89.06 694 ASN A CA 1
ATOM 5031 C C . ASN A 1 694 ? 49.219 0.278 -49.758 1.00 89.06 694 ASN A C 1
ATOM 5033 O O . ASN A 1 694 ? 48.677 1.268 -50.244 1.00 89.06 694 ASN A O 1
ATOM 5037 N N . THR A 1 695 ? 50.430 0.353 -49.192 1.00 91.25 695 THR A N 1
ATOM 5038 C CA . THR A 1 695 ? 51.207 1.601 -49.067 1.00 91.25 695 THR A CA 1
ATOM 5039 C C . THR A 1 695 ? 52.470 1.525 -49.934 1.00 91.25 695 THR A C 1
ATOM 5041 O O . THR A 1 695 ? 53.444 0.892 -49.522 1.00 91.25 695 THR A O 1
ATOM 5044 N N . PRO A 1 696 ? 52.522 2.179 -51.115 1.00 88.88 696 PRO A N 1
ATOM 5045 C CA . PRO A 1 696 ? 53.632 2.025 -52.066 1.00 88.88 696 PRO A CA 1
ATOM 5046 C C . PRO A 1 696 ? 55.030 2.302 -51.493 1.00 88.88 696 PRO A C 1
ATOM 5048 O O . PRO A 1 696 ? 55.999 1.677 -51.916 1.00 88.88 696 PRO A O 1
ATOM 5051 N N . GLU A 1 697 ? 55.133 3.206 -50.516 1.00 90.12 697 GLU A N 1
ATOM 5052 C CA . GLU A 1 697 ? 56.384 3.579 -49.841 1.00 90.12 697 GLU A CA 1
ATOM 5053 C C . GLU A 1 697 ? 56.898 2.520 -48.846 1.00 90.12 697 GLU A C 1
ATOM 5055 O O . GLU A 1 697 ? 58.056 2.577 -48.438 1.00 90.12 697 GLU A O 1
ATOM 5060 N N . LEU A 1 698 ? 56.056 1.558 -48.446 1.00 92.06 698 LEU A N 1
ATOM 5061 C CA . LEU A 1 698 ? 56.354 0.563 -47.407 1.00 92.06 698 LEU A CA 1
ATOM 5062 C C . LEU A 1 698 ? 56.571 -0.856 -47.947 1.00 92.06 698 LEU A C 1
ATOM 5064 O O . LEU A 1 698 ? 56.821 -1.772 -47.165 1.00 92.06 698 LEU A O 1
ATOM 5068 N N . LYS A 1 699 ? 56.500 -1.055 -49.267 1.00 87.75 699 LYS A N 1
ATOM 5069 C CA . LYS A 1 699 ? 56.479 -2.385 -49.894 1.00 87.75 699 LYS A CA 1
ATOM 5070 C C . LYS A 1 699 ? 57.641 -3.300 -49.478 1.00 87.75 699 LYS A C 1
ATOM 5072 O O . LYS A 1 699 ? 57.418 -4.475 -49.201 1.00 87.75 699 LYS A O 1
ATOM 5077 N N . ASP A 1 700 ? 58.847 -2.740 -49.378 1.00 88.88 700 ASP A N 1
ATOM 5078 C CA . ASP A 1 700 ? 60.074 -3.444 -48.972 1.00 88.88 700 ASP A CA 1
ATOM 5079 C C . ASP A 1 700 ? 60.534 -3.073 -47.540 1.00 88.88 700 ASP A C 1
ATOM 5081 O O . ASP A 1 700 ? 61.660 -3.369 -47.141 1.00 88.88 700 ASP A O 1
ATOM 5085 N N . ALA A 1 701 ? 59.684 -2.397 -46.758 1.00 89.56 701 ALA A N 1
ATOM 5086 C CA . ALA A 1 701 ? 60.039 -1.862 -45.444 1.00 89.56 701 ALA A CA 1
ATOM 5087 C C . ALA A 1 701 ? 60.127 -2.945 -44.350 1.00 89.56 701 ALA A C 1
ATOM 5089 O O . ALA A 1 701 ? 59.393 -3.941 -44.361 1.00 89.56 701 ALA A O 1
ATOM 5090 N N . THR A 1 702 ? 60.977 -2.729 -43.342 1.00 88.69 702 THR A N 1
ATOM 5091 C CA . THR A 1 702 ? 60.971 -3.532 -42.104 1.00 88.69 702 THR A CA 1
ATOM 5092 C C . THR A 1 702 ? 59.750 -3.201 -41.235 1.00 88.69 702 THR A C 1
ATOM 5094 O O . THR A 1 702 ? 59.055 -2.211 -41.470 1.00 88.69 702 THR A O 1
ATOM 5097 N N . THR A 1 703 ? 59.446 -4.024 -40.227 1.00 83.88 703 THR A N 1
ATOM 5098 C CA . THR A 1 703 ? 58.316 -3.758 -39.314 1.00 83.88 703 THR A CA 1
ATOM 5099 C C . THR A 1 703 ? 58.508 -2.447 -38.543 1.00 83.88 703 THR A C 1
ATOM 5101 O O . THR A 1 703 ? 57.565 -1.679 -38.384 1.00 83.88 703 THR A O 1
ATOM 5104 N N . GLU A 1 704 ? 59.742 -2.133 -38.153 1.00 84.38 704 GLU A N 1
ATOM 5105 C CA . GLU A 1 704 ? 60.119 -0.882 -37.488 1.00 84.38 704 GLU A CA 1
ATOM 5106 C C . GLU A 1 704 ? 59.863 0.325 -38.400 1.00 84.38 704 GLU A C 1
ATOM 5108 O O . GLU A 1 704 ? 59.306 1.329 -37.967 1.00 84.38 704 GLU A O 1
ATOM 5113 N N . GLN A 1 705 ? 60.201 0.216 -39.688 1.00 88.88 705 GLN A N 1
ATOM 5114 C CA . GLN A 1 705 ? 59.941 1.272 -40.672 1.00 88.88 705 GLN A CA 1
ATOM 5115 C C . GLN A 1 705 ? 58.440 1.487 -40.926 1.00 88.88 705 GLN A C 1
ATOM 5117 O O . GLN A 1 705 ? 58.024 2.626 -41.133 1.00 88.88 705 GLN A O 1
ATOM 5122 N N . VAL A 1 706 ? 57.620 0.429 -40.862 1.00 88.38 706 VAL A N 1
ATOM 5123 C CA . VAL A 1 706 ? 56.151 0.557 -40.892 1.00 88.38 706 VAL A CA 1
ATOM 5124 C C . VAL A 1 706 ? 55.652 1.305 -39.652 1.00 88.38 706 VAL A C 1
ATOM 5126 O O . VAL A 1 706 ? 54.887 2.253 -39.796 1.00 88.38 706 VAL A O 1
ATOM 5129 N N . ILE A 1 707 ? 56.125 0.965 -38.448 1.00 85.31 707 ILE A N 1
ATOM 5130 C CA . ILE A 1 707 ? 55.753 1.672 -37.206 1.00 85.31 707 ILE A CA 1
ATOM 5131 C C . ILE A 1 707 ? 56.107 3.160 -37.281 1.00 85.31 707 ILE A C 1
ATOM 5133 O O . ILE A 1 707 ? 55.264 4.004 -36.990 1.00 85.31 707 ILE A O 1
ATOM 5137 N N . GLU A 1 708 ? 57.330 3.498 -37.692 1.00 87.31 708 GLU A N 1
ATOM 5138 C CA . GLU A 1 708 ? 57.784 4.892 -37.787 1.00 87.31 708 GLU A CA 1
ATOM 5139 C C . GLU A 1 708 ? 57.089 5.679 -38.913 1.00 87.31 708 GLU A C 1
ATOM 5141 O O . GLU A 1 708 ? 57.045 6.909 -38.874 1.00 87.31 708 GLU A O 1
ATOM 5146 N N . HIS A 1 709 ? 56.503 5.002 -39.906 1.00 89.69 709 HIS A N 1
ATOM 5147 C CA . HIS A 1 709 ? 55.564 5.629 -40.835 1.00 89.69 709 HIS A CA 1
ATOM 5148 C C . HIS A 1 709 ? 54.215 5.890 -40.151 1.00 89.69 709 HIS A C 1
ATOM 5150 O O . HIS A 1 709 ? 53.745 7.026 -40.147 1.00 89.69 709 HIS A O 1
ATOM 5156 N N . LEU A 1 710 ? 53.620 4.874 -39.514 1.00 89.69 710 LEU A N 1
ATOM 5157 C CA . LEU A 1 710 ? 52.300 4.984 -38.886 1.00 89.69 710 LEU A CA 1
ATOM 5158 C C . LEU A 1 710 ? 52.269 5.994 -37.724 1.00 89.69 710 LEU A C 1
ATOM 5160 O O . LEU A 1 710 ? 51.287 6.717 -37.582 1.00 89.69 710 LEU A O 1
ATOM 5164 N N . LYS A 1 711 ? 53.344 6.113 -36.933 1.00 87.31 711 LYS A N 1
ATOM 5165 C CA . LYS A 1 711 ? 53.477 7.093 -35.832 1.00 87.31 711 LYS A CA 1
ATOM 5166 C C . LYS A 1 711 ? 53.372 8.564 -36.261 1.00 87.31 711 LYS A C 1
ATOM 5168 O O . LYS A 1 711 ? 53.218 9.421 -35.395 1.00 87.31 711 LYS A O 1
ATOM 5173 N N . LYS A 1 712 ? 53.486 8.876 -37.558 1.00 86.69 712 LYS A N 1
ATOM 5174 C CA . LYS A 1 712 ? 53.355 10.251 -38.068 1.00 86.69 712 LYS A CA 1
ATOM 5175 C C . LYS A 1 712 ? 51.900 10.714 -38.023 1.00 86.69 712 LYS A C 1
ATOM 5177 O O . LYS A 1 712 ? 51.602 11.697 -37.355 1.00 86.69 712 LYS A O 1
ATOM 5182 N N . ASP A 1 713 ? 51.017 9.963 -38.688 1.00 86.31 713 ASP A N 1
ATOM 5183 C CA . ASP A 1 713 ? 49.645 10.397 -38.994 1.00 86.31 713 ASP A CA 1
ATOM 5184 C C . ASP A 1 713 ? 48.559 9.328 -38.724 1.00 86.31 713 ASP A C 1
ATOM 5186 O O . ASP A 1 713 ? 47.367 9.642 -38.739 1.00 86.31 713 ASP A O 1
ATOM 5190 N N . ASN A 1 714 ? 48.933 8.066 -38.470 1.00 91.56 714 ASN A N 1
ATOM 5191 C CA . ASN A 1 714 ? 48.001 6.940 -38.301 1.00 91.56 714 ASN A CA 1
ATOM 5192 C C . ASN A 1 714 ? 47.909 6.412 -36.860 1.00 91.56 714 ASN A C 1
ATOM 5194 O O . ASN A 1 714 ? 46.907 5.796 -36.510 1.00 91.56 714 ASN A O 1
ATOM 5198 N N . LEU A 1 715 ? 48.927 6.626 -36.026 1.00 90.19 715 LEU A N 1
ATOM 5199 C CA . LEU A 1 715 ? 48.996 6.161 -34.639 1.00 90.19 715 LEU A CA 1
ATOM 5200 C C . LEU A 1 715 ? 49.462 7.320 -33.752 1.00 90.19 715 LEU A C 1
ATOM 5202 O O . LEU A 1 715 ? 50.659 7.555 -33.611 1.00 90.19 715 LEU A O 1
ATOM 5206 N N . THR A 1 716 ? 48.512 8.062 -33.171 1.00 90.19 716 THR A N 1
ATOM 5207 C CA . THR A 1 716 ? 48.796 9.263 -32.363 1.00 90.19 716 THR A CA 1
ATOM 5208 C C . THR A 1 716 ? 48.105 9.255 -30.986 1.00 90.19 716 THR A C 1
ATOM 5210 O O . THR A 1 716 ? 47.215 8.453 -30.711 1.00 90.19 716 THR A O 1
ATOM 5213 N N . GLY A 1 717 ? 48.502 10.165 -30.091 1.00 88.94 717 GLY A N 1
ATOM 5214 C CA . GLY A 1 717 ? 47.912 10.321 -28.751 1.00 88.94 717 GLY A CA 1
ATOM 5215 C C . GLY A 1 717 ? 48.835 9.895 -27.604 1.00 88.94 717 GLY A C 1
ATOM 5216 O O . GLY A 1 717 ? 49.933 9.388 -27.825 1.00 88.94 717 GLY A O 1
ATOM 5217 N N . ASN A 1 718 ? 48.444 10.184 -26.358 1.00 84.25 718 ASN A N 1
ATOM 5218 C CA . ASN A 1 718 ? 49.310 9.990 -25.190 1.00 84.25 718 ASN A CA 1
ATOM 5219 C C . ASN A 1 718 ? 49.465 8.526 -24.755 1.00 84.25 718 ASN A C 1
ATOM 5221 O O . ASN A 1 718 ? 50.538 8.181 -24.270 1.00 84.25 718 ASN A O 1
ATOM 5225 N N . ASN A 1 719 ? 48.468 7.670 -24.994 1.00 84.19 719 ASN A N 1
ATOM 5226 C CA . ASN A 1 719 ? 48.502 6.268 -24.577 1.00 84.19 719 ASN A CA 1
ATOM 5227 C C . ASN A 1 719 ? 49.435 5.391 -25.418 1.00 84.19 719 ASN A C 1
ATOM 5229 O O . ASN A 1 719 ? 49.811 4.324 -24.954 1.00 84.19 719 ASN A O 1
ATOM 5233 N N . ILE A 1 720 ? 49.765 5.792 -26.650 1.00 82.75 720 ILE A N 1
ATOM 5234 C CA . ILE A 1 720 ? 50.415 4.910 -27.638 1.00 82.75 720 ILE A CA 1
ATOM 5235 C C . ILE A 1 720 ? 51.810 5.386 -28.065 1.00 82.75 720 ILE A C 1
ATOM 5237 O O . ILE A 1 720 ? 52.331 4.978 -29.101 1.00 82.75 720 ILE A O 1
ATOM 5241 N N . LYS A 1 721 ? 52.433 6.236 -27.239 1.00 74.69 721 LYS A N 1
ATOM 5242 C CA . LYS A 1 721 ? 53.787 6.773 -27.457 1.00 74.69 721 LYS A CA 1
ATOM 5243 C C . LYS A 1 721 ? 54.876 5.703 -27.345 1.00 74.69 721 LYS A C 1
ATOM 5245 O O . LYS A 1 721 ? 55.792 5.687 -28.163 1.00 74.69 721 LYS A O 1
ATOM 5250 N N . ASP A 1 722 ? 54.737 4.781 -26.395 1.00 71.69 722 ASP A N 1
ATOM 5251 C CA . ASP A 1 722 ? 55.764 3.787 -26.040 1.00 71.69 722 ASP A CA 1
ATOM 5252 C C . ASP A 1 722 ? 55.649 2.475 -26.844 1.00 71.69 722 ASP A C 1
ATOM 5254 O O . ASP A 1 722 ? 55.954 1.384 -26.357 1.00 71.69 722 ASP A O 1
ATOM 5258 N N . MET A 1 723 ? 55.180 2.586 -28.091 1.00 75.38 723 MET A N 1
ATOM 5259 C CA . MET A 1 723 ? 54.903 1.472 -29.000 1.00 75.38 723 MET A CA 1
ATOM 5260 C C . MET A 1 723 ? 56.180 0.799 -29.518 1.00 75.38 723 MET A C 1
ATOM 5262 O O . MET A 1 723 ? 57.072 1.465 -30.058 1.00 75.38 723 MET A O 1
ATOM 5266 N N . GLN A 1 724 ? 56.233 -0.530 -29.393 1.00 75.38 724 GLN A N 1
ATOM 5267 C CA . GLN A 1 724 ? 57.419 -1.361 -29.621 1.00 75.38 724 GLN A CA 1
ATOM 5268 C C . GLN A 1 724 ? 57.097 -2.618 -30.448 1.00 75.38 724 GLN A C 1
ATOM 5270 O O . GLN A 1 724 ? 55.959 -3.091 -30.482 1.00 75.38 724 GLN A O 1
ATOM 5275 N N . VAL A 1 725 ? 58.124 -3.176 -31.097 1.00 70.50 725 VAL A N 1
ATOM 5276 C CA . VAL A 1 725 ? 58.065 -4.506 -31.727 1.00 70.50 725 VAL A CA 1
ATOM 5277 C C . VAL A 1 725 ? 58.245 -5.564 -30.638 1.00 70.50 725 VAL A C 1
ATOM 5279 O O . VAL A 1 725 ? 59.269 -5.583 -29.957 1.00 70.50 725 VAL A O 1
ATOM 5282 N N . GLY A 1 726 ? 57.248 -6.428 -30.471 1.00 66.69 726 GLY A N 1
ATOM 5283 C CA . GLY A 1 726 ? 57.301 -7.596 -29.596 1.00 66.69 726 GLY A CA 1
ATOM 5284 C C . GLY A 1 726 ? 57.813 -8.850 -30.310 1.00 66.69 726 GLY A C 1
ATOM 5285 O O . GLY A 1 726 ? 58.218 -8.827 -31.476 1.00 66.69 726 GLY A O 1
ATOM 5286 N N . GLU A 1 727 ? 57.766 -9.984 -29.609 1.00 59.22 727 GLU A N 1
ATOM 5287 C CA . GLU A 1 727 ? 58.144 -11.277 -30.184 1.00 59.22 727 GLU A CA 1
ATOM 5288 C C . GLU A 1 727 ? 57.317 -11.620 -31.437 1.00 59.22 727 GLU A C 1
ATOM 5290 O O . GLU A 1 727 ? 56.164 -11.212 -31.596 1.00 59.22 727 GLU A O 1
ATOM 5295 N N . ASN A 1 728 ? 57.927 -12.375 -32.356 1.00 55.19 728 ASN A N 1
ATOM 5296 C CA . ASN A 1 728 ? 57.342 -12.788 -33.639 1.00 55.19 728 ASN A CA 1
ATOM 5297 C C . ASN A 1 728 ? 56.904 -11.637 -34.576 1.00 55.19 728 ASN A C 1
ATOM 5299 O O . ASN A 1 728 ? 56.184 -11.874 -35.546 1.00 55.19 728 ASN A O 1
ATOM 5303 N N . GLY A 1 729 ? 57.376 -10.405 -34.338 1.00 52.38 729 GLY A N 1
ATOM 5304 C CA . GLY A 1 729 ? 57.136 -9.251 -35.212 1.00 52.38 729 GLY A CA 1
ATOM 5305 C C . GLY A 1 729 ? 55.764 -8.595 -35.038 1.00 52.38 729 GLY A C 1
ATOM 5306 O O . GLY A 1 729 ? 55.340 -7.845 -35.915 1.00 52.38 729 GLY A O 1
ATOM 5307 N N . MET A 1 730 ? 55.075 -8.883 -33.931 1.00 62.69 730 MET A N 1
ATOM 5308 C CA . MET A 1 730 ? 53.833 -8.213 -33.537 1.00 62.69 730 MET A CA 1
ATOM 5309 C C . MET A 1 730 ? 54.145 -6.831 -32.952 1.00 62.69 730 MET A C 1
ATOM 5311 O O . MET A 1 730 ? 55.231 -6.616 -32.413 1.00 62.69 730 MET A O 1
ATOM 5315 N N . ILE A 1 731 ? 53.200 -5.895 -33.018 1.00 62.50 731 ILE A N 1
ATOM 5316 C CA . ILE A 1 731 ? 53.378 -4.555 -32.436 1.00 62.50 731 ILE A CA 1
ATOM 5317 C C . ILE A 1 731 ? 52.543 -4.467 -31.170 1.00 62.50 731 ILE A C 1
ATOM 5319 O O . ILE A 1 731 ? 51.350 -4.771 -31.204 1.00 62.50 731 ILE A O 1
ATOM 5323 N N . ILE A 1 732 ? 53.171 -4.048 -30.071 1.00 68.69 732 ILE A N 1
ATOM 5324 C CA . ILE A 1 732 ? 52.501 -3.849 -28.789 1.00 68.69 732 ILE A CA 1
ATOM 5325 C C . ILE A 1 732 ? 52.748 -2.448 -28.240 1.00 68.69 732 ILE A C 1
ATOM 5327 O O . ILE A 1 732 ? 53.828 -1.870 -28.380 1.00 68.69 732 ILE A O 1
ATOM 5331 N N . VAL A 1 733 ? 51.744 -1.932 -27.540 1.00 66.94 733 VAL A N 1
ATOM 5332 C CA . VAL A 1 733 ? 51.956 -0.946 -26.480 1.00 66.94 733 VAL A CA 1
ATOM 5333 C C . VAL A 1 733 ? 51.828 -1.706 -25.156 1.00 66.94 733 VAL A C 1
ATOM 5335 O O . VAL A 1 733 ? 50.751 -2.258 -24.900 1.00 66.94 733 VAL A O 1
ATOM 5338 N N . PRO A 1 734 ? 52.894 -1.820 -24.343 1.00 59.59 734 PRO A N 1
ATOM 5339 C CA . PRO A 1 734 ? 52.806 -2.500 -23.055 1.00 59.59 734 PRO A CA 1
ATOM 5340 C C . PRO A 1 734 ? 51.852 -1.747 -22.120 1.00 59.59 734 PRO A C 1
ATOM 5342 O O . PRO A 1 734 ? 51.759 -0.519 -22.174 1.00 59.59 734 PRO A O 1
ATOM 5345 N N . ALA A 1 735 ? 51.149 -2.473 -21.248 1.00 55.97 735 ALA A N 1
ATOM 5346 C CA . ALA A 1 735 ? 50.400 -1.843 -20.165 1.00 55.97 735 ALA A CA 1
ATOM 5347 C C . ALA A 1 735 ? 51.369 -1.018 -19.287 1.00 55.97 735 ALA A C 1
ATOM 5349 O O . ALA A 1 735 ? 52.500 -1.465 -19.061 1.00 55.97 735 ALA A O 1
ATOM 5350 N N . PRO A 1 736 ? 50.977 0.179 -18.807 1.00 52.22 736 PRO A N 1
ATOM 5351 C CA . PRO A 1 736 ? 51.877 1.052 -18.060 1.00 52.22 736 PRO A CA 1
ATOM 5352 C C . PRO A 1 736 ? 52.367 0.357 -16.786 1.00 52.22 736 PRO A C 1
ATOM 5354 O O . PRO A 1 736 ? 51.594 0.100 -15.864 1.00 52.22 736 PRO A O 1
ATOM 5357 N N . SER A 1 737 ? 53.665 0.057 -16.733 1.00 39.97 737 SER A N 1
ATOM 5358 C CA . SER A 1 737 ? 54.287 -0.598 -15.587 1.00 39.97 737 SER A CA 1
ATOM 5359 C C . SER A 1 737 ? 54.298 0.346 -14.386 1.00 39.97 737 SER A C 1
ATOM 5361 O O . SER A 1 737 ? 55.088 1.292 -14.352 1.00 39.97 737 SER A O 1
ATOM 5363 N N . THR A 1 738 ? 53.457 0.086 -13.389 1.00 36.25 738 THR A N 1
ATOM 5364 C CA . THR A 1 738 ? 53.556 0.723 -12.075 1.00 36.25 738 THR A CA 1
ATOM 5365 C C . THR A 1 738 ? 54.748 0.133 -11.312 1.00 36.25 738 THR A C 1
ATOM 5367 O O . THR A 1 738 ? 54.754 -1.067 -11.025 1.00 36.25 738 THR A O 1
ATOM 5370 N N . PRO A 1 739 ? 55.771 0.928 -10.944 1.00 28.91 739 PRO A N 1
ATOM 5371 C CA . PRO A 1 739 ? 56.763 0.487 -9.975 1.00 28.91 739 PRO A CA 1
ATOM 5372 C C . PRO A 1 739 ? 56.072 0.343 -8.618 1.00 28.91 739 PRO A C 1
ATOM 5374 O O . PRO A 1 739 ? 55.433 1.283 -8.141 1.00 28.91 739 PRO A O 1
ATOM 5377 N N . VAL A 1 740 ? 56.189 -0.827 -7.993 1.00 30.48 740 VAL A N 1
ATOM 5378 C CA . VAL A 1 740 ? 55.703 -1.041 -6.626 1.00 30.48 740 VAL A CA 1
ATOM 5379 C C . VAL A 1 740 ? 56.789 -0.586 -5.654 1.00 30.48 740 VAL A C 1
ATOM 5381 O O . VAL A 1 740 ? 57.572 -1.400 -5.165 1.00 30.48 740 VAL A O 1
ATOM 5384 N N . ASP A 1 741 ? 56.844 0.717 -5.384 1.00 25.95 741 ASP A N 1
ATOM 5385 C CA . ASP A 1 741 ? 57.597 1.225 -4.235 1.00 25.95 741 ASP A CA 1
ATOM 5386 C C . ASP A 1 741 ? 56.796 0.992 -2.937 1.00 25.95 741 ASP A C 1
ATOM 5388 O O . ASP A 1 741 ? 55.574 1.181 -2.913 1.00 25.95 741 ASP A O 1
ATOM 5392 N N . PRO A 1 742 ? 57.447 0.561 -1.839 1.00 29.17 742 PRO A N 1
ATOM 5393 C CA . PRO A 1 742 ? 56.767 0.292 -0.578 1.00 29.17 742 PRO A CA 1
ATOM 5394 C C . PRO A 1 742 ? 56.239 1.592 0.057 1.00 29.17 742 PRO A C 1
ATOM 5396 O O . PRO A 1 742 ? 56.901 2.631 -0.024 1.00 29.17 742 PRO A O 1
ATOM 5399 N N . PRO A 1 743 ? 55.080 1.563 0.741 1.00 28.86 743 PRO A N 1
ATOM 5400 C CA . PRO A 1 743 ? 54.453 2.769 1.268 1.00 28.86 743 PRO A CA 1
ATOM 5401 C C . PRO A 1 743 ? 55.249 3.352 2.444 1.00 28.86 743 PRO A C 1
ATOM 5403 O O . PRO A 1 743 ? 55.123 2.912 3.588 1.00 28.86 743 PRO A O 1
ATOM 5406 N N . VAL A 1 744 ? 56.037 4.393 2.168 1.00 28.39 744 VAL A N 1
ATOM 5407 C CA . VAL A 1 744 ? 56.588 5.291 3.189 1.00 28.39 744 VAL A CA 1
ATOM 5408 C C . VAL A 1 744 ? 55.607 6.441 3.403 1.00 28.39 744 VAL A C 1
ATOM 5410 O O . VAL A 1 744 ? 55.235 7.139 2.465 1.00 28.39 744 VAL A O 1
ATOM 5413 N N . VAL A 1 745 ? 55.191 6.624 4.654 1.00 39.78 745 VAL A N 1
ATOM 5414 C CA . VAL A 1 745 ? 54.263 7.669 5.112 1.00 39.78 745 VAL A CA 1
ATOM 5415 C C . VAL A 1 745 ? 54.895 9.063 4.997 1.00 39.78 745 VAL A C 1
ATOM 5417 O O . VAL A 1 745 ? 56.020 9.247 5.463 1.00 39.78 745 VAL A O 1
ATOM 5420 N N . PRO A 1 746 ? 54.149 10.068 4.504 1.00 28.52 746 PRO A N 1
ATOM 5421 C CA . PRO A 1 746 ? 54.321 11.444 4.968 1.00 28.52 746 PRO A CA 1
ATOM 5422 C C . PRO A 1 746 ? 53.019 12.075 5.487 1.00 28.52 746 PRO A C 1
ATOM 5424 O O . PRO A 1 746 ? 51.916 11.550 5.341 1.00 28.52 746 PRO A O 1
ATOM 5427 N N . GLU A 1 747 ? 53.189 13.212 6.153 1.00 29.09 747 GLU A N 1
ATOM 5428 C CA . GLU A 1 747 ? 52.217 13.827 7.054 1.00 29.09 747 GLU A CA 1
ATOM 5429 C C . GLU A 1 747 ? 51.068 14.587 6.366 1.00 29.09 747 GLU A C 1
ATOM 5431 O O . GLU A 1 747 ? 51.127 14.996 5.209 1.00 29.09 747 GLU A O 1
ATOM 5436 N N . LYS A 1 748 ? 50.017 14.823 7.155 1.00 36.25 748 LYS A N 1
ATOM 5437 C CA . LYS A 1 748 ? 48.807 15.588 6.828 1.00 36.25 748 LYS A CA 1
ATOM 5438 C C . LYS A 1 748 ? 49.079 17.099 6.714 1.00 36.25 748 LYS A C 1
ATOM 5440 O O . LYS A 1 748 ? 49.595 17.682 7.667 1.00 36.25 748 LYS A O 1
ATOM 5445 N N . PRO A 1 749 ? 48.553 17.767 5.671 1.00 28.02 749 PRO A N 1
ATOM 5446 C CA . PRO A 1 749 ? 48.029 19.130 5.814 1.00 28.02 749 PRO A CA 1
ATOM 5447 C C . PRO A 1 749 ? 46.503 19.201 5.615 1.00 28.02 749 PRO A C 1
ATOM 5449 O O . PRO A 1 749 ? 45.820 18.195 5.436 1.00 28.02 749 PRO A O 1
ATOM 5452 N N . ASN A 1 750 ? 45.953 20.407 5.754 1.00 26.06 750 ASN A N 1
ATOM 5453 C CA . ASN A 1 750 ? 44.552 20.657 6.098 1.00 26.06 750 ASN A CA 1
ATOM 5454 C C . ASN A 1 750 ? 43.695 21.162 4.912 1.00 26.06 750 ASN A C 1
ATOM 5456 O O . ASN A 1 750 ? 44.230 21.838 4.042 1.00 26.06 750 ASN A O 1
ATOM 5460 N N . SER A 1 751 ? 42.373 20.914 4.960 1.00 28.53 751 SER A N 1
ATOM 5461 C CA . SER A 1 751 ? 41.261 21.726 4.384 1.00 28.53 751 SER A CA 1
ATOM 5462 C C . SER A 1 751 ? 41.449 22.384 2.989 1.00 28.53 751 SER A C 1
ATOM 5464 O O . SER A 1 751 ? 42.195 23.350 2.865 1.00 28.53 751 SER A O 1
ATOM 5466 N N . ASN A 1 752 ? 40.685 22.052 1.935 1.00 27.02 752 ASN A N 1
ATOM 5467 C CA . ASN A 1 752 ? 39.247 22.373 1.835 1.00 27.02 752 ASN A CA 1
ATOM 5468 C C . ASN A 1 752 ? 38.545 21.744 0.600 1.00 27.02 752 ASN A C 1
ATOM 5470 O O . ASN A 1 752 ? 39.086 21.790 -0.496 1.00 27.02 752 ASN A O 1
ATOM 5474 N N . SER A 1 753 ? 37.306 21.276 0.816 1.00 31.30 753 SER A N 1
ATOM 5475 C CA . SER A 1 753 ? 36.130 21.170 -0.088 1.00 31.30 753 SER A CA 1
ATOM 5476 C C . SER A 1 753 ? 36.302 21.072 -1.623 1.00 31.30 753 SER A C 1
ATOM 5478 O O . SER A 1 753 ? 36.741 22.024 -2.264 1.00 31.30 753 SER A O 1
ATOM 5480 N N . GLY A 1 754 ? 35.784 19.987 -2.229 1.00 26.88 754 GLY A N 1
ATOM 5481 C CA . GLY A 1 754 ? 35.719 19.833 -3.697 1.00 26.88 754 GLY A CA 1
ATOM 5482 C C . GLY A 1 754 ? 34.892 18.666 -4.279 1.00 26.88 754 GLY A C 1
ATOM 5483 O O . GLY A 1 754 ? 35.119 18.315 -5.426 1.00 26.88 754 GLY A O 1
ATOM 5484 N N . ASN A 1 755 ? 33.962 18.077 -3.514 1.00 32.06 755 ASN A N 1
ATOM 5485 C CA . ASN A 1 755 ? 32.923 17.111 -3.936 1.00 32.06 755 ASN A CA 1
ATOM 5486 C C . ASN A 1 755 ? 33.329 15.905 -4.832 1.00 32.06 755 ASN A C 1
ATOM 5488 O O . ASN A 1 755 ? 33.274 15.971 -6.058 1.00 32.06 755 ASN A O 1
ATOM 5492 N N . THR A 1 756 ? 33.578 14.747 -4.210 1.00 31.98 756 THR A N 1
ATOM 5493 C CA . THR A 1 756 ? 33.539 13.419 -4.854 1.00 31.98 756 THR A CA 1
ATOM 5494 C C . THR A 1 756 ? 32.583 12.506 -4.085 1.00 31.98 756 THR A C 1
ATOM 5496 O O . THR A 1 756 ? 32.546 12.547 -2.856 1.00 31.98 756 THR A O 1
ATOM 5499 N N . GLY A 1 757 ? 31.797 11.687 -4.792 1.00 34.38 757 GLY A N 1
ATOM 5500 C CA . GLY A 1 757 ? 30.820 10.787 -4.173 1.00 34.38 757 GLY A CA 1
ATOM 5501 C C . GLY A 1 757 ? 31.490 9.652 -3.397 1.00 34.38 757 GLY A C 1
ATOM 5502 O O . GLY A 1 757 ? 31.923 8.669 -3.992 1.00 34.38 757 GLY A O 1
ATOM 5503 N N . SER A 1 758 ? 31.569 9.779 -2.073 1.00 33.78 758 SER A N 1
ATOM 5504 C CA . SER A 1 758 ? 32.041 8.706 -1.192 1.00 33.78 758 SER A CA 1
ATOM 5505 C C . SER A 1 758 ? 30.930 7.692 -0.924 1.00 33.78 758 SER A C 1
ATOM 5507 O O . SER A 1 758 ? 29.951 8.020 -0.256 1.00 33.78 758 SER A O 1
ATOM 5509 N N . SER A 1 759 ? 31.127 6.449 -1.371 1.00 44.31 759 SER A N 1
ATOM 5510 C CA . SER A 1 759 ? 30.412 5.283 -0.829 1.00 44.31 759 SER A CA 1
ATOM 5511 C C . SER A 1 759 ? 30.658 5.189 0.683 1.00 44.31 759 SER A C 1
ATOM 5513 O O . SER A 1 759 ? 31.787 5.402 1.142 1.00 44.31 759 SER A O 1
ATOM 5515 N N . SER A 1 760 ? 29.611 4.923 1.466 1.00 67.31 760 SER A N 1
ATOM 5516 C CA . SER A 1 760 ? 29.700 4.859 2.927 1.00 67.31 760 SER A CA 1
ATOM 5517 C C . SER A 1 760 ? 30.465 3.617 3.400 1.00 67.31 760 SER A C 1
ATOM 5519 O O . SER A 1 760 ? 30.559 2.609 2.696 1.00 67.31 760 SER A O 1
ATOM 5521 N N . THR A 1 761 ? 30.988 3.652 4.631 1.00 71.19 761 THR A N 1
ATOM 5522 C CA . THR A 1 761 ? 31.666 2.494 5.245 1.00 71.19 761 THR A CA 1
ATOM 5523 C C . THR A 1 761 ? 30.777 1.249 5.224 1.00 71.19 761 THR A C 1
ATOM 5525 O O . THR A 1 761 ? 31.255 0.152 4.946 1.00 71.19 761 THR A O 1
ATOM 5528 N N . VAL A 1 762 ? 29.475 1.428 5.477 1.00 71.62 762 VAL A N 1
ATOM 5529 C CA . VAL A 1 762 ? 28.476 0.355 5.463 1.00 71.62 762 VAL A CA 1
ATOM 5530 C C . VAL A 1 762 ? 28.268 -0.207 4.056 1.00 71.62 762 VAL A C 1
ATOM 5532 O O . VAL A 1 762 ? 28.269 -1.425 3.915 1.00 71.62 762 VAL A O 1
ATOM 5535 N N . GLN A 1 763 ? 28.182 0.631 3.017 1.00 72.31 763 GLN A N 1
ATOM 5536 C CA . GLN A 1 763 ? 28.063 0.169 1.623 1.00 72.31 763 GLN A CA 1
ATOM 5537 C C . GLN A 1 763 ? 29.273 -0.684 1.206 1.00 72.31 763 GLN A C 1
ATOM 5539 O O . GLN A 1 763 ? 29.114 -1.784 0.683 1.00 72.31 763 GLN A O 1
ATOM 5544 N N . GLN A 1 764 ? 30.488 -0.252 1.557 1.00 73.62 764 GLN A N 1
ATOM 5545 C CA . GLN A 1 764 ? 31.712 -1.029 1.315 1.00 73.62 764 GLN A CA 1
ATOM 5546 C C . GLN A 1 764 ? 31.780 -2.337 2.123 1.00 73.62 764 GLN A C 1
ATOM 5548 O O . GLN A 1 764 ? 32.622 -3.189 1.838 1.00 73.62 764 GLN A O 1
ATOM 5553 N N . MET A 1 765 ? 30.998 -2.497 3.193 1.00 72.06 765 MET A N 1
ATOM 5554 C CA . MET A 1 765 ? 30.873 -3.766 3.926 1.00 72.06 765 MET A CA 1
ATOM 5555 C C . MET A 1 765 ? 29.786 -4.648 3.304 1.00 72.06 765 MET A C 1
ATOM 5557 O O . MET A 1 765 ? 30.025 -5.832 3.102 1.00 72.06 765 MET A O 1
ATOM 5561 N N . GLU A 1 766 ? 28.656 -4.060 2.907 1.00 75.00 766 GLU A N 1
ATOM 5562 C CA . GLU A 1 766 ? 27.554 -4.726 2.199 1.00 75.00 766 GLU A CA 1
ATOM 5563 C C . GLU A 1 766 ? 28.020 -5.400 0.899 1.00 75.00 766 GLU A C 1
ATOM 5565 O O . GLU A 1 766 ? 27.693 -6.559 0.661 1.00 75.00 766 GLU A O 1
ATOM 5570 N N . GLU A 1 767 ? 28.877 -4.741 0.114 1.00 74.00 767 GLU A N 1
ATOM 5571 C CA . GLU A 1 767 ? 29.489 -5.321 -1.094 1.00 74.00 767 GLU A CA 1
ATOM 5572 C C . GLU A 1 767 ? 30.368 -6.556 -0.816 1.00 74.00 767 GLU A C 1
ATOM 5574 O O . GLU A 1 767 ? 30.483 -7.430 -1.672 1.00 74.00 767 GLU A O 1
ATOM 5579 N N . ARG A 1 768 ? 30.981 -6.651 0.374 1.00 71.69 768 ARG A N 1
ATOM 5580 C CA . ARG A 1 768 ? 31.836 -7.784 0.791 1.00 71.69 768 ARG A CA 1
ATOM 5581 C C . ARG A 1 768 ? 31.075 -8.901 1.506 1.00 71.69 768 ARG A C 1
ATOM 5583 O O . ARG A 1 768 ? 31.602 -10.001 1.633 1.00 71.69 768 ARG A O 1
ATOM 5590 N N . GLU A 1 769 ? 29.879 -8.606 2.000 1.00 74.75 769 GLU A N 1
ATOM 5591 C CA . GLU A 1 769 ? 28.992 -9.540 2.705 1.00 74.75 769 GLU A CA 1
ATOM 5592 C C . GLU A 1 769 ? 27.930 -10.152 1.778 1.00 74.75 769 GLU A C 1
ATOM 5594 O O . GLU A 1 769 ? 27.215 -11.064 2.186 1.00 74.75 769 GLU A O 1
ATOM 5599 N N . LYS A 1 770 ? 27.811 -9.661 0.537 1.00 78.88 770 LYS A N 1
ATOM 5600 C CA . LYS A 1 770 ? 26.846 -10.157 -0.445 1.00 78.88 770 LYS A CA 1
ATOM 5601 C C . LYS A 1 770 ? 27.193 -11.596 -0.878 1.00 78.88 770 LYS A C 1
ATOM 5603 O O . LYS A 1 770 ? 28.280 -11.805 -1.420 1.00 78.88 770 LYS A O 1
ATOM 5608 N N . PRO A 1 771 ? 26.295 -12.578 -0.675 1.00 75.06 771 PRO A N 1
ATOM 5609 C CA . PRO A 1 771 ? 26.541 -13.969 -1.045 1.00 75.06 771 PRO A CA 1
ATOM 5610 C C . PRO A 1 771 ? 26.397 -14.197 -2.556 1.00 75.06 771 PRO A C 1
ATOM 5612 O O . PRO A 1 771 ? 25.880 -13.349 -3.290 1.00 75.06 771 PRO A O 1
ATOM 5615 N N . ASP A 1 772 ? 26.825 -15.378 -3.007 1.00 72.38 772 ASP A N 1
ATOM 5616 C CA . ASP A 1 772 ? 26.558 -15.867 -4.361 1.00 72.38 772 ASP A CA 1
ATOM 5617 C C . ASP A 1 772 ? 25.031 -15.955 -4.593 1.00 72.38 772 ASP A C 1
ATOM 5619 O O . ASP A 1 772 ? 24.343 -16.612 -3.808 1.00 72.38 772 ASP A O 1
ATOM 5623 N N . PRO A 1 773 ? 24.472 -15.332 -5.651 1.00 68.12 773 PRO A N 1
ATOM 5624 C CA . PRO A 1 773 ? 23.056 -15.459 -6.002 1.00 68.12 773 PRO A CA 1
ATOM 5625 C C . PRO A 1 773 ? 22.553 -16.894 -6.222 1.00 68.12 773 PRO A C 1
ATOM 5627 O O . PRO A 1 773 ? 21.343 -17.113 -6.174 1.00 68.12 773 PRO A O 1
ATOM 5630 N N . ALA A 1 774 ? 23.440 -17.863 -6.465 1.00 62.88 774 ALA A N 1
ATOM 5631 C CA . ALA A 1 774 ? 23.084 -19.277 -6.558 1.00 62.88 774 ALA A CA 1
ATOM 5632 C C . ALA A 1 774 ? 22.825 -19.938 -5.186 1.00 62.88 774 ALA A C 1
ATOM 5634 O O . ALA A 1 774 ? 22.086 -20.925 -5.119 1.00 62.88 774 ALA A O 1
ATOM 5635 N N . ASP A 1 775 ? 23.386 -19.408 -4.093 1.00 72.56 775 ASP A N 1
ATOM 5636 C CA . ASP A 1 775 ? 23.164 -19.927 -2.740 1.00 72.56 775 ASP A CA 1
ATOM 5637 C C . ASP A 1 775 ? 21.891 -19.319 -2.137 1.00 72.56 775 ASP A C 1
ATOM 5639 O O . ASP A 1 775 ? 21.892 -18.257 -1.508 1.00 72.56 775 ASP A O 1
ATOM 5643 N N . LYS A 1 776 ? 20.773 -20.025 -2.333 1.00 73.81 776 LYS A N 1
ATOM 5644 C CA . LYS A 1 776 ? 19.458 -19.612 -1.824 1.00 73.81 776 LYS A CA 1
ATOM 5645 C C . LYS A 1 776 ? 19.436 -19.441 -0.301 1.00 73.81 776 LYS A C 1
ATOM 5647 O O . LYS A 1 776 ? 18.806 -18.497 0.168 1.00 73.81 776 LYS A O 1
ATOM 5652 N N . LYS A 1 777 ? 20.134 -20.298 0.462 1.00 75.31 777 LYS A N 1
ATOM 5653 C CA . LYS A 1 777 ? 20.156 -20.208 1.932 1.00 75.31 777 LYS A CA 1
ATOM 5654 C C . LYS A 1 777 ? 20.907 -18.949 2.350 1.00 75.31 777 LYS A C 1
ATOM 5656 O O . LYS A 1 777 ? 20.349 -18.119 3.060 1.00 75.31 777 LYS A O 1
ATOM 5661 N N . ALA A 1 778 ? 22.122 -18.753 1.839 1.00 70.19 778 ALA A N 1
ATOM 5662 C CA . ALA A 1 778 ? 22.907 -17.561 2.147 1.00 70.19 778 ALA A CA 1
ATOM 5663 C C . ALA A 1 778 ? 22.200 -16.267 1.703 1.00 70.19 778 ALA A C 1
ATOM 5665 O O . ALA A 1 778 ? 22.264 -15.261 2.410 1.00 70.19 778 ALA A O 1
ATOM 5666 N N . MET A 1 779 ? 21.479 -16.284 0.575 1.00 78.81 779 MET A N 1
ATOM 5667 C CA . MET A 1 779 ? 20.700 -15.135 0.104 1.00 78.81 779 MET A CA 1
ATOM 5668 C C . MET A 1 779 ? 19.491 -14.822 1.003 1.00 78.81 779 MET A C 1
ATOM 5670 O O . MET A 1 779 ? 19.221 -13.650 1.267 1.00 78.81 779 MET A O 1
ATOM 5674 N N . GLU A 1 780 ? 18.788 -15.830 1.532 1.00 76.12 780 GLU A N 1
ATOM 5675 C CA . GLU A 1 780 ? 17.744 -15.624 2.549 1.00 76.12 780 GLU A CA 1
ATOM 5676 C C . GLU A 1 780 ? 18.306 -15.013 3.842 1.00 76.12 780 GLU A C 1
ATOM 5678 O O . GLU A 1 780 ? 17.741 -14.048 4.364 1.00 76.12 780 GLU A O 1
ATOM 5683 N N . GLU A 1 781 ? 19.435 -15.530 4.338 1.00 78.94 781 GLU A N 1
ATOM 5684 C CA . GLU A 1 781 ? 20.106 -15.005 5.536 1.00 78.94 781 GLU A CA 1
ATOM 5685 C C . GLU A 1 781 ? 20.577 -13.554 5.326 1.00 78.94 781 GLU A C 1
ATOM 5687 O O . GLU A 1 781 ? 20.355 -12.687 6.176 1.00 78.94 781 GLU A O 1
ATOM 5692 N N . TYR A 1 782 ? 21.161 -13.252 4.162 1.00 80.25 782 TYR A N 1
ATOM 5693 C CA . TYR A 1 782 ? 21.559 -11.897 3.776 1.00 80.25 782 TYR A CA 1
ATOM 5694 C C . TYR A 1 782 ? 20.356 -10.943 3.725 1.00 80.25 782 TYR A C 1
ATOM 5696 O O . TYR A 1 782 ? 20.406 -9.850 4.297 1.00 80.25 782 TYR A O 1
ATOM 5704 N N . ASN A 1 783 ? 19.248 -11.363 3.107 1.00 81.25 783 ASN A N 1
ATOM 5705 C CA . ASN A 1 783 ? 18.028 -10.559 3.009 1.00 81.25 783 ASN A CA 1
ATOM 5706 C C . ASN A 1 783 ? 17.413 -10.261 4.386 1.00 81.25 783 ASN A C 1
ATOM 5708 O O . ASN A 1 783 ? 17.020 -9.118 4.635 1.00 81.25 783 ASN A O 1
ATOM 5712 N N . PHE A 1 784 ? 17.403 -11.229 5.310 1.00 87.38 784 PHE A N 1
ATOM 5713 C CA . PHE A 1 784 ? 16.998 -11.000 6.702 1.00 87.38 784 PHE A CA 1
ATOM 5714 C C . PHE A 1 784 ? 17.835 -9.886 7.356 1.00 87.38 784 PHE A C 1
ATOM 5716 O O . PHE A 1 784 ? 17.290 -8.921 7.899 1.00 87.38 784 PHE A O 1
ATOM 5723 N N . TRP A 1 785 ? 19.165 -9.942 7.244 1.00 88.56 785 TRP A N 1
ATOM 5724 C CA . TRP A 1 785 ? 20.035 -8.919 7.836 1.00 88.56 785 TRP A CA 1
ATOM 5725 C C . TRP A 1 785 ? 19.959 -7.553 7.132 1.00 88.56 785 TRP A C 1
ATOM 5727 O O . TRP A 1 785 ? 20.145 -6.519 7.782 1.00 88.56 785 TRP A O 1
ATOM 5737 N N . MET A 1 786 ? 19.616 -7.505 5.840 1.00 81.88 786 MET A N 1
ATOM 5738 C CA . MET A 1 786 ? 19.281 -6.253 5.147 1.00 81.88 786 MET A CA 1
ATOM 5739 C C . MET A 1 786 ? 17.993 -5.620 5.698 1.00 81.88 786 MET A C 1
ATOM 5741 O O . MET A 1 786 ? 17.974 -4.413 5.957 1.00 81.88 786 MET A O 1
ATOM 5745 N N . GLN A 1 787 ? 16.950 -6.414 5.969 1.00 81.31 787 GLN A N 1
ATOM 5746 C CA . GLN A 1 787 ? 15.725 -5.931 6.622 1.00 81.31 787 GLN A CA 1
ATOM 5747 C C . GLN A 1 787 ? 15.998 -5.416 8.044 1.00 81.31 787 GLN A C 1
ATOM 5749 O O . GLN A 1 787 ? 15.512 -4.344 8.413 1.00 81.31 787 GLN A O 1
ATOM 5754 N N . VAL A 1 788 ? 16.824 -6.119 8.830 1.00 85.81 788 VAL A N 1
ATOM 5755 C CA . VAL A 1 788 ? 17.242 -5.662 10.170 1.00 85.81 788 VAL A CA 1
ATOM 5756 C C . VAL A 1 788 ? 17.971 -4.314 10.093 1.00 85.81 788 VAL A C 1
ATOM 5758 O O . VAL A 1 788 ? 17.656 -3.412 10.867 1.00 85.81 788 VAL A O 1
ATOM 5761 N N . LYS A 1 789 ? 18.878 -4.110 9.127 1.00 87.25 789 LYS A N 1
ATOM 5762 C CA . LYS A 1 789 ? 19.541 -2.804 8.924 1.00 87.25 789 LYS A CA 1
ATOM 5763 C C . LYS A 1 789 ? 18.583 -1.695 8.500 1.00 87.25 789 LYS A C 1
ATOM 5765 O O . LYS A 1 789 ? 18.763 -0.565 8.946 1.00 87.25 789 LYS A O 1
ATOM 5770 N N . SER A 1 790 ? 17.560 -1.997 7.699 1.00 83.62 790 SER A N 1
ATOM 5771 C CA . SER A 1 790 ? 16.489 -1.036 7.395 1.00 83.62 790 SER A CA 1
ATOM 5772 C C . SER A 1 790 ? 15.767 -0.594 8.676 1.00 83.62 790 SER A C 1
ATOM 5774 O O . SER A 1 790 ? 15.688 0.600 8.963 1.00 83.62 790 SER A O 1
ATOM 5776 N N . LYS A 1 791 ? 15.369 -1.553 9.528 1.00 77.38 791 LYS A N 1
ATOM 5777 C CA . LYS A 1 791 ? 14.749 -1.277 10.838 1.00 77.38 791 LYS A CA 1
ATOM 5778 C C . LYS A 1 791 ? 15.662 -0.465 11.766 1.00 77.38 791 LYS A C 1
ATOM 5780 O O . LYS A 1 791 ? 15.182 0.457 12.417 1.00 77.38 791 LYS A O 1
ATOM 5785 N N . ILE A 1 792 ? 16.971 -0.737 11.794 1.00 83.88 792 ILE A N 1
ATOM 5786 C CA . ILE A 1 792 ? 17.946 0.062 12.565 1.00 83.88 792 ILE A CA 1
ATOM 5787 C C . ILE A 1 792 ? 18.002 1.509 12.051 1.00 83.88 792 ILE A C 1
ATOM 5789 O O . ILE A 1 792 ? 17.947 2.431 12.857 1.00 83.88 792 ILE A O 1
ATOM 5793 N N . ARG A 1 793 ? 18.061 1.723 10.728 1.00 86.44 793 ARG A N 1
ATOM 5794 C CA . ARG A 1 793 ? 18.100 3.066 10.111 1.00 86.44 793 ARG A CA 1
ATOM 5795 C C . ARG A 1 793 ? 16.804 3.862 10.322 1.00 86.44 793 ARG A C 1
ATOM 5797 O O . ARG A 1 793 ? 16.861 5.084 10.397 1.00 86.44 793 ARG A O 1
ATOM 5804 N N . ALA A 1 794 ? 15.663 3.180 10.434 1.00 78.06 794 ALA A N 1
ATOM 5805 C CA . ALA A 1 794 ? 14.366 3.776 10.763 1.00 78.06 794 ALA A CA 1
ATOM 5806 C C . ALA A 1 794 ? 14.152 4.004 12.277 1.00 78.06 794 ALA A C 1
ATOM 5808 O O . ALA A 1 794 ? 13.229 4.715 12.672 1.00 78.06 794 ALA A O 1
ATOM 5809 N N . THR A 1 795 ? 14.986 3.412 13.137 1.00 74.62 795 THR A N 1
ATOM 5810 C CA . THR A 1 795 ? 14.885 3.557 14.595 1.00 74.62 795 THR A CA 1
ATOM 5811 C C . THR A 1 795 ? 15.550 4.860 15.044 1.00 74.62 795 THR A C 1
ATOM 5813 O O . THR A 1 795 ? 16.688 5.146 14.680 1.00 74.62 795 THR A O 1
ATOM 5816 N N . ALA A 1 796 ? 14.856 5.655 15.865 1.00 78.31 796 ALA A N 1
ATOM 5817 C CA . ALA A 1 796 ? 15.384 6.924 16.365 1.00 78.31 796 ALA A CA 1
ATOM 5818 C C . ALA A 1 796 ? 16.652 6.746 17.230 1.00 78.31 796 ALA A C 1
ATOM 5820 O O . ALA A 1 796 ? 16.739 5.811 18.033 1.00 78.31 796 ALA A O 1
ATOM 5821 N N . GLU A 1 797 ? 17.602 7.684 17.110 1.00 86.81 797 GLU A N 1
ATOM 5822 C CA . GLU A 1 797 ? 18.833 7.732 17.918 1.00 86.81 797 GLU A CA 1
ATOM 5823 C C . GLU A 1 797 ? 18.512 7.570 19.416 1.00 86.81 797 GLU A C 1
ATOM 5825 O O . GLU A 1 797 ? 17.631 8.237 19.962 1.00 86.81 797 GLU A O 1
ATOM 5830 N N . GLY A 1 798 ? 19.232 6.668 20.091 1.00 72.06 798 GLY A N 1
ATOM 5831 C CA . GLY A 1 798 ? 19.044 6.407 21.519 1.00 72.06 798 GLY A CA 1
ATOM 5832 C C . GLY A 1 798 ? 17.908 5.444 21.887 1.00 72.06 798 GLY A C 1
ATOM 5833 O O . GLY A 1 798 ? 17.655 5.252 23.076 1.00 72.06 798 GLY A O 1
ATOM 5834 N N . LYS A 1 799 ? 17.228 4.818 20.917 1.00 83.25 799 LYS A N 1
ATOM 5835 C CA . LYS A 1 799 ? 16.276 3.718 21.163 1.00 83.25 799 LYS A CA 1
ATOM 5836 C C . LYS A 1 799 ? 16.937 2.342 21.005 1.00 83.25 799 LYS A C 1
ATOM 5838 O O . LYS A 1 799 ? 17.987 2.215 20.378 1.00 83.25 799 LYS A O 1
ATOM 5843 N N . THR A 1 800 ? 16.294 1.314 21.564 1.00 85.31 800 THR A N 1
ATOM 5844 C CA . THR A 1 800 ? 16.692 -0.098 21.436 1.00 85.31 800 THR A CA 1
ATOM 5845 C C . THR A 1 800 ? 15.652 -0.850 20.610 1.00 85.31 800 THR A C 1
ATOM 5847 O O . THR A 1 800 ? 14.473 -0.861 20.963 1.00 85.31 800 THR A O 1
ATOM 5850 N N . LEU A 1 801 ? 16.086 -1.475 19.517 1.00 83.12 801 LEU A N 1
ATOM 5851 C CA . LEU A 1 801 ? 15.266 -2.313 18.643 1.00 83.12 801 LEU A CA 1
ATOM 5852 C C . LEU A 1 801 ? 15.196 -3.750 19.191 1.00 83.12 801 LEU A C 1
ATOM 5854 O O . LEU A 1 801 ? 16.192 -4.257 19.694 1.00 83.12 801 LEU A O 1
ATOM 5858 N N . ARG A 1 802 ? 14.058 -4.440 19.068 1.00 87.50 802 ARG A N 1
ATOM 5859 C CA . ARG A 1 802 ? 13.923 -5.867 19.423 1.00 87.50 802 ARG A CA 1
ATOM 5860 C C . ARG A 1 802 ? 13.754 -6.703 18.156 1.00 87.50 802 ARG A C 1
ATOM 5862 O O . ARG A 1 802 ? 12.920 -6.360 17.323 1.00 87.50 802 ARG A O 1
ATOM 5869 N N . ILE A 1 803 ? 14.538 -7.770 18.003 1.00 88.06 803 ILE A N 1
ATOM 5870 C CA . ILE A 1 803 ? 14.523 -8.658 16.830 1.00 88.06 803 ILE A CA 1
ATOM 5871 C C . ILE A 1 803 ? 14.595 -10.116 17.282 1.00 88.06 803 ILE A C 1
ATOM 5873 O O . ILE A 1 803 ? 15.526 -10.506 17.982 1.00 88.06 803 ILE A O 1
ATOM 5877 N N . THR A 1 804 ? 13.657 -10.937 16.815 1.00 89.19 804 THR A N 1
ATOM 5878 C CA . THR A 1 804 ? 13.796 -12.398 16.831 1.00 89.19 804 THR A CA 1
ATOM 5879 C C . THR A 1 804 ? 14.575 -12.827 15.592 1.00 89.19 804 THR A C 1
ATOM 5881 O O . THR A 1 804 ? 14.237 -12.428 14.475 1.00 89.19 804 THR A O 1
ATOM 5884 N N . VAL A 1 805 ? 15.646 -13.593 15.782 1.00 83.44 805 VAL A N 1
ATOM 5885 C CA . VAL A 1 805 ? 16.474 -14.127 14.697 1.00 83.44 805 VAL A CA 1
ATOM 5886 C C . VAL A 1 805 ? 15.795 -15.375 14.127 1.00 83.44 805 VAL A C 1
ATOM 5888 O O . VAL A 1 805 ? 15.350 -16.229 14.892 1.00 83.44 805 VAL A O 1
ATOM 5891 N N . LYS A 1 806 ? 15.682 -15.471 12.792 1.00 81.38 806 LYS A N 1
ATOM 5892 C CA . LYS A 1 806 ? 15.102 -16.644 12.111 1.00 81.38 806 LYS A CA 1
ATOM 5893 C C . LYS A 1 806 ? 15.924 -17.895 12.449 1.00 81.38 806 LYS A C 1
ATOM 5895 O O . LYS A 1 806 ? 17.154 -17.845 12.449 1.00 81.38 806 LYS A O 1
ATOM 5900 N N . GLU A 1 807 ? 15.238 -19.004 12.706 1.00 79.75 807 GLU A N 1
ATOM 5901 C CA . GLU A 1 807 ? 15.867 -20.300 12.968 1.00 79.75 807 GLU A CA 1
ATOM 5902 C C . GLU A 1 807 ? 16.827 -20.697 11.830 1.00 79.75 807 GLU A C 1
ATOM 5904 O O . GLU A 1 807 ? 16.544 -20.483 10.648 1.00 79.75 807 GLU A O 1
ATOM 5909 N N . GLY A 1 808 ? 17.988 -21.250 12.192 1.00 75.44 808 GLY A N 1
ATOM 5910 C CA . GLY A 1 808 ? 19.015 -21.688 11.241 1.00 75.44 808 GLY A CA 1
ATOM 5911 C C . GLY A 1 808 ? 19.994 -20.605 10.761 1.00 75.44 808 GLY A C 1
ATOM 5912 O O . GLY A 1 808 ? 20.881 -20.931 9.967 1.00 75.44 808 GLY A O 1
ATOM 5913 N N . ILE A 1 809 ? 19.872 -19.356 11.239 1.00 81.88 809 ILE A N 1
ATOM 5914 C CA . ILE A 1 809 ? 20.885 -18.302 11.052 1.00 81.88 809 ILE A CA 1
ATOM 5915 C C . ILE A 1 809 ? 22.018 -18.492 12.068 1.00 81.88 809 ILE A C 1
ATOM 5917 O O . ILE A 1 809 ? 21.816 -18.389 13.277 1.00 81.88 809 ILE A O 1
ATOM 5921 N N . GLU A 1 810 ? 23.239 -18.706 11.580 1.00 75.25 810 GLU A N 1
ATOM 5922 C CA . GLU A 1 810 ? 24.422 -18.955 12.423 1.00 75.25 810 GLU A CA 1
ATOM 5923 C C . GLU A 1 810 ? 25.246 -17.687 12.732 1.00 75.25 810 GLU A C 1
ATOM 5925 O O . GLU A 1 810 ? 25.981 -17.636 13.728 1.00 75.25 810 GLU A O 1
ATOM 5930 N N . TYR A 1 811 ? 25.112 -16.637 11.909 1.00 78.88 811 TYR A N 1
ATOM 5931 C CA . TYR A 1 811 ? 25.993 -15.464 11.931 1.00 78.88 811 TYR A CA 1
ATOM 5932 C C . TYR A 1 811 ? 25.258 -14.130 11.735 1.00 78.88 811 TYR A C 1
ATOM 5934 O O . TYR A 1 811 ? 24.308 -14.038 10.963 1.00 78.88 811 TYR A O 1
ATOM 5942 N N . MET A 1 812 ? 25.765 -13.067 12.371 1.00 85.31 812 MET A N 1
ATOM 5943 C CA . MET A 1 812 ? 25.355 -11.675 12.138 1.00 85.31 812 MET A CA 1
ATOM 5944 C C . MET A 1 812 ? 26.450 -10.926 11.350 1.00 85.31 812 MET A C 1
ATOM 5946 O O . MET A 1 812 ? 27.591 -10.883 11.820 1.00 85.31 812 MET A O 1
ATOM 5950 N N . PRO A 1 813 ? 26.156 -10.300 10.195 1.00 86.81 813 PRO A N 1
ATOM 5951 C CA . PRO A 1 813 ? 27.145 -9.561 9.409 1.00 86.81 813 PRO A CA 1
ATOM 5952 C C . PRO A 1 813 ? 27.758 -8.369 10.152 1.00 86.81 813 PRO A C 1
ATOM 5954 O O . PRO A 1 813 ? 27.110 -7.709 10.973 1.00 86.81 813 PRO A O 1
ATOM 5957 N N . ALA A 1 814 ? 29.019 -8.057 9.856 1.00 79.88 814 ALA A N 1
ATOM 5958 C CA . ALA A 1 814 ? 29.723 -6.942 10.478 1.00 79.88 814 ALA A CA 1
ATOM 5959 C C . ALA A 1 814 ? 29.091 -5.580 10.129 1.00 79.88 814 ALA A C 1
ATOM 5961 O O . ALA A 1 814 ? 29.103 -4.679 10.971 1.00 79.88 814 ALA A O 1
ATOM 5962 N N . SER A 1 815 ? 28.466 -5.435 8.954 1.00 85.75 815 SER A N 1
ATOM 5963 C CA . SER A 1 815 ? 27.730 -4.223 8.571 1.00 85.75 815 SER A CA 1
ATOM 5964 C C . SER A 1 815 ? 26.533 -3.930 9.480 1.00 85.75 815 SER A C 1
ATOM 5966 O O . SER A 1 815 ? 26.174 -2.764 9.639 1.00 85.75 815 SER A O 1
ATOM 5968 N N . VAL A 1 816 ? 25.940 -4.937 10.137 1.00 89.31 816 VAL A N 1
ATOM 5969 C CA . VAL A 1 816 ? 24.875 -4.733 11.139 1.00 89.31 816 VAL A CA 1
ATOM 5970 C C . VAL A 1 816 ? 25.453 -4.031 12.370 1.00 89.31 816 VAL A C 1
ATOM 5972 O O . VAL A 1 816 ? 24.927 -3.006 12.800 1.00 89.31 816 VAL A O 1
ATOM 5975 N N . MET A 1 817 ? 26.599 -4.507 12.873 1.00 87.25 817 MET A N 1
ATOM 5976 C CA . MET A 1 817 ? 27.334 -3.878 13.982 1.00 87.25 817 MET A CA 1
ATOM 5977 C C . MET A 1 817 ? 27.796 -2.451 13.634 1.00 87.25 817 MET A C 1
ATOM 5979 O O . MET A 1 817 ? 27.698 -1.550 14.468 1.00 87.25 817 MET A O 1
ATOM 5983 N N . GLN A 1 818 ? 28.252 -2.226 12.396 1.00 86.44 818 GLN A N 1
ATOM 5984 C CA . GLN A 1 818 ? 28.596 -0.891 11.894 1.00 86.44 818 GLN A CA 1
ATOM 5985 C C . GLN A 1 818 ? 27.361 0.024 11.819 1.00 86.44 818 GLN A C 1
ATOM 5987 O O . GLN A 1 818 ? 27.432 1.176 12.239 1.00 86.44 818 GLN A O 1
ATOM 5992 N N . THR A 1 819 ? 26.216 -0.484 11.350 1.00 87.69 819 THR A N 1
ATOM 5993 C CA . THR A 1 819 ? 24.968 0.294 11.239 1.00 87.69 819 THR A CA 1
ATOM 5994 C C . THR A 1 819 ? 24.435 0.692 12.623 1.00 87.69 819 THR A C 1
ATOM 5996 O O . THR A 1 819 ? 24.054 1.841 12.814 1.00 87.69 819 THR A O 1
ATOM 5999 N N . LEU A 1 820 ? 24.484 -0.201 13.622 1.00 89.25 820 LEU A N 1
ATOM 6000 C CA . LEU A 1 820 ? 24.136 0.122 15.018 1.00 89.25 820 LEU A CA 1
ATOM 6001 C C . LEU A 1 820 ? 25.025 1.232 15.598 1.00 8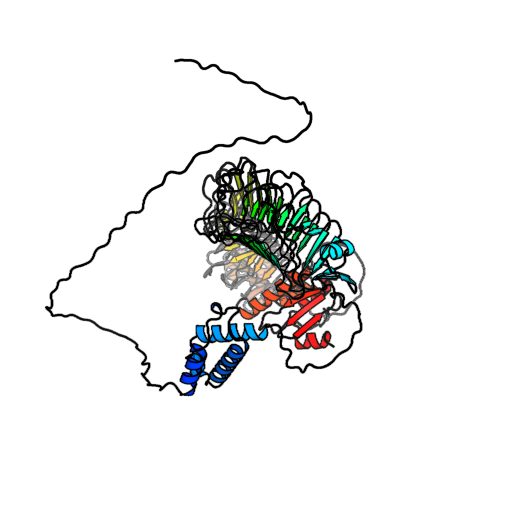9.25 820 LEU A C 1
ATOM 6003 O O . LEU A 1 820 ? 24.538 2.116 16.305 1.00 89.25 820 LEU A O 1
ATOM 6007 N N . TYR A 1 821 ? 26.323 1.201 15.282 1.00 88.81 821 TYR A N 1
ATOM 6008 C CA . TYR A 1 821 ? 27.279 2.227 15.694 1.00 88.81 821 TYR A CA 1
ATOM 6009 C C . TYR A 1 821 ? 27.007 3.585 15.025 1.00 88.81 821 TYR A C 1
ATOM 6011 O O . TYR A 1 821 ? 26.982 4.603 15.714 1.00 88.81 821 TYR A O 1
ATOM 6019 N N . GLU A 1 822 ? 26.767 3.608 13.710 1.00 86.75 822 GLU A N 1
ATOM 6020 C CA . GLU A 1 822 ? 26.500 4.840 12.952 1.00 86.75 822 GLU A CA 1
ATOM 6021 C C . GLU A 1 822 ? 25.143 5.471 13.311 1.00 86.75 822 GLU A C 1
ATOM 6023 O O . GLU A 1 822 ? 25.070 6.683 13.511 1.00 86.75 822 GLU A O 1
ATOM 6028 N N . CYS A 1 823 ? 24.088 4.664 13.471 1.00 82.94 823 CYS A N 1
ATOM 6029 C CA . CYS A 1 823 ? 22.754 5.129 13.874 1.00 82.94 823 CYS A CA 1
ATOM 6030 C C . CYS A 1 823 ? 22.620 5.391 15.388 1.00 82.94 823 CYS A C 1
ATOM 6032 O O . CYS A 1 823 ? 21.632 5.983 15.815 1.00 82.94 823 CYS A O 1
ATOM 6034 N N . LYS A 1 824 ? 23.592 4.952 16.207 1.00 89.94 824 LYS A N 1
ATOM 6035 C CA . LYS A 1 824 ? 23.562 5.000 17.686 1.00 89.94 824 LYS A CA 1
ATOM 6036 C C . LYS A 1 824 ? 22.271 4.400 18.271 1.00 89.94 824 LYS A C 1
ATOM 6038 O O . LYS A 1 824 ? 21.634 4.963 19.165 1.00 89.94 824 LYS A O 1
ATOM 6043 N N . VAL A 1 825 ? 21.901 3.237 17.753 1.00 88.88 825 VAL A N 1
ATOM 6044 C CA . VAL A 1 825 ? 20.722 2.457 18.150 1.00 88.88 825 VAL A CA 1
ATOM 6045 C C . VAL A 1 825 ? 21.197 1.215 18.906 1.00 88.88 825 VAL A C 1
ATOM 6047 O O . VAL A 1 825 ? 22.227 0.633 18.566 1.00 88.88 825 VAL A O 1
ATOM 6050 N N . GLY A 1 826 ? 20.483 0.837 19.965 1.00 88.31 826 GLY A N 1
ATOM 6051 C CA . GLY A 1 826 ? 20.686 -0.437 20.659 1.00 88.31 826 GLY A CA 1
ATOM 6052 C C . GLY A 1 826 ? 19.901 -1.565 19.988 1.00 88.31 826 GLY A C 1
ATOM 6053 O O . GLY A 1 826 ? 18.943 -1.306 19.259 1.00 88.31 826 GLY A O 1
ATOM 6054 N N . ILE A 1 827 ? 20.252 -2.822 20.253 1.00 94.50 827 ILE A N 1
ATOM 6055 C CA . ILE A 1 827 ? 19.463 -3.969 19.783 1.00 94.50 827 ILE A CA 1
ATOM 6056 C C . ILE A 1 827 ? 19.397 -5.091 20.822 1.00 94.50 827 ILE A C 1
ATOM 6058 O O . ILE A 1 827 ? 20.399 -5.431 21.442 1.00 94.50 827 ILE A O 1
ATOM 6062 N N . THR A 1 828 ? 18.220 -5.688 20.974 1.00 89.50 828 THR A N 1
ATOM 6063 C CA . THR A 1 828 ? 17.985 -6.938 21.700 1.00 89.50 828 THR A CA 1
ATOM 6064 C C . THR A 1 828 ? 17.681 -8.025 20.672 1.00 89.50 828 THR A C 1
ATOM 6066 O O . THR A 1 828 ? 16.696 -7.924 19.937 1.00 89.50 828 THR A O 1
ATOM 6069 N N . LEU A 1 829 ? 18.533 -9.046 20.602 1.00 90.81 829 LEU A N 1
ATOM 6070 C CA . LEU A 1 829 ? 18.379 -10.212 19.736 1.00 90.81 829 LEU A CA 1
ATOM 6071 C C . LEU A 1 829 ? 17.847 -11.393 20.554 1.00 90.81 829 LEU A C 1
ATOM 6073 O O . LEU A 1 829 ? 18.496 -11.798 21.517 1.00 90.81 829 LEU A O 1
ATOM 6077 N N . TYR A 1 830 ? 16.723 -11.975 20.144 1.00 86.88 830 TYR A N 1
ATOM 6078 C CA . TYR A 1 830 ? 16.274 -13.291 20.606 1.00 86.88 830 TYR A CA 1
ATOM 6079 C C . TYR A 1 830 ? 16.751 -14.331 19.587 1.00 86.88 830 TYR A C 1
ATOM 6081 O O . TYR A 1 830 ? 16.273 -14.343 18.454 1.00 86.88 830 TYR A O 1
ATOM 6089 N N . TRP A 1 831 ? 17.737 -15.151 19.953 1.00 89.94 831 TRP A N 1
ATOM 6090 C CA . TRP A 1 831 ? 18.468 -16.024 19.031 1.00 89.94 831 TRP A CA 1
ATOM 6091 C C . TRP A 1 831 ? 18.649 -17.420 19.641 1.00 89.94 831 TRP A C 1
ATOM 6093 O O . TRP A 1 831 ? 19.398 -17.597 20.602 1.00 89.94 831 TRP A O 1
ATOM 6103 N N . ASP A 1 832 ? 17.943 -18.408 19.083 1.00 83.75 832 ASP A N 1
ATOM 6104 C CA . ASP A 1 832 ? 17.901 -19.813 19.524 1.00 83.75 832 ASP A CA 1
ATOM 6105 C C . ASP A 1 832 ? 17.721 -19.962 21.050 1.00 83.75 832 ASP A C 1
ATOM 6107 O O . ASP A 1 832 ? 18.541 -20.572 21.741 1.00 83.75 832 ASP A O 1
ATOM 6111 N N . GLY A 1 833 ? 16.687 -19.320 21.601 1.00 80.19 833 GLY A N 1
ATOM 6112 C CA . GLY A 1 833 ? 16.383 -19.355 23.038 1.00 80.19 833 GLY A CA 1
ATOM 6113 C C . GLY A 1 833 ? 17.296 -18.504 23.934 1.00 80.19 833 GLY A C 1
ATOM 6114 O O . GLY A 1 833 ? 17.092 -18.479 25.145 1.00 80.19 833 GLY A O 1
ATOM 6115 N N . VAL A 1 834 ? 18.272 -17.773 23.380 1.00 82.62 834 VAL A N 1
ATOM 6116 C CA . VAL A 1 834 ? 19.143 -16.857 24.137 1.00 82.62 834 VAL A CA 1
ATOM 6117 C C . VAL A 1 834 ? 18.841 -15.403 23.785 1.00 82.62 834 VAL A C 1
ATOM 6119 O O . VAL A 1 834 ? 18.709 -15.050 22.616 1.00 82.62 834 VAL A O 1
ATOM 6122 N N . THR A 1 835 ? 18.776 -14.537 24.798 1.00 88.06 835 THR A N 1
ATOM 6123 C CA . THR A 1 835 ? 18.671 -13.081 24.609 1.00 88.06 835 THR A CA 1
ATOM 6124 C C . THR A 1 835 ? 20.063 -12.451 24.630 1.00 88.06 835 THR A C 1
ATOM 6126 O O . THR A 1 835 ? 20.837 -12.710 25.549 1.00 88.06 835 THR A O 1
ATOM 6129 N N . ILE A 1 836 ? 20.393 -11.622 23.640 1.00 89.44 836 ILE A N 1
ATOM 6130 C CA . ILE A 1 836 ? 21.651 -10.861 23.564 1.00 89.44 836 ILE A CA 1
ATOM 6131 C C . ILE A 1 836 ? 21.309 -9.379 23.417 1.00 89.44 836 ILE A C 1
ATOM 6133 O O . ILE A 1 836 ? 20.652 -9.000 22.449 1.00 89.44 836 ILE A O 1
ATOM 6137 N N . GLU A 1 837 ? 21.760 -8.534 24.342 1.00 89.94 837 GLU A N 1
ATOM 6138 C CA . GLU A 1 837 ? 21.511 -7.089 24.287 1.00 89.94 837 GLU A CA 1
ATOM 6139 C C . GLU A 1 837 ? 22.793 -6.317 23.968 1.00 89.94 837 GLU A C 1
ATOM 6141 O O . GLU A 1 837 ? 23.767 -6.386 24.703 1.00 89.94 837 GLU A O 1
ATOM 6146 N N . ILE A 1 838 ? 22.787 -5.532 22.891 1.00 91.19 838 ILE A N 1
ATOM 6147 C CA . ILE A 1 838 ? 23.829 -4.553 22.566 1.00 91.19 838 ILE A CA 1
ATOM 6148 C C . ILE A 1 838 ? 23.262 -3.169 22.913 1.00 91.19 838 ILE A C 1
ATOM 6150 O O . ILE A 1 838 ? 22.467 -2.635 22.132 1.00 91.19 838 ILE A O 1
ATOM 6154 N N . PRO A 1 839 ? 23.639 -2.554 24.051 1.00 87.06 839 PRO A N 1
ATOM 6155 C CA . PRO A 1 839 ? 23.060 -1.276 24.447 1.00 87.06 839 PRO A CA 1
ATOM 6156 C C . PRO A 1 839 ? 23.449 -0.133 23.501 1.00 87.06 839 PRO A C 1
ATOM 6158 O O . PRO A 1 839 ? 24.489 -0.164 22.833 1.00 87.06 839 PRO A O 1
ATOM 6161 N N . VAL A 1 840 ? 22.636 0.925 23.506 1.00 85.94 840 VAL A N 1
ATOM 6162 C CA . VAL A 1 840 ? 22.892 2.187 22.790 1.00 85.94 840 VAL A CA 1
ATOM 6163 C C . VAL A 1 840 ? 24.338 2.653 23.007 1.00 85.94 840 VAL A C 1
ATOM 6165 O O . VAL A 1 840 ? 24.813 2.785 24.136 1.00 85.94 840 VAL A O 1
ATOM 6168 N N . GLY A 1 841 ? 25.059 2.900 21.910 1.00 82.56 841 GLY A N 1
ATOM 6169 C CA . GLY A 1 841 ? 26.447 3.375 21.945 1.00 82.56 841 GLY A CA 1
ATOM 6170 C C . GLY A 1 841 ? 27.491 2.346 22.411 1.00 82.56 841 GLY A C 1
ATOM 6171 O O . GLY A 1 841 ? 28.647 2.718 22.614 1.00 82.56 841 GLY A O 1
ATOM 6172 N N . LYS A 1 842 ? 27.127 1.064 22.582 1.00 86.25 842 LYS A N 1
ATOM 6173 C CA . LYS A 1 842 ? 28.059 -0.030 22.937 1.00 86.25 842 LYS A CA 1
ATOM 6174 C C . LYS A 1 842 ? 28.454 -0.931 21.761 1.00 86.25 842 LYS A C 1
ATOM 6176 O O . LYS A 1 842 ? 29.345 -1.769 21.927 1.00 86.25 842 LYS A O 1
ATOM 6181 N N . ALA A 1 843 ? 27.854 -0.750 20.583 1.00 88.00 843 ALA A N 1
ATOM 6182 C CA . ALA A 1 843 ? 28.246 -1.436 19.350 1.00 88.00 843 ALA A CA 1
ATOM 6183 C C . ALA A 1 843 ? 29.758 -1.280 19.072 1.00 88.00 843 ALA A C 1
ATOM 6185 O O . ALA A 1 843 ? 30.311 -0.187 19.209 1.00 88.00 843 ALA A O 1
ATOM 6186 N N . GLN A 1 844 ? 30.434 -2.377 18.708 1.00 80.38 844 GLN A N 1
ATOM 6187 C CA . GLN A 1 844 ? 31.888 -2.432 18.499 1.00 80.38 844 GLN A CA 1
ATOM 6188 C C . GLN A 1 844 ? 32.238 -2.593 17.004 1.00 80.38 844 GLN A C 1
ATOM 6190 O O . GLN A 1 844 ? 32.439 -3.715 16.538 1.00 80.38 844 GLN A O 1
ATOM 6195 N N . PRO A 1 845 ? 32.357 -1.497 16.229 1.00 66.94 845 PRO A N 1
ATOM 6196 C CA . PRO A 1 845 ? 32.539 -1.545 14.769 1.00 66.94 845 PRO A CA 1
ATOM 6197 C C . PRO A 1 845 ? 33.899 -2.085 14.282 1.00 66.94 845 PRO A C 1
ATOM 6199 O O . PRO A 1 845 ? 34.068 -2.355 13.096 1.00 66.94 845 PRO A O 1
ATOM 6202 N N . LYS A 1 846 ? 34.914 -2.213 15.151 1.00 51.88 846 LYS A N 1
ATOM 6203 C CA . LYS A 1 846 ? 36.305 -2.489 14.742 1.00 51.88 846 LYS A CA 1
ATOM 6204 C C . LYS A 1 846 ? 36.825 -3.862 15.169 1.00 51.88 846 LYS A C 1
ATOM 6206 O O . LYS A 1 846 ? 37.312 -4.012 16.285 1.00 51.88 846 LYS A O 1
ATOM 6211 N N . GLN A 1 847 ? 36.911 -4.793 14.216 1.00 51.38 847 GLN A N 1
ATOM 6212 C CA . GLN A 1 847 ? 37.973 -5.812 14.167 1.00 51.38 847 GLN A CA 1
ATOM 6213 C C . GLN A 1 847 ? 38.437 -6.009 12.715 1.00 51.38 847 GLN A C 1
ATOM 6215 O O . GLN A 1 847 ? 37.638 -6.325 11.842 1.00 51.38 847 GLN A O 1
ATOM 6220 N N . ALA A 1 848 ? 39.734 -5.819 12.450 1.00 42.75 848 ALA A N 1
ATOM 6221 C CA . ALA A 1 848 ? 40.282 -5.576 11.105 1.00 42.75 848 ALA A CA 1
ATOM 6222 C C . ALA A 1 848 ? 40.249 -6.761 10.107 1.00 42.75 848 ALA A C 1
ATOM 6224 O O . ALA A 1 848 ? 40.792 -6.637 9.015 1.00 42.75 848 ALA A O 1
ATOM 6225 N N . LEU A 1 849 ? 39.653 -7.900 10.476 1.00 41.91 849 LEU A N 1
ATOM 6226 C CA . LEU A 1 849 ? 39.613 -9.140 9.683 1.00 41.91 849 LEU A CA 1
ATOM 6227 C C . LEU A 1 849 ? 38.281 -9.911 9.823 1.00 41.91 849 LEU A C 1
ATOM 6229 O O . LEU A 1 849 ? 38.215 -11.087 9.473 1.00 41.91 849 LEU A O 1
ATOM 6233 N N . ARG A 1 850 ? 37.225 -9.303 10.385 1.00 49.78 850 ARG A N 1
ATOM 6234 C CA . ARG A 1 850 ? 35.990 -10.018 10.751 1.00 49.78 850 ARG A CA 1
ATOM 6235 C C . ARG A 1 850 ? 34.802 -9.586 9.885 1.00 49.78 850 ARG A C 1
ATOM 6237 O O . ARG A 1 850 ? 34.324 -8.468 10.026 1.00 49.78 850 ARG A O 1
ATOM 6244 N N . VAL A 1 851 ? 34.327 -10.497 9.032 1.00 56.41 851 VAL A N 1
ATOM 6245 C CA . VAL A 1 851 ? 33.134 -10.313 8.174 1.00 56.41 851 VAL A CA 1
ATOM 6246 C C . VAL A 1 851 ? 31.833 -10.617 8.934 1.00 56.41 851 VAL A C 1
ATOM 6248 O O . VAL A 1 851 ? 30.806 -10.002 8.677 1.00 56.41 851 VAL A O 1
ATOM 6251 N N . TYR A 1 852 ? 31.888 -11.513 9.927 1.00 73.81 852 TYR A N 1
ATOM 6252 C CA . TYR A 1 852 ? 30.715 -12.002 10.654 1.00 73.81 852 TYR A CA 1
ATOM 6253 C C . TYR A 1 852 ? 30.952 -12.137 12.166 1.00 73.81 852 TYR A C 1
ATOM 6255 O O . TYR A 1 852 ? 32.066 -12.409 12.622 1.00 73.81 852 TYR A O 1
ATOM 6263 N N . TRP A 1 853 ? 29.881 -12.000 12.945 1.00 74.06 853 TRP A N 1
ATOM 6264 C CA . TRP A 1 853 ? 29.817 -12.250 14.383 1.00 74.06 853 TRP A CA 1
ATOM 6265 C C . TRP A 1 853 ? 29.046 -13.543 14.661 1.00 74.06 853 TRP A C 1
ATOM 6267 O O . TRP A 1 853 ? 27.914 -13.693 14.210 1.00 74.06 853 TRP A O 1
ATOM 6277 N N . THR A 1 854 ? 29.634 -14.462 15.430 1.00 81.25 854 THR A N 1
ATOM 6278 C CA . THR A 1 854 ? 28.931 -15.658 15.919 1.00 81.25 854 THR A CA 1
ATOM 6279 C C . THR A 1 854 ? 28.104 -15.331 17.159 1.00 81.25 854 THR A C 1
ATOM 6281 O O . THR A 1 854 ? 28.511 -14.497 17.974 1.00 81.25 854 THR A O 1
ATOM 6284 N N . LYS A 1 855 ? 26.991 -16.050 17.355 1.00 82.81 855 LYS A N 1
ATOM 6285 C CA . LYS A 1 855 ? 26.126 -15.950 18.543 1.00 82.81 855 LYS A CA 1
ATOM 6286 C C . LYS A 1 855 ? 26.924 -16.003 19.857 1.00 82.81 855 LYS A C 1
ATOM 6288 O O . LYS A 1 855 ? 26.845 -15.082 20.666 1.00 82.81 855 LYS A O 1
ATOM 6293 N N . THR A 1 856 ? 27.791 -17.010 20.020 1.00 80.88 856 THR A N 1
ATOM 6294 C CA . THR A 1 856 ? 28.697 -17.146 21.179 1.00 80.88 856 THR A CA 1
ATOM 6295 C C . THR A 1 856 ? 29.564 -15.907 21.383 1.00 80.88 856 THR A C 1
ATOM 6297 O O . THR A 1 856 ? 29.717 -15.443 22.508 1.00 80.88 856 THR A O 1
ATOM 6300 N N . LYS A 1 857 ? 30.114 -15.323 20.305 1.00 79.50 857 LYS A N 1
ATOM 6301 C CA . LYS A 1 857 ? 31.028 -14.189 20.456 1.00 79.50 857 LYS A CA 1
ATOM 6302 C C . LYS A 1 857 ? 30.323 -12.868 20.765 1.00 79.50 857 LYS A C 1
ATOM 6304 O O . LYS A 1 857 ? 30.970 -11.956 21.274 1.00 79.50 857 LYS A O 1
ATOM 6309 N N . LEU A 1 858 ? 29.030 -12.763 20.469 1.00 84.88 858 LEU A N 1
ATOM 6310 C CA . LEU A 1 858 ? 28.203 -11.654 20.935 1.00 84.88 858 LEU A CA 1
ATOM 6311 C C . LEU A 1 858 ? 27.845 -11.828 22.419 1.00 84.88 858 LEU A C 1
ATOM 6313 O O . LEU A 1 858 ? 27.985 -10.863 23.163 1.00 84.88 858 LEU A O 1
ATOM 6317 N N . MET A 1 859 ? 27.512 -13.046 22.876 1.00 82.94 859 MET A N 1
ATOM 6318 C CA . MET A 1 859 ? 27.323 -13.319 24.313 1.00 82.94 859 MET A CA 1
ATOM 6319 C C . MET A 1 859 ? 28.568 -12.943 25.133 1.00 82.94 859 MET A C 1
ATOM 6321 O O . MET A 1 859 ? 28.454 -12.150 26.061 1.00 82.94 859 MET A O 1
ATOM 6325 N N . ASP A 1 860 ? 29.759 -13.413 24.734 1.00 81.94 860 ASP A N 1
ATOM 6326 C CA . ASP A 1 860 ? 31.056 -13.077 25.360 1.00 81.94 860 ASP A CA 1
ATOM 6327 C C . ASP A 1 860 ? 31.298 -11.566 25.558 1.00 81.94 860 ASP A C 1
ATOM 6329 O O . ASP A 1 860 ? 32.119 -11.171 26.386 1.00 81.94 860 ASP A O 1
ATOM 6333 N N . LEU A 1 861 ? 30.714 -10.727 24.695 1.00 80.81 861 LEU A N 1
ATOM 6334 C CA . LEU A 1 861 ? 30.969 -9.285 24.647 1.00 80.81 861 LEU A CA 1
ATOM 6335 C C . LEU A 1 861 ? 29.925 -8.454 25.390 1.00 80.81 861 LEU A C 1
ATOM 6337 O O . LEU A 1 861 ? 30.221 -7.309 25.734 1.00 80.81 861 LEU A O 1
ATOM 6341 N N . TYR A 1 862 ? 28.725 -8.999 25.585 1.00 82.81 862 TYR A N 1
ATOM 6342 C CA . TYR A 1 862 ? 27.550 -8.216 25.960 1.00 82.81 862 TYR A CA 1
ATOM 6343 C C . TYR A 1 862 ? 26.689 -8.834 27.073 1.00 82.81 862 TYR A C 1
ATOM 6345 O O . TYR A 1 862 ? 25.968 -8.095 27.735 1.00 82.81 862 TYR A O 1
ATOM 6353 N N . ASN A 1 863 ? 26.816 -10.138 27.340 1.00 71.62 863 ASN A N 1
ATOM 6354 C CA . ASN A 1 863 ? 26.066 -10.860 28.375 1.00 71.62 863 ASN A CA 1
ATOM 6355 C C . ASN A 1 863 ? 26.978 -11.295 29.550 1.00 71.62 863 ASN A C 1
ATOM 6357 O O . ASN A 1 863 ? 26.833 -12.407 30.061 1.00 71.62 863 ASN A O 1
ATOM 6361 N N . ALA A 1 864 ? 27.957 -10.460 29.919 1.00 52.78 864 ALA A N 1
ATOM 6362 C CA . ALA A 1 864 ? 28.964 -10.730 30.956 1.00 52.78 864 ALA A CA 1
ATOM 6363 C C . ALA A 1 864 ? 28.621 -10.088 32.311 1.00 52.78 864 ALA A C 1
ATOM 6365 O O . ALA A 1 864 ? 28.163 -8.922 32.299 1.00 52.78 864 ALA A O 1
#

Secondary structure (DSSP, 8-state):
-----------------------------------------------------------------------------HHHHHHHHHHHHSPPGGG--TTS-HHHHHHHHHHHHHHHHTS-HHHHTTS-HHHHHHHHHHHHHHHTS---------------------------EEETTEEES-HHHHHHH-TTSEEEE-S-EE-TTT-EEE-SEEEEE-TT--EEE-SSTTTSEEESSEEEEE-SSS--EEEE-PPP-SGGG-S-SEEESSSEEEE-SSEEEE--SSTTTS---SEEE-TT-EEEE-SSEEEESS-SEEE-TT---TT-EEEESSSEEEESSSEEEEE-SSSEEEESSSEEEESSEEEEE-SEEEEESS-EEEE-S-------SSSSS-PPPEEEE---SSS-EEEEESS-EEEE-STTS-SEE--TT--S-EEEEEES-EEES-EE-TTPPTTEEEEEES-EEES-EEE-TTEEEEEETT-EESS-EEE-GGGEEE-SEEETTEEE--S-SEEETTEEESSHHHHHHH--TT-EEEESS-EEES-EEEPTT-EEE-TT-EEEE-S-EEEEEEEEE-STT-EEEEEEEE-TT-EEEEEEEES-SSEEEEEEEEE--SSEEEEEES-EEEEEEEEEE-SSSEEEEEE--TT--SPPEEEEEEEE-TT--S-SEEE-HHHHHHHHHH-GGGTT--HHHHHHHHHHHTEESSTTTT-EE-GGG-EEE------------------------PPPHHHHHHHHHPPPTT-HHHHHHHHHHHHHHHHHHHSPTT-EEEEEPPTT--EEEHHHHHHHHHHT-EEEEEETTEEEEE-TT------TT-SEEEHHHHHHHH--

Sequence (864 aa):
MNGLKKTLSIMLCVAMIASGSFMAFAEGESNPQNVTVVEGENAGENVGGEEGGNEGNEGENVDENKEENKDEDKQQSEALLAAIGALNNLPLFDSLTEDTDADALLAQVQAAREAYDALTEEEKLLVEEAKLNNLLDLEFFFANRPSNTPADAPVDQVVATQNETGEEDEVVAKVGDKSYTDLQTAINEANGQTVVLQKNVDVSSEGLKVTGTAALDLNGYDIKAASTEAGRIHVTGNLTLKDTEGQGKIYTETDYTGGPTGYAVVDVYGGTFTMESGSIEAVRPDANDNGQFGVGVNEGSTINIKGGTIKAGWYAISGNGTDLNESNTVNVSGGTLISTADYAIYHPQAGTLNIEGGTIDGAKGGVSMNRGTLNVSGGTIQNQGTGDTGNWGDGTGGMAGSAINLAAEYGKVTANITGGTFISSDPDTDAIIVHSGTQHKYTANISNAEIKGGINLTNSKEGSKLTLNNTSVEGDVTAVANSTVVIENNSNITGTVEGDTTNVTITDSVIGGTTTDTTGVAQIGDQKYNTFEETLKAAKSGDTIVLQKDVSTGAVTLPAGVTLDGGNHVITCNTEIANGAFITATGDNVTIKNATVNVDGKAKHGIQFYCVKGGKLENVNVMGGKYTAVIVNGAEVSINGGNLSTNGYAVVEYAMGNGVTEVPKLTMNNVTTPNTDKPLVYMDKATIDRIKENTPELKDATTEQVIEHLKKDNLTGNNIKDMQVGENGMIIVPAPSTPVDPPVVPEKPNSNSGNTGSSSTVQQMEEREKPDPADKKAMEEYNFWMQVKSKIRATAEGKTLRITVKEGIEYMPASVMQTLYECKVGITLYWDGVTIEIPVGKAQPKQALRVYWTKTKLMDLYNA

pLDDT: mean 81.96, std 22.39, range [21.02, 98.94]

Radius of gyration: 42.06 Å; chains: 1; bounding box: 117×98×129 Å